Protein AF-A0A969BSU8-F1 (afdb_monomer)

pLDDT: mean 83.76, std 10.34, range [25.95, 96.56]

Mean predicted aligned error: 20.81 Å

Secondary structure (DSSP, 8-state):
-PPPPPPPPPP----SSSHHHHHHHHHHHHHHHHHHHHHHHHHHHHHH-----EEEEEEEEEEEEEEEEEEEEE-SSSEEEEEEEE--SS-SS--GGGTEEEEEEETTTTEEEEE-S-TT--HHHHHHHHHHHHH-TT-EEEEEEEETTEEEEEEE-SSSTTSEEEEEEEEETTTTEEEEEES--GGG--PPPSBSS-PEEP-GGGEE-SSS-EEEETTTEEEE--TTEEEEESS--SS----SEEEE-S-TT--GGGSEEEEEEETTEEEEEEE-TT-SS-EEEEEETTTTEEEE-GGGGT-BEEPGGG-EEEETTEEEETTS-EEE--------EEEEEEE-TTSSEEEEEEE-TTT---EEEEEEETTTTEEPPPEEESEEEE-TTSEEEEE---SS-EEEEEEEEEE-S---GGG-------SHHHHH-HHHHHHHHHHHHHHHHHHTS-TTSTTHHHHHHHHHHHHHHH-TTTTSGGGTTHHHHHHHHHHHHHHHHHHHHHHHHHHHHHHHHHHHHHHHHHHHHHHHHH---SSHHHHHHHHHHHHHHHHHHHHHTTSTT--HHHHHHHHHHHHHHHHHHHHHHHHHHTSTTTTHHHHHHHHHHHHHHTT--SHHHHHHHHHHHHHHHHHHHHHHHHHHHS--S-HHHHHHHHHHHHHHHHHHHHHHHHHHHHHHHHHHHHHHHHHHHHHHHHHHHHHHHHHH--SHHHHHHHHHHHHHHHHHHHHHTTT-HHHHHHHHHHHHHHHHHHHHHHHHHHHHHHHHHHHHHHHHHHHHHHHHHHHTT-SSHHHHHHHHHH-HHHHHHHHHHHHHHHTT-HHHHHHHHHHHHHHHHHHHHHHHHHHHHEEGGGTEEEETTEEEE---S---EEEEEETTEEEEEETTSS-EEE---HHHHTTGGGTT-SSTT--SS--HHHHHHHHHHHH-S---HHHHHHT-GGGT--TTTHHHHHHHHHHHHHHHHHHHGGGGS-HHHHHHHHHH----

Radius of gyration: 52.81 Å; Cα contacts (8 Å, |Δi|>4): 1417; chains: 1; bounding box: 120×139×123 Å

Foldseek 3Di:
DDDPPPDPDPDPDDPDDDQVVLLVLLVVLLVVLVVLLVVLVVVLCVAQNDWDKDFDDKDKDFAPAQWWWFAKADFAFFKIKTATADDDDPDPFDFPSRGIWIWGADPVVRDIHTDPPPLVVDPQSRVVVRVLVVPQVQWDFQYWADDPQKIWGWTARDQFLLNTWIWIWGGDNVVSHIDTDDTPCSVVPDFDDLEPWDKDWQDPVQWDDACAIWGQDVVQKTWAQEQFWTAIARDPDRPDDDHLDIDGDPDRHDGRVQKTWIWTDLPQWIWIWIGHHPDPAIWIWIAGSQLRHIDTDSQVVLGKYADPPSQFIDGLFWTAGNLGDTDGHDPVDDRWGWGDWFQFPLLFWIWTWIADRNRSQWIWIWIAGLLLRDTDDIDIARYWYARQLQKIKGWHTDPTRDRMTIIIIMHGRRHHPVNSPNDQDPDPDSVCDSNNSSNLSSLSVSLSSLSPDDPSGPCSLVVLLVSLVCSLPVDPCCCPVSSVNSNVSSVSSNVSSVVSVVVVVVVVVLLVVLVVLLVVLVVQLVVLLCCLVPPQDPALVVLLVSLVSLVVSLVSLVVSVPRPNHDPVSSVVSNVSSVVSNLVSLVSSLVLLLDPCRCVVLVVLLVVLLVQLVVDDALVSLVVSVVSLVVSVVSLVSVLVSLVPDPDPDPVSSVVSVVVSVVSVVSSVVSVVSSVVSSVVRCVVVVVVVLVVLVVVLVVLLVVQLVVQLALVSLVVSLVVSVVSLVVSCVVCVVDPVVNVVSVVVNVVSVVSSVVSSVVNVVVLVVVLVVLLVVLVVLLVVLLVVLLPDQDLVVLVVCCVDPPSNVSSLVSLVVSVVSVNPVSSVVSVVSSVVSSVVSNVVSVVQVQQAPDVRQWGDDPPDIDGDDPDPFDFDWADDPQFIWTDGPPDPDTHTDDDPVVNVVSQCRPPPAPQDDPVGDNLNSLLVVVVVVVDDDDSVVVVVVCVRRVDDPPPSSVSNVVVNVVVVVVVVVCVCVVDDPVVVVVCVVPPDDD

Sequence (992 aa):
MPDPAATPAPSPQLEAGAYEVIRQRLDKHGSELQRRLDLLNEDRKKEFGGIDTALLATSRLTTDNNCVPRDMVAIGQSRFLFGYNVHLGLRNHMRVEDVFAVVDYLVEDHSFHPNKENLLGDSQFAEDFSYLYSYYKNATFLKFHRIGPHLYMGFQVGQRATEVKTFKWLVDDEKATLQYLGNRSDHEFVFPASQEFVWKRATRDMAREGAHPHVSIEDRVFVETIGGDLTVKVENNTDSGRGIYSEPVDNKDQTLDDAEIHYAIVGNLILLKVLPYQEKVWRYLVFNERTREAHRIDSIAESCVLLPDDHGILFPHGYVLQTGEVRRFDTGLPPMRFERRVAAANGEDTLYIFSHLENGTSYLLLSYNLIAQSVATPIKCSGFSLFPNGELIIFEADAEPRKHHVVQAWQTPFITADASGTKTTQTLLSKIGNAEIVRCMAECRGILTLLAKDDSFSGLYVELVRAAGDVADSYFWVGQAETHDLKESLTEIKGAAEAALGEFEKVRRMRKTAADQTATLQTLVSKNLNTATHTAPEDILGFVQLLTTLRELRGQIIALREVRYTDAAEIDAMDLAVAEGVDKLSEKCVAFLLKPEALDPYRKQIAEQQARVSALAKVTEAEEVETALAKSSSELEMLTAIVSGLKIKDATETTRIIEGISTLFAQLNQVRSVLRNRRNELAKTEGAAQFQAQLSLLSQSVLNYLEVATTPEKCDESLTRVMVQIEEMETRFSDFDEYAAELITKREEAQNAFESRRQNLTDTLNRRCQSLSQSAERILSSVRNRLAAFAKPEEVHSWLAGDAMVAKLRDLIAELRKLGDSVSADELQTRLKTVQQDSLKQIRDKAELFVDGGDLIQLGRHKFSVNRQPLELTILPRDGSLTYHLTGTRFFEKIDSTALESQRPVWDQAVVSENQDVYRAEYLAWQIYQTGENHDIPTFMAQRYQDGYTKGVHDHDAAIILQALREMHTSLGHLRHSPAARGYALLFGTPG

Solvent-accessible surface area (backbone atoms only — not comparable to full-atom values): 54741 Å² total; per-residue (Å²): 134,83,78,82,76,79,73,79,76,78,73,84,77,74,87,70,64,66,65,54,56,36,50,54,48,40,54,51,32,44,52,52,41,52,53,34,50,52,53,42,48,53,55,46,35,71,73,71,55,74,60,70,74,43,82,73,48,77,44,66,44,74,53,100,53,54,27,35,65,21,24,38,42,53,40,25,78,44,29,31,41,40,34,28,46,57,82,71,88,90,59,95,71,84,52,69,76,59,36,42,46,43,34,38,45,43,80,92,77,66,44,67,43,81,45,85,70,69,65,82,62,49,68,66,56,54,50,54,53,45,49,47,58,72,74,28,87,65,54,40,72,34,39,73,46,75,61,85,62,31,40,30,47,34,25,25,51,55,96,46,63,83,41,52,46,27,41,37,28,42,58,39,49,90,79,50,45,61,44,84,74,48,65,85,51,45,88,72,73,69,74,57,71,36,49,77,71,69,78,43,73,71,56,79,88,34,52,45,86,59,88,39,48,31,37,37,51,88,83,64,40,30,41,30,47,43,86,25,26,42,29,35,28,78,64,100,53,29,88,54,85,84,45,70,32,74,46,80,44,93,46,44,86,38,52,71,86,54,35,51,48,30,35,34,79,58,89,51,32,39,37,36,41,37,31,55,49,94,57,92,64,72,45,27,34,40,32,26,68,48,63,61,45,57,44,82,45,56,53,50,79,46,10,32,38,72,40,73,94,72,45,30,39,38,32,83,45,34,40,40,36,62,90,56,54,73,48,76,52,93,74,91,67,75,78,34,32,44,63,52,74,47,72,17,70,64,55,39,42,34,38,36,35,28,34,28,67,83,78,32,49,42,35,40,40,39,42,33,30,54,46,80,69,43,67,52,85,71,45,75,30,18,29,49,30,69,25,45,80,9,41,36,38,36,29,58,63,61,97,61,65,40,38,70,38,56,31,37,37,25,40,36,47,53,27,37,78,89,64,59,78,76,75,87,63,91,49,70,64,61,73,68,31,59,52,57,54,38,51,54,47,21,53,52,42,50,50,48,55,55,69,73,52,62,90,77,31,64,59,50,40,62,49,45,29,46,55,28,45,49,53,51,64,71,42,83,60,35,65,33,77,95,45,56,32,48,29,58,36,28,50,51,37,20,55,37,24,54,54,43,46,62,53,51,55,52,55,54,50,46,41,51,53,29,50,55,53,49,57,54,50,50,52,54,51,54,53,51,46,50,44,60,72,74,51,79,60,95,50,59,65,52,47,54,51,55,53,48,53,52,53,52,51,46,53,53,50,57,56,51,68,74,45,69,76,48,60,65,69,61,47,52,50,49,48,50,54,47,51,54,47,49,52,56,42,49,54,54,45,52,66,45,56,73,40,93,68,44,58,44,69,59,53,50,53,49,52,56,48,48,63,49,54,83,71,60,86,49,55,71,60,45,50,55,49,48,52,54,50,47,51,54,47,53,54,51,50,50,50,49,53,51,60,71,70,48,90,66,90,48,68,67,60,53,49,53,48,51,52,55,51,49,51,50,50,52,50,48,51,51,42,50,52,55,39,50,54,53,37,53,59,47,39,63,70,51,41,61,63,49,48,57,53,49,55,52,50,49,56,51,47,53,52,53,40,59,69,68,34,78,45,46,67,43,23,54,53,41,44,51,54,51,49,48,54,49,50,51,48,48,63,75,46,62,93,38,73,77,55,51,62,55,50,53,54,50,50,55,54,50,51,55,52,37,51,54,50,25,50,54,40,47,54,51,50,50,54,49,48,50,53,48,49,58,49,35,50,54,47,50,53,50,50,46,59,53,46,66,70,47,78,48,66,66,56,48,56,53,44,66,73,70,35,68,66,53,49,49,40,53,49,45,33,51,48,28,45,75,72,67,42,48,68,65,23,52,50,54,52,50,50,52,52,47,48,52,53,55,36,47,48,55,31,50,55,47,61,70,38,36,42,89,94,58,48,26,36,50,64,89,92,46,77,42,82,52,78,81,58,71,78,44,85,43,79,44,82,53,98,92,42,49,24,42,31,38,43,83,58,91,53,71,44,76,61,91,46,76,73,61,60,76,46,56,93,56,70,87,44,90,33,90,32,37,55,100,89,41,51,49,22,57,44,52,21,49,56,49,57,72,70,74,56,92,71,60,53,67,65,62,48,66,78,40,69,79,46,68,73,48,86,82,50,34,46,51,51,12,50,57,53,36,50,55,51,50,52,50,56,59,74,40,52,74,68,73,46,53,72,66,58,51,49,48,45,64,74,70,50,75,93,123

Nearest PDB structures (foldseek):
  2h7o-assembly1_A  TM=2.492E-01  e=7.965E-02  Yersinia pseudotuberculosis
  6xns-assembly2_D  TM=2.582E-01  e=3.768E+00  synthetic construct
  7sqc-assembly1_W1  TM=1.262E-01  e=4.110E+00  Chlamydomonas reinhardtii

Structure (mmCIF, N/CA/C/O backbone):
data_AF-A0A969BSU8-F1
#
_entry.id   AF-A0A969BSU8-F1
#
loop_
_atom_site.group_PDB
_atom_site.id
_atom_site.type_symbol
_atom_site.label_atom_id
_atom_site.label_alt_id
_atom_site.label_comp_id
_atom_site.label_asym_id
_atom_site.label_entity_id
_atom_site.label_seq_id
_atom_site.pdbx_PDB_ins_code
_atom_site.Cartn_x
_atom_site.Cartn_y
_atom_site.Cartn_z
_atom_site.occupancy
_atom_site.B_iso_or_equiv
_atom_site.auth_seq_id
_atom_site.auth_comp_id
_atom_site.auth_asym_id
_atom_site.auth_atom_id
_atom_site.pdbx_PDB_model_num
ATOM 1 N N . MET A 1 1 ? 10.978 -46.961 -4.499 1.00 36.22 1 MET A N 1
ATOM 2 C CA . MET A 1 1 ? 9.704 -46.302 -4.158 1.00 36.22 1 MET A CA 1
ATOM 3 C C . MET A 1 1 ? 10.076 -44.931 -3.628 1.00 36.22 1 MET A C 1
ATOM 5 O O . MET A 1 1 ? 10.656 -44.896 -2.552 1.00 36.22 1 MET A O 1
ATOM 9 N N . PRO A 1 2 ? 9.925 -43.853 -4.409 1.00 32.75 2 PRO A N 1
ATOM 10 C CA . PRO A 1 2 ? 10.126 -42.505 -3.895 1.00 32.75 2 PRO A CA 1
ATOM 11 C C . PRO A 1 2 ? 8.921 -42.122 -3.026 1.00 32.75 2 PRO A C 1
ATOM 13 O O . PRO A 1 2 ? 7.787 -42.455 -3.376 1.00 32.75 2 PRO A O 1
ATOM 16 N N . ASP A 1 3 ? 9.186 -41.476 -1.892 1.00 32.88 3 ASP A N 1
ATOM 17 C CA . ASP A 1 3 ? 8.157 -40.893 -1.029 1.00 32.88 3 ASP A CA 1
ATOM 18 C C . ASP A 1 3 ? 7.256 -39.945 -1.837 1.00 32.88 3 ASP A C 1
ATOM 20 O O . ASP A 1 3 ? 7.757 -39.207 -2.695 1.00 32.88 3 ASP A O 1
ATOM 24 N N . PRO A 1 4 ? 5.933 -39.946 -1.600 1.00 34.06 4 PRO A N 1
ATOM 25 C CA . PRO A 1 4 ? 5.045 -39.013 -2.264 1.00 34.06 4 PRO A CA 1
ATOM 26 C C . PRO A 1 4 ? 5.390 -37.600 -1.789 1.00 34.06 4 PRO A C 1
ATOM 28 O O . PRO A 1 4 ? 5.339 -37.297 -0.597 1.00 34.06 4 PRO A O 1
ATOM 31 N N . ALA A 1 5 ? 5.766 -36.745 -2.740 1.00 29.75 5 ALA A N 1
ATOM 32 C CA . ALA A 1 5 ? 6.001 -35.330 -2.507 1.00 29.75 5 ALA A CA 1
ATOM 33 C C . ALA A 1 5 ? 4.795 -34.717 -1.782 1.00 29.75 5 ALA A C 1
ATOM 35 O O . ALA A 1 5 ? 3.652 -34.888 -2.212 1.00 29.75 5 ALA A O 1
ATOM 36 N N . ALA A 1 6 ? 5.063 -34.017 -0.678 1.00 29.47 6 ALA A N 1
ATOM 37 C CA . ALA A 1 6 ? 4.054 -33.271 0.052 1.00 29.47 6 ALA A CA 1
ATOM 38 C C . ALA A 1 6 ? 3.362 -32.292 -0.907 1.00 29.47 6 ALA A C 1
ATOM 40 O O . ALA A 1 6 ? 3.996 -31.404 -1.478 1.00 29.47 6 ALA A O 1
ATOM 41 N N . THR A 1 7 ? 2.061 -32.485 -1.105 1.00 25.95 7 THR A N 1
ATOM 42 C CA . THR A 1 7 ? 1.191 -31.551 -1.820 1.00 25.95 7 THR A CA 1
ATOM 43 C C . THR A 1 7 ? 1.342 -30.157 -1.202 1.00 25.95 7 THR A C 1
ATOM 45 O O . THR A 1 7 ? 1.239 -30.048 0.023 1.00 25.95 7 THR A O 1
ATOM 48 N N . PRO A 1 8 ? 1.575 -29.094 -1.995 1.00 29.50 8 PRO A N 1
ATOM 49 C CA . PRO A 1 8 ? 1.597 -27.740 -1.463 1.00 29.50 8 PRO A CA 1
ATOM 50 C C . PRO A 1 8 ? 0.232 -27.448 -0.835 1.00 29.50 8 PRO A C 1
ATOM 52 O O . PRO A 1 8 ? -0.807 -27.657 -1.465 1.00 29.50 8 PRO A O 1
ATOM 55 N N . ALA A 1 9 ? 0.239 -27.022 0.429 1.00 28.41 9 ALA A N 1
ATOM 56 C CA . ALA A 1 9 ? -0.971 -26.588 1.109 1.00 28.41 9 ALA A CA 1
ATOM 57 C C . ALA A 1 9 ? -1.620 -25.458 0.288 1.00 28.41 9 ALA A C 1
ATOM 59 O O . ALA A 1 9 ? -0.901 -24.556 -0.156 1.00 28.41 9 ALA A O 1
ATOM 60 N N . PRO A 1 10 ? -2.943 -25.490 0.053 1.00 28.05 10 PRO A N 1
ATOM 61 C CA . PRO A 1 10 ? -3.620 -24.398 -0.624 1.00 28.05 10 PRO A CA 1
ATOM 62 C C . PRO A 1 10 ? -3.410 -23.124 0.196 1.00 28.05 10 PRO A C 1
ATOM 64 O O . PRO A 1 10 ? -3.635 -23.103 1.407 1.00 28.05 10 PRO A O 1
ATOM 67 N N . SER A 1 11 ? -2.944 -22.067 -0.465 1.00 28.77 11 SER A N 1
ATOM 68 C CA . SER A 1 11 ? -2.898 -20.726 0.104 1.00 28.77 11 SER A CA 1
ATOM 69 C C . SER A 1 11 ? -4.284 -20.384 0.666 1.00 28.77 11 SER A C 1
ATOM 71 O O . SER A 1 11 ? -5.286 -20.683 0.010 1.00 28.77 11 SER A O 1
ATOM 73 N N . PRO A 1 12 ? -4.381 -19.796 1.875 1.00 34.09 12 PRO A N 1
ATOM 74 C CA . PRO A 1 12 ? -5.668 -19.477 2.473 1.00 34.09 12 PRO A CA 1
ATOM 75 C C . PRO A 1 12 ? -6.374 -18.474 1.561 1.00 34.09 12 PRO A C 1
ATOM 77 O O . PRO A 1 12 ? -5.982 -17.305 1.499 1.00 34.09 12 PRO A O 1
ATOM 80 N N . GLN A 1 13 ? -7.370 -18.960 0.816 1.00 33.84 13 GLN A N 1
ATOM 81 C CA . GLN A 1 13 ? -8.225 -18.151 -0.040 1.00 33.84 13 GLN A CA 1
ATOM 82 C C . GLN A 1 13 ? -8.819 -17.030 0.814 1.00 33.84 13 GLN A C 1
ATOM 84 O O . GLN A 1 13 ? -9.541 -17.269 1.779 1.00 33.84 13 GLN A O 1
ATOM 89 N N . LEU A 1 14 ? -8.445 -15.793 0.488 1.00 40.56 14 LEU A N 1
ATOM 90 C CA . LEU A 1 14 ? -9.077 -14.594 1.022 1.00 40.56 14 LEU A CA 1
ATOM 91 C C . LEU A 1 14 ? -10.548 -14.622 0.590 1.00 40.56 14 LEU A C 1
ATOM 93 O O . LEU A 1 14 ? -10.817 -14.644 -0.606 1.00 40.56 14 LEU A O 1
ATOM 97 N N . GLU A 1 15 ? -11.500 -14.604 1.525 1.00 46.56 15 GLU A N 1
ATOM 98 C CA . GLU A 1 15 ? -12.927 -14.450 1.202 1.00 46.56 15 GLU A CA 1
ATOM 99 C C . GLU A 1 15 ? -13.224 -13.034 0.641 1.00 46.56 15 GLU A C 1
ATOM 101 O O . GLU A 1 15 ? -13.547 -12.083 1.354 1.00 46.56 15 GLU A O 1
ATOM 106 N N . ALA A 1 16 ? -12.995 -12.893 -0.667 1.00 50.78 16 ALA A N 1
ATOM 107 C CA . ALA A 1 16 ? -13.917 -12.534 -1.757 1.00 50.78 16 ALA A CA 1
ATOM 108 C C . ALA A 1 16 ? -14.786 -11.254 -1.744 1.00 50.78 16 ALA A C 1
ATOM 110 O O . ALA A 1 16 ? -15.586 -11.057 -2.655 1.00 50.78 16 ALA A O 1
ATOM 111 N N . GLY A 1 17 ? -14.661 -10.336 -0.785 1.00 63.16 17 GLY A N 1
ATOM 112 C CA . GLY A 1 17 ? -15.491 -9.117 -0.797 1.00 63.16 17 GLY A CA 1
ATOM 113 C C . GLY A 1 17 ? -14.933 -7.966 -1.646 1.00 63.16 17 GLY A C 1
ATOM 114 O O . GLY A 1 17 ? -15.283 -7.754 -2.804 1.00 63.16 17 GLY A O 1
ATOM 115 N N . ALA A 1 18 ? -14.088 -7.152 -1.014 1.00 69.06 18 ALA A N 1
ATOM 116 C CA . ALA A 1 18 ? -13.580 -5.904 -1.588 1.00 69.06 18 ALA A CA 1
ATOM 117 C C . ALA A 1 18 ? -12.217 -6.074 -2.272 1.00 69.06 18 ALA A C 1
ATOM 119 O O . ALA A 1 18 ? -11.949 -5.446 -3.292 1.00 69.06 18 ALA A O 1
ATOM 120 N N . TYR A 1 19 ? -11.365 -6.944 -1.729 1.00 73.31 19 TYR A N 1
ATOM 121 C CA . TYR A 1 19 ? -9.994 -7.111 -2.199 1.00 73.31 19 TYR A CA 1
ATOM 122 C C . TYR A 1 19 ? -9.914 -7.736 -3.597 1.00 73.31 19 TYR A C 1
ATOM 124 O O . TYR A 1 19 ? -9.209 -7.238 -4.470 1.00 73.31 19 TYR A O 1
ATOM 132 N N . GLU A 1 20 ? -10.707 -8.778 -3.841 1.00 75.69 20 GLU A N 1
ATOM 133 C CA . GLU A 1 20 ? -10.746 -9.478 -5.128 1.00 75.69 20 GLU A CA 1
ATOM 134 C C . GLU A 1 20 ? -11.317 -8.583 -6.242 1.00 75.69 20 GLU A C 1
ATOM 136 O O . GLU A 1 20 ? -10.818 -8.577 -7.365 1.00 75.69 20 GLU A O 1
ATOM 141 N N . VAL A 1 21 ? -12.285 -7.723 -5.901 1.00 81.06 21 VAL A N 1
ATOM 142 C CA . VAL A 1 21 ? -12.822 -6.695 -6.806 1.00 81.06 21 VAL A CA 1
ATOM 143 C C . VAL A 1 21 ? -11.754 -5.663 -7.172 1.00 81.06 21 VAL A C 1
ATOM 145 O O . VAL A 1 21 ? -11.677 -5.242 -8.326 1.00 81.06 21 VAL A O 1
ATOM 148 N N . ILE A 1 22 ? -10.918 -5.247 -6.216 1.00 83.62 22 ILE A N 1
ATOM 149 C CA . ILE A 1 22 ? -9.816 -4.316 -6.487 1.00 83.62 22 ILE A CA 1
ATOM 150 C C . ILE A 1 22 ? -8.751 -4.982 -7.370 1.00 83.62 22 ILE A C 1
ATOM 152 O O . ILE A 1 22 ? -8.278 -4.352 -8.315 1.00 83.62 22 ILE A O 1
ATOM 156 N N . ARG A 1 23 ? -8.435 -6.262 -7.140 1.00 83.75 23 ARG A N 1
ATOM 157 C CA . ARG A 1 23 ? -7.490 -7.019 -7.975 1.00 83.75 23 ARG A CA 1
ATOM 158 C C . ARG A 1 23 ? -7.984 -7.171 -9.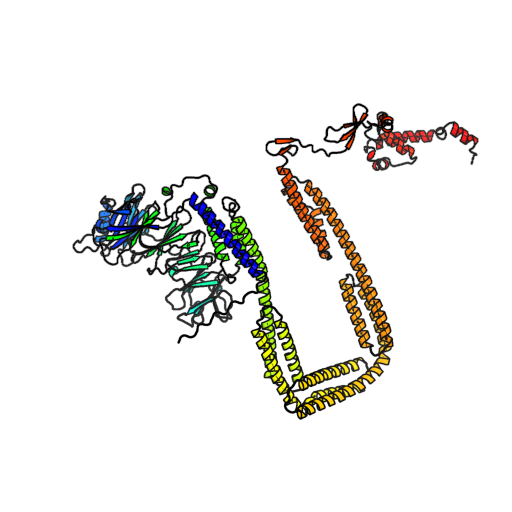416 1.00 83.75 23 ARG A C 1
ATOM 160 O O . ARG A 1 23 ? -7.252 -6.852 -10.344 1.00 83.75 23 ARG A O 1
ATOM 167 N N . GLN A 1 24 ? -9.260 -7.507 -9.611 1.00 86.00 24 GLN A N 1
ATOM 168 C CA . GLN A 1 24 ? -9.868 -7.543 -10.948 1.00 86.00 24 GLN A CA 1
ATOM 169 C C . GLN A 1 24 ? -9.840 -6.178 -11.652 1.00 86.00 24 GLN A C 1
ATOM 171 O O . GLN A 1 24 ? -9.676 -6.110 -12.872 1.00 86.00 24 GLN A O 1
ATOM 176 N N . ARG A 1 25 ? -9.998 -5.072 -10.908 1.00 89.00 25 ARG A N 1
ATOM 177 C CA . ARG A 1 25 ? -9.834 -3.724 -11.474 1.00 89.00 25 ARG A CA 1
ATOM 178 C C . ARG A 1 25 ? -8.393 -3.474 -11.902 1.00 89.00 25 ARG A C 1
ATOM 180 O O . ARG A 1 25 ? -8.192 -2.992 -13.010 1.00 89.00 25 ARG A O 1
ATOM 187 N N . LEU A 1 26 ? -7.415 -3.824 -11.068 1.00 90.38 26 LEU A N 1
ATOM 188 C CA . LEU A 1 26 ? -5.993 -3.701 -11.400 1.00 90.38 26 LEU A CA 1
ATOM 189 C C . LEU A 1 26 ? -5.637 -4.480 -12.674 1.00 90.38 26 LEU A C 1
ATOM 191 O O . LEU A 1 26 ? -5.027 -3.904 -13.571 1.00 90.38 26 LEU A O 1
ATOM 195 N N . ASP A 1 27 ? -6.108 -5.721 -12.814 1.00 90.00 27 ASP A N 1
ATOM 196 C CA . ASP A 1 27 ? -5.893 -6.534 -14.022 1.00 90.00 27 ASP A CA 1
ATOM 197 C C . ASP A 1 27 ? -6.530 -5.902 -15.269 1.00 90.00 27 ASP A C 1
ATOM 199 O O . ASP A 1 27 ? -5.943 -5.887 -16.358 1.00 90.00 27 ASP A O 1
ATOM 203 N N . LYS A 1 28 ? -7.732 -5.331 -15.117 1.00 92.88 28 LYS A N 1
ATOM 204 C CA . LYS A 1 28 ? -8.428 -4.628 -16.199 1.00 92.88 28 LYS A CA 1
ATOM 205 C C . LYS A 1 28 ? -7.662 -3.380 -16.644 1.00 92.88 28 LYS A C 1
ATOM 207 O O . LYS A 1 28 ? -7.472 -3.191 -17.844 1.00 92.88 28 LYS A O 1
ATOM 212 N N . HIS A 1 29 ? -7.220 -2.544 -15.704 1.00 93.25 29 HIS A N 1
ATOM 213 C CA . HIS A 1 29 ? -6.456 -1.337 -16.023 1.00 93.25 29 HIS A CA 1
ATOM 214 C C . HIS A 1 29 ? -5.066 -1.680 -16.584 1.00 93.25 29 HIS A C 1
ATOM 216 O O . HIS A 1 29 ? -4.615 -1.029 -17.523 1.00 93.25 29 HIS A O 1
ATOM 222 N N . GLY A 1 30 ? -4.428 -2.750 -16.098 1.00 93.38 30 GLY A N 1
ATOM 223 C CA . GLY A 1 30 ? -3.196 -3.290 -16.679 1.00 93.38 30 GLY A CA 1
ATOM 224 C C . GLY A 1 30 ? -3.380 -3.750 -18.127 1.00 93.38 30 GLY A C 1
ATOM 225 O O . GLY A 1 30 ? -2.581 -3.407 -18.995 1.00 93.38 30 GLY A O 1
ATOM 226 N N . SER A 1 31 ? -4.473 -4.455 -18.423 1.00 93.25 31 SER A N 1
ATOM 227 C CA . SER A 1 31 ? -4.796 -4.879 -19.794 1.00 93.25 31 SER A CA 1
ATOM 228 C C . SER A 1 31 ? -5.010 -3.687 -20.736 1.00 93.25 31 SER A C 1
ATOM 230 O O . SER A 1 31 ? -4.571 -3.714 -21.885 1.00 93.25 31 SER A O 1
ATOM 232 N N . GLU A 1 32 ? -5.651 -2.622 -20.250 1.00 94.25 32 GLU A N 1
ATOM 233 C CA . GLU A 1 32 ? -5.853 -1.394 -21.024 1.00 94.25 32 GLU A CA 1
ATOM 234 C C . GLU A 1 32 ? -4.542 -0.624 -21.247 1.00 94.25 32 GLU A C 1
ATOM 236 O O . GLU A 1 32 ? -4.283 -0.180 -22.367 1.00 94.25 32 GLU A O 1
ATOM 241 N N . LEU A 1 33 ? -3.675 -0.537 -20.231 1.00 94.94 33 LEU A N 1
ATOM 242 C CA . LEU A 1 33 ? -2.336 0.040 -20.377 1.00 94.94 33 LEU A CA 1
ATOM 243 C C . LEU A 1 33 ? -1.515 -0.733 -21.422 1.00 94.94 33 LEU A C 1
ATOM 245 O O . LEU A 1 33 ? -0.924 -0.115 -22.305 1.00 94.94 33 LEU A O 1
ATOM 249 N N . GLN A 1 34 ? -1.520 -2.070 -21.374 1.00 94.12 34 GLN A N 1
ATOM 250 C CA . GLN A 1 34 ? -0.841 -2.911 -22.368 1.00 94.12 34 GLN A CA 1
ATOM 251 C C . GLN A 1 34 ? -1.357 -2.627 -23.788 1.00 94.12 34 GLN A C 1
ATOM 253 O O . GLN A 1 34 ? -0.557 -2.400 -24.693 1.00 94.12 34 GLN A O 1
ATOM 258 N N . ARG A 1 35 ? -2.681 -2.543 -23.975 1.00 95.44 35 ARG A N 1
ATOM 259 C CA . ARG A 1 35 ? -3.294 -2.223 -25.274 1.00 95.44 35 ARG A CA 1
ATOM 260 C C . ARG A 1 35 ? -2.837 -0.863 -25.817 1.00 95.44 35 ARG A C 1
ATOM 262 O O . ARG A 1 35 ? -2.535 -0.752 -27.003 1.00 95.44 35 ARG A O 1
ATOM 269 N N . ARG A 1 36 ? -2.804 0.176 -24.974 1.00 94.62 36 ARG A N 1
ATOM 270 C CA . ARG A 1 36 ? -2.363 1.528 -25.371 1.00 94.62 36 ARG A CA 1
ATOM 271 C C . ARG A 1 36 ? -0.864 1.572 -25.683 1.00 94.62 36 ARG A C 1
ATOM 273 O O . ARG A 1 36 ? -0.473 2.226 -26.646 1.00 94.62 36 ARG A O 1
ATOM 280 N N . LEU A 1 37 ? -0.040 0.838 -24.930 1.00 93.38 37 LEU A N 1
ATOM 281 C CA . LEU A 1 37 ? 1.390 0.692 -25.222 1.00 93.38 37 LEU A CA 1
ATOM 282 C C . LEU A 1 37 ? 1.639 0.011 -26.567 1.00 93.38 37 LEU A C 1
ATOM 284 O O . LEU A 1 37 ? 2.521 0.445 -27.302 1.00 93.38 37 LEU A O 1
ATOM 288 N N . ASP A 1 38 ? 0.871 -1.024 -26.904 1.00 92.19 38 ASP A N 1
ATOM 289 C CA . ASP A 1 38 ? 1.019 -1.715 -28.187 1.00 92.19 38 ASP A CA 1
ATOM 290 C C . ASP A 1 38 ? 0.701 -0.779 -29.363 1.00 92.19 38 ASP A C 1
ATOM 292 O O . ASP A 1 38 ? 1.468 -0.721 -30.324 1.00 92.19 38 ASP A O 1
ATOM 296 N N . LEU A 1 39 ? -0.355 0.036 -29.245 1.00 93.31 39 LEU A N 1
ATOM 297 C CA . LEU A 1 39 ? -0.687 1.067 -30.236 1.00 93.31 39 LEU A CA 1
ATOM 298 C C . LEU A 1 39 ? 0.416 2.128 -30.364 1.00 93.31 39 LEU A C 1
ATOM 300 O O . LEU A 1 39 ? 0.826 2.462 -31.478 1.00 93.31 39 LEU A O 1
ATOM 304 N N . LEU A 1 40 ? 0.946 2.617 -29.238 1.00 91.69 40 LEU A N 1
ATOM 305 C CA . LEU A 1 40 ? 2.070 3.555 -29.245 1.00 91.69 40 LEU A CA 1
ATOM 306 C C . LEU A 1 40 ? 3.312 2.937 -29.905 1.00 91.69 40 LEU A C 1
ATOM 308 O O . LEU A 1 40 ? 3.997 3.614 -30.672 1.00 91.69 40 LEU A O 1
ATOM 312 N N . ASN A 1 41 ? 3.588 1.653 -29.655 1.00 89.12 41 ASN A N 1
ATOM 313 C CA . ASN A 1 41 ? 4.706 0.950 -30.278 1.00 89.12 41 ASN A CA 1
ATOM 314 C C . ASN A 1 41 ? 4.542 0.852 -31.796 1.00 89.12 41 ASN A C 1
ATOM 316 O O . ASN A 1 41 ? 5.507 1.052 -32.531 1.00 89.12 41 ASN A O 1
ATOM 320 N N . GLU A 1 42 ? 3.338 0.536 -32.279 1.00 89.06 42 GLU A N 1
ATOM 321 C CA . GLU A 1 42 ? 3.059 0.463 -33.714 1.00 89.06 42 GLU A CA 1
ATOM 322 C C . GLU A 1 42 ? 3.290 1.810 -34.403 1.00 89.06 42 GLU A C 1
ATOM 324 O O . GLU A 1 42 ? 3.927 1.860 -35.458 1.00 89.06 42 GLU A O 1
ATOM 329 N N . ASP A 1 43 ? 2.816 2.905 -33.811 1.00 88.38 43 ASP A N 1
ATOM 330 C CA . ASP A 1 43 ? 2.986 4.244 -34.380 1.00 88.38 43 ASP A CA 1
ATOM 331 C C . ASP A 1 43 ? 4.447 4.707 -34.321 1.00 88.38 43 ASP A C 1
ATOM 333 O O . ASP A 1 43 ? 4.971 5.251 -35.297 1.00 88.38 43 ASP A O 1
ATOM 337 N N . ARG A 1 44 ? 5.152 4.386 -33.232 1.00 87.12 44 ARG A N 1
ATOM 338 C CA . ARG A 1 44 ? 6.596 4.608 -33.097 1.00 87.12 44 ARG A CA 1
ATOM 339 C C . ARG A 1 44 ? 7.394 3.829 -34.152 1.00 87.12 44 ARG A C 1
ATOM 341 O O . ARG A 1 44 ? 8.262 4.416 -34.796 1.00 87.12 44 ARG A O 1
ATOM 348 N N . LYS A 1 45 ? 7.086 2.546 -34.392 1.00 83.19 45 LYS A N 1
ATOM 349 C CA . LYS A 1 45 ? 7.739 1.731 -35.439 1.00 83.19 45 LYS A CA 1
ATOM 350 C C . LYS A 1 45 ? 7.505 2.287 -36.844 1.00 83.19 45 LYS A C 1
ATOM 352 O O . LYS A 1 45 ? 8.417 2.232 -37.666 1.00 83.19 45 LYS A O 1
ATOM 357 N N . LYS A 1 46 ? 6.313 2.829 -37.129 1.00 82.88 46 LYS A N 1
ATOM 358 C CA . LYS A 1 46 ? 6.019 3.491 -38.415 1.00 82.88 46 LYS A CA 1
ATOM 359 C C . LYS A 1 46 ? 6.855 4.758 -38.615 1.00 82.88 46 LYS A C 1
ATOM 361 O O . LYS A 1 46 ? 7.277 5.016 -39.738 1.00 82.88 46 LYS A O 1
ATOM 366 N N . GLU A 1 47 ? 7.087 5.527 -37.552 1.00 80.38 47 GLU A N 1
ATOM 367 C CA . GLU A 1 47 ? 7.805 6.806 -37.614 1.00 80.38 47 GLU A CA 1
ATOM 368 C C . GLU A 1 47 ? 9.333 6.636 -37.649 1.00 80.38 47 GLU A C 1
ATOM 370 O O . GLU A 1 47 ? 10.008 7.265 -38.462 1.00 80.38 47 GLU A O 1
ATOM 375 N N . PHE A 1 48 ? 9.887 5.786 -36.778 1.00 76.62 48 PHE A N 1
ATOM 376 C CA . PHE A 1 48 ? 11.339 5.648 -36.589 1.00 76.62 48 PHE A CA 1
ATOM 377 C C . PHE A 1 48 ? 11.953 4.430 -37.289 1.00 76.62 48 PHE A C 1
ATOM 379 O O . PHE A 1 48 ? 13.176 4.313 -37.352 1.00 76.62 48 PHE A O 1
ATOM 386 N N . GLY A 1 49 ? 11.119 3.541 -37.833 1.00 70.56 49 GLY A N 1
ATOM 387 C CA . GLY A 1 49 ? 11.540 2.246 -38.355 1.00 70.56 49 GLY A CA 1
ATOM 388 C C . GLY A 1 49 ? 11.748 1.213 -37.243 1.00 70.56 49 GLY A C 1
ATOM 389 O O . GLY A 1 49 ? 12.176 1.525 -36.133 1.00 70.56 49 GLY A O 1
ATOM 390 N N . GLY A 1 50 ? 11.438 -0.047 -37.545 1.00 70.62 50 GLY A N 1
ATOM 391 C CA . GLY A 1 50 ? 11.748 -1.197 -36.698 1.00 70.62 50 GLY A CA 1
ATOM 392 C C . GLY A 1 50 ? 12.407 -2.268 -37.553 1.00 70.62 50 GLY A C 1
ATOM 393 O O . GLY A 1 50 ? 11.796 -2.742 -38.508 1.00 70.62 50 GLY A O 1
ATOM 394 N N . ILE A 1 51 ? 13.658 -2.606 -37.246 1.00 76.81 51 ILE A N 1
ATOM 395 C CA . ILE A 1 51 ? 14.391 -3.671 -37.930 1.00 76.81 51 ILE A CA 1
ATOM 396 C C . ILE A 1 51 ? 14.475 -4.856 -36.982 1.00 76.81 51 ILE A C 1
ATOM 398 O O . ILE A 1 51 ? 15.200 -4.815 -35.992 1.00 76.81 51 ILE A O 1
ATOM 402 N N . ASP A 1 52 ? 13.727 -5.907 -37.294 1.00 79.38 52 ASP A N 1
ATOM 403 C CA . ASP A 1 52 ? 13.787 -7.145 -36.532 1.00 79.38 52 ASP A CA 1
ATOM 404 C C . ASP A 1 52 ? 15.042 -7.945 -36.909 1.00 79.38 52 ASP A C 1
ATOM 406 O O . ASP A 1 52 ? 15.530 -7.894 -38.042 1.00 79.38 52 ASP A O 1
ATOM 410 N N . THR A 1 53 ? 15.571 -8.702 -35.946 1.00 85.50 53 THR A N 1
ATOM 411 C CA . THR A 1 53 ? 16.707 -9.590 -36.207 1.00 85.50 53 THR A CA 1
ATOM 412 C C . THR A 1 53 ? 16.240 -10.833 -36.961 1.00 85.50 53 THR A C 1
ATOM 414 O O . THR A 1 53 ? 15.409 -11.584 -36.448 1.00 85.50 53 THR A O 1
ATOM 417 N N . ALA A 1 54 ? 16.785 -11.079 -38.153 1.00 89.19 54 ALA A N 1
ATOM 418 C CA . ALA A 1 54 ? 16.387 -12.203 -39.002 1.00 89.19 54 ALA A CA 1
ATOM 419 C C . ALA A 1 54 ? 17.572 -12.790 -39.782 1.00 89.19 54 ALA A C 1
ATOM 421 O O . ALA A 1 54 ? 18.450 -12.061 -40.239 1.00 89.19 54 ALA A O 1
ATOM 422 N N . LEU A 1 55 ? 17.585 -14.115 -39.959 1.00 90.88 55 LEU A N 1
ATOM 423 C CA . LEU A 1 55 ? 18.559 -14.798 -40.812 1.00 90.88 55 LEU A CA 1
ATOM 424 C C . LEU A 1 55 ? 18.209 -14.529 -42.282 1.00 90.88 55 LEU A C 1
ATOM 426 O O . LEU A 1 55 ? 17.154 -14.960 -42.746 1.00 90.88 55 LEU A O 1
ATOM 430 N N . LEU A 1 56 ? 19.098 -13.851 -43.007 1.00 91.38 56 LEU A N 1
ATOM 431 C CA . LEU A 1 56 ? 18.933 -13.541 -44.429 1.00 91.38 56 LEU A CA 1
ATOM 432 C C . LEU A 1 56 ? 19.390 -14.704 -45.309 1.00 91.38 56 LEU A C 1
ATOM 434 O O . LEU A 1 56 ? 18.668 -15.141 -46.204 1.00 91.38 56 LEU A O 1
ATOM 438 N N . ALA A 1 57 ? 20.589 -15.231 -45.044 1.00 92.19 57 ALA A N 1
ATOM 439 C CA . ALA A 1 57 ? 21.191 -16.275 -45.863 1.00 92.19 57 ALA A CA 1
ATOM 440 C C . ALA A 1 57 ? 22.172 -17.148 -45.073 1.00 92.19 57 ALA A C 1
ATOM 442 O O . ALA A 1 57 ? 22.781 -16.726 -44.092 1.00 92.19 57 ALA A O 1
ATOM 443 N N . THR A 1 58 ? 22.359 -18.383 -45.541 1.00 91.88 58 THR A N 1
ATOM 444 C CA . THR A 1 58 ? 23.459 -19.265 -45.127 1.00 91.88 58 THR A CA 1
ATOM 445 C C . THR A 1 58 ? 24.277 -19.613 -46.363 1.00 91.88 58 THR A C 1
ATOM 447 O O . THR A 1 58 ? 23.741 -20.158 -47.326 1.00 91.88 58 THR A O 1
ATOM 450 N N . SER A 1 59 ? 25.570 -19.304 -46.340 1.00 89.88 59 SER A N 1
ATOM 451 C CA . SER A 1 59 ? 26.485 -19.480 -47.469 1.00 89.88 59 SER A CA 1
ATOM 452 C C . SER A 1 59 ? 27.805 -20.112 -47.008 1.00 89.88 59 SER A C 1
ATOM 454 O O . SER A 1 59 ? 27.953 -20.522 -45.851 1.00 89.88 59 SER A O 1
ATOM 456 N N . ARG A 1 60 ? 28.757 -20.276 -47.930 1.00 88.06 60 ARG A N 1
ATOM 457 C CA . ARG A 1 60 ? 30.071 -20.869 -47.656 1.00 88.06 60 ARG A CA 1
ATOM 458 C C . ARG A 1 60 ? 31.196 -19.917 -48.028 1.00 88.06 60 ARG A C 1
ATOM 460 O O . ARG A 1 60 ? 31.307 -19.508 -49.179 1.00 88.06 60 ARG A O 1
ATOM 467 N N . LEU A 1 61 ? 32.081 -19.661 -47.073 1.00 88.56 61 LEU A N 1
ATOM 468 C CA . LEU A 1 61 ? 33.349 -18.973 -47.287 1.00 88.56 61 LEU A CA 1
ATOM 469 C C . LEU A 1 61 ? 34.438 -20.008 -47.567 1.00 88.56 61 LEU A C 1
ATOM 471 O O . LEU A 1 61 ? 34.560 -20.993 -46.839 1.00 88.56 61 LEU A O 1
ATOM 475 N N . THR A 1 62 ? 35.215 -19.805 -48.631 1.00 88.00 62 THR A N 1
ATOM 476 C CA . THR A 1 62 ? 36.285 -20.732 -49.027 1.00 88.00 62 THR A CA 1
ATOM 477 C C . THR A 1 62 ? 37.656 -20.096 -48.834 1.00 88.00 62 THR A C 1
ATOM 479 O O . THR A 1 62 ? 37.902 -19.010 -49.353 1.00 88.00 62 THR A O 1
ATOM 482 N N . THR A 1 63 ? 38.544 -20.784 -48.120 1.00 87.75 63 THR A N 1
ATOM 483 C CA . THR A 1 63 ? 39.950 -20.407 -47.916 1.00 87.75 63 THR A CA 1
ATOM 484 C C . THR A 1 63 ? 40.886 -21.229 -48.810 1.00 87.75 63 THR A C 1
ATOM 486 O O . THR A 1 63 ? 40.535 -22.307 -49.303 1.00 87.75 63 THR A O 1
ATOM 489 N N . ASP A 1 64 ? 42.104 -20.729 -49.037 1.00 84.81 64 ASP A N 1
ATOM 490 C CA . ASP A 1 64 ? 43.086 -21.396 -49.905 1.00 84.81 64 ASP A CA 1
ATOM 491 C C . ASP A 1 64 ? 43.629 -22.699 -49.279 1.00 84.81 64 ASP A C 1
ATOM 493 O O . ASP A 1 64 ? 43.845 -23.704 -49.974 1.00 84.81 64 ASP A O 1
ATOM 497 N N . ASN A 1 65 ? 43.785 -22.717 -47.953 1.00 85.81 65 ASN A N 1
ATOM 498 C CA . ASN A 1 65 ? 44.333 -23.825 -47.169 1.00 85.81 65 ASN A CA 1
ATOM 499 C C . ASN A 1 65 ? 43.269 -24.460 -46.261 1.00 85.81 65 ASN A C 1
ATOM 501 O O . ASN A 1 65 ? 42.312 -23.807 -45.867 1.00 85.81 65 ASN A O 1
ATOM 505 N N . ASN A 1 66 ? 43.465 -25.726 -45.866 1.00 87.50 66 ASN A N 1
ATOM 506 C CA . ASN A 1 66 ? 42.696 -26.277 -44.747 1.00 87.50 66 ASN A CA 1
ATOM 507 C C . ASN A 1 66 ? 43.086 -25.503 -43.483 1.00 87.50 66 ASN A C 1
ATOM 509 O O . ASN A 1 66 ? 44.244 -25.563 -43.059 1.00 87.50 66 ASN A O 1
ATOM 513 N N . CYS A 1 67 ? 42.135 -24.791 -42.893 1.00 89.06 67 CYS A N 1
ATOM 514 C CA . CYS A 1 67 ? 42.389 -23.936 -41.745 1.00 89.06 67 CYS A CA 1
ATOM 515 C C . CYS A 1 67 ? 41.332 -24.102 -40.660 1.00 89.06 67 CYS A C 1
ATOM 517 O O . CYS A 1 67 ? 40.241 -24.623 -40.902 1.00 89.06 67 CYS A O 1
ATOM 519 N N . VAL A 1 68 ? 41.679 -23.638 -39.463 1.00 89.19 68 VAL A N 1
ATOM 520 C CA . VAL A 1 68 ? 40.740 -23.434 -38.361 1.00 89.19 68 VAL A CA 1
ATOM 521 C C . VAL A 1 68 ? 40.474 -21.931 -38.266 1.00 89.19 68 VAL A C 1
ATOM 523 O O . VAL A 1 68 ? 41.379 -21.192 -37.857 1.00 89.19 68 VAL A O 1
ATOM 526 N N . PRO A 1 69 ? 39.279 -21.464 -38.667 1.00 89.31 69 PRO A N 1
ATOM 527 C CA . PRO A 1 69 ? 38.856 -20.083 -38.490 1.00 89.31 69 PRO A CA 1
ATOM 528 C C . PRO A 1 69 ? 38.964 -19.630 -37.040 1.00 89.31 69 PRO A C 1
ATOM 530 O O . PRO A 1 69 ? 38.697 -20.406 -36.120 1.00 89.31 69 PRO A O 1
ATOM 533 N N . ARG A 1 70 ? 39.357 -18.374 -36.841 1.00 88.19 70 ARG A N 1
ATOM 534 C CA . ARG A 1 70 ? 39.531 -17.790 -35.508 1.00 88.19 70 ARG A CA 1
ATOM 535 C C . ARG A 1 70 ? 38.660 -16.579 -35.289 1.00 88.19 70 ARG A C 1
ATOM 537 O O . ARG A 1 70 ? 37.975 -16.528 -34.283 1.00 88.19 70 ARG A O 1
ATOM 544 N N . ASP A 1 71 ? 38.668 -15.632 -36.218 1.00 91.25 71 ASP A N 1
ATOM 545 C CA . ASP A 1 71 ? 37.890 -14.412 -36.049 1.00 91.25 71 ASP A CA 1
ATOM 546 C C . ASP A 1 71 ? 37.660 -13.698 -37.381 1.00 91.25 71 ASP A C 1
ATOM 548 O O . ASP A 1 71 ? 38.287 -14.027 -38.392 1.00 91.25 71 ASP A O 1
ATOM 552 N N . MET A 1 72 ? 36.786 -12.697 -37.385 1.00 92.62 72 MET A N 1
ATOM 553 C CA . MET A 1 72 ? 36.604 -11.803 -38.525 1.00 92.62 72 MET A CA 1
ATOM 554 C C . MET A 1 72 ? 36.341 -10.367 -38.084 1.00 92.62 72 MET A C 1
ATOM 556 O O . MET A 1 72 ? 35.800 -10.134 -37.009 1.00 92.62 72 MET A O 1
ATOM 560 N N . VAL A 1 73 ? 36.705 -9.389 -38.911 1.00 92.00 73 VAL A N 1
ATOM 561 C CA . VAL A 1 73 ? 36.417 -7.977 -38.627 1.00 92.00 73 VAL A CA 1
ATOM 562 C C . VAL A 1 73 ? 36.064 -7.202 -39.891 1.00 92.00 73 VAL A C 1
ATOM 564 O O . VAL A 1 73 ? 36.788 -7.258 -40.884 1.00 92.00 73 VAL A O 1
ATOM 567 N N . ALA A 1 74 ? 34.963 -6.453 -39.841 1.00 91.44 74 ALA A N 1
ATOM 568 C CA . ALA A 1 74 ? 34.525 -5.580 -40.924 1.00 91.44 74 ALA A CA 1
ATOM 569 C C . ALA A 1 74 ? 35.469 -4.379 -41.102 1.00 91.44 74 ALA A C 1
ATOM 571 O O . ALA A 1 74 ? 35.872 -3.740 -40.124 1.00 91.44 74 ALA A O 1
ATOM 572 N N . ILE A 1 75 ? 35.774 -4.075 -42.363 1.00 89.88 75 ILE A N 1
ATOM 573 C CA . ILE A 1 75 ? 36.554 -2.932 -42.836 1.00 89.88 75 ILE A CA 1
ATOM 574 C C . ILE A 1 75 ? 35.675 -2.183 -43.849 1.00 89.88 75 ILE A C 1
ATOM 576 O O . ILE A 1 75 ? 35.543 -2.606 -44.998 1.00 89.88 75 ILE A O 1
ATOM 580 N N . GLY A 1 76 ? 35.045 -1.087 -43.427 1.00 84.94 76 GLY A N 1
ATOM 581 C CA . GLY A 1 76 ? 34.068 -0.372 -44.256 1.00 84.94 76 GLY A CA 1
ATOM 582 C C . GLY A 1 76 ? 32.716 -1.086 -44.391 1.00 84.94 76 GLY A C 1
ATOM 583 O O . GLY A 1 76 ? 32.259 -1.751 -43.461 1.00 84.94 76 GLY A O 1
ATOM 584 N N . GLN A 1 77 ? 32.034 -0.900 -45.529 1.00 84.06 77 GLN A N 1
ATOM 585 C CA . GLN A 1 77 ? 30.618 -1.283 -45.697 1.00 84.06 77 GLN A CA 1
ATOM 586 C C . GLN A 1 77 ? 30.374 -2.711 -46.203 1.00 84.06 77 GLN A C 1
ATOM 588 O O . GLN A 1 77 ? 29.325 -3.277 -45.918 1.00 84.06 77 GLN A O 1
ATOM 593 N N . SER A 1 78 ? 31.308 -3.282 -46.964 1.00 86.56 78 SER A N 1
ATOM 594 C CA . SER A 1 78 ? 31.099 -4.547 -47.687 1.00 86.56 78 SER A CA 1
ATOM 595 C C . SER A 1 78 ? 32.353 -5.418 -47.749 1.00 86.56 78 SER A C 1
ATOM 597 O O . SER A 1 78 ? 32.470 -6.290 -48.601 1.00 86.56 78 SER A O 1
ATOM 599 N N . ARG A 1 79 ? 33.325 -5.192 -46.864 1.00 90.38 79 ARG A N 1
ATOM 600 C CA . ARG A 1 79 ? 34.590 -5.931 -46.832 1.00 90.38 79 ARG A CA 1
ATOM 601 C C . ARG A 1 79 ? 34.934 -6.323 -45.406 1.00 90.38 79 ARG A C 1
ATOM 603 O O . ARG A 1 79 ? 34.704 -5.555 -44.476 1.00 90.38 79 ARG A O 1
ATOM 610 N N . PHE A 1 80 ? 35.508 -7.502 -45.214 1.00 91.81 80 PHE A N 1
ATOM 611 C CA . PHE A 1 80 ? 36.016 -7.927 -43.912 1.00 91.81 80 PHE A CA 1
ATOM 612 C C . PHE A 1 80 ? 37.323 -8.706 -44.037 1.00 91.81 80 PHE A C 1
ATOM 614 O O . PHE A 1 80 ? 37.647 -9.285 -45.077 1.00 91.81 80 PHE A O 1
ATOM 621 N N . LEU A 1 81 ? 38.088 -8.709 -42.949 1.00 92.69 81 LEU A N 1
ATOM 622 C CA . LEU A 1 81 ? 39.230 -9.592 -42.767 1.00 92.69 81 LEU A CA 1
ATOM 623 C C . LEU A 1 81 ? 38.772 -10.876 -42.093 1.00 92.69 81 LEU A C 1
ATOM 625 O O . LEU A 1 81 ? 38.099 -10.830 -41.067 1.00 92.69 81 LEU A O 1
ATOM 629 N N . PHE A 1 82 ? 39.179 -12.010 -42.645 1.00 92.69 82 PHE A N 1
ATOM 630 C CA . PHE A 1 82 ? 38.955 -13.337 -42.094 1.00 92.69 82 PHE A CA 1
ATOM 631 C C . PHE A 1 82 ? 40.283 -13.901 -41.590 1.00 92.69 82 PHE A C 1
ATOM 633 O O . PHE A 1 82 ? 41.214 -14.095 -42.371 1.00 92.69 82 PHE A O 1
ATOM 640 N N . GLY A 1 83 ? 40.384 -14.128 -40.284 1.00 91.44 83 GLY A N 1
ATOM 641 C CA . GLY A 1 83 ? 41.586 -14.615 -39.617 1.00 91.44 83 GLY A CA 1
ATOM 642 C C . GLY A 1 83 ? 41.457 -16.086 -39.245 1.00 91.44 83 GLY A C 1
ATOM 643 O O . GLY A 1 83 ? 40.434 -16.523 -38.712 1.00 91.44 83 GLY A O 1
ATOM 644 N N . TYR A 1 84 ? 42.498 -16.864 -39.514 1.00 90.81 84 TYR A N 1
ATOM 645 C CA . TYR A 1 84 ? 42.505 -18.307 -39.311 1.00 90.81 84 TYR A CA 1
ATOM 646 C C . TYR A 1 84 ? 43.913 -18.828 -39.025 1.00 90.81 84 TYR A C 1
ATOM 648 O O . TYR A 1 84 ? 44.913 -18.176 -39.298 1.00 90.81 84 TYR A O 1
ATOM 656 N N . ASN A 1 85 ? 43.993 -20.031 -38.463 1.00 88.94 85 ASN A N 1
ATOM 657 C CA . ASN A 1 85 ? 45.259 -20.720 -38.232 1.00 88.94 85 ASN A CA 1
ATOM 658 C C . ASN A 1 85 ? 45.375 -21.926 -39.174 1.00 88.94 85 ASN A C 1
ATOM 660 O O . ASN A 1 85 ? 44.442 -22.726 -39.292 1.00 88.94 85 ASN A O 1
ATOM 664 N N . VAL A 1 86 ? 46.533 -22.077 -39.820 1.00 88.06 86 VAL A N 1
ATOM 665 C CA . VAL A 1 86 ? 46.875 -23.243 -40.650 1.00 88.06 86 VAL A CA 1
ATOM 666 C C . VAL A 1 86 ? 47.958 -24.088 -39.991 1.00 88.06 86 VAL A C 1
ATOM 668 O O . VAL A 1 86 ? 48.802 -23.584 -39.252 1.00 88.06 86 VAL A O 1
ATOM 671 N N . HIS A 1 87 ? 47.971 -25.381 -40.308 1.00 79.69 87 HIS A N 1
ATOM 672 C CA . HIS A 1 87 ? 49.095 -26.258 -40.001 1.00 79.69 87 HIS A CA 1
ATOM 673 C C . HIS A 1 87 ? 49.881 -26.537 -41.288 1.00 79.69 87 HIS A C 1
ATOM 675 O O . HIS A 1 87 ? 49.414 -27.265 -42.166 1.00 79.69 87 HIS A O 1
ATOM 681 N N . LEU A 1 88 ? 51.063 -25.930 -41.430 1.00 73.88 88 LEU A N 1
ATOM 682 C CA . LEU A 1 88 ? 51.911 -26.113 -42.610 1.00 73.88 88 LEU A CA 1
ATOM 683 C C . LEU A 1 88 ? 52.705 -27.423 -42.504 1.00 73.88 88 LEU A C 1
ATOM 685 O O . LEU A 1 88 ? 53.543 -27.575 -41.624 1.00 73.88 88 LEU A O 1
ATOM 689 N N . GLY A 1 89 ? 52.463 -28.366 -43.423 1.00 65.88 89 GLY A N 1
ATOM 690 C CA . GLY A 1 89 ? 53.162 -29.661 -43.432 1.00 65.88 89 GLY A CA 1
ATOM 691 C C . GLY A 1 89 ? 54.525 -29.669 -44.143 1.00 65.88 89 GLY A C 1
ATOM 692 O O . GLY A 1 89 ? 55.440 -30.354 -43.703 1.00 65.88 89 GLY A O 1
ATOM 693 N N . LEU A 1 90 ? 54.677 -28.931 -45.252 1.00 65.62 90 LEU A N 1
ATOM 694 C CA . LEU A 1 90 ? 55.878 -28.973 -46.118 1.00 65.62 90 LEU A CA 1
ATOM 695 C C . LEU A 1 90 ? 56.619 -27.626 -46.231 1.00 65.62 90 LEU A C 1
ATOM 697 O O . LEU A 1 90 ? 57.724 -27.578 -46.769 1.00 65.62 90 LEU A O 1
ATOM 701 N N . ARG A 1 91 ? 56.011 -26.522 -45.774 1.00 72.00 91 ARG A N 1
ATOM 702 C CA . ARG A 1 91 ? 56.585 -25.165 -45.820 1.00 72.00 91 ARG A CA 1
ATOM 703 C C . ARG A 1 91 ? 57.040 -24.751 -44.420 1.00 72.00 91 ARG A C 1
ATOM 705 O O . ARG A 1 91 ? 56.274 -24.885 -43.477 1.00 72.00 91 ARG A O 1
ATOM 712 N N . ASN A 1 92 ? 58.247 -24.189 -44.315 1.00 69.56 92 ASN A N 1
ATOM 713 C CA . ASN A 1 92 ? 58.846 -23.776 -43.035 1.00 69.56 92 ASN A CA 1
ATOM 714 C C . ASN A 1 92 ? 58.598 -22.301 -42.663 1.00 69.56 92 ASN A C 1
ATOM 716 O O . ASN A 1 92 ? 59.015 -21.872 -41.592 1.00 69.56 92 ASN A O 1
ATOM 720 N N . HIS A 1 93 ? 57.958 -21.517 -43.536 1.00 79.38 93 HIS A N 1
ATOM 721 C CA . HIS A 1 93 ? 57.694 -20.094 -43.312 1.00 79.38 93 HIS A CA 1
ATOM 722 C C . HIS A 1 93 ? 56.204 -19.799 -43.501 1.00 79.38 93 HIS A C 1
ATOM 724 O O . HIS A 1 93 ? 55.652 -20.126 -44.552 1.00 79.38 93 HIS A O 1
ATOM 730 N N . MET A 1 94 ? 55.588 -19.179 -42.490 1.00 86.44 94 MET A N 1
ATOM 731 C CA . MET A 1 94 ? 54.215 -18.668 -42.535 1.00 86.44 94 MET A CA 1
ATOM 732 C C . MET A 1 94 ? 54.170 -17.369 -43.339 1.00 86.44 94 MET A C 1
ATOM 734 O O . MET A 1 94 ? 54.997 -16.481 -43.117 1.00 86.44 94 MET A O 1
ATOM 738 N N . ARG A 1 95 ? 53.208 -17.239 -44.254 1.00 87.56 95 ARG A N 1
ATOM 739 C CA . ARG A 1 95 ? 52.930 -15.985 -44.967 1.00 87.56 95 ARG A CA 1
ATOM 740 C C . ARG A 1 95 ? 51.700 -15.295 -44.387 1.00 87.56 95 ARG A C 1
ATOM 742 O O . ARG A 1 95 ? 50.882 -15.926 -43.728 1.00 87.56 95 ARG A O 1
ATOM 749 N N . VAL A 1 96 ? 51.536 -14.007 -44.682 1.00 88.81 96 VAL A N 1
ATOM 750 C CA . VAL A 1 96 ? 50.342 -13.238 -44.284 1.00 88.81 96 VAL A CA 1
ATOM 751 C C . VAL A 1 96 ? 49.063 -13.888 -44.835 1.00 88.81 96 VAL A C 1
ATOM 753 O O . VAL A 1 96 ? 48.102 -14.069 -44.095 1.00 88.81 96 VAL A O 1
ATOM 756 N N . GLU A 1 97 ? 49.095 -14.327 -46.098 1.00 88.31 97 GLU A N 1
ATOM 757 C CA . GLU A 1 97 ? 48.004 -15.053 -46.775 1.00 88.31 97 GLU A CA 1
ATOM 758 C C . GLU A 1 97 ? 47.669 -16.414 -46.141 1.00 88.31 97 GLU A C 1
ATOM 760 O O . GLU A 1 97 ? 46.594 -16.944 -46.387 1.00 88.31 97 GLU A O 1
ATOM 765 N N . ASP A 1 98 ? 48.556 -16.980 -45.312 1.00 88.19 98 ASP A N 1
ATOM 766 C CA . ASP A 1 98 ? 48.307 -18.238 -44.599 1.00 88.19 98 ASP A CA 1
ATOM 767 C C . ASP A 1 98 ? 47.546 -18.022 -43.271 1.00 88.19 98 ASP A C 1
ATOM 769 O O . ASP A 1 98 ? 47.137 -18.996 -42.638 1.00 88.19 98 ASP A O 1
ATOM 773 N N . VAL A 1 99 ? 47.368 -16.768 -42.834 1.00 90.88 99 VAL A N 1
ATOM 774 C CA . VAL A 1 99 ? 46.699 -16.401 -41.567 1.00 90.88 99 VAL A CA 1
ATOM 775 C C . VAL A 1 99 ? 45.495 -15.490 -41.795 1.00 90.88 99 VAL A C 1
ATOM 777 O O . VAL A 1 99 ? 44.526 -15.544 -41.039 1.00 90.88 99 VAL A O 1
ATOM 780 N N . PHE A 1 100 ? 45.533 -14.661 -42.838 1.00 92.12 100 PHE A N 1
ATOM 781 C CA . PHE A 1 100 ? 44.494 -13.685 -43.139 1.00 92.12 100 PHE A CA 1
ATOM 782 C C . PHE A 1 100 ? 44.013 -13.816 -44.582 1.00 92.12 100 PHE A C 1
ATOM 784 O O . PHE A 1 100 ? 44.813 -13.914 -45.510 1.00 92.12 100 PHE A O 1
ATOM 791 N N . ALA A 1 101 ? 42.699 -13.748 -44.777 1.00 91.19 101 ALA A N 1
ATOM 792 C CA . ALA A 1 101 ? 42.069 -13.553 -46.077 1.00 91.19 101 ALA A CA 1
ATOM 793 C C . ALA A 1 101 ? 41.244 -12.264 -46.061 1.00 91.19 101 ALA A C 1
ATOM 795 O O . ALA A 1 101 ? 40.532 -11.985 -45.097 1.00 91.19 101 ALA A O 1
ATOM 796 N N . VAL A 1 102 ? 41.326 -11.486 -47.138 1.00 91.88 102 VAL A N 1
ATOM 797 C CA . VAL A 1 102 ? 40.433 -10.346 -47.369 1.00 91.88 102 VAL A CA 1
ATOM 798 C C . VAL A 1 102 ? 39.243 -10.859 -48.169 1.00 91.88 102 VAL A C 1
ATOM 800 O O . VAL A 1 102 ? 39.427 -11.556 -49.170 1.00 91.88 102 VAL A O 1
ATOM 803 N N . VAL A 1 103 ? 38.029 -10.550 -47.727 1.00 91.19 103 VAL A N 1
ATOM 804 C CA . VAL A 1 103 ? 36.799 -11.022 -48.369 1.00 91.19 103 VAL A CA 1
ATOM 805 C C . VAL A 1 103 ? 35.867 -9.841 -48.596 1.00 91.19 103 VAL A C 1
ATOM 807 O O . VAL A 1 103 ? 35.556 -9.103 -47.660 1.00 91.19 103 VAL A O 1
ATOM 810 N N . ASP A 1 104 ? 35.423 -9.680 -49.839 1.00 91.00 104 ASP A N 1
ATOM 811 C CA . ASP A 1 104 ? 34.332 -8.781 -50.196 1.00 91.00 104 ASP A CA 1
ATOM 812 C C . ASP A 1 104 ? 33.003 -9.530 -50.059 1.00 91.00 104 ASP A C 1
ATOM 814 O O . ASP A 1 104 ? 32.851 -10.678 -50.488 1.00 91.00 104 ASP A O 1
ATOM 818 N N . TYR A 1 105 ? 32.045 -8.871 -49.430 1.00 89.88 105 TYR A N 1
ATOM 819 C CA . TYR A 1 105 ? 30.706 -9.353 -49.159 1.00 89.88 105 TYR A CA 1
ATOM 820 C C . TYR A 1 105 ? 29.708 -8.586 -50.030 1.00 89.88 105 TYR A C 1
ATOM 822 O O . TYR A 1 105 ? 29.566 -7.368 -49.910 1.00 89.88 105 TYR A O 1
ATOM 830 N N . LEU A 1 106 ? 29.035 -9.300 -50.931 1.00 88.12 106 LEU A N 1
ATOM 831 C CA . LEU A 1 106 ? 28.044 -8.715 -51.829 1.00 88.12 106 LEU A CA 1
ATOM 832 C C . LEU A 1 106 ? 26.658 -8.811 -51.191 1.00 88.12 106 LEU A C 1
ATOM 834 O O . LEU A 1 106 ? 26.114 -9.896 -51.007 1.00 88.12 106 LEU A O 1
ATOM 838 N N . VAL A 1 107 ? 26.088 -7.653 -50.861 1.00 82.81 107 VAL A N 1
ATOM 839 C CA . VAL A 1 107 ? 24.802 -7.549 -50.153 1.00 82.81 107 VAL A CA 1
ATOM 840 C C . VAL A 1 107 ? 23.626 -8.048 -51.007 1.00 82.81 107 VAL A C 1
ATOM 842 O O . VAL A 1 107 ? 22.673 -8.589 -50.465 1.00 82.81 107 VAL A O 1
ATOM 845 N N . GLU A 1 108 ? 23.686 -7.906 -52.337 1.00 83.94 108 GLU A N 1
ATOM 846 C CA . GLU A 1 108 ? 22.571 -8.252 -53.239 1.00 83.94 108 GLU A CA 1
ATOM 847 C C . GLU A 1 108 ? 22.232 -9.752 -53.259 1.00 83.94 108 GLU A C 1
ATOM 849 O O . GLU A 1 108 ? 21.064 -10.115 -53.399 1.00 83.94 108 GLU A O 1
ATOM 854 N N . ASP A 1 109 ? 23.238 -10.623 -53.134 1.00 85.25 109 ASP A N 1
ATOM 855 C CA . ASP A 1 109 ? 23.086 -12.082 -53.199 1.00 85.25 109 ASP A CA 1
ATOM 856 C C . ASP A 1 109 ? 23.669 -12.821 -51.980 1.00 85.25 109 ASP A C 1
ATOM 858 O O . ASP A 1 109 ? 23.682 -14.055 -51.942 1.00 85.25 109 ASP A O 1
ATOM 862 N N . HIS A 1 110 ? 24.128 -12.072 -50.973 1.00 87.25 110 HIS A N 1
ATOM 863 C CA . HIS A 1 110 ? 24.774 -12.568 -49.758 1.00 87.25 110 HIS A CA 1
ATOM 864 C C . HIS A 1 110 ? 25.956 -13.523 -50.032 1.00 87.25 110 HIS A C 1
ATOM 866 O O . HIS A 1 110 ? 26.169 -14.508 -49.310 1.00 87.25 110 HIS A O 1
ATOM 872 N N . SER A 1 111 ? 26.727 -13.252 -51.091 1.00 88.88 111 SER A N 1
ATOM 873 C CA . SER A 1 111 ? 27.898 -14.041 -51.486 1.00 88.88 111 SER A CA 1
ATOM 874 C C . SER A 1 111 ? 29.218 -13.483 -50.932 1.00 88.88 111 SER A C 1
ATOM 876 O O . SER A 1 111 ? 29.347 -12.307 -50.588 1.00 88.88 111 SER A O 1
ATOM 878 N N . PHE A 1 112 ? 30.224 -14.361 -50.829 1.00 90.00 112 PHE A N 1
ATOM 879 C CA . PHE A 1 112 ? 31.539 -14.065 -50.253 1.00 90.00 112 PHE A CA 1
ATOM 880 C C . PHE A 1 112 ? 32.641 -14.281 -51.292 1.00 90.00 112 PHE A C 1
ATOM 882 O O . PHE A 1 112 ? 32.890 -15.411 -51.719 1.00 90.00 112 PHE A O 1
ATOM 889 N N . HIS A 1 113 ? 33.320 -13.204 -51.678 1.00 89.44 113 HIS A N 1
ATOM 890 C CA . HIS A 1 113 ? 34.317 -13.197 -52.744 1.00 89.44 113 HIS A CA 1
ATOM 891 C C . HIS A 1 113 ? 35.715 -12.902 -52.181 1.00 89.44 113 HIS A C 1
ATOM 893 O O . HIS A 1 113 ? 35.942 -11.817 -51.648 1.00 89.44 113 HIS A O 1
ATOM 899 N N . PRO A 1 114 ? 36.684 -13.834 -52.296 1.00 86.81 114 PRO A N 1
ATOM 900 C CA . PRO A 1 114 ? 38.062 -13.568 -51.902 1.00 86.81 114 PRO A CA 1
ATOM 901 C C . PRO A 1 114 ? 38.641 -12.396 -52.695 1.00 86.81 114 PRO A C 1
ATOM 903 O O . PRO A 1 114 ? 38.673 -12.427 -53.929 1.00 86.81 114 PRO A O 1
ATOM 906 N N . ASN A 1 115 ? 39.141 -11.392 -51.986 1.00 85.88 115 ASN A N 1
ATOM 907 C CA . ASN A 1 115 ? 39.792 -10.239 -52.577 1.00 85.88 115 ASN A CA 1
ATOM 908 C C . ASN A 1 115 ? 41.319 -10.380 -52.440 1.00 85.88 115 ASN A C 1
ATOM 910 O O . ASN A 1 115 ? 41.852 -10.556 -51.347 1.00 85.88 115 ASN A O 1
ATOM 914 N N . LYS A 1 116 ? 42.026 -10.328 -53.576 1.00 77.06 116 LYS A N 1
ATOM 915 C CA . LYS A 1 116 ? 43.496 -10.422 -53.648 1.00 77.06 116 LYS A CA 1
ATOM 916 C C . LYS A 1 116 ? 44.191 -9.061 -53.747 1.00 77.06 116 LYS A C 1
ATOM 918 O O . LYS A 1 116 ? 45.397 -9.007 -53.986 1.00 77.06 116 LYS A O 1
ATOM 923 N N . GLU A 1 117 ? 43.453 -7.967 -53.594 1.00 71.12 117 GLU A N 1
ATOM 924 C CA . GLU A 1 117 ? 44.020 -6.637 -53.401 1.00 71.12 117 GLU A CA 1
ATOM 925 C C . GLU A 1 117 ? 44.892 -6.629 -52.143 1.00 71.12 117 GLU A C 1
ATOM 927 O O . GLU A 1 117 ? 44.570 -7.233 -51.118 1.00 71.12 117 GLU A O 1
ATOM 932 N N . ASN A 1 118 ? 46.031 -5.944 -52.223 1.00 73.44 118 ASN A N 1
ATOM 933 C CA . ASN A 1 118 ? 47.072 -5.994 -51.203 1.00 73.44 118 ASN A CA 1
ATOM 934 C C . ASN A 1 118 ? 46.753 -5.074 -50.005 1.00 73.44 118 ASN A C 1
ATOM 936 O O . ASN A 1 118 ? 47.515 -4.159 -49.701 1.00 73.44 118 ASN A O 1
ATOM 940 N N . LEU A 1 119 ? 45.611 -5.294 -49.339 1.00 84.06 119 LEU A N 1
ATOM 941 C CA . LEU A 1 119 ? 45.144 -4.500 -48.190 1.00 84.06 119 LEU A CA 1
ATOM 942 C C . LEU A 1 119 ? 46.116 -4.569 -47.000 1.00 84.06 119 LEU A C 1
ATOM 944 O O . LEU A 1 119 ? 46.270 -3.601 -46.264 1.00 84.06 119 LEU A O 1
ATOM 948 N N . LEU A 1 120 ? 46.791 -5.710 -46.835 1.00 86.69 120 LEU A N 1
ATOM 949 C CA . LEU A 1 120 ? 47.820 -5.949 -45.815 1.00 86.69 120 LEU A CA 1
ATOM 950 C C . LEU A 1 120 ? 49.243 -5.822 -46.388 1.00 86.69 120 LEU A C 1
ATOM 952 O O . LEU A 1 120 ? 50.189 -6.396 -45.857 1.00 86.69 120 LEU A O 1
ATOM 956 N N . GLY A 1 121 ? 49.389 -5.091 -47.493 1.00 84.00 121 GLY A N 1
ATOM 957 C CA . GLY A 1 121 ? 50.598 -5.018 -48.312 1.00 84.00 121 GLY A CA 1
ATOM 958 C C . GLY A 1 121 ? 51.744 -4.163 -47.801 1.00 84.00 121 GLY A C 1
ATOM 959 O O . GLY A 1 121 ? 52.659 -3.874 -48.572 1.00 84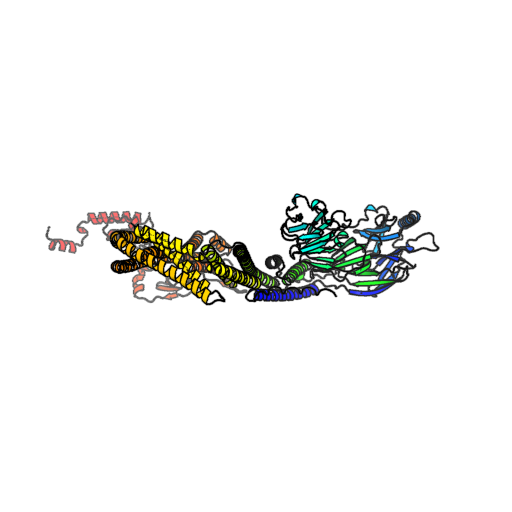.00 121 GLY A O 1
ATOM 960 N N . ASP A 1 122 ? 51.684 -3.716 -46.551 1.00 90.00 122 ASP A N 1
ATOM 961 C CA . ASP A 1 122 ? 52.713 -2.874 -45.956 1.00 90.00 122 ASP A CA 1
ATOM 962 C C . ASP A 1 122 ? 54.020 -3.669 -45.770 1.00 90.00 122 ASP A C 1
ATOM 964 O O . ASP A 1 122 ? 54.036 -4.758 -45.187 1.00 90.00 122 ASP A O 1
ATOM 968 N N . SER A 1 123 ? 55.133 -3.140 -46.287 1.00 90.69 123 SER A N 1
ATOM 969 C CA . SER A 1 123 ? 56.425 -3.835 -46.250 1.00 90.69 123 SER A CA 1
ATOM 970 C C . SER A 1 123 ? 56.955 -4.011 -44.829 1.00 90.69 123 SER A C 1
ATOM 972 O O . SER A 1 123 ? 57.557 -5.040 -44.529 1.00 90.69 123 SER A O 1
ATOM 974 N N . GLN A 1 124 ? 56.708 -3.038 -43.948 1.00 93.06 124 GLN A N 1
ATOM 975 C CA . GLN A 1 124 ? 57.132 -3.111 -42.555 1.00 93.06 124 GLN A CA 1
ATOM 976 C C . GLN A 1 124 ? 56.302 -4.151 -41.795 1.00 93.06 124 GLN A C 1
ATOM 978 O O . GLN A 1 124 ? 56.855 -4.932 -41.022 1.00 93.06 124 GLN A O 1
ATOM 983 N N . PHE A 1 125 ? 54.996 -4.230 -42.060 1.00 94.19 125 PHE A N 1
ATOM 984 C CA . PHE A 1 125 ? 54.157 -5.291 -41.501 1.00 94.19 125 PHE A CA 1
ATOM 985 C C . PHE A 1 125 ? 54.634 -6.687 -41.923 1.00 94.19 125 PHE A C 1
ATOM 987 O O . PHE A 1 125 ? 54.713 -7.580 -41.082 1.00 94.19 125 PHE A O 1
ATOM 994 N N . ALA A 1 126 ? 54.991 -6.889 -43.195 1.00 91.19 126 ALA A N 1
ATOM 995 C CA . ALA A 1 126 ? 55.479 -8.185 -43.673 1.00 91.19 126 ALA A CA 1
ATOM 996 C C . ALA A 1 126 ? 56.781 -8.627 -42.970 1.00 91.19 126 ALA A C 1
ATOM 998 O O . ALA A 1 126 ? 56.943 -9.812 -42.648 1.00 91.19 126 ALA A O 1
ATOM 999 N N . GLU A 1 127 ? 57.690 -7.685 -42.699 1.00 92.06 127 GLU A N 1
ATOM 1000 C CA . GLU A 1 127 ? 58.911 -7.923 -41.919 1.00 92.06 127 GLU A CA 1
ATOM 1001 C C . GLU A 1 127 ? 58.590 -8.264 -40.457 1.00 92.06 127 GLU A C 1
ATOM 1003 O O . GLU A 1 127 ? 59.040 -9.296 -39.948 1.00 92.06 127 GLU A O 1
ATOM 1008 N N . ASP A 1 128 ? 57.758 -7.450 -39.803 1.00 93.19 128 ASP A N 1
ATOM 1009 C CA . ASP A 1 128 ? 57.348 -7.639 -38.408 1.00 93.19 128 ASP A CA 1
ATOM 1010 C C . ASP A 1 128 ? 56.578 -8.962 -38.200 1.00 93.19 128 ASP A C 1
ATOM 1012 O O . ASP A 1 128 ? 56.793 -9.672 -37.211 1.00 93.19 128 ASP A O 1
ATOM 1016 N N . PHE A 1 129 ? 55.721 -9.340 -39.152 1.00 93.31 129 PHE A N 1
ATOM 1017 C CA . PHE A 1 129 ? 54.987 -10.608 -39.167 1.00 93.31 129 PHE A CA 1
ATOM 1018 C C . PHE A 1 129 ? 55.930 -11.808 -39.319 1.00 93.31 129 PHE A C 1
ATOM 1020 O O . PHE A 1 129 ? 55.824 -12.794 -38.583 1.00 93.31 129 PHE A O 1
ATOM 1027 N N . SER A 1 130 ? 56.898 -11.718 -40.235 1.00 90.81 130 SER A N 1
ATOM 1028 C CA . SER A 1 130 ? 57.905 -12.769 -40.430 1.00 90.81 130 SER A CA 1
ATOM 1029 C C . SER A 1 130 ? 58.791 -12.934 -39.190 1.00 90.81 130 SER A C 1
ATOM 1031 O O . SER A 1 130 ? 59.143 -14.060 -38.817 1.00 90.81 130 SER A O 1
ATOM 1033 N N . TYR A 1 131 ? 59.125 -11.827 -38.519 1.00 90.94 131 TYR A N 1
ATOM 1034 C CA . TYR A 1 131 ? 59.879 -11.832 -37.268 1.00 90.94 131 TYR A CA 1
ATOM 1035 C C . TYR A 1 131 ? 59.120 -12.547 -36.142 1.00 90.94 131 TYR A C 1
ATOM 1037 O O . TYR A 1 131 ? 59.708 -13.386 -35.454 1.00 90.94 131 TYR A O 1
ATOM 1045 N N . LEU A 1 132 ? 57.814 -12.285 -35.995 1.00 91.69 132 LEU A N 1
ATOM 1046 C CA . LEU A 1 132 ? 56.962 -12.927 -34.989 1.00 91.69 132 LEU A CA 1
ATOM 1047 C C . LEU A 1 132 ? 57.038 -14.461 -35.077 1.00 91.69 132 LEU A C 1
ATOM 1049 O O . LEU A 1 132 ? 57.375 -15.114 -34.092 1.00 91.69 132 LEU A O 1
ATOM 1053 N N . TYR A 1 133 ? 56.792 -15.033 -36.257 1.00 88.50 133 TYR A N 1
ATOM 1054 C CA . TYR A 1 133 ? 56.810 -16.490 -36.453 1.00 88.50 133 TYR A CA 1
ATOM 1055 C C . TYR A 1 133 ? 58.216 -17.104 -36.408 1.00 88.50 133 TYR A C 1
ATOM 1057 O O . TYR A 1 133 ? 58.364 -18.281 -36.083 1.00 88.50 133 TYR A O 1
ATOM 1065 N N . SER A 1 134 ? 59.256 -16.321 -36.705 1.00 87.88 134 SER A N 1
ATOM 1066 C CA . SER A 1 134 ? 60.647 -16.786 -36.607 1.00 87.88 134 SER A CA 1
ATOM 1067 C C . SER A 1 134 ? 61.129 -16.867 -35.157 1.00 87.88 134 SER A C 1
ATOM 1069 O O . SER A 1 134 ? 61.909 -17.756 -34.811 1.00 87.88 134 SER A O 1
ATOM 1071 N N . TYR A 1 135 ? 60.677 -15.942 -34.305 1.00 87.56 135 TYR A N 1
ATOM 1072 C CA . TYR A 1 135 ? 61.113 -15.848 -32.913 1.00 87.56 135 TYR A CA 1
ATOM 1073 C C . TYR A 1 135 ? 60.223 -16.659 -31.956 1.00 87.56 135 TYR A C 1
ATOM 1075 O O . TYR A 1 135 ? 60.727 -17.309 -31.037 1.00 87.56 135 TYR A O 1
ATOM 1083 N N . TYR A 1 136 ? 58.907 -16.673 -32.184 1.00 87.25 136 TYR A N 1
ATOM 1084 C CA . TYR A 1 136 ? 57.930 -17.331 -31.317 1.00 87.25 136 TYR A CA 1
ATOM 1085 C C . TYR A 1 136 ? 57.379 -18.603 -31.973 1.00 87.25 136 TYR A C 1
ATOM 1087 O O . TYR A 1 136 ? 56.455 -18.562 -32.780 1.00 87.25 136 TYR A O 1
ATOM 1095 N N . LYS A 1 137 ? 57.916 -19.766 -31.577 1.00 79.69 137 LYS A N 1
ATOM 1096 C CA . LYS A 1 137 ? 57.554 -21.077 -32.159 1.00 79.69 137 LYS A CA 1
ATOM 1097 C C . LYS A 1 137 ? 56.069 -21.443 -32.058 1.00 79.69 137 LYS A C 1
ATOM 1099 O O . LYS A 1 137 ? 55.585 -22.196 -32.891 1.00 79.69 137 LYS A O 1
ATOM 1104 N N . ASN A 1 138 ? 55.375 -20.928 -31.046 1.00 81.31 138 ASN A N 1
ATOM 1105 C CA . ASN A 1 138 ? 53.960 -21.204 -30.795 1.00 81.31 138 ASN A CA 1
ATOM 1106 C C . ASN A 1 138 ? 53.066 -19.998 -31.133 1.00 81.31 138 ASN A C 1
ATOM 1108 O O . ASN A 1 138 ? 51.960 -19.904 -30.607 1.00 81.31 138 ASN A O 1
ATOM 1112 N N . ALA A 1 139 ? 53.545 -19.063 -31.965 1.00 88.19 139 ALA A N 1
ATOM 1113 C CA . ALA A 1 139 ? 52.743 -17.930 -32.408 1.00 88.19 139 ALA A CA 1
ATOM 1114 C C . ALA A 1 139 ? 51.482 -18.428 -33.125 1.00 88.19 139 ALA A C 1
ATOM 1116 O O . ALA A 1 139 ? 51.557 -19.101 -34.152 1.00 88.19 139 ALA A O 1
ATOM 1117 N N . THR A 1 140 ? 50.318 -18.093 -32.584 1.00 89.31 140 THR A N 1
ATOM 1118 C CA . THR A 1 140 ? 49.023 -18.402 -33.198 1.00 89.31 140 THR A CA 1
ATOM 1119 C C . THR A 1 140 ? 48.169 -17.150 -33.217 1.00 89.31 140 THR A C 1
ATOM 1121 O O . THR A 1 140 ? 48.217 -16.341 -32.287 1.00 89.31 140 THR A O 1
ATOM 1124 N N . PHE A 1 141 ? 47.414 -16.956 -34.298 1.00 90.62 141 PHE A N 1
ATOM 1125 C CA . PHE A 1 141 ? 46.477 -15.846 -34.363 1.00 90.62 141 PHE A CA 1
ATOM 1126 C C . PHE A 1 141 ? 45.363 -16.079 -33.343 1.00 90.62 141 PHE A C 1
ATOM 1128 O O . PHE A 1 141 ? 44.763 -17.161 -33.316 1.00 90.62 141 PHE A O 1
ATOM 1135 N N . LEU A 1 142 ? 45.137 -15.075 -32.496 1.00 87.62 142 LEU A N 1
ATOM 1136 C CA . LEU A 1 142 ? 44.176 -15.126 -31.404 1.00 87.62 142 LEU A CA 1
ATOM 1137 C C . LEU A 1 142 ? 42.842 -14.522 -31.841 1.00 87.62 142 LEU A C 1
ATOM 1139 O O . LEU A 1 142 ? 41.852 -15.242 -31.899 1.00 87.62 142 LEU A O 1
ATOM 1143 N N . LYS A 1 143 ? 42.821 -13.214 -32.134 1.00 89.62 143 LYS A N 1
ATOM 1144 C CA . LYS A 1 143 ? 41.608 -12.478 -32.518 1.00 89.62 143 LYS A CA 1
ATOM 1145 C C . LYS A 1 143 ? 41.905 -11.104 -33.116 1.00 89.62 143 LYS A C 1
ATOM 1147 O O . LYS A 1 143 ? 43.009 -10.565 -32.965 1.00 89.62 143 LYS A O 1
ATOM 1152 N N . PHE A 1 144 ? 40.882 -10.512 -33.721 1.00 91.38 144 PHE A N 1
ATOM 1153 C CA . PHE A 1 144 ? 40.837 -9.089 -34.032 1.00 91.38 144 PHE A CA 1
ATOM 1154 C C . PHE A 1 144 ? 40.232 -8.330 -32.852 1.00 91.38 144 PHE A C 1
ATOM 1156 O O . PHE A 1 144 ? 39.206 -8.723 -32.309 1.00 91.38 144 PHE A O 1
ATOM 1163 N N . HIS A 1 145 ? 40.845 -7.223 -32.442 1.00 89.19 145 HIS A N 1
ATOM 1164 C CA . HIS A 1 145 ? 40.297 -6.378 -31.380 1.00 89.19 145 HIS A CA 1
ATOM 1165 C C . HIS A 1 145 ? 40.276 -4.929 -31.835 1.00 89.19 145 HIS A C 1
ATOM 1167 O O . HIS A 1 145 ? 41.318 -4.364 -32.162 1.00 89.19 145 HIS A O 1
ATOM 1173 N N . ARG A 1 146 ? 39.092 -4.324 -31.900 1.00 88.62 146 ARG A N 1
ATOM 1174 C CA . ARG A 1 146 ? 38.922 -2.953 -32.389 1.00 88.62 146 ARG A CA 1
ATOM 1175 C C . ARG A 1 146 ? 38.670 -2.015 -31.211 1.00 88.62 146 ARG A C 1
ATOM 1177 O O . ARG A 1 146 ? 37.670 -2.160 -30.513 1.00 88.62 146 ARG A O 1
ATOM 1184 N N . ILE A 1 147 ? 39.563 -1.046 -31.011 1.00 88.62 147 ILE A N 1
ATOM 1185 C CA . ILE A 1 147 ? 39.478 -0.040 -29.942 1.00 88.62 147 ILE A CA 1
ATOM 1186 C C . ILE A 1 147 ? 39.495 1.346 -30.594 1.00 88.62 147 ILE A C 1
ATOM 1188 O O . ILE A 1 147 ? 40.533 1.831 -31.056 1.00 88.62 147 ILE A O 1
ATOM 1192 N N . GLY A 1 148 ? 38.326 1.987 -30.650 1.00 86.56 148 GLY A N 1
ATOM 1193 C CA . GLY A 1 148 ? 38.147 3.253 -31.363 1.00 86.56 148 GLY A CA 1
ATOM 1194 C C . GLY A 1 148 ? 38.475 3.116 -32.863 1.00 86.56 148 GLY A C 1
ATOM 1195 O O . GLY A 1 148 ? 37.976 2.185 -33.502 1.00 86.56 148 GLY A O 1
ATOM 1196 N N . PRO A 1 149 ? 39.310 4.004 -33.441 1.00 90.12 149 PRO A N 1
ATOM 1197 C CA . PRO A 1 149 ? 39.691 3.941 -34.855 1.00 90.12 149 PRO A CA 1
ATOM 1198 C C . PRO A 1 149 ? 40.789 2.903 -35.148 1.00 90.12 149 PRO A C 1
ATOM 1200 O O . PRO A 1 149 ? 41.183 2.730 -36.299 1.00 90.12 149 PRO A O 1
ATOM 1203 N N . HIS A 1 150 ? 41.314 2.226 -34.120 1.00 94.12 150 HIS A N 1
ATOM 1204 C CA . HIS A 1 150 ? 42.428 1.297 -34.264 1.00 94.12 150 HIS A CA 1
ATOM 1205 C C . HIS A 1 150 ? 41.966 -0.158 -34.246 1.00 94.12 150 HIS A C 1
ATOM 1207 O O . HIS A 1 150 ? 41.149 -0.559 -33.412 1.00 94.12 150 HIS A O 1
ATOM 1213 N N . LEU A 1 151 ? 42.555 -0.960 -35.127 1.00 93.94 151 LEU A N 1
ATOM 1214 C CA . LEU A 1 151 ? 42.422 -2.408 -35.161 1.00 93.94 151 LEU A CA 1
ATOM 1215 C C . LEU A 1 151 ? 43.720 -3.057 -34.679 1.00 93.94 151 LEU A C 1
ATOM 1217 O O . LEU A 1 151 ? 44.802 -2.763 -35.184 1.00 93.94 151 LEU A O 1
ATOM 1221 N N . TYR A 1 152 ? 43.600 -3.978 -33.732 1.00 93.44 152 TYR A N 1
ATOM 1222 C CA . TYR A 1 152 ? 44.693 -4.791 -33.227 1.00 93.44 152 TYR A CA 1
ATOM 1223 C C . TYR A 1 152 ? 44.533 -6.225 -33.720 1.00 93.44 152 TYR A C 1
ATOM 1225 O O . TYR A 1 152 ? 43.499 -6.855 -33.494 1.00 93.44 152 TYR A O 1
ATOM 1233 N N . MET A 1 153 ? 45.569 -6.758 -34.359 1.00 94.25 153 MET A N 1
ATOM 1234 C CA . MET A 1 153 ? 45.672 -8.186 -34.661 1.00 94.25 153 MET A CA 1
ATOM 1235 C C . MET A 1 153 ? 46.473 -8.846 -33.546 1.00 94.25 153 MET A C 1
ATOM 1237 O O . MET A 1 153 ? 47.690 -8.661 -33.470 1.00 94.25 153 MET A O 1
ATOM 1241 N N . GLY A 1 154 ? 45.786 -9.556 -32.653 1.00 91.44 154 GLY A N 1
ATOM 1242 C CA . GLY A 1 154 ? 46.399 -10.205 -31.500 1.00 91.44 154 GLY A CA 1
ATOM 1243 C C . GLY A 1 154 ? 46.923 -11.595 -31.838 1.00 91.44 154 GLY A C 1
ATOM 1244 O O . GLY A 1 154 ? 46.209 -12.413 -32.415 1.00 91.44 154 GLY A O 1
ATOM 1245 N N . PHE A 1 155 ? 48.157 -11.874 -31.432 1.00 91.50 155 PHE A N 1
ATOM 1246 C CA . PHE A 1 155 ? 48.801 -13.177 -31.541 1.00 91.50 155 PHE A CA 1
ATOM 1247 C C . PHE A 1 155 ? 49.180 -13.678 -30.160 1.00 91.50 155 PHE A C 1
ATOM 1249 O O . PHE A 1 155 ? 49.880 -12.990 -29.419 1.00 91.50 155 PHE A O 1
ATOM 1256 N N . GLN A 1 156 ? 48.764 -14.893 -29.830 1.00 89.75 156 GLN A N 1
ATOM 1257 C CA . GLN A 1 156 ? 49.233 -15.567 -28.631 1.00 89.75 156 GLN A CA 1
ATOM 1258 C C . GLN A 1 156 ? 50.650 -16.085 -28.884 1.00 89.75 156 GLN A C 1
ATOM 1260 O O . GLN A 1 156 ? 50.879 -16.828 -29.839 1.00 89.75 156 GLN A O 1
ATOM 1265 N N . VAL A 1 157 ? 51.601 -15.693 -28.032 1.00 89.50 157 VAL A N 1
ATOM 1266 C CA . VAL A 1 157 ? 53.013 -16.114 -28.140 1.00 89.50 157 VAL A CA 1
ATOM 1267 C C . VAL A 1 157 ? 53.484 -16.973 -26.968 1.00 89.50 157 VAL A C 1
ATOM 1269 O O . VAL A 1 157 ? 54.542 -17.601 -27.050 1.00 89.50 157 VAL A O 1
ATOM 1272 N N . GLY A 1 158 ? 52.705 -17.009 -25.887 1.00 84.06 158 GLY A N 1
ATOM 1273 C CA . GLY A 1 158 ? 52.993 -17.770 -24.677 1.00 84.06 158 GLY A CA 1
ATOM 1274 C C . GLY A 1 158 ? 51.899 -18.776 -24.315 1.00 84.06 158 GLY A C 1
ATOM 1275 O O . GLY A 1 158 ? 51.019 -19.083 -25.120 1.00 84.06 158 GLY A O 1
ATOM 1276 N N . GLN A 1 159 ? 51.957 -19.324 -23.099 1.00 78.62 159 GLN A N 1
ATOM 1277 C CA . GLN A 1 159 ? 50.997 -20.355 -22.666 1.00 78.62 159 GLN A CA 1
ATOM 1278 C C . GLN A 1 159 ? 49.636 -19.772 -22.278 1.00 78.62 159 GLN A C 1
ATOM 1280 O O . GLN A 1 159 ? 48.633 -20.473 -22.364 1.00 78.62 159 GLN A O 1
ATOM 1285 N N . ARG A 1 160 ? 49.590 -18.501 -21.865 1.00 78.50 160 ARG A N 1
ATOM 1286 C CA . ARG A 1 160 ? 48.346 -17.816 -21.491 1.00 78.50 160 ARG A CA 1
ATOM 1287 C C . ARG A 1 160 ? 47.871 -16.924 -22.629 1.00 78.50 160 ARG A C 1
ATOM 1289 O O . ARG A 1 160 ? 48.680 -16.241 -23.250 1.00 78.50 160 ARG A O 1
ATOM 1296 N N . ALA A 1 161 ? 46.558 -16.817 -22.808 1.00 73.19 161 ALA A N 1
ATOM 1297 C CA . ALA A 1 161 ? 45.955 -15.907 -23.785 1.00 73.19 161 ALA A CA 1
ATOM 1298 C C . ALA A 1 161 ? 46.202 -14.410 -23.502 1.00 73.19 161 ALA A C 1
ATOM 1300 O O . ALA A 1 161 ? 45.933 -13.570 -24.351 1.00 73.19 161 ALA A O 1
ATOM 1301 N N . THR A 1 162 ? 46.728 -14.057 -22.324 1.00 77.62 162 THR A N 1
ATOM 1302 C CA . THR A 1 162 ? 47.157 -12.689 -21.984 1.00 77.62 162 THR A CA 1
ATOM 1303 C C . THR A 1 162 ? 48.584 -12.371 -22.439 1.00 77.62 162 THR A C 1
ATOM 1305 O O . THR A 1 162 ? 48.985 -11.211 -22.431 1.00 77.62 162 THR A O 1
ATOM 1308 N N . GLU A 1 163 ? 49.379 -13.382 -22.800 1.00 86.31 163 GLU A N 1
ATOM 1309 C CA . GLU A 1 163 ? 50.745 -13.220 -23.309 1.00 86.31 163 GLU A CA 1
ATOM 1310 C C . GLU A 1 163 ? 50.691 -13.035 -24.827 1.00 86.31 163 GLU A C 1
ATOM 1312 O O . GLU A 1 163 ? 50.892 -13.975 -25.605 1.00 86.31 163 GLU A O 1
ATOM 1317 N N . VAL A 1 164 ? 50.364 -11.808 -25.236 1.00 89.00 164 VAL A N 1
ATOM 1318 C CA . VAL A 1 164 ? 50.101 -11.468 -26.635 1.00 89.00 164 VAL A CA 1
ATOM 1319 C C . VAL A 1 164 ? 51.170 -10.574 -27.252 1.00 89.00 164 VAL A C 1
ATOM 1321 O O . VAL A 1 164 ? 51.825 -9.777 -26.577 1.00 89.00 164 VAL A O 1
ATOM 1324 N N . LYS A 1 165 ? 51.306 -10.698 -28.570 1.00 92.81 165 LYS A N 1
ATOM 1325 C CA . LYS A 1 165 ? 51.923 -9.709 -29.450 1.00 92.81 165 LYS A CA 1
ATOM 1326 C C . LYS A 1 165 ? 50.875 -9.147 -30.387 1.00 92.81 165 LYS A C 1
ATOM 1328 O O . LYS A 1 165 ? 50.010 -9.884 -30.850 1.00 92.81 165 LYS A O 1
ATOM 1333 N N . THR A 1 166 ? 50.940 -7.853 -30.655 1.00 94.00 166 THR A N 1
ATOM 1334 C CA . THR A 1 166 ? 49.888 -7.159 -31.395 1.00 94.00 166 THR A CA 1
ATOM 1335 C C . THR A 1 166 ? 50.434 -6.347 -32.549 1.00 94.00 166 THR A C 1
ATOM 1337 O O . THR A 1 166 ? 51.440 -5.656 -32.415 1.00 94.00 166 THR A O 1
ATOM 1340 N N . PHE A 1 167 ? 49.735 -6.401 -33.680 1.00 95.62 167 PHE A N 1
ATOM 1341 C CA . PHE A 1 167 ? 49.942 -5.484 -34.798 1.00 95.62 167 PHE A CA 1
ATOM 1342 C C . PHE A 1 167 ? 48.827 -4.449 -34.794 1.00 95.62 167 PHE A C 1
ATOM 1344 O O . PHE A 1 167 ? 47.651 -4.816 -34.854 1.00 95.62 167 PHE A O 1
ATOM 1351 N N . LYS A 1 168 ? 49.192 -3.172 -34.696 1.00 95.94 168 LYS A N 1
ATOM 1352 C CA . LYS A 1 168 ? 48.251 -2.055 -34.627 1.00 95.94 168 LYS A CA 1
ATOM 1353 C C . LYS A 1 168 ? 48.066 -1.433 -36.006 1.00 95.94 168 LYS A C 1
ATOM 1355 O O . LYS A 1 168 ? 49.036 -1.116 -36.693 1.00 95.94 168 LYS A O 1
ATOM 1360 N N . TRP A 1 169 ? 46.812 -1.207 -36.366 1.00 96.00 169 TRP A N 1
ATOM 1361 C CA . TRP A 1 169 ? 46.386 -0.630 -37.633 1.00 96.00 169 TRP A CA 1
ATOM 1362 C C . TRP A 1 169 ? 45.419 0.523 -37.388 1.00 96.00 169 TRP A C 1
ATOM 1364 O O . TRP A 1 169 ? 44.617 0.470 -36.456 1.00 96.00 169 TRP A O 1
ATOM 1374 N N . LEU A 1 170 ? 45.472 1.551 -38.228 1.00 94.50 170 LEU A N 1
ATOM 1375 C CA . LEU A 1 170 ? 44.433 2.571 -38.337 1.00 94.50 170 LEU A CA 1
ATOM 1376 C C . LEU A 1 170 ? 43.427 2.134 -39.408 1.00 94.50 170 LEU A C 1
ATOM 1378 O O . LEU A 1 170 ? 43.835 1.764 -40.513 1.00 94.50 170 LEU A O 1
ATOM 1382 N N . VAL A 1 171 ? 42.137 2.167 -39.074 1.00 91.56 171 VAL A N 1
ATOM 1383 C CA . VAL A 1 171 ? 41.046 1.790 -39.983 1.00 91.56 171 VAL A CA 1
ATOM 1384 C C . VAL A 1 171 ? 40.420 3.045 -40.587 1.00 91.56 171 VAL A C 1
ATOM 1386 O O . VAL A 1 171 ? 39.984 3.927 -39.850 1.00 91.56 171 VAL A O 1
ATOM 1389 N N . ASP A 1 172 ? 40.353 3.108 -41.917 1.00 88.69 172 ASP A N 1
ATOM 1390 C CA . ASP A 1 172 ? 39.552 4.088 -42.663 1.00 88.69 172 ASP A CA 1
ATOM 1391 C C . ASP A 1 172 ? 38.334 3.352 -43.244 1.00 88.69 172 ASP A C 1
ATOM 1393 O O . ASP A 1 172 ? 38.444 2.659 -44.260 1.00 88.69 172 ASP A O 1
ATOM 1397 N N . ASP A 1 173 ? 37.189 3.444 -42.556 1.00 83.44 173 ASP A N 1
ATOM 1398 C CA . ASP A 1 173 ? 35.950 2.766 -42.966 1.00 83.44 173 ASP A CA 1
ATOM 1399 C C . ASP A 1 173 ? 35.328 3.380 -44.231 1.00 83.44 173 ASP A C 1
ATOM 1401 O O . ASP A 1 173 ? 34.637 2.669 -44.959 1.00 83.44 173 ASP A O 1
ATOM 1405 N N . GLU A 1 174 ? 35.578 4.662 -44.533 1.00 82.75 174 GLU A N 1
ATOM 1406 C CA . GLU A 1 174 ? 35.047 5.311 -45.743 1.00 82.75 174 GLU A CA 1
ATOM 1407 C C . GLU A 1 174 ? 35.742 4.786 -46.999 1.00 82.75 174 GLU A C 1
ATOM 1409 O O . GLU A 1 174 ? 35.094 4.502 -48.007 1.00 82.75 174 GLU A O 1
ATOM 1414 N N . LYS A 1 175 ? 37.070 4.634 -46.939 1.00 83.19 175 LYS A N 1
ATOM 1415 C CA . LYS A 1 175 ? 37.862 4.093 -48.055 1.00 83.19 175 LYS A CA 1
ATOM 1416 C C . LYS A 1 175 ? 38.018 2.575 -48.017 1.00 83.19 175 LYS A C 1
ATOM 1418 O O . LYS A 1 175 ? 38.579 2.014 -48.953 1.00 83.19 175 LYS A O 1
ATOM 1423 N N . ALA A 1 176 ? 37.556 1.918 -46.953 1.00 84.56 176 ALA A N 1
ATOM 1424 C CA . ALA A 1 176 ? 37.786 0.499 -46.672 1.00 84.56 176 ALA A CA 1
ATOM 1425 C C . ALA A 1 176 ? 39.282 0.104 -46.744 1.00 84.56 176 ALA A C 1
ATOM 1427 O O . ALA A 1 176 ? 39.648 -0.940 -47.296 1.00 84.56 176 ALA A O 1
ATOM 1428 N N . THR A 1 177 ? 40.157 0.955 -46.188 1.00 88.38 177 THR A N 1
ATOM 1429 C CA . THR A 1 177 ? 41.622 0.771 -46.193 1.00 88.38 177 THR A CA 1
ATOM 1430 C C . THR A 1 177 ? 42.210 0.652 -44.787 1.00 88.38 177 THR A C 1
ATOM 1432 O O . THR A 1 177 ? 41.639 1.149 -43.816 1.00 88.38 177 THR A O 1
ATOM 1435 N N . LEU A 1 178 ? 43.385 0.022 -44.687 1.00 91.31 178 LEU A N 1
ATOM 1436 C CA . LEU A 1 178 ? 44.150 -0.135 -43.449 1.00 91.31 178 LEU A CA 1
ATOM 1437 C C . LEU A 1 178 ? 45.530 0.515 -43.575 1.00 91.31 178 LEU A C 1
ATOM 1439 O O . LEU A 1 178 ? 46.214 0.333 -44.581 1.00 91.31 178 LEU A O 1
ATOM 1443 N N . GLN A 1 179 ? 45.960 1.224 -42.532 1.00 93.56 179 GLN A N 1
ATOM 1444 C CA . GLN A 1 179 ? 47.316 1.768 -42.422 1.00 93.56 179 GLN A CA 1
ATOM 1445 C C . GLN A 1 179 ? 48.037 1.142 -41.227 1.00 93.56 179 GLN A C 1
ATOM 1447 O O . GLN A 1 179 ? 47.546 1.209 -40.099 1.00 93.56 179 GLN A O 1
ATOM 1452 N N . TYR A 1 180 ? 49.207 0.546 -41.456 1.00 95.19 180 TYR A N 1
ATOM 1453 C CA . TYR A 1 180 ? 49.990 -0.079 -40.393 1.00 95.19 180 TYR A CA 1
ATOM 1454 C C . TYR A 1 180 ? 50.651 0.976 -39.495 1.00 95.19 180 TYR A C 1
ATOM 1456 O O . TYR A 1 180 ? 51.244 1.936 -39.986 1.00 95.19 180 TYR A O 1
ATOM 1464 N N . LEU A 1 181 ? 50.543 0.806 -38.173 1.00 94.25 181 LEU A N 1
ATOM 1465 C CA . LEU A 1 181 ? 51.124 1.714 -37.174 1.00 94.25 181 LEU A CA 1
ATOM 1466 C C . LEU A 1 181 ? 52.284 1.087 -36.379 1.00 94.25 181 LEU A C 1
ATOM 1468 O O . LEU A 1 181 ? 53.007 1.815 -35.698 1.00 94.25 181 LEU A O 1
ATOM 1472 N N . GLY A 1 182 ? 52.475 -0.236 -36.444 1.00 93.62 182 GLY A N 1
ATOM 1473 C CA . GLY A 1 182 ? 53.580 -0.948 -35.785 1.00 93.62 182 GLY A CA 1
ATOM 1474 C C . GLY A 1 182 ? 53.154 -2.102 -34.865 1.00 93.62 182 GLY A C 1
ATOM 1475 O O . GLY A 1 182 ? 51.971 -2.414 -34.725 1.00 93.62 182 GLY A O 1
ATOM 1476 N N . ASN A 1 183 ? 54.141 -2.719 -34.199 1.00 92.06 183 ASN A N 1
ATOM 1477 C CA . ASN A 1 183 ? 53.989 -3.919 -33.357 1.00 92.06 183 ASN A CA 1
ATOM 1478 C C . ASN A 1 183 ? 54.322 -3.721 -31.859 1.00 92.06 183 ASN A C 1
ATOM 1480 O O . ASN A 1 183 ? 54.609 -4.680 -31.142 1.00 92.06 183 ASN A O 1
ATOM 1484 N N . ARG A 1 184 ? 54.356 -2.470 -31.375 1.00 89.75 184 ARG A N 1
ATOM 1485 C CA . ARG A 1 184 ? 54.774 -2.115 -29.997 1.00 89.75 184 ARG A CA 1
ATOM 1486 C C . ARG A 1 184 ? 53.626 -1.665 -29.091 1.00 89.75 184 ARG A C 1
ATOM 1488 O O . ARG A 1 184 ? 53.861 -1.015 -28.073 1.00 89.75 184 ARG A O 1
ATOM 1495 N N . SER A 1 185 ? 52.396 -2.027 -29.438 1.00 90.75 185 SER A N 1
ATOM 1496 C CA . SER A 1 185 ? 51.184 -1.585 -28.738 1.00 90.75 185 SER A CA 1
ATOM 1497 C C . SER A 1 185 ? 50.514 -2.692 -27.919 1.00 90.75 185 SER A C 1
ATOM 1499 O O . SER A 1 185 ? 49.329 -2.605 -27.623 1.00 90.75 185 SER A O 1
ATOM 1501 N N . ASP A 1 186 ? 51.275 -3.702 -27.482 1.00 87.94 186 ASP A N 1
ATOM 1502 C CA . ASP A 1 186 ? 50.749 -4.826 -26.687 1.00 87.94 186 ASP A CA 1
ATOM 1503 C C . ASP A 1 186 ? 50.048 -4.361 -25.398 1.00 87.94 186 ASP A C 1
ATOM 1505 O O . ASP A 1 186 ? 49.048 -4.932 -24.983 1.00 87.94 186 ASP A O 1
ATOM 1509 N N . HIS A 1 187 ? 50.545 -3.284 -24.785 1.00 88.81 187 HIS A N 1
ATOM 1510 C CA . HIS A 1 187 ? 49.967 -2.682 -23.581 1.00 88.81 187 HIS A CA 1
ATOM 1511 C C . HIS A 1 187 ? 48.632 -1.956 -23.833 1.00 88.81 187 HIS A C 1
ATOM 1513 O O . HIS A 1 187 ? 47.897 -1.702 -22.883 1.00 88.81 187 HIS A O 1
ATOM 1519 N N . GLU A 1 188 ? 48.320 -1.615 -25.088 1.00 89.31 188 GLU A N 1
ATOM 1520 C CA . GLU A 1 188 ? 47.036 -1.028 -25.496 1.00 89.31 188 GLU A CA 1
ATOM 1521 C C . GLU A 1 188 ? 45.982 -2.111 -25.782 1.00 89.31 188 GLU A C 1
ATOM 1523 O O . GLU A 1 188 ? 44.791 -1.810 -25.852 1.00 89.31 188 GLU A O 1
ATOM 1528 N N . PHE A 1 189 ? 46.394 -3.378 -25.917 1.00 86.19 189 PHE A N 1
ATOM 1529 C CA . PHE A 1 189 ? 45.505 -4.525 -26.103 1.00 86.19 189 PHE A CA 1
ATOM 1530 C C . PHE A 1 189 ? 44.873 -4.938 -24.773 1.00 86.19 189 PHE A C 1
ATOM 1532 O O . PHE A 1 189 ? 45.225 -5.939 -24.147 1.00 86.19 189 PHE A O 1
ATOM 1539 N N . VAL A 1 190 ? 43.944 -4.107 -24.315 1.00 85.50 190 VAL A N 1
ATOM 1540 C CA . VAL A 1 190 ? 43.226 -4.289 -23.057 1.00 85.50 190 VAL A CA 1
ATOM 1541 C C . VAL A 1 190 ? 41.765 -4.644 -23.306 1.00 85.50 190 VAL A C 1
ATOM 1543 O O . VAL A 1 190 ? 41.132 -4.204 -24.267 1.00 85.50 190 VAL A O 1
ATOM 1546 N N . PHE A 1 191 ? 41.226 -5.454 -22.402 1.00 79.38 191 PHE A N 1
ATOM 1547 C CA . PHE A 1 191 ? 39.814 -5.820 -22.361 1.00 79.38 191 PHE A CA 1
ATOM 1548 C C . PHE A 1 191 ? 39.108 -4.982 -21.295 1.00 79.38 191 PHE A C 1
ATOM 1550 O O . PHE A 1 191 ? 39.747 -4.624 -20.298 1.00 79.38 191 PHE A O 1
ATOM 1557 N N . PRO A 1 192 ? 37.805 -4.693 -21.451 1.00 84.75 192 PRO A N 1
ATOM 1558 C CA . PRO A 1 192 ? 37.063 -3.981 -20.421 1.00 84.75 192 PRO A CA 1
ATOM 1559 C C . PRO A 1 192 ? 37.031 -4.767 -19.102 1.00 84.75 192 PRO A C 1
ATOM 1561 O O . PRO A 1 192 ? 37.379 -5.959 -19.024 1.00 84.75 192 PRO A O 1
ATOM 1564 N N . ALA A 1 193 ? 36.620 -4.072 -18.042 1.00 86.75 193 ALA A N 1
ATOM 1565 C CA . ALA A 1 193 ? 36.329 -4.706 -16.768 1.00 86.75 193 ALA A CA 1
ATOM 1566 C C . ALA A 1 193 ? 35.256 -5.784 -16.973 1.00 86.75 193 ALA A C 1
ATOM 1568 O O . ALA A 1 193 ? 34.254 -5.555 -17.646 1.00 86.75 193 ALA A O 1
ATOM 1569 N N . SER A 1 194 ? 35.479 -6.968 -16.403 1.00 86.06 194 SER A N 1
ATOM 1570 C CA . SER A 1 194 ? 34.498 -8.055 -16.444 1.00 86.06 194 SER A CA 1
ATOM 1571 C C . SER A 1 194 ? 33.249 -7.728 -15.628 1.00 86.06 194 SER A C 1
ATOM 1573 O O . SER A 1 194 ? 32.192 -8.292 -15.888 1.00 86.06 194 SER A O 1
ATOM 1575 N N . GLN A 1 195 ? 33.359 -6.831 -14.645 1.00 91.69 195 GLN A N 1
ATOM 1576 C CA . GLN A 1 195 ? 32.268 -6.435 -13.763 1.00 91.69 195 GLN A CA 1
ATOM 1577 C C . GLN A 1 195 ? 32.140 -4.910 -13.711 1.00 91.69 195 GLN A C 1
ATOM 1579 O O . GLN A 1 195 ? 33.137 -4.213 -13.522 1.00 91.69 195 GLN A O 1
ATOM 1584 N N . GLU A 1 196 ? 30.917 -4.398 -13.864 1.00 92.56 196 GLU A N 1
ATOM 1585 C CA . GLU A 1 196 ? 30.615 -2.952 -13.865 1.00 92.56 196 GLU A CA 1
ATOM 1586 C C . GLU A 1 196 ? 30.209 -2.404 -12.482 1.00 92.56 196 GLU A C 1
ATOM 1588 O O . GLU A 1 196 ? 29.742 -1.275 -12.360 1.00 92.56 196 GLU A O 1
ATOM 1593 N N . PHE A 1 197 ? 30.411 -3.185 -11.421 1.00 92.94 197 PHE A N 1
ATOM 1594 C CA . PHE A 1 197 ? 30.159 -2.801 -10.031 1.00 92.94 197 PHE A CA 1
ATOM 1595 C C . PHE A 1 197 ? 31.330 -3.208 -9.132 1.00 92.94 197 PHE A C 1
ATOM 1597 O O . PHE A 1 197 ? 32.171 -4.031 -9.496 1.00 92.94 197 PHE A O 1
ATOM 1604 N N . VAL A 1 198 ? 31.384 -2.627 -7.932 1.00 92.88 198 VAL A N 1
ATOM 1605 C CA . VAL A 1 198 ? 32.481 -2.832 -6.978 1.00 92.88 198 VAL A CA 1
ATOM 1606 C C . VAL A 1 198 ? 32.012 -3.686 -5.804 1.00 92.88 198 VAL A C 1
ATOM 1608 O O . VAL A 1 198 ? 31.022 -3.361 -5.151 1.00 92.88 198 VAL A O 1
ATOM 1611 N N . TRP A 1 199 ? 32.758 -4.750 -5.506 1.00 95.12 199 TRP A N 1
ATOM 1612 C CA . TRP A 1 199 ? 32.542 -5.581 -4.323 1.00 95.12 199 TRP A CA 1
ATOM 1613 C C . TRP A 1 199 ? 33.020 -4.878 -3.051 1.00 95.12 199 TRP A C 1
ATOM 1615 O O . TRP A 1 199 ? 34.179 -4.475 -2.949 1.00 95.12 199 TRP A O 1
ATOM 1625 N N . LYS A 1 200 ? 32.141 -4.792 -2.056 1.00 95.44 200 LYS A N 1
ATOM 1626 C CA . LYS A 1 200 ? 32.442 -4.352 -0.693 1.00 95.44 200 LYS A CA 1
ATOM 1627 C C . LYS A 1 200 ? 32.590 -5.573 0.205 1.00 95.44 200 LYS A C 1
ATOM 1629 O O . LYS A 1 200 ? 31.781 -6.490 0.126 1.00 95.44 200 LYS A O 1
ATOM 1634 N N . ARG A 1 201 ? 33.620 -5.608 1.048 1.00 95.62 201 ARG A N 1
ATOM 1635 C CA . ARG A 1 201 ? 33.794 -6.679 2.039 1.00 95.62 201 ARG A CA 1
ATOM 1636 C C . ARG A 1 201 ? 32.902 -6.402 3.250 1.00 95.62 201 ARG A C 1
ATOM 1638 O O . ARG A 1 201 ? 32.890 -5.269 3.724 1.00 95.62 201 ARG A O 1
ATOM 1645 N N . ALA A 1 202 ? 32.202 -7.419 3.746 1.00 93.50 202 ALA A N 1
ATOM 1646 C CA . ALA A 1 202 ? 31.454 -7.315 4.993 1.00 93.50 202 ALA A CA 1
ATOM 1647 C C . ALA A 1 202 ? 32.406 -7.167 6.191 1.00 93.50 202 ALA A C 1
ATOM 1649 O O . ALA A 1 202 ? 33.466 -7.799 6.248 1.00 93.50 202 ALA A O 1
ATOM 1650 N N . THR A 1 203 ? 32.035 -6.312 7.138 1.00 91.00 203 THR A N 1
ATOM 1651 C CA . THR A 1 203 ? 32.840 -5.960 8.313 1.00 91.00 203 THR A CA 1
ATOM 1652 C C . THR A 1 203 ? 32.195 -6.480 9.601 1.00 91.00 203 THR A C 1
ATOM 1654 O O . THR A 1 203 ? 31.031 -6.865 9.620 1.00 91.00 203 THR A O 1
ATOM 1657 N N . ARG A 1 204 ? 32.952 -6.537 10.705 1.00 86.38 204 ARG A N 1
ATOM 1658 C CA . ARG A 1 204 ? 32.478 -7.142 11.969 1.00 86.38 204 ARG A CA 1
ATOM 1659 C C . ARG A 1 204 ? 31.288 -6.424 12.614 1.00 86.38 204 ARG A C 1
ATOM 1661 O O . ARG A 1 204 ? 30.494 -7.062 13.288 1.00 86.38 204 ARG A O 1
ATOM 1668 N N . ASP A 1 205 ? 31.142 -5.123 12.407 1.00 89.12 205 ASP A N 1
ATOM 1669 C CA . ASP A 1 205 ? 29.999 -4.315 12.861 1.00 89.12 205 ASP A CA 1
ATOM 1670 C C . ASP A 1 205 ? 28.667 -4.712 12.199 1.00 89.12 205 ASP A C 1
ATOM 1672 O O . ASP A 1 205 ? 27.589 -4.428 12.731 1.00 89.12 205 ASP A O 1
ATOM 1676 N N . MET A 1 206 ? 28.742 -5.424 11.074 1.00 91.06 206 MET A N 1
ATOM 1677 C CA . MET A 1 206 ? 27.589 -5.999 10.391 1.00 91.06 206 MET A CA 1
ATOM 1678 C C . MET A 1 206 ? 27.114 -7.306 11.042 1.00 91.06 206 MET A C 1
ATOM 1680 O O . MET A 1 206 ? 26.009 -7.754 10.751 1.00 91.06 206 MET A O 1
ATOM 1684 N N . ALA A 1 207 ? 27.896 -7.930 11.927 1.00 89.50 207 ALA A N 1
ATOM 1685 C CA . ALA A 1 207 ? 27.485 -9.157 12.602 1.00 89.50 207 ALA A CA 1
ATOM 1686 C C . ALA A 1 207 ? 26.357 -8.900 13.620 1.00 89.50 207 ALA A C 1
ATOM 1688 O O . ALA A 1 207 ? 26.313 -7.872 14.309 1.00 89.50 207 ALA A O 1
ATOM 1689 N N . ARG A 1 208 ? 25.426 -9.850 13.715 1.00 89.94 208 ARG A N 1
ATOM 1690 C CA . ARG A 1 208 ? 24.366 -9.904 14.726 1.00 89.94 208 ARG A CA 1
ATOM 1691 C C . ARG A 1 208 ? 24.540 -11.183 15.538 1.00 89.94 208 ARG A C 1
ATOM 1693 O O . ARG A 1 208 ? 24.540 -12.279 14.985 1.00 89.94 208 ARG A O 1
ATOM 1700 N N . GLU A 1 209 ? 24.707 -11.018 16.845 1.00 85.94 209 GLU A N 1
ATOM 1701 C CA . GLU A 1 209 ? 24.943 -12.108 17.797 1.00 85.94 209 GLU A CA 1
ATOM 1702 C C . GLU A 1 209 ? 23.625 -12.758 18.255 1.00 85.94 209 GLU A C 1
ATOM 1704 O O . GLU A 1 209 ? 22.595 -12.089 18.367 1.00 85.94 209 GLU A O 1
ATOM 1709 N N . GLY A 1 210 ? 23.652 -14.057 18.563 1.00 82.12 210 GLY A N 1
ATOM 1710 C CA . GLY A 1 210 ? 22.507 -14.806 19.097 1.00 82.12 210 GLY A CA 1
ATOM 1711 C C . GLY A 1 210 ? 22.683 -16.321 18.966 1.00 82.12 210 GLY A C 1
ATOM 1712 O O . GLY A 1 210 ? 23.810 -16.790 18.834 1.00 82.12 210 GLY A O 1
ATOM 1713 N N . ALA A 1 211 ? 21.592 -17.097 19.012 1.00 79.75 211 ALA A N 1
ATOM 1714 C CA . ALA A 1 211 ? 21.663 -18.560 18.872 1.00 79.75 211 ALA A CA 1
ATOM 1715 C C . ALA A 1 211 ? 22.057 -18.997 17.445 1.00 79.75 211 ALA A C 1
ATOM 1717 O O . ALA A 1 211 ? 22.782 -19.973 17.267 1.00 79.75 211 ALA A O 1
ATOM 1718 N N . HIS A 1 212 ? 21.623 -18.227 16.448 1.00 81.06 212 HIS A N 1
ATOM 1719 C CA . HIS A 1 212 ? 21.971 -18.337 15.035 1.00 81.06 212 HIS A CA 1
ATOM 1720 C C . HIS A 1 212 ? 22.554 -16.996 14.544 1.00 81.06 212 HIS A C 1
ATOM 1722 O O . HIS A 1 212 ? 21.810 -16.170 13.995 1.00 81.06 212 HIS A O 1
ATOM 1728 N N . PRO A 1 213 ? 23.848 -16.718 14.819 1.00 87.38 213 PRO A N 1
ATOM 1729 C CA . PRO A 1 213 ? 24.490 -15.471 14.416 1.00 87.38 213 PRO A CA 1
ATOM 1730 C C . PRO A 1 213 ? 24.600 -15.350 12.894 1.00 87.38 213 PRO A C 1
ATOM 1732 O O . PRO A 1 213 ? 24.853 -16.328 12.195 1.00 87.38 213 PRO A O 1
ATOM 1735 N N . HIS A 1 214 ? 24.457 -14.130 12.381 1.00 91.44 214 HIS A N 1
ATOM 1736 C CA . HIS A 1 214 ? 24.466 -13.850 10.943 1.00 91.44 214 HIS A CA 1
ATOM 1737 C C . HIS A 1 214 ? 25.078 -12.474 10.628 1.00 91.44 214 HIS A C 1
ATOM 1739 O O . HIS A 1 214 ? 25.126 -11.587 11.481 1.00 91.44 214 HIS A O 1
ATOM 1745 N N . VAL A 1 215 ? 25.534 -12.272 9.389 1.00 92.06 215 VAL A N 1
ATOM 1746 C CA . VAL A 1 215 ? 26.014 -10.981 8.869 1.00 92.06 215 VAL A CA 1
ATOM 1747 C C . VAL A 1 215 ? 24.845 -10.210 8.256 1.00 92.06 215 VAL A C 1
ATOM 1749 O O . VAL A 1 215 ? 24.218 -10.684 7.313 1.00 92.06 215 VAL A O 1
ATOM 1752 N N . SER A 1 216 ? 24.575 -9.012 8.767 1.00 93.62 216 SER A N 1
ATOM 1753 C CA . SER A 1 216 ? 23.592 -8.057 8.247 1.00 93.62 216 SER A CA 1
ATOM 1754 C C . SER A 1 216 ? 24.186 -7.208 7.126 1.00 93.62 216 SER A C 1
ATOM 1756 O O . SER A 1 216 ? 25.004 -6.323 7.365 1.00 93.62 216 SER A O 1
ATOM 1758 N N . ILE A 1 217 ? 23.759 -7.431 5.888 1.00 93.88 217 ILE A N 1
ATOM 1759 C CA . ILE A 1 217 ? 24.154 -6.603 4.749 1.00 93.88 217 ILE A CA 1
ATOM 1760 C C . ILE A 1 217 ? 23.217 -5.394 4.675 1.00 93.88 217 ILE A C 1
ATOM 1762 O O . ILE A 1 217 ? 22.087 -5.502 4.197 1.00 93.88 217 ILE A O 1
ATOM 1766 N N . GLU A 1 218 ? 23.700 -4.248 5.169 1.00 89.56 218 GLU A N 1
ATOM 1767 C CA . GLU A 1 218 ? 22.983 -2.957 5.218 1.00 89.56 218 GLU A CA 1
ATOM 1768 C C . GLU A 1 218 ? 21.589 -3.043 5.878 1.00 89.56 218 GLU A C 1
ATOM 1770 O O . GLU A 1 218 ? 20.687 -2.296 5.510 1.00 89.56 218 GLU A O 1
ATOM 1775 N N . ASP A 1 219 ? 21.380 -3.990 6.804 1.00 87.62 219 ASP A N 1
ATOM 1776 C CA . ASP A 1 219 ? 20.077 -4.292 7.427 1.00 87.62 219 ASP A CA 1
ATOM 1777 C C . ASP A 1 219 ? 18.953 -4.649 6.427 1.00 87.62 219 ASP A C 1
ATOM 1779 O O . ASP A 1 219 ? 17.768 -4.574 6.757 1.00 87.62 219 ASP A O 1
ATOM 1783 N N . ARG A 1 220 ? 19.323 -5.087 5.212 1.00 89.19 220 ARG A N 1
ATOM 1784 C CA . ARG A 1 220 ? 18.398 -5.481 4.129 1.00 89.19 220 ARG A CA 1
ATOM 1785 C C . ARG A 1 220 ? 18.329 -6.991 3.910 1.00 89.19 220 ARG A C 1
ATOM 1787 O O . ARG A 1 220 ? 17.270 -7.517 3.578 1.00 89.19 220 ARG A O 1
ATOM 1794 N N . VAL A 1 221 ? 19.451 -7.693 4.070 1.00 92.81 221 VAL A N 1
ATOM 1795 C CA . VAL A 1 221 ? 19.536 -9.155 3.942 1.00 92.81 221 VAL A CA 1
ATOM 1796 C C . VAL A 1 221 ? 20.567 -9.703 4.914 1.00 92.81 221 VAL A C 1
ATOM 1798 O O . VAL A 1 221 ? 21.590 -9.069 5.165 1.00 92.81 221 VAL A O 1
ATOM 1801 N N . PHE A 1 222 ? 20.306 -10.886 5.454 1.00 92.44 222 PHE A N 1
ATOM 1802 C CA . PHE A 1 222 ? 21.152 -11.513 6.459 1.00 92.44 222 PHE A CA 1
ATOM 1803 C C . PHE A 1 222 ? 21.744 -12.802 5.902 1.00 92.44 222 PHE A C 1
ATOM 1805 O O . PHE A 1 222 ? 21.031 -13.605 5.303 1.00 92.44 222 PHE A O 1
ATOM 1812 N N . VAL A 1 223 ? 23.047 -12.997 6.069 1.00 92.56 223 VAL A N 1
ATOM 1813 C CA . VAL A 1 223 ? 23.775 -14.148 5.521 1.00 92.56 223 VAL A CA 1
ATOM 1814 C C . VAL A 1 223 ? 24.498 -14.860 6.649 1.00 92.56 223 VAL A C 1
ATOM 1816 O O . VAL A 1 223 ? 25.206 -14.229 7.430 1.00 92.56 223 VAL A O 1
ATOM 1819 N N . GLU A 1 224 ? 24.349 -16.174 6.725 1.00 90.69 224 GLU A N 1
ATOM 1820 C CA . GLU A 1 224 ? 25.079 -17.004 7.677 1.00 90.69 224 GLU A CA 1
ATOM 1821 C C . GLU A 1 224 ? 25.635 -18.251 7.000 1.00 90.69 224 GLU A C 1
ATOM 1823 O O . GLU A 1 224 ? 25.073 -18.746 6.031 1.00 90.69 224 GLU A O 1
ATOM 1828 N N . THR A 1 225 ? 26.746 -18.756 7.518 1.00 88.38 225 THR A N 1
ATOM 1829 C CA . THR A 1 225 ? 27.426 -19.968 7.035 1.00 88.38 225 THR A CA 1
ATOM 1830 C C . THR A 1 225 ? 27.547 -21.030 8.131 1.00 88.38 225 THR A C 1
ATOM 1832 O O . THR A 1 225 ? 28.344 -21.958 8.035 1.00 88.38 225 THR A O 1
ATOM 1835 N N . ILE A 1 226 ? 26.783 -20.878 9.208 1.00 84.81 226 ILE A N 1
ATOM 1836 C CA . ILE A 1 226 ? 26.850 -21.709 10.411 1.00 84.81 226 ILE A CA 1
ATOM 1837 C C . ILE A 1 226 ? 25.900 -22.909 10.323 1.00 84.81 226 ILE A C 1
ATOM 1839 O O . ILE A 1 226 ? 24.955 -22.923 9.539 1.00 84.81 226 ILE A O 1
ATOM 1843 N N . GLY A 1 227 ? 26.107 -23.918 11.171 1.00 79.25 227 GLY A N 1
ATOM 1844 C CA . GLY A 1 227 ? 25.169 -25.042 11.286 1.00 79.25 227 GLY A CA 1
ATOM 1845 C C . GLY A 1 227 ? 25.182 -26.005 10.095 1.00 79.25 227 GLY A C 1
ATOM 1846 O O . GLY A 1 227 ? 24.287 -26.838 9.979 1.00 79.25 227 GLY A O 1
ATOM 1847 N N . GLY A 1 228 ? 26.207 -25.927 9.242 1.00 84.50 228 GLY A N 1
ATOM 1848 C CA . GLY A 1 228 ? 26.385 -26.818 8.097 1.00 84.50 228 GLY A CA 1
ATOM 1849 C C . GLY A 1 228 ? 25.835 -26.316 6.769 1.00 84.50 228 GLY A C 1
ATOM 1850 O O . GLY A 1 228 ? 26.088 -26.986 5.771 1.00 84.50 228 GLY A O 1
ATOM 1851 N N . ASP A 1 229 ? 25.198 -25.143 6.732 1.00 89.44 229 ASP A N 1
ATOM 1852 C CA . ASP A 1 229 ? 24.640 -24.565 5.509 1.00 89.44 229 ASP A CA 1
ATOM 1853 C C . ASP A 1 229 ? 25.014 -23.076 5.351 1.00 89.44 229 ASP A C 1
ATOM 1855 O O . ASP A 1 229 ? 25.141 -22.332 6.322 1.00 89.44 229 ASP A O 1
ATOM 1859 N N . LEU A 1 230 ? 25.154 -22.622 4.103 1.00 91.38 230 LEU A N 1
ATOM 1860 C CA . LEU A 1 230 ? 25.078 -21.215 3.722 1.00 91.38 230 LEU A CA 1
ATOM 1861 C C . LEU A 1 230 ? 23.601 -20.849 3.596 1.00 91.38 230 LEU A C 1
ATOM 1863 O O . LEU A 1 230 ? 22.918 -21.334 2.693 1.00 91.38 230 LEU A O 1
ATOM 1867 N N . THR A 1 231 ? 23.130 -19.962 4.463 1.00 91.31 231 THR A N 1
ATOM 1868 C CA . THR A 1 231 ? 21.730 -19.559 4.553 1.00 91.31 231 THR A CA 1
ATOM 1869 C C . THR A 1 231 ? 21.579 -18.053 4.343 1.00 91.31 231 THR A C 1
ATOM 1871 O O . THR A 1 231 ? 22.322 -17.251 4.909 1.00 91.31 231 THR A O 1
ATOM 1874 N N . VAL A 1 232 ? 20.587 -17.657 3.539 1.00 91.81 232 VAL A N 1
ATOM 1875 C CA . VAL A 1 232 ? 20.189 -16.252 3.334 1.00 91.81 232 VAL A CA 1
ATOM 1876 C C . VAL A 1 232 ? 18.826 -16.024 3.981 1.00 91.81 232 VAL A C 1
ATOM 1878 O O . VAL A 1 232 ? 17.886 -16.773 3.717 1.00 91.81 232 VAL A O 1
ATOM 1881 N N . LYS A 1 233 ? 18.693 -14.987 4.808 1.00 89.81 233 LYS A N 1
ATOM 1882 C CA . LYS A 1 233 ? 17.473 -14.627 5.546 1.00 89.81 233 LYS A CA 1
ATOM 1883 C C . LYS A 1 233 ? 17.060 -13.185 5.249 1.00 89.81 233 LYS A C 1
ATOM 1885 O O . LYS A 1 233 ? 17.881 -12.347 4.887 1.00 89.81 233 LYS A O 1
ATOM 1890 N N . VAL A 1 234 ? 15.775 -12.902 5.444 1.00 85.69 234 VAL A N 1
ATOM 1891 C CA . VAL A 1 234 ? 15.167 -11.570 5.233 1.00 85.69 234 VAL A CA 1
ATOM 1892 C C . VAL A 1 234 ? 14.687 -10.910 6.522 1.00 85.69 234 VAL A C 1
ATOM 1894 O O . VAL A 1 234 ? 14.290 -9.751 6.511 1.00 85.69 234 VAL A O 1
ATOM 1897 N N . GLU A 1 235 ? 14.729 -11.635 7.636 1.00 81.94 235 GLU A N 1
ATOM 1898 C CA . GLU A 1 235 ? 14.381 -11.123 8.956 1.00 81.94 235 GLU A CA 1
ATOM 1899 C C . GLU A 1 235 ? 15.599 -11.196 9.868 1.00 81.94 235 GLU A C 1
ATOM 1901 O O . GLU A 1 235 ? 16.343 -12.179 9.851 1.00 81.94 235 GLU A O 1
ATOM 1906 N N . ASN A 1 236 ? 15.767 -10.160 10.687 1.00 81.94 236 ASN A N 1
ATOM 1907 C CA . ASN A 1 236 ? 16.788 -10.106 11.725 1.00 81.94 236 ASN A CA 1
ATOM 1908 C C . ASN A 1 236 ? 16.349 -10.972 12.916 1.00 81.94 236 ASN A C 1
ATOM 1910 O O . ASN A 1 236 ? 15.920 -10.459 13.949 1.00 81.94 236 ASN A O 1
ATOM 1914 N N . ASN A 1 237 ? 16.367 -12.290 12.727 1.00 79.12 237 ASN A N 1
ATOM 1915 C CA . ASN A 1 237 ? 16.009 -13.268 13.743 1.00 79.12 237 ASN A CA 1
ATOM 1916 C C . ASN A 1 237 ? 17.197 -14.204 13.989 1.00 79.12 237 ASN A C 1
ATOM 1918 O O . ASN A 1 237 ? 17.605 -14.955 13.101 1.00 79.12 237 ASN A O 1
ATOM 1922 N N . THR A 1 238 ? 17.738 -14.156 15.204 1.00 78.06 238 THR A N 1
ATOM 1923 C CA . THR A 1 238 ? 18.826 -15.030 15.654 1.00 78.06 238 THR A CA 1
ATOM 1924 C C . THR A 1 238 ? 18.327 -16.246 16.441 1.00 78.06 238 THR A C 1
ATOM 1926 O O . THR A 1 238 ? 19.143 -17.070 16.838 1.00 78.06 238 THR A O 1
ATOM 1929 N N . ASP A 1 239 ? 17.013 -16.417 16.624 1.00 72.94 239 ASP A N 1
ATOM 1930 C CA . ASP A 1 239 ? 16.399 -17.558 17.320 1.00 72.94 239 ASP A CA 1
ATOM 1931 C C . ASP A 1 239 ? 16.108 -18.744 16.386 1.00 72.94 239 ASP A C 1
ATOM 1933 O O . ASP A 1 239 ? 15.945 -19.870 16.854 1.00 72.94 239 ASP A O 1
ATOM 1937 N N . SER A 1 240 ? 16.043 -18.526 15.062 1.00 65.25 240 SER A N 1
ATOM 1938 C CA . SER A 1 240 ? 15.792 -19.595 14.082 1.00 65.25 240 SER A CA 1
ATOM 1939 C C . SER A 1 240 ? 16.767 -19.588 12.898 1.00 65.25 240 SER A C 1
ATOM 1941 O O . SER A 1 240 ? 17.186 -18.541 12.402 1.00 65.25 240 SER A O 1
ATOM 1943 N N . GLY A 1 241 ? 17.116 -20.788 12.425 1.00 59.31 241 GLY A N 1
ATOM 1944 C CA . GLY A 1 241 ? 18.046 -21.011 11.310 1.00 59.31 241 GLY A CA 1
ATOM 1945 C C . GLY A 1 241 ? 17.410 -21.091 9.916 1.00 59.31 241 GLY A C 1
ATOM 1946 O O . GLY A 1 241 ? 18.116 -21.323 8.945 1.00 59.31 241 GLY A O 1
ATOM 1947 N N . ARG A 1 242 ? 16.084 -20.951 9.766 1.00 68.69 242 ARG A N 1
ATOM 1948 C CA . ARG A 1 242 ? 15.438 -21.093 8.446 1.00 68.69 242 ARG A CA 1
ATOM 1949 C C . ARG A 1 242 ? 15.540 -19.795 7.644 1.00 68.69 242 ARG A C 1
ATOM 1951 O O . ARG A 1 242 ? 15.016 -18.768 8.060 1.00 68.69 242 ARG A O 1
ATOM 1958 N N . GLY A 1 243 ? 16.195 -19.862 6.487 1.00 77.75 243 GLY A N 1
ATOM 1959 C CA . GLY A 1 243 ? 16.270 -18.776 5.510 1.00 77.75 243 GLY A CA 1
ATOM 1960 C C . GLY A 1 243 ? 15.437 -19.022 4.252 1.00 77.75 243 GLY A C 1
ATOM 1961 O O . GLY A 1 243 ? 14.858 -20.090 4.066 1.00 77.75 243 GLY A O 1
ATOM 1962 N N . ILE A 1 244 ? 15.402 -18.019 3.375 1.00 86.31 244 ILE A N 1
ATOM 1963 C CA . ILE A 1 244 ? 14.778 -18.074 2.039 1.00 86.31 244 ILE A CA 1
ATOM 1964 C C . ILE A 1 244 ? 15.624 -18.859 1.025 1.00 86.31 244 ILE A C 1
ATOM 1966 O O . ILE A 1 244 ? 15.137 -19.236 -0.037 1.00 86.31 244 ILE A O 1
ATOM 1970 N N . TYR A 1 245 ? 16.894 -19.094 1.349 1.00 90.25 245 TYR A N 1
ATOM 1971 C CA . TYR A 1 245 ? 17.833 -19.894 0.576 1.00 90.25 245 TYR A CA 1
ATOM 1972 C C . TYR A 1 245 ? 18.750 -20.628 1.544 1.00 90.25 245 TYR A C 1
ATOM 1974 O O . TYR A 1 245 ? 19.160 -20.044 2.548 1.00 90.25 245 TYR A O 1
ATOM 1982 N N . SER A 1 246 ? 19.064 -21.883 1.239 1.00 90.56 246 SER A N 1
ATOM 1983 C CA . SER A 1 246 ? 19.973 -22.708 2.025 1.00 90.56 246 SER A CA 1
ATOM 1984 C C . SER A 1 246 ? 20.672 -23.713 1.114 1.00 90.56 246 SER A C 1
ATOM 1986 O O . SER A 1 246 ? 20.039 -24.323 0.249 1.00 90.56 246 SER A O 1
ATOM 1988 N N . GLU A 1 247 ? 21.978 -23.872 1.291 1.00 90.38 247 GLU A N 1
ATOM 1989 C CA . GLU A 1 247 ? 22.773 -24.901 0.626 1.00 90.38 247 GLU A CA 1
ATOM 1990 C C . GLU A 1 247 ? 23.912 -25.380 1.537 1.00 90.38 247 GLU A C 1
ATOM 1992 O O . GLU A 1 247 ? 24.454 -24.577 2.295 1.00 90.38 247 GLU A O 1
ATOM 1997 N N . PRO A 1 248 ? 24.338 -26.649 1.450 1.00 90.62 248 PRO A N 1
ATOM 1998 C CA . PRO A 1 248 ? 25.335 -27.194 2.364 1.00 90.62 248 PRO A CA 1
ATOM 1999 C C . PRO A 1 248 ? 26.712 -26.545 2.197 1.00 90.62 248 PRO A C 1
ATOM 2001 O O . PRO A 1 248 ? 27.108 -26.144 1.096 1.00 90.62 248 PRO A O 1
ATOM 2004 N N . VAL A 1 249 ? 27.459 -26.474 3.295 1.00 91.56 249 VAL A N 1
ATOM 2005 C CA . VAL A 1 249 ? 28.889 -26.129 3.340 1.00 91.56 249 VAL A CA 1
ATOM 2006 C C . VAL A 1 249 ? 29.721 -27.350 3.725 1.00 91.56 249 VAL A C 1
ATOM 2008 O O . VAL A 1 249 ? 29.246 -28.241 4.435 1.00 91.56 249 VAL A O 1
ATOM 2011 N N . ASP A 1 250 ? 30.969 -27.400 3.264 1.00 88.88 250 ASP A N 1
ATOM 2012 C CA . ASP A 1 250 ? 31.841 -28.557 3.500 1.00 88.88 250 ASP A CA 1
ATOM 2013 C C . ASP A 1 250 ? 32.214 -28.691 4.986 1.00 88.88 250 ASP A C 1
ATOM 2015 O O . ASP A 1 250 ? 32.236 -29.797 5.537 1.00 88.88 250 ASP A O 1
ATOM 2019 N N . ASN A 1 251 ? 32.483 -27.565 5.656 1.00 87.38 251 ASN A N 1
ATOM 2020 C CA . ASN A 1 251 ? 32.838 -27.539 7.071 1.00 87.38 251 ASN A CA 1
ATOM 2021 C C . ASN A 1 251 ? 31.658 -27.084 7.937 1.00 87.38 251 ASN A C 1
ATOM 2023 O O . ASN A 1 251 ? 31.337 -25.899 8.010 1.00 87.38 251 ASN A O 1
ATOM 2027 N N . LYS A 1 252 ? 31.037 -28.039 8.633 1.00 87.38 252 LYS A N 1
ATOM 2028 C CA . LYS A 1 252 ? 29.842 -27.788 9.451 1.00 87.38 252 LYS A CA 1
ATOM 2029 C C . LYS A 1 252 ? 30.100 -26.990 10.724 1.00 87.38 252 LYS A C 1
ATOM 2031 O O . LYS A 1 252 ? 29.171 -26.362 11.226 1.00 87.38 252 LYS A O 1
ATOM 2036 N N . ASP A 1 253 ? 31.338 -27.002 11.209 1.00 85.00 253 ASP A N 1
ATOM 2037 C CA . ASP A 1 253 ? 31.734 -26.367 12.467 1.00 85.00 253 ASP A CA 1
ATOM 2038 C C . ASP A 1 253 ? 32.291 -24.945 12.256 1.00 85.00 253 ASP A C 1
ATOM 2040 O O . ASP A 1 253 ? 32.819 -24.347 13.194 1.00 85.00 253 ASP A O 1
ATOM 2044 N N . GLN A 1 254 ? 32.199 -24.394 11.035 1.00 89.56 254 GLN A N 1
ATOM 2045 C CA . GLN A 1 254 ? 32.664 -23.035 10.750 1.00 89.56 254 GLN A CA 1
ATOM 2046 C C . GLN A 1 254 ? 31.845 -21.980 11.506 1.00 89.56 254 GLN A C 1
ATOM 2048 O O . GLN A 1 254 ? 30.624 -22.087 11.659 1.00 89.56 254 GLN A O 1
ATOM 2053 N N . THR A 1 255 ? 32.529 -20.930 11.943 1.00 86.38 255 THR A N 1
ATOM 2054 C CA . THR A 1 255 ? 31.925 -19.752 12.566 1.00 86.38 255 THR A CA 1
ATOM 2055 C C . THR A 1 255 ? 31.675 -18.649 11.536 1.00 86.38 255 THR A C 1
ATOM 2057 O O . THR A 1 255 ? 32.105 -18.729 10.385 1.00 86.38 255 THR A O 1
ATOM 2060 N N . LEU A 1 256 ? 30.965 -17.594 11.942 1.00 84.94 256 LEU A N 1
ATOM 2061 C CA . LEU A 1 256 ? 30.647 -16.461 11.069 1.00 84.94 256 LEU A CA 1
ATOM 2062 C C . LEU A 1 256 ? 31.903 -15.742 10.541 1.00 84.94 256 LEU A C 1
ATOM 2064 O O . LEU A 1 256 ? 31.929 -15.306 9.395 1.00 84.94 256 LEU A O 1
ATOM 2068 N N . ASP A 1 257 ? 32.942 -15.641 11.375 1.00 84.50 257 ASP A N 1
ATOM 2069 C CA . ASP A 1 257 ? 34.207 -14.967 11.052 1.00 84.50 257 ASP A CA 1
ATOM 2070 C C . ASP A 1 257 ? 35.092 -15.784 10.088 1.00 84.50 257 ASP A C 1
ATOM 2072 O O . ASP A 1 257 ? 36.030 -15.240 9.501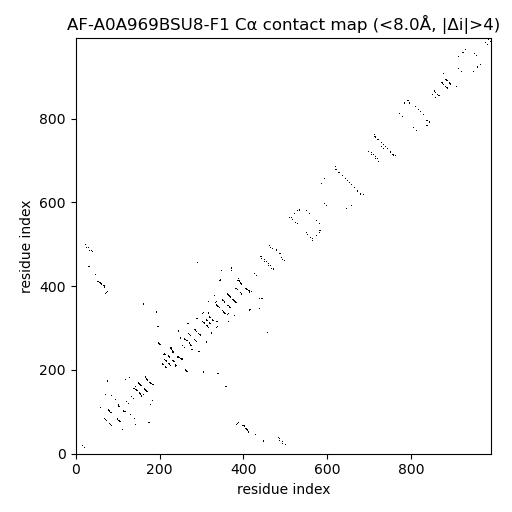 1.00 84.50 257 ASP A O 1
ATOM 2076 N N . ASP A 1 258 ? 34.809 -17.080 9.930 1.00 88.44 258 ASP A N 1
ATOM 2077 C CA . ASP A 1 258 ? 35.609 -17.991 9.108 1.00 88.44 258 ASP A CA 1
ATOM 2078 C C . ASP A 1 258 ? 35.282 -17.890 7.608 1.00 88.44 258 ASP A C 1
ATOM 2080 O O . ASP A 1 258 ? 36.111 -18.256 6.769 1.00 88.44 258 ASP A O 1
ATOM 2084 N N . ALA A 1 259 ? 34.090 -17.394 7.259 1.00 89.94 259 ALA A N 1
ATOM 2085 C CA . ALA A 1 259 ? 33.661 -17.206 5.878 1.00 89.94 259 ALA A CA 1
ATOM 2086 C C . ALA A 1 259 ? 33.973 -15.788 5.373 1.00 89.94 259 ALA A C 1
ATOM 2088 O O . ALA A 1 259 ? 33.760 -14.788 6.061 1.00 89.94 259 ALA A O 1
ATOM 2089 N N . GLU A 1 260 ? 34.424 -15.669 4.123 1.00 93.69 260 GLU A N 1
ATOM 2090 C CA . GLU A 1 260 ? 34.606 -14.360 3.493 1.00 93.69 260 GLU A CA 1
ATOM 2091 C C . GLU A 1 260 ? 33.353 -13.951 2.719 1.00 93.69 260 GLU A C 1
ATOM 2093 O O . GLU A 1 260 ? 33.018 -14.546 1.695 1.00 93.69 260 GLU A O 1
ATOM 2098 N N . ILE A 1 261 ? 32.688 -12.886 3.170 1.00 95.06 261 ILE A N 1
ATOM 2099 C CA . ILE A 1 261 ? 31.479 -12.351 2.536 1.00 95.06 261 ILE A CA 1
ATOM 2100 C C . ILE A 1 261 ? 31.782 -10.988 1.910 1.00 95.06 261 ILE A C 1
ATOM 2102 O O . ILE A 1 261 ? 32.267 -10.062 2.565 1.00 95.06 261 ILE A O 1
ATOM 2106 N N . HIS A 1 262 ? 31.476 -10.863 0.623 1.00 96.56 262 HIS A N 1
ATOM 2107 C CA . HIS A 1 262 ? 31.477 -9.612 -0.123 1.00 96.56 262 HIS A CA 1
ATOM 2108 C C . HIS A 1 262 ? 30.086 -9.350 -0.700 1.00 96.56 262 HIS A C 1
ATOM 2110 O O . HIS A 1 262 ? 29.352 -10.285 -1.014 1.00 96.56 262 HIS A O 1
ATOM 2116 N N . TYR A 1 263 ? 29.735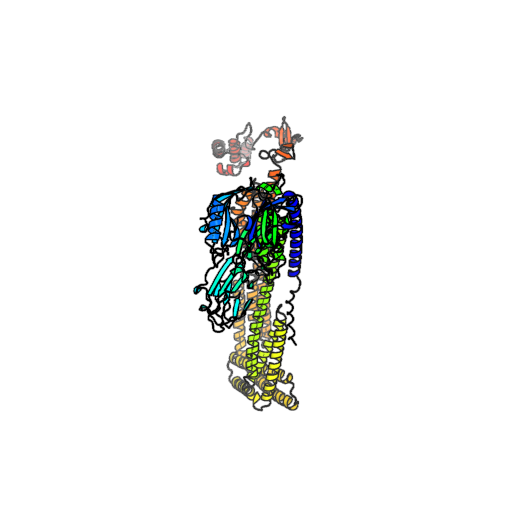 -8.081 -0.879 1.00 96.56 263 TYR A N 1
ATOM 2117 C CA . TYR A 1 263 ? 28.450 -7.672 -1.426 1.00 96.56 263 TYR A CA 1
ATOM 2118 C C . TYR A 1 263 ? 28.572 -6.484 -2.385 1.00 96.56 263 TYR A C 1
ATOM 2120 O O . TYR A 1 263 ? 29.516 -5.698 -2.308 1.00 96.56 263 TYR A O 1
ATOM 2128 N N . ALA A 1 264 ? 27.614 -6.346 -3.295 1.00 96.25 264 ALA A N 1
ATOM 2129 C CA . ALA A 1 264 ? 27.433 -5.163 -4.130 1.00 96.25 264 ALA A CA 1
ATOM 2130 C C . ALA A 1 264 ? 25.936 -4.869 -4.278 1.00 96.25 264 ALA A C 1
ATOM 2132 O O . ALA A 1 264 ? 25.122 -5.787 -4.329 1.00 96.25 264 ALA A O 1
ATOM 2133 N N . ILE A 1 265 ? 25.565 -3.590 -4.327 1.00 94.69 265 ILE A N 1
ATOM 2134 C CA . ILE A 1 265 ? 24.164 -3.158 -4.388 1.00 94.69 265 ILE A CA 1
ATOM 2135 C C . ILE A 1 265 ? 23.925 -2.494 -5.737 1.00 94.69 265 ILE A C 1
ATOM 2137 O O . ILE A 1 265 ? 24.565 -1.493 -6.053 1.00 94.69 265 ILE A O 1
ATOM 2141 N N . VAL A 1 266 ? 22.989 -3.048 -6.503 1.00 92.69 266 VAL A N 1
ATOM 2142 C CA . VAL A 1 266 ? 22.539 -2.534 -7.798 1.00 92.69 266 VAL A CA 1
ATOM 2143 C C . VAL A 1 266 ? 21.028 -2.349 -7.701 1.00 92.69 266 VAL A C 1
ATOM 2145 O O . VAL A 1 266 ? 20.256 -3.283 -7.916 1.00 92.69 266 VAL A O 1
ATOM 2148 N N . GLY A 1 267 ? 20.590 -1.157 -7.295 1.00 88.94 267 GLY A N 1
ATOM 2149 C CA . GLY A 1 267 ? 19.182 -0.886 -6.990 1.00 88.94 267 GLY A CA 1
ATOM 2150 C C . GLY A 1 267 ? 18.632 -1.813 -5.893 1.00 88.94 267 GLY A C 1
ATOM 2151 O O . GLY A 1 267 ? 19.090 -1.795 -4.745 1.00 88.94 267 GLY A O 1
ATOM 2152 N N . ASN A 1 268 ? 17.648 -2.637 -6.254 1.00 88.81 268 ASN A N 1
ATOM 2153 C CA . ASN A 1 268 ? 16.996 -3.622 -5.381 1.00 88.81 268 ASN A CA 1
ATOM 2154 C C . ASN A 1 268 ? 17.681 -4.999 -5.403 1.00 88.81 268 ASN A C 1
ATOM 2156 O O . ASN A 1 268 ? 17.259 -5.908 -4.686 1.00 88.81 268 ASN A O 1
ATOM 2160 N N . LEU A 1 269 ? 18.714 -5.168 -6.234 1.00 94.19 269 LEU A N 1
ATOM 2161 C CA . LEU A 1 269 ? 19.518 -6.382 -6.303 1.00 94.19 269 LEU A CA 1
ATOM 2162 C C . LEU A 1 269 ? 20.722 -6.246 -5.369 1.00 94.19 269 LEU A C 1
ATOM 2164 O O . LEU A 1 269 ? 21.543 -5.337 -5.517 1.00 94.19 269 LEU A O 1
ATOM 2168 N N . ILE A 1 270 ? 20.840 -7.173 -4.424 1.00 95.56 270 ILE A N 1
ATOM 2169 C CA . ILE A 1 270 ? 22.014 -7.340 -3.573 1.00 95.56 270 ILE A CA 1
ATOM 2170 C C . ILE A 1 270 ? 22.769 -8.563 -4.081 1.00 95.56 270 ILE A C 1
ATOM 2172 O O . ILE A 1 270 ? 22.340 -9.706 -3.928 1.00 95.56 270 ILE A O 1
ATOM 2176 N N . LEU A 1 271 ? 23.902 -8.304 -4.717 1.00 96.31 271 LEU A N 1
ATOM 2177 C CA . LEU A 1 271 ? 24.847 -9.325 -5.132 1.00 96.31 271 LEU A CA 1
ATOM 2178 C C . LEU A 1 271 ? 25.666 -9.745 -3.919 1.00 96.31 271 LEU A C 1
ATOM 2180 O O . LEU A 1 271 ? 26.199 -8.892 -3.214 1.00 96.31 271 LEU A O 1
ATOM 2184 N N . LEU A 1 272 ? 25.805 -11.046 -3.711 1.00 96.44 272 LEU A N 1
ATOM 2185 C CA . LEU A 1 272 ? 26.590 -11.650 -2.646 1.00 96.44 272 LEU A CA 1
ATOM 2186 C C . LEU A 1 272 ? 27.660 -12.538 -3.269 1.00 96.44 272 LEU A C 1
ATOM 2188 O O . LEU A 1 272 ? 27.396 -13.294 -4.202 1.00 96.44 272 LEU A O 1
ATOM 2192 N N . LYS A 1 273 ? 28.868 -12.452 -2.731 1.00 95.75 273 LYS A N 1
ATOM 2193 C CA . LYS A 1 273 ? 30.009 -13.290 -3.078 1.00 95.75 273 LYS A CA 1
ATOM 2194 C C . LYS A 1 273 ? 30.548 -13.871 -1.776 1.00 95.75 273 LYS A C 1
ATOM 2196 O O . LYS A 1 273 ? 31.119 -13.139 -0.970 1.00 95.75 273 LYS A O 1
ATOM 2201 N N . VAL A 1 274 ? 30.341 -15.168 -1.572 1.00 95.44 274 VAL A N 1
ATOM 2202 C CA . VAL A 1 274 ? 30.623 -15.856 -0.306 1.00 95.44 274 VAL A CA 1
ATOM 2203 C C . VAL A 1 274 ? 31.627 -16.981 -0.523 1.00 95.44 274 VAL A C 1
ATOM 2205 O O . VAL A 1 274 ? 31.438 -17.815 -1.408 1.00 95.44 274 VAL A O 1
ATOM 2208 N N . LEU A 1 275 ? 32.688 -17.012 0.279 1.00 95.06 275 LEU A N 1
ATOM 2209 C CA . LEU A 1 275 ? 33.626 -18.130 0.365 1.00 95.06 275 LEU A CA 1
ATOM 2210 C C . LEU A 1 275 ? 33.491 -18.774 1.745 1.00 95.06 275 LEU A C 1
ATOM 2212 O O . LEU A 1 275 ? 33.952 -18.181 2.724 1.00 95.06 275 LEU A O 1
ATOM 2216 N N . PRO A 1 276 ? 32.865 -19.957 1.844 1.00 93.06 276 PRO A N 1
ATOM 2217 C CA . PRO A 1 276 ? 32.852 -20.707 3.089 1.00 93.06 276 PRO A CA 1
ATOM 2218 C C . PRO A 1 276 ? 34.257 -21.174 3.488 1.00 93.06 276 PRO A C 1
ATOM 2220 O O . PRO A 1 276 ? 35.175 -21.277 2.669 1.00 93.06 276 PRO A O 1
ATOM 2223 N N . TYR A 1 277 ? 34.419 -21.479 4.766 1.00 92.62 277 TYR A N 1
ATOM 2224 C CA . TYR A 1 277 ? 35.687 -21.832 5.375 1.00 92.62 277 TYR A CA 1
ATOM 2225 C C . TYR A 1 277 ? 36.319 -23.078 4.749 1.00 92.62 277 TYR A C 1
ATOM 2227 O O . TYR A 1 277 ? 35.698 -24.134 4.652 1.00 92.62 277 TYR A O 1
ATOM 2235 N N . GLN A 1 278 ? 37.594 -22.957 4.363 1.00 88.81 278 GLN A N 1
ATOM 2236 C CA . GLN A 1 278 ? 38.402 -24.001 3.706 1.00 88.81 278 GLN A CA 1
ATOM 2237 C C . GLN A 1 278 ? 37.860 -24.519 2.361 1.00 88.81 278 GLN A C 1
ATOM 2239 O O . GLN A 1 278 ? 38.464 -25.417 1.766 1.00 88.81 278 GLN A O 1
ATOM 2244 N N . GLU A 1 279 ? 36.796 -23.923 1.825 1.00 90.94 279 GLU A N 1
ATOM 2245 C CA . GLU A 1 279 ? 36.353 -24.184 0.462 1.00 90.94 279 GLU A CA 1
ATOM 2246 C C . GLU A 1 279 ? 37.234 -23.426 -0.544 1.00 90.94 279 GLU A C 1
ATOM 2248 O O . GLU A 1 279 ? 37.853 -22.404 -0.247 1.00 90.94 279 GLU A O 1
ATOM 2253 N N . LYS A 1 280 ? 37.321 -23.950 -1.771 1.00 91.00 280 LYS A N 1
ATOM 2254 C CA . LYS A 1 280 ? 38.085 -23.323 -2.869 1.00 91.00 280 LYS A CA 1
ATOM 2255 C C . LYS A 1 280 ? 37.201 -22.557 -3.851 1.00 91.00 280 LYS A C 1
ATOM 2257 O O . LYS A 1 280 ? 37.723 -21.891 -4.743 1.00 91.00 280 LYS A O 1
ATOM 2262 N N . VAL A 1 281 ? 35.882 -22.695 -3.727 1.00 91.75 281 VAL A N 1
ATOM 2263 C CA . VAL A 1 281 ? 34.901 -22.206 -4.696 1.00 91.75 281 VAL A CA 1
ATOM 2264 C C . VAL A 1 281 ? 34.094 -21.079 -4.068 1.00 91.75 281 VAL A C 1
ATOM 2266 O O . VAL A 1 281 ? 33.476 -21.251 -3.023 1.00 91.75 281 VAL A O 1
ATOM 2269 N N . TRP A 1 282 ? 34.091 -19.925 -4.730 1.00 94.50 282 TRP A N 1
ATOM 2270 C CA . TRP A 1 282 ? 33.223 -18.807 -4.376 1.00 94.50 282 TRP A CA 1
ATOM 2271 C C . TRP A 1 282 ? 31.798 -19.078 -4.852 1.00 94.50 282 TRP A C 1
ATOM 2273 O O . TRP A 1 282 ? 31.596 -19.485 -5.995 1.00 94.50 282 TRP A O 1
ATOM 2283 N N . ARG A 1 283 ? 30.823 -18.795 -3.992 1.00 94.50 283 ARG A N 1
ATOM 2284 C CA . ARG A 1 283 ? 29.391 -18.874 -4.288 1.00 94.50 283 ARG A CA 1
ATOM 2285 C C . ARG A 1 283 ? 28.879 -17.472 -4.570 1.00 94.50 283 ARG A C 1
ATOM 2287 O O . ARG A 1 283 ? 29.069 -16.568 -3.750 1.00 94.50 283 ARG A O 1
ATOM 2294 N N . TYR A 1 284 ? 28.245 -17.285 -5.720 1.00 95.44 284 TYR A N 1
ATOM 2295 C CA . TYR A 1 284 ? 27.674 -15.997 -6.099 1.00 95.44 284 TYR A CA 1
ATOM 2296 C C . TYR A 1 284 ? 26.159 -16.084 -6.035 1.00 95.44 284 TYR A C 1
ATOM 2298 O O . TYR A 1 284 ? 25.547 -16.937 -6.675 1.00 95.44 284 TYR A O 1
ATOM 2306 N N . LEU A 1 285 ? 25.543 -15.198 -5.262 1.00 95.81 285 LEU A N 1
ATOM 2307 C CA . LEU A 1 285 ? 24.098 -15.139 -5.109 1.00 95.81 285 LEU A CA 1
ATOM 2308 C C . LEU A 1 285 ? 23.592 -13.750 -5.472 1.00 95.81 285 LEU A C 1
ATOM 2310 O O . LEU A 1 285 ? 24.276 -12.749 -5.275 1.00 95.81 285 LEU A O 1
ATOM 2314 N N . VAL A 1 286 ? 22.374 -13.694 -5.986 1.00 96.19 286 VAL A N 1
ATOM 2315 C CA . VAL A 1 286 ? 21.642 -12.447 -6.186 1.00 96.19 286 VAL A CA 1
ATOM 2316 C C . VAL A 1 286 ? 20.390 -12.525 -5.343 1.00 96.19 286 VAL A C 1
ATOM 2318 O O . VAL A 1 286 ? 19.519 -13.356 -5.595 1.00 96.19 286 VAL A O 1
ATOM 2321 N N . PHE A 1 287 ? 20.326 -11.674 -4.331 1.00 94.62 287 PHE A N 1
ATOM 2322 C CA . PHE A 1 287 ? 19.128 -11.446 -3.548 1.00 94.62 287 PHE A CA 1
ATOM 2323 C C . PHE A 1 287 ? 18.355 -10.275 -4.150 1.00 94.62 287 PHE A C 1
ATOM 2325 O O . PHE A 1 287 ? 18.920 -9.204 -4.367 1.00 94.62 287 PHE A O 1
ATOM 2332 N N . ASN A 1 288 ? 17.069 -10.469 -4.422 1.00 91.94 288 ASN A N 1
ATOM 2333 C CA . ASN A 1 288 ? 16.176 -9.382 -4.797 1.00 91.94 288 ASN A CA 1
ATOM 2334 C C . ASN A 1 288 ? 15.334 -8.992 -3.578 1.00 91.94 288 ASN A C 1
ATOM 2336 O O . ASN A 1 288 ? 14.527 -9.780 -3.085 1.00 91.94 288 ASN A O 1
ATOM 2340 N N . GLU A 1 289 ? 15.506 -7.759 -3.109 1.00 87.12 289 GLU A N 1
ATOM 2341 C CA . GLU A 1 289 ? 14.825 -7.247 -1.916 1.00 87.12 289 GLU A CA 1
ATOM 2342 C C . GLU A 1 289 ? 13.297 -7.234 -2.055 1.00 87.12 289 GLU A C 1
ATOM 2344 O O . GLU A 1 289 ? 12.571 -7.429 -1.078 1.00 87.12 289 GLU A O 1
ATOM 2349 N N . ARG A 1 290 ? 12.800 -7.038 -3.278 1.00 80.75 290 ARG A N 1
ATOM 2350 C CA . ARG A 1 290 ? 11.373 -6.888 -3.559 1.00 80.75 290 ARG A CA 1
ATOM 2351 C C . ARG A 1 290 ? 10.641 -8.224 -3.567 1.00 80.75 290 ARG A C 1
ATOM 2353 O O . ARG A 1 290 ? 9.600 -8.360 -2.922 1.00 80.75 290 ARG A O 1
ATOM 2360 N N . THR A 1 291 ? 11.197 -9.213 -4.270 1.00 81.88 291 THR A N 1
ATOM 2361 C CA . THR A 1 291 ? 10.633 -10.573 -4.304 1.00 81.88 291 THR A CA 1
ATOM 2362 C C . THR A 1 291 ? 11.013 -11.396 -3.079 1.00 81.88 291 THR A C 1
ATOM 2364 O O . THR A 1 291 ? 10.369 -12.406 -2.817 1.00 81.88 291 THR A O 1
ATOM 2367 N N . ARG A 1 292 ? 12.020 -10.960 -2.307 1.00 85.88 292 ARG A N 1
ATOM 2368 C CA . ARG A 1 292 ? 12.597 -11.706 -1.177 1.00 85.88 292 ARG A CA 1
ATOM 2369 C C . ARG A 1 292 ? 13.091 -13.094 -1.582 1.00 85.88 292 ARG A C 1
ATOM 2371 O O . ARG A 1 292 ? 13.032 -14.037 -0.800 1.00 85.88 292 ARG A O 1
ATOM 2378 N N . GLU A 1 293 ? 13.601 -13.206 -2.800 1.00 88.56 293 GLU A N 1
ATOM 2379 C CA . GLU A 1 293 ? 14.192 -14.433 -3.321 1.00 88.56 293 GLU A CA 1
ATOM 2380 C C . GLU A 1 293 ? 15.700 -14.267 -3.462 1.00 88.56 293 GLU A C 1
ATOM 2382 O O . GLU A 1 293 ? 16.189 -13.197 -3.835 1.00 88.56 293 GLU A O 1
ATOM 2387 N N . ALA A 1 294 ? 16.438 -15.345 -3.203 1.00 92.50 294 ALA A N 1
ATOM 2388 C CA . ALA A 1 294 ? 17.863 -15.414 -3.479 1.00 92.50 294 ALA A CA 1
ATOM 2389 C C . ALA A 1 294 ? 18.145 -16.521 -4.496 1.00 92.50 294 ALA A C 1
ATOM 2391 O O . ALA A 1 294 ? 17.668 -17.648 -4.367 1.00 92.50 294 ALA A O 1
ATOM 2392 N N . HIS A 1 295 ? 18.941 -16.191 -5.509 1.00 93.69 295 HIS A N 1
ATOM 2393 C CA . HIS A 1 295 ? 19.271 -17.078 -6.619 1.00 93.69 295 HIS A CA 1
ATOM 2394 C C . HIS A 1 295 ? 20.783 -17.270 -6.699 1.00 93.69 295 HIS A C 1
ATOM 2396 O O . HIS A 1 295 ? 21.515 -16.290 -6.820 1.00 93.69 295 HIS A O 1
ATOM 2402 N N . ARG A 1 296 ? 21.266 -18.518 -6.700 1.00 93.88 296 ARG A N 1
ATOM 2403 C CA . ARG A 1 296 ? 22.685 -18.829 -6.947 1.00 93.88 296 ARG A CA 1
ATOM 2404 C C . ARG A 1 296 ? 23.034 -18.713 -8.430 1.00 93.88 296 ARG A C 1
ATOM 2406 O O . ARG A 1 296 ? 22.452 -19.434 -9.244 1.00 93.88 296 ARG A O 1
ATOM 2413 N N . ILE A 1 297 ? 23.951 -17.808 -8.773 1.00 94.38 297 ILE A N 1
ATOM 2414 C CA . ILE A 1 297 ? 24.338 -17.417 -10.138 1.00 94.38 297 ILE A CA 1
ATOM 2415 C C . ILE A 1 297 ? 25.867 -17.262 -10.215 1.00 94.38 297 ILE A C 1
ATOM 2417 O O . ILE A 1 297 ? 26.412 -16.159 -10.203 1.00 94.38 297 ILE A O 1
ATOM 2421 N N . ASP A 1 298 ? 26.568 -18.390 -10.332 1.00 92.12 298 ASP A N 1
ATOM 2422 C CA . ASP A 1 298 ? 28.038 -18.433 -10.312 1.00 92.12 298 ASP A CA 1
ATOM 2423 C C . ASP A 1 298 ? 28.695 -17.786 -11.549 1.00 92.12 298 ASP A C 1
ATOM 2425 O O . ASP A 1 298 ? 29.823 -17.305 -11.468 1.00 92.12 298 ASP A O 1
ATOM 2429 N N . SER A 1 299 ? 27.972 -17.640 -12.665 1.00 90.56 299 SER A N 1
ATOM 2430 C CA . SER A 1 299 ? 28.460 -16.967 -13.883 1.00 90.56 299 SER A CA 1
ATOM 2431 C C . SER A 1 299 ? 28.793 -15.482 -13.694 1.00 90.56 299 SER A C 1
ATOM 2433 O O . SER A 1 299 ? 29.488 -14.890 -14.515 1.00 90.56 299 SER A O 1
ATOM 2435 N N . ILE A 1 300 ? 28.340 -14.870 -12.595 1.00 92.88 300 ILE A N 1
ATOM 2436 C CA . ILE A 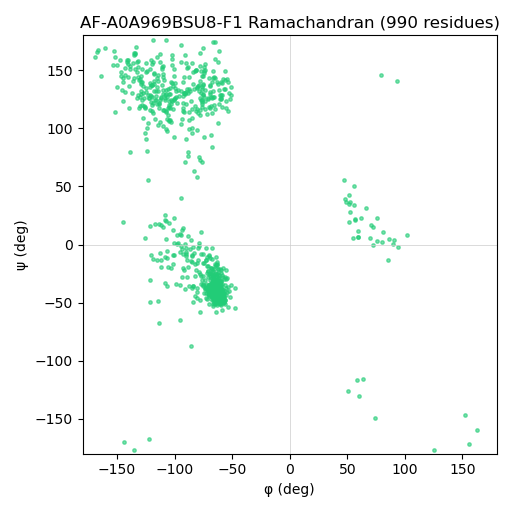1 300 ? 28.730 -13.506 -12.207 1.00 92.88 300 ILE A CA 1
ATOM 2437 C C . ILE A 1 300 ? 30.240 -13.423 -11.943 1.00 92.88 300 ILE A C 1
ATOM 2439 O O . ILE A 1 300 ? 30.843 -12.370 -12.167 1.00 92.88 300 ILE A O 1
ATOM 2443 N N . ALA A 1 301 ? 30.862 -14.527 -11.512 1.00 90.75 301 ALA A N 1
ATOM 2444 C CA . ALA A 1 301 ? 32.307 -14.640 -11.339 1.00 90.75 301 ALA A CA 1
ATOM 2445 C C . ALA A 1 301 ? 33.078 -14.373 -12.639 1.00 90.75 301 ALA A C 1
ATOM 2447 O O . ALA A 1 301 ? 34.178 -13.823 -12.597 1.00 90.75 301 ALA A O 1
ATOM 2448 N N . GLU A 1 302 ? 32.495 -14.758 -13.776 1.00 89.12 302 GLU A N 1
ATOM 2449 C CA . GLU A 1 302 ? 33.108 -14.656 -15.098 1.00 89.12 302 GLU A CA 1
ATOM 2450 C C . GLU A 1 302 ? 33.032 -13.222 -15.614 1.00 89.12 302 GLU A C 1
ATOM 2452 O O . GLU A 1 302 ? 34.052 -12.591 -15.907 1.00 89.12 302 GLU A O 1
ATOM 2457 N N . SER A 1 303 ? 31.811 -12.690 -15.710 1.00 92.12 303 SER A N 1
ATOM 2458 C CA . SER A 1 303 ? 31.510 -11.306 -16.068 1.00 92.12 303 SER A CA 1
ATOM 2459 C C . SER A 1 303 ? 30.073 -10.949 -15.703 1.00 92.12 303 SER A C 1
ATOM 2461 O O . SER A 1 303 ? 29.171 -11.776 -15.810 1.00 92.12 303 SER A O 1
ATOM 2463 N N . CYS A 1 304 ? 29.851 -9.703 -15.293 1.00 94.81 304 CYS A N 1
ATOM 2464 C CA . CYS A 1 304 ? 28.531 -9.192 -14.949 1.00 94.81 304 CYS A CA 1
ATOM 2465 C C . CYS A 1 304 ? 28.461 -7.681 -15.194 1.00 94.81 304 CYS A C 1
ATOM 2467 O O . CYS A 1 304 ? 29.139 -6.893 -14.532 1.00 94.81 304 CYS A O 1
ATOM 2469 N N . VAL A 1 305 ? 27.646 -7.276 -16.157 1.00 95.25 305 VAL A N 1
ATOM 2470 C CA . VAL A 1 305 ? 27.510 -5.886 -16.606 1.00 95.25 305 VAL A CA 1
ATOM 2471 C C . VAL A 1 305 ? 26.114 -5.356 -16.314 1.00 95.25 305 VAL A C 1
ATOM 2473 O O . VAL A 1 305 ? 25.185 -6.134 -16.085 1.00 95.25 305 VAL A O 1
ATOM 2476 N N . LEU A 1 306 ? 25.960 -4.035 -16.310 1.00 94.44 306 LEU A N 1
ATOM 2477 C CA . LEU A 1 306 ? 24.673 -3.405 -16.039 1.00 94.44 306 LEU A CA 1
ATOM 2478 C C . LEU A 1 306 ? 23.825 -3.346 -17.316 1.00 94.44 306 LEU A C 1
ATOM 2480 O O . LEU A 1 306 ? 24.318 -3.046 -18.415 1.00 94.44 306 LEU A O 1
ATOM 2484 N N . LEU A 1 307 ? 22.535 -3.638 -17.159 1.00 93.50 307 LEU A N 1
ATOM 2485 C CA . LEU A 1 307 ? 21.536 -3.361 -18.186 1.00 93.50 307 LEU A CA 1
ATOM 2486 C C . LEU A 1 307 ? 21.253 -1.847 -18.250 1.00 93.50 307 LEU A C 1
ATOM 2488 O O . LEU A 1 307 ? 21.478 -1.149 -17.259 1.00 93.50 307 LEU A O 1
ATOM 2492 N N . PRO A 1 308 ? 20.788 -1.320 -19.398 1.00 90.12 308 PRO A N 1
ATOM 2493 C CA . PRO A 1 308 ? 20.477 0.101 -19.550 1.00 90.12 308 PRO A CA 1
ATOM 2494 C C . PRO A 1 308 ? 19.359 0.544 -18.597 1.00 90.12 308 PRO A C 1
ATOM 2496 O O . PRO A 1 308 ? 18.574 -0.289 -18.146 1.00 90.12 308 PRO A O 1
ATOM 2499 N N . ASP A 1 309 ? 19.307 1.848 -18.301 1.00 84.00 309 ASP A N 1
ATOM 2500 C CA . ASP A 1 309 ? 18.288 2.481 -17.445 1.00 84.00 309 ASP A CA 1
ATOM 2501 C C . ASP A 1 309 ? 18.060 1.742 -16.100 1.00 84.00 309 ASP A C 1
ATOM 2503 O O . ASP A 1 309 ? 16.942 1.614 -15.607 1.00 84.00 309 ASP A O 1
ATOM 2507 N N . ASP A 1 310 ? 19.140 1.211 -15.511 1.00 86.00 310 ASP A N 1
ATOM 2508 C CA . ASP A 1 310 ? 19.153 0.466 -14.243 1.00 86.00 310 ASP A CA 1
ATOM 2509 C C . ASP A 1 310 ? 18.225 -0.766 -14.194 1.00 86.00 310 ASP A C 1
ATOM 2511 O O . ASP A 1 310 ? 17.915 -1.277 -13.114 1.00 86.00 310 ASP A O 1
ATOM 2515 N N . HIS A 1 311 ? 17.830 -1.317 -15.350 1.00 89.38 311 HIS A N 1
ATOM 2516 C CA . HIS A 1 311 ? 16.893 -2.445 -15.437 1.00 89.38 311 HIS A CA 1
ATOM 2517 C C . HIS A 1 311 ? 17.370 -3.715 -14.719 1.00 89.38 311 HIS A C 1
ATOM 2519 O O . HIS A 1 311 ? 16.550 -4.558 -14.349 1.00 89.38 311 HIS A O 1
ATOM 2525 N N . GLY A 1 312 ? 18.677 -3.865 -14.494 1.00 93.25 312 GLY A N 1
ATOM 2526 C CA . GLY A 1 312 ? 19.247 -4.996 -13.776 1.00 93.25 312 GLY A CA 1
ATOM 2527 C C . GLY A 1 312 ? 20.671 -5.318 -14.208 1.00 93.25 312 GLY A C 1
ATOM 2528 O O . GLY A 1 312 ? 21.452 -4.432 -14.556 1.00 93.25 312 GLY A O 1
ATOM 2529 N N . ILE A 1 313 ? 21.005 -6.604 -14.183 1.00 95.81 313 ILE A N 1
ATOM 2530 C CA . ILE A 1 313 ? 22.336 -7.122 -14.506 1.00 95.81 313 ILE A CA 1
ATOM 2531 C C . ILE A 1 313 ? 22.266 -8.184 -15.603 1.00 95.81 313 ILE A C 1
ATOM 2533 O O . ILE A 1 313 ? 21.310 -8.958 -15.678 1.00 95.81 313 ILE A O 1
ATOM 2537 N N . LEU A 1 314 ? 23.316 -8.252 -16.415 1.00 95.69 314 LEU A N 1
ATOM 2538 C CA . LEU A 1 314 ? 23.509 -9.237 -17.473 1.00 95.69 314 LEU A CA 1
ATOM 2539 C C . LEU A 1 314 ? 24.841 -9.960 -17.269 1.00 95.69 314 LEU A C 1
ATOM 2541 O O . LEU A 1 314 ? 25.879 -9.339 -17.045 1.00 95.69 314 LEU A O 1
ATOM 2545 N N . PHE A 1 315 ? 24.819 -11.276 -17.407 1.00 94.44 315 PHE A N 1
ATOM 2546 C CA . PHE A 1 315 ? 25.982 -12.154 -17.339 1.00 94.44 315 PHE A CA 1
ATOM 2547 C C . PHE A 1 315 ? 25.930 -13.155 -18.507 1.00 94.44 315 PHE A C 1
ATOM 2549 O O . PHE A 1 315 ? 24.880 -13.317 -19.132 1.00 94.44 315 PHE A O 1
ATOM 2556 N N . PRO A 1 316 ? 27.031 -13.852 -18.837 1.00 90.19 316 PRO A N 1
ATOM 2557 C CA . PRO A 1 316 ? 27.086 -14.731 -20.009 1.00 90.19 316 PRO A CA 1
ATOM 2558 C C . PRO A 1 316 ? 25.939 -15.741 -20.112 1.00 90.19 316 PRO A C 1
ATOM 2560 O O . PRO A 1 316 ? 25.466 -16.067 -21.193 1.00 90.19 316 PRO A O 1
ATOM 2563 N N . HIS A 1 317 ? 25.462 -16.244 -18.981 1.00 89.00 317 HIS A N 1
ATOM 2564 C CA . HIS A 1 317 ? 24.443 -17.287 -18.940 1.00 89.00 317 HIS A CA 1
ATOM 2565 C C . HIS A 1 317 ? 23.062 -16.776 -18.541 1.00 89.00 317 HIS A C 1
ATOM 2567 O O . HIS A 1 317 ? 22.228 -17.580 -18.133 1.00 89.00 317 HIS A O 1
ATOM 2573 N N . GLY A 1 318 ? 22.787 -15.471 -18.625 1.00 93.12 318 GLY A N 1
ATOM 2574 C CA . GLY A 1 318 ? 21.478 -14.953 -18.236 1.00 93.12 318 GLY A CA 1
ATOM 2575 C C . GLY A 1 318 ? 21.440 -13.491 -17.820 1.00 93.12 318 GLY A C 1
ATOM 2576 O O . GLY A 1 318 ? 22.412 -12.752 -17.935 1.00 93.12 318 GLY A O 1
ATOM 2577 N N . TYR A 1 319 ? 20.288 -13.080 -17.309 1.00 95.12 319 TYR A N 1
ATOM 2578 C CA . TYR A 1 319 ? 20.087 -11.761 -16.719 1.00 95.12 319 TYR A CA 1
ATOM 2579 C C . TYR A 1 319 ? 19.184 -11.845 -15.490 1.00 95.12 319 TYR A C 1
ATOM 2581 O O . TYR A 1 319 ? 18.417 -12.800 -15.319 1.00 95.12 319 TYR A O 1
ATOM 2589 N N . VAL A 1 320 ? 19.284 -10.827 -14.637 1.00 94.50 320 VAL A N 1
ATOM 2590 C CA . VAL A 1 320 ? 18.370 -10.597 -13.514 1.00 94.50 320 VAL A CA 1
ATOM 2591 C C . VAL A 1 320 ? 17.866 -9.166 -13.603 1.00 94.50 320 VAL A C 1
ATOM 2593 O O . VAL A 1 320 ? 18.672 -8.236 -13.627 1.00 94.50 320 VAL A O 1
ATOM 2596 N N . LEU A 1 321 ? 16.547 -8.992 -13.632 1.00 92.12 321 LEU A N 1
ATOM 2597 C CA . LEU A 1 321 ? 15.910 -7.677 -13.630 1.00 92.12 321 LEU A CA 1
ATOM 2598 C C . LEU A 1 321 ? 15.616 -7.189 -12.208 1.00 92.12 321 LEU A C 1
ATOM 2600 O O . LEU A 1 321 ? 15.387 -7.980 -11.289 1.00 92.12 321 LEU A O 1
ATOM 2604 N N . GLN A 1 322 ? 15.507 -5.871 -12.041 1.00 87.88 322 GLN A N 1
ATOM 2605 C CA . GLN A 1 322 ? 15.037 -5.230 -10.803 1.00 87.88 322 GLN A CA 1
ATOM 2606 C C . GLN A 1 322 ? 13.636 -5.706 -10.382 1.00 87.88 322 GLN A C 1
ATOM 2608 O O . GLN A 1 322 ? 13.328 -5.762 -9.191 1.00 87.88 322 GLN A O 1
ATOM 2613 N N . THR A 1 323 ? 12.791 -6.079 -11.348 1.00 82.75 323 THR A N 1
ATOM 2614 C CA . THR A 1 323 ? 11.441 -6.639 -11.142 1.00 82.75 323 THR A CA 1
ATOM 2615 C C . THR A 1 323 ? 11.454 -8.062 -10.564 1.00 82.75 323 THR A C 1
ATOM 2617 O O . THR A 1 323 ? 10.403 -8.582 -10.183 1.00 82.75 323 THR A O 1
ATOM 2620 N N . GLY A 1 324 ? 12.631 -8.693 -10.480 1.00 81.88 324 GLY A N 1
ATOM 2621 C CA . GLY A 1 324 ? 12.822 -10.044 -9.954 1.00 81.88 324 GLY A CA 1
ATOM 2622 C C . GLY A 1 324 ? 12.726 -11.150 -10.999 1.00 81.88 324 GLY A C 1
ATOM 2623 O O . GLY A 1 324 ? 12.806 -12.318 -10.639 1.00 81.88 324 GLY A O 1
ATOM 2624 N N . GLU A 1 325 ? 12.564 -10.822 -12.284 1.00 87.00 325 GLU A N 1
ATOM 2625 C CA . GLU A 1 325 ? 12.713 -11.825 -13.340 1.00 87.00 325 GLU A CA 1
ATOM 2626 C C . GLU A 1 325 ? 14.166 -12.306 -13.403 1.00 87.00 325 GLU A C 1
ATOM 2628 O O . GLU A 1 325 ? 15.098 -11.508 -13.522 1.00 87.00 325 GLU A O 1
ATOM 2633 N N . VAL A 1 326 ? 14.346 -13.625 -13.343 1.00 91.19 326 VAL A N 1
ATOM 2634 C CA . VAL A 1 326 ? 15.636 -14.290 -13.513 1.00 91.19 326 VAL A CA 1
ATOM 2635 C C . VAL A 1 326 ? 15.525 -15.217 -14.707 1.00 91.19 326 VAL A C 1
ATOM 2637 O O . VAL A 1 326 ? 14.731 -16.160 -14.695 1.00 91.19 326 VAL A O 1
ATOM 2640 N N . ARG A 1 327 ? 16.351 -14.990 -15.728 1.00 92.50 327 ARG A N 1
ATOM 2641 C CA . ARG A 1 327 ? 16.398 -15.861 -16.903 1.00 92.50 327 ARG A CA 1
ATOM 2642 C C . ARG A 1 327 ? 17.802 -16.386 -17.105 1.00 92.50 327 ARG A C 1
ATOM 2644 O O . ARG A 1 327 ? 18.755 -15.615 -17.135 1.00 92.50 327 ARG A O 1
ATOM 2651 N N . ARG A 1 328 ? 17.916 -17.708 -17.240 1.00 90.88 328 ARG A N 1
ATOM 2652 C CA . ARG A 1 328 ? 19.182 -18.411 -17.460 1.00 90.88 328 ARG A CA 1
ATOM 2653 C C . ARG A 1 328 ? 19.182 -19.090 -18.824 1.00 90.88 328 ARG A C 1
ATOM 2655 O O . ARG A 1 328 ? 18.155 -19.609 -19.257 1.00 90.88 328 ARG A O 1
ATOM 2662 N N . PHE A 1 329 ? 20.335 -19.100 -19.475 1.00 89.12 329 PHE A N 1
ATOM 2663 C CA . PHE A 1 329 ? 20.565 -19.722 -20.770 1.00 89.12 329 PHE A CA 1
ATOM 2664 C C . PHE A 1 329 ? 21.579 -20.850 -20.618 1.00 89.12 329 PHE A C 1
ATOM 2666 O O . PHE A 1 329 ? 22.703 -20.615 -20.174 1.00 89.12 329 PHE A O 1
ATOM 2673 N N . ASP A 1 330 ? 21.212 -22.059 -21.039 1.00 84.00 330 ASP A N 1
ATOM 2674 C CA . ASP A 1 330 ? 22.187 -23.135 -21.191 1.00 84.00 330 ASP A CA 1
ATOM 2675 C C . ASP A 1 330 ? 22.923 -22.963 -22.524 1.00 84.00 330 ASP A C 1
ATOM 2677 O O . ASP A 1 330 ? 22.417 -23.252 -23.616 1.00 84.00 330 ASP A O 1
ATOM 2681 N N . THR A 1 331 ? 24.117 -22.382 -22.441 1.00 80.75 331 THR A N 1
ATOM 2682 C CA . THR A 1 331 ? 24.913 -22.090 -23.633 1.00 80.75 331 THR A CA 1
ATOM 2683 C C . THR A 1 331 ? 25.896 -23.205 -23.979 1.00 80.75 331 THR A C 1
ATOM 2685 O O . THR A 1 331 ? 26.293 -23.284 -25.141 1.00 80.75 331 THR A O 1
ATOM 2688 N N . GLY A 1 332 ? 26.255 -24.082 -23.034 1.00 82.81 332 GLY A N 1
ATOM 2689 C CA . GLY A 1 332 ? 27.329 -25.070 -23.206 1.00 82.81 332 GLY A CA 1
ATOM 2690 C C . GLY A 1 332 ? 28.710 -24.462 -23.504 1.00 82.81 332 GLY A C 1
ATOM 2691 O O . GLY A 1 332 ? 29.613 -25.184 -23.920 1.00 82.81 332 GLY A O 1
ATOM 2692 N N . LEU A 1 333 ? 28.867 -23.143 -23.344 1.00 85.38 333 LEU A N 1
ATOM 2693 C CA . LEU A 1 333 ? 30.110 -22.421 -23.599 1.00 85.38 333 LEU A CA 1
ATOM 2694 C C . LEU A 1 333 ? 30.986 -22.383 -22.332 1.00 85.38 333 LEU A C 1
ATOM 2696 O O . LEU A 1 333 ? 30.449 -22.426 -21.225 1.00 85.38 333 LEU A O 1
ATOM 2700 N N . PRO A 1 334 ? 32.322 -22.308 -22.480 1.00 85.94 334 PRO A N 1
ATOM 2701 C CA . PRO A 1 334 ? 33.241 -22.104 -21.358 1.00 85.94 334 PRO A CA 1
ATOM 2702 C C . PRO A 1 334 ? 33.064 -20.706 -20.735 1.00 85.94 334 PRO A C 1
ATOM 2704 O O . PRO A 1 334 ? 32.356 -19.883 -21.315 1.00 85.94 334 PRO A O 1
ATOM 2707 N N . PRO A 1 335 ? 33.747 -20.394 -19.613 1.00 87.25 335 PRO A N 1
ATOM 2708 C CA . PRO A 1 335 ? 33.642 -19.089 -18.972 1.00 87.25 335 PRO A CA 1
ATOM 2709 C C . PRO A 1 335 ? 33.885 -17.925 -19.934 1.00 87.25 335 PRO A C 1
ATOM 2711 O O . PRO A 1 335 ? 34.931 -17.871 -20.598 1.00 87.25 335 PRO A O 1
ATOM 2714 N N . MET A 1 336 ? 32.938 -16.992 -20.005 1.00 89.12 336 MET A N 1
ATOM 2715 C CA . MET A 1 336 ? 32.968 -15.905 -20.987 1.00 89.12 336 MET A CA 1
ATOM 2716 C C . MET A 1 336 ? 33.258 -14.562 -20.324 1.00 89.12 336 MET A C 1
ATOM 2718 O O . MET A 1 336 ? 32.734 -14.230 -19.261 1.00 89.12 336 MET A O 1
ATOM 2722 N N . ARG A 1 337 ? 34.056 -13.737 -21.000 1.00 89.12 337 ARG A N 1
ATOM 2723 C CA . ARG A 1 337 ? 34.373 -12.381 -20.564 1.00 89.12 337 ARG A CA 1
ATOM 2724 C C . ARG A 1 337 ? 33.593 -11.354 -21.371 1.00 89.12 337 ARG A C 1
ATOM 2726 O O . ARG A 1 337 ? 33.477 -11.484 -22.584 1.00 89.12 337 ARG A O 1
ATOM 2733 N N . PHE A 1 338 ? 33.100 -10.309 -20.714 1.00 91.69 338 PHE A N 1
ATOM 2734 C CA . PHE A 1 338 ? 32.526 -9.162 -21.411 1.00 91.69 338 PHE A CA 1
ATOM 2735 C C . PHE A 1 338 ? 33.572 -8.479 -22.304 1.00 91.69 338 PHE A C 1
ATOM 2737 O O . PHE A 1 338 ? 34.696 -8.218 -21.868 1.00 91.69 338 PHE A O 1
ATOM 2744 N N . GLU A 1 339 ? 33.200 -8.184 -23.550 1.00 88.00 339 GLU A N 1
ATOM 2745 C CA . GLU A 1 339 ? 34.090 -7.574 -24.540 1.00 88.00 339 GLU A CA 1
ATOM 2746 C C . GLU A 1 339 ? 33.653 -6.169 -24.943 1.00 88.00 339 GLU A C 1
ATOM 2748 O O . GLU A 1 339 ? 34.481 -5.259 -24.973 1.00 88.00 339 GLU A O 1
ATOM 2753 N N . ARG A 1 340 ? 32.370 -5.984 -25.272 1.00 88.94 340 ARG A N 1
ATOM 2754 C CA . ARG A 1 340 ? 31.789 -4.671 -25.584 1.00 88.94 340 ARG A CA 1
ATOM 2755 C C . ARG A 1 340 ? 30.264 -4.729 -25.617 1.00 88.94 340 ARG A C 1
ATOM 2757 O O . ARG A 1 340 ? 29.674 -5.801 -25.744 1.00 88.94 340 ARG A O 1
ATOM 2764 N N . ARG A 1 341 ? 29.644 -3.549 -25.592 1.00 91.50 341 ARG A N 1
ATOM 2765 C CA . ARG A 1 341 ? 28.224 -3.346 -25.905 1.00 91.50 341 ARG A CA 1
ATOM 2766 C C . ARG A 1 341 ? 28.056 -2.431 -27.116 1.00 91.50 341 ARG A C 1
ATOM 2768 O O . ARG A 1 341 ? 28.868 -1.527 -27.305 1.00 91.50 341 ARG A O 1
ATOM 2775 N N . VAL A 1 342 ? 27.025 -2.667 -27.921 1.00 90.06 342 VAL A N 1
ATOM 2776 C CA . VAL A 1 342 ? 26.664 -1.860 -29.097 1.00 90.06 342 VAL A CA 1
ATOM 2777 C C . VAL A 1 342 ? 25.206 -1.441 -28.955 1.00 90.06 342 VAL A C 1
ATOM 2779 O O . VAL A 1 342 ? 24.327 -2.296 -28.899 1.00 90.06 342 VAL A O 1
ATOM 2782 N N . ALA A 1 343 ? 24.950 -0.137 -28.876 1.00 88.56 343 ALA A N 1
ATOM 2783 C CA . ALA A 1 343 ? 23.593 0.399 -28.875 1.00 88.56 343 ALA A CA 1
ATOM 2784 C C . ALA A 1 343 ? 23.085 0.521 -30.318 1.00 88.56 343 ALA A C 1
ATOM 2786 O O . ALA A 1 343 ? 23.809 1.012 -31.187 1.00 88.56 343 ALA A O 1
ATOM 2787 N N . ALA A 1 344 ? 21.861 0.071 -30.576 1.00 85.94 344 ALA A N 1
ATOM 2788 C CA . ALA A 1 344 ? 21.206 0.240 -31.864 1.00 85.94 344 ALA A CA 1
ATOM 2789 C C . ALA A 1 344 ? 20.740 1.691 -32.068 1.00 85.94 344 ALA A C 1
ATOM 2791 O O . ALA A 1 344 ? 20.353 2.381 -31.123 1.00 85.94 344 ALA A O 1
ATOM 2792 N N . ALA A 1 345 ? 20.718 2.146 -33.324 1.00 76.44 345 ALA A N 1
ATOM 2793 C CA . ALA A 1 345 ? 20.242 3.485 -33.681 1.00 76.44 345 ALA A CA 1
ATOM 2794 C C . ALA A 1 345 ? 18.738 3.687 -33.408 1.00 76.44 345 ALA A C 1
ATOM 2796 O O . ALA A 1 345 ? 18.286 4.819 -33.244 1.00 76.44 345 ALA A O 1
ATOM 2797 N N . ASN A 1 346 ? 17.966 2.598 -33.311 1.00 74.75 346 ASN A N 1
ATOM 2798 C CA . ASN A 1 346 ? 16.565 2.646 -32.896 1.00 74.75 346 ASN A CA 1
ATOM 2799 C C . ASN A 1 346 ? 16.394 2.999 -31.404 1.00 74.75 346 ASN A C 1
ATOM 2801 O O . ASN A 1 346 ? 15.276 3.247 -30.978 1.00 74.75 346 ASN A O 1
ATOM 2805 N N . GLY A 1 347 ? 17.460 3.024 -30.597 1.00 76.81 347 GLY A N 1
ATOM 2806 C CA . GLY A 1 347 ? 17.382 3.326 -29.165 1.00 76.81 347 GLY A CA 1
ATOM 2807 C C . GLY A 1 347 ? 16.705 2.248 -28.311 1.00 76.81 347 GLY A C 1
ATOM 2808 O O . GLY A 1 347 ? 16.519 2.473 -27.121 1.00 76.81 347 GLY A O 1
ATOM 2809 N N . GLU A 1 348 ? 16.350 1.095 -28.884 1.00 84.12 348 GLU A N 1
ATOM 2810 C CA . GLU A 1 348 ? 15.610 0.017 -28.207 1.00 84.12 348 GLU A CA 1
ATOM 2811 C C . GLU A 1 348 ? 16.458 -1.199 -27.906 1.00 84.12 348 GLU A C 1
ATOM 2813 O O . GLU A 1 348 ? 16.207 -1.888 -26.922 1.00 84.12 348 GLU A O 1
ATOM 2818 N N . ASP A 1 349 ? 17.425 -1.493 -28.769 1.00 88.50 349 ASP A N 1
ATOM 2819 C CA . ASP A 1 349 ? 18.203 -2.718 -28.686 1.00 88.50 349 ASP A CA 1
ATOM 2820 C C . ASP A 1 349 ? 19.643 -2.413 -28.287 1.00 88.50 349 ASP A C 1
ATOM 2822 O O . ASP A 1 349 ? 20.287 -1.484 -28.778 1.00 88.50 349 ASP A O 1
ATOM 2826 N N . THR A 1 350 ? 20.180 -3.230 -27.390 1.00 92.31 350 THR A N 1
ATOM 2827 C CA . THR A 1 350 ? 21.589 -3.197 -27.002 1.00 92.31 350 THR A CA 1
ATOM 2828 C C . THR A 1 350 ? 22.182 -4.588 -27.162 1.00 92.31 350 THR A C 1
ATOM 2830 O O . THR A 1 350 ? 21.753 -5.535 -26.502 1.00 92.31 350 THR A O 1
ATOM 2833 N N . LEU A 1 351 ? 23.190 -4.720 -28.023 1.00 93.50 351 LEU A N 1
ATOM 2834 C CA . LEU A 1 351 ? 23.944 -5.955 -28.197 1.00 93.50 351 LEU A CA 1
ATOM 2835 C C . LEU A 1 351 ? 25.062 -6.023 -27.167 1.00 93.50 351 LEU A C 1
ATOM 2837 O O . LEU A 1 351 ? 25.935 -5.159 -27.146 1.00 93.50 351 LEU A O 1
ATOM 2841 N N . TYR A 1 352 ? 25.087 -7.080 -26.372 1.00 94.12 352 TYR A N 1
ATOM 2842 C CA . TYR A 1 352 ? 26.178 -7.404 -25.468 1.00 94.12 352 TYR A CA 1
ATOM 2843 C C . TYR A 1 352 ? 26.995 -8.551 -26.042 1.00 94.12 352 TYR A C 1
ATOM 2845 O O . TYR A 1 352 ? 26.451 -9.582 -26.435 1.00 94.12 352 TYR A O 1
ATOM 2853 N N . ILE A 1 353 ? 28.308 -8.358 -26.094 1.00 92.94 353 ILE A N 1
ATOM 2854 C CA . ILE A 1 353 ? 29.238 -9.297 -26.710 1.00 92.94 353 ILE A CA 1
ATOM 2855 C C . ILE A 1 353 ? 30.143 -9.838 -25.615 1.00 92.94 353 ILE A C 1
ATOM 2857 O O . ILE A 1 353 ? 30.855 -9.078 -24.951 1.00 92.94 353 ILE A O 1
ATOM 2861 N N . PHE A 1 354 ? 30.117 -11.156 -25.455 1.00 92.00 354 PHE A N 1
ATOM 2862 C CA . PHE A 1 354 ? 31.017 -11.888 -24.581 1.00 92.00 354 PHE A CA 1
ATOM 2863 C C . PHE A 1 354 ? 31.923 -12.792 -25.415 1.00 92.00 354 PHE A C 1
ATOM 2865 O O . PHE A 1 354 ? 31.491 -13.340 -26.429 1.00 92.00 354 PHE A O 1
ATOM 2872 N N . SER A 1 355 ? 33.165 -12.974 -24.983 1.00 88.94 355 SER A N 1
ATOM 2873 C CA . SER A 1 355 ? 34.143 -13.828 -25.655 1.00 88.94 355 SER A CA 1
ATOM 2874 C C . SER A 1 355 ? 34.960 -14.650 -24.669 1.00 88.94 355 SER A C 1
ATOM 2876 O O . SER A 1 355 ? 35.181 -14.259 -23.520 1.00 88.94 355 SER A O 1
ATOM 2878 N N . HIS A 1 356 ? 35.415 -15.816 -25.118 1.00 87.19 356 HIS A N 1
ATOM 2879 C CA . HIS A 1 356 ? 36.294 -16.675 -24.335 1.00 87.19 356 HIS A CA 1
ATOM 2880 C C . HIS A 1 356 ? 37.762 -16.472 -24.734 1.00 87.19 356 HIS A C 1
ATOM 2882 O O . HIS A 1 356 ? 38.143 -16.685 -25.885 1.00 87.19 356 HIS A O 1
ATOM 2888 N N . LEU A 1 357 ? 38.601 -16.092 -23.767 1.00 73.56 357 LEU A N 1
ATOM 2889 C CA . LEU A 1 357 ? 39.997 -15.713 -24.005 1.00 73.56 357 LEU A CA 1
ATOM 2890 C C . LEU A 1 357 ? 40.931 -16.895 -24.287 1.00 73.56 357 LEU A C 1
ATOM 2892 O O . LEU A 1 357 ? 41.775 -16.775 -25.167 1.00 73.56 357 LEU A O 1
ATOM 2896 N N . GLU A 1 358 ? 40.818 -18.015 -23.564 1.00 68.69 358 GLU A N 1
ATOM 2897 C CA . GLU A 1 358 ? 41.850 -19.070 -23.604 1.00 68.69 358 GLU A CA 1
ATOM 2898 C C . GLU A 1 358 ? 41.887 -19.835 -24.929 1.00 68.69 358 GLU A C 1
ATOM 2900 O O . GLU A 1 358 ? 42.970 -20.162 -25.406 1.00 68.69 358 GLU A O 1
ATOM 2905 N N . ASN A 1 359 ? 40.726 -20.053 -25.558 1.00 62.34 359 ASN A N 1
ATOM 2906 C CA . ASN A 1 359 ? 40.640 -20.714 -26.863 1.00 62.34 359 ASN A CA 1
ATOM 2907 C C . ASN A 1 359 ? 40.260 -19.777 -28.020 1.00 62.34 359 ASN A C 1
ATOM 2909 O O . ASN A 1 359 ? 40.365 -20.202 -29.165 1.00 62.34 359 ASN A O 1
ATOM 2913 N N . GLY A 1 360 ? 39.838 -18.530 -27.775 1.00 57.84 360 GLY A N 1
ATOM 2914 C CA . GLY A 1 360 ? 39.612 -17.505 -28.811 1.00 57.84 360 GLY A CA 1
ATOM 2915 C C . GLY A 1 360 ? 38.577 -17.827 -29.905 1.00 57.84 360 GLY A C 1
ATOM 2916 O O . GLY A 1 360 ? 38.472 -17.077 -30.861 1.00 57.84 360 GLY A O 1
ATOM 2917 N N . THR A 1 361 ? 37.840 -18.937 -29.805 1.00 66.75 361 THR A N 1
ATOM 2918 C CA . THR A 1 361 ? 36.959 -19.485 -30.863 1.00 66.75 361 THR A CA 1
ATOM 2919 C C . THR A 1 361 ? 35.478 -19.447 -30.503 1.00 66.75 361 THR A C 1
ATOM 2921 O O . THR A 1 361 ? 34.680 -20.197 -31.073 1.00 66.75 361 THR A O 1
ATOM 2924 N N . SER A 1 362 ? 35.092 -18.650 -29.508 1.00 85.25 362 SER A N 1
ATOM 2925 C CA . SER A 1 362 ? 33.706 -18.604 -29.048 1.00 85.25 362 SER A CA 1
ATOM 2926 C C . SER A 1 362 ? 33.316 -17.202 -28.611 1.00 85.25 362 SER A C 1
ATOM 2928 O O . SER A 1 362 ? 33.929 -16.615 -27.716 1.00 85.25 362 SER A O 1
ATOM 2930 N N . TYR A 1 363 ? 32.257 -16.715 -29.241 1.00 90.81 363 TYR A N 1
ATOM 2931 C CA . TYR A 1 363 ? 31.538 -15.498 -28.934 1.00 90.81 363 TYR A CA 1
ATOM 2932 C C . TYR A 1 363 ? 30.100 -15.841 -28.564 1.00 90.81 363 TYR A C 1
ATOM 2934 O O . TYR A 1 363 ? 29.496 -16.781 -29.090 1.00 90.81 363 TYR A O 1
ATOM 2942 N N . LEU A 1 364 ? 29.555 -15.037 -27.662 1.00 92.94 364 LEU A N 1
ATOM 2943 C CA . LEU A 1 364 ? 28.152 -15.050 -27.299 1.00 92.94 364 LEU A CA 1
ATOM 2944 C C . LEU A 1 364 ? 27.601 -13.641 -27.461 1.00 92.94 364 LEU A C 1
ATOM 2946 O O . LEU A 1 364 ? 28.060 -12.707 -26.799 1.00 92.94 364 LEU A O 1
ATOM 2950 N N . LEU A 1 365 ? 26.622 -13.506 -28.349 1.00 93.88 365 LEU A N 1
ATOM 2951 C CA . LEU A 1 365 ? 25.945 -12.249 -28.624 1.00 93.88 365 LEU A CA 1
ATOM 2952 C C . LEU A 1 365 ? 24.559 -12.294 -27.976 1.00 93.88 365 LEU A C 1
ATOM 2954 O O . LEU A 1 365 ? 23.743 -13.168 -28.284 1.00 93.88 365 LEU A O 1
ATOM 2958 N N . LEU A 1 366 ? 24.306 -11.354 -27.069 1.00 94.50 366 LEU A N 1
ATOM 2959 C CA . LEU A 1 366 ? 23.053 -11.214 -26.333 1.00 94.50 366 LEU A CA 1
ATOM 2960 C C . LEU A 1 366 ? 22.410 -9.877 -26.699 1.00 94.50 366 LEU A C 1
ATOM 2962 O O . LEU A 1 366 ? 22.904 -8.824 -26.305 1.00 94.50 366 LEU A O 1
ATOM 2966 N N . SER A 1 367 ? 21.317 -9.910 -27.461 1.00 93.31 367 SER A N 1
ATOM 2967 C CA . SER A 1 367 ? 20.546 -8.707 -27.791 1.00 93.31 367 SER A CA 1
ATOM 2968 C C . SER A 1 367 ? 19.506 -8.451 -26.708 1.00 93.31 367 SER A C 1
ATOM 2970 O O . SER A 1 367 ? 18.594 -9.259 -26.541 1.00 93.31 367 SER A O 1
ATOM 2972 N N . TYR A 1 368 ? 19.644 -7.352 -25.974 1.00 93.44 368 TYR A N 1
ATOM 2973 C CA . TYR A 1 368 ? 18.690 -6.902 -24.964 1.00 93.44 368 TYR A CA 1
ATOM 2974 C C . TYR A 1 368 ? 17.770 -5.825 -25.536 1.00 93.44 368 TYR A C 1
ATOM 2976 O O . TYR A 1 368 ? 18.266 -4.820 -26.041 1.00 93.44 368 TYR A O 1
ATOM 2984 N N . ASN A 1 369 ? 16.457 -6.013 -25.413 1.00 91.12 369 ASN A N 1
ATOM 2985 C CA . ASN A 1 369 ? 15.464 -5.020 -25.814 1.00 91.12 369 ASN A CA 1
ATOM 2986 C C . ASN A 1 369 ? 14.947 -4.251 -24.586 1.00 91.12 369 ASN A C 1
ATOM 2988 O O . ASN A 1 369 ? 14.446 -4.865 -23.640 1.00 91.12 369 ASN A O 1
ATOM 2992 N N . LEU A 1 370 ? 15.047 -2.920 -24.609 1.00 89.31 370 LEU A N 1
ATOM 2993 C CA . LEU A 1 370 ? 14.678 -2.037 -23.500 1.00 89.31 370 LEU A CA 1
ATOM 2994 C C . LEU A 1 370 ? 13.172 -2.074 -23.208 1.00 89.31 370 LEU A C 1
ATOM 2996 O O . LEU A 1 370 ? 12.799 -2.160 -22.042 1.00 89.31 370 LEU A O 1
ATOM 3000 N N . ILE A 1 371 ? 12.310 -2.063 -24.235 1.00 85.38 371 ILE A N 1
ATOM 3001 C CA . ILE A 1 371 ? 10.845 -2.061 -24.053 1.00 85.38 371 ILE A CA 1
ATOM 3002 C C . ILE A 1 371 ? 10.362 -3.401 -23.513 1.00 85.38 371 ILE A C 1
ATOM 3004 O O . ILE A 1 371 ? 9.615 -3.460 -22.539 1.00 85.38 371 ILE A O 1
ATOM 3008 N N . ALA A 1 372 ? 10.767 -4.492 -24.161 1.00 85.12 372 ALA A N 1
ATOM 3009 C CA . ALA A 1 372 ? 10.369 -5.833 -23.758 1.00 85.12 372 ALA A CA 1
ATOM 3010 C C . ALA A 1 372 ? 11.067 -6.286 -22.467 1.00 85.12 372 ALA A C 1
ATOM 3012 O O . ALA A 1 372 ? 10.669 -7.310 -21.916 1.00 85.12 372 ALA A O 1
ATOM 3013 N N . GLN A 1 373 ? 12.106 -5.562 -22.032 1.00 89.50 373 GLN A N 1
ATOM 3014 C CA . GLN A 1 373 ? 12.994 -5.882 -20.914 1.00 89.50 373 GLN A CA 1
ATOM 3015 C C . GLN A 1 373 ? 13.504 -7.326 -20.941 1.00 89.50 373 GLN A C 1
ATOM 3017 O O . GLN A 1 373 ? 13.630 -7.982 -19.914 1.00 89.50 373 GLN A O 1
ATOM 3022 N N . SER A 1 374 ? 13.816 -7.843 -22.125 1.00 90.69 374 SER A N 1
ATOM 3023 C CA . SER A 1 374 ? 14.223 -9.237 -22.284 1.00 90.69 374 SER A CA 1
ATOM 3024 C C . SER A 1 374 ? 15.375 -9.376 -23.261 1.00 90.69 374 SER A C 1
ATOM 3026 O O . SER A 1 374 ? 15.581 -8.550 -24.152 1.00 90.69 374 SER A O 1
ATOM 3028 N N . VAL A 1 375 ? 16.151 -10.439 -23.062 1.00 91.31 375 VAL A N 1
ATOM 3029 C CA . VAL A 1 375 ? 17.220 -10.833 -23.978 1.00 91.31 375 VAL A CA 1
ATOM 3030 C C . VAL A 1 375 ? 16.653 -11.820 -24.999 1.00 91.31 375 VAL A C 1
ATOM 3032 O O . VAL A 1 375 ? 15.998 -12.798 -24.625 1.00 91.31 375 VAL A O 1
ATOM 3035 N N . ALA A 1 376 ? 16.906 -11.558 -26.281 1.00 89.38 376 ALA A N 1
ATOM 3036 C CA . ALA A 1 376 ? 16.562 -12.452 -27.383 1.00 89.38 376 ALA A CA 1
ATOM 3037 C C . ALA A 1 376 ? 17.346 -13.776 -27.304 1.00 89.38 376 ALA A C 1
ATOM 3039 O O . ALA A 1 376 ? 18.234 -13.951 -26.471 1.00 89.38 376 ALA A O 1
ATOM 3040 N N . THR A 1 377 ? 17.036 -14.732 -28.182 1.00 88.62 377 THR A N 1
ATOM 3041 C CA . THR A 1 377 ? 17.758 -16.011 -28.226 1.00 88.62 377 THR A CA 1
ATOM 3042 C C . THR A 1 377 ? 19.268 -15.776 -28.388 1.00 88.62 377 THR A C 1
ATOM 3044 O O . THR A 1 377 ? 19.665 -15.131 -29.360 1.00 88.62 377 THR A O 1
ATOM 3047 N N . PRO A 1 378 ? 20.117 -16.293 -27.477 1.00 92.12 378 PRO A N 1
ATOM 3048 C CA . PRO A 1 378 ? 21.560 -16.093 -27.553 1.00 92.12 378 PRO A CA 1
ATOM 3049 C C . PRO A 1 378 ? 22.162 -16.624 -28.857 1.00 92.12 378 PRO A C 1
ATOM 3051 O O . PRO A 1 378 ? 21.965 -17.794 -29.197 1.00 92.12 378 PRO A O 1
ATOM 3054 N N . ILE A 1 379 ? 22.939 -15.792 -29.555 1.00 91.31 379 ILE A N 1
ATOM 3055 C CA . ILE A 1 379 ? 23.659 -16.196 -30.768 1.00 91.31 379 ILE A CA 1
ATOM 3056 C C . ILE A 1 379 ? 25.060 -16.644 -30.364 1.00 91.31 379 ILE A C 1
ATOM 3058 O O . ILE A 1 379 ? 25.848 -15.863 -29.828 1.00 91.31 379 ILE A O 1
ATOM 3062 N N . LYS A 1 380 ? 25.361 -17.916 -30.622 1.00 91.56 380 LYS A N 1
ATOM 3063 C CA . LYS A 1 380 ? 26.679 -18.518 -30.403 1.00 91.56 380 LYS A CA 1
ATOM 3064 C C . LYS A 1 380 ? 27.408 -18.554 -31.738 1.00 91.56 380 LYS A C 1
ATOM 3066 O O . LYS A 1 380 ? 26.834 -18.994 -32.731 1.00 91.56 380 LYS A O 1
ATOM 3071 N N . CYS A 1 381 ? 28.652 -18.107 -31.768 1.00 91.50 381 CYS A N 1
ATOM 3072 C CA . CYS A 1 381 ? 29.468 -18.173 -32.976 1.00 91.50 381 CYS A CA 1
ATOM 3073 C C . CYS A 1 381 ? 30.954 -18.259 -32.634 1.00 91.50 381 CYS A C 1
ATOM 3075 O O . CYS A 1 381 ? 31.354 -18.036 -31.493 1.00 91.50 381 CYS A O 1
ATOM 3077 N N . SER A 1 382 ? 31.781 -18.596 -33.619 1.00 89.06 382 SER A N 1
ATOM 3078 C CA . SER A 1 382 ? 33.238 -18.624 -33.467 1.00 89.06 382 SER A CA 1
ATOM 3079 C C . SER A 1 382 ? 33.911 -17.315 -33.850 1.00 89.06 382 SER A C 1
ATOM 3081 O O . SER A 1 382 ? 34.988 -17.026 -33.347 1.00 89.06 382 SER A O 1
ATOM 3083 N N . GLY A 1 383 ? 33.247 -16.498 -34.661 1.00 90.00 383 GLY A N 1
ATOM 3084 C CA . GLY A 1 383 ? 33.617 -15.118 -34.943 1.00 90.00 383 GLY A CA 1
ATOM 3085 C C . GLY A 1 383 ? 32.491 -14.415 -35.685 1.00 90.00 383 GLY A C 1
ATOM 3086 O O . GLY A 1 383 ? 31.587 -15.063 -36.229 1.00 90.00 383 GLY A O 1
ATOM 3087 N N . PHE A 1 384 ? 32.519 -13.085 -35.666 1.00 92.62 384 PHE A N 1
ATOM 3088 C CA . PHE A 1 384 ? 31.460 -12.278 -36.255 1.00 92.62 384 PHE A CA 1
ATOM 3089 C C . PHE A 1 384 ? 31.963 -10.934 -36.777 1.00 92.62 384 PHE A C 1
ATOM 3091 O O . PHE A 1 384 ? 32.944 -10.381 -36.293 1.00 92.62 384 PHE A O 1
ATOM 3098 N N . SER A 1 385 ? 31.260 -10.373 -37.753 1.00 92.38 385 SER A N 1
ATOM 3099 C CA . SER A 1 385 ? 31.477 -9.022 -38.263 1.00 92.38 385 SER A CA 1
ATOM 3100 C C . SER A 1 385 ? 30.144 -8.304 -38.369 1.00 92.38 385 SER A C 1
ATOM 3102 O O . SER A 1 385 ? 29.215 -8.811 -38.986 1.00 92.38 385 SER A O 1
ATOM 3104 N N . LEU A 1 386 ? 30.057 -7.132 -37.743 1.00 91.19 386 LEU A N 1
ATOM 3105 C CA . LEU A 1 386 ? 28.888 -6.260 -37.802 1.00 91.19 386 LEU A CA 1
ATOM 3106 C C . LEU A 1 386 ? 29.201 -5.089 -38.734 1.00 91.19 386 LEU A C 1
ATOM 3108 O O . LEU A 1 386 ? 30.117 -4.312 -38.448 1.00 91.19 386 LEU A O 1
ATOM 3112 N N . PHE A 1 387 ? 28.459 -4.984 -39.830 1.00 90.06 387 PHE A N 1
ATOM 3113 C CA . PHE A 1 387 ? 28.605 -3.922 -40.816 1.00 90.06 387 PHE A CA 1
ATOM 3114 C C . PHE A 1 387 ? 27.815 -2.659 -40.433 1.00 90.06 387 PHE A C 1
ATOM 3116 O O . PHE A 1 387 ? 26.818 -2.747 -39.713 1.00 90.06 387 PHE A O 1
ATOM 3123 N N . PRO A 1 388 ? 28.212 -1.473 -40.940 1.00 85.81 388 PRO A N 1
ATOM 3124 C CA . PRO A 1 388 ? 27.524 -0.206 -40.672 1.00 85.81 388 PRO A CA 1
ATOM 3125 C C . PRO A 1 388 ? 26.024 -0.195 -41.005 1.00 85.81 388 PRO A C 1
ATOM 3127 O O . PRO A 1 388 ? 25.260 0.514 -40.358 1.00 85.81 388 PRO A O 1
ATOM 3130 N N . ASN A 1 389 ? 25.593 -0.992 -41.987 1.00 84.50 389 ASN A N 1
ATOM 3131 C CA . ASN A 1 389 ? 24.193 -1.139 -42.400 1.00 84.50 389 ASN A CA 1
ATOM 3132 C C . ASN A 1 389 ? 23.356 -2.051 -41.476 1.00 84.50 389 ASN A C 1
ATOM 3134 O O . ASN A 1 389 ? 22.178 -2.261 -41.754 1.00 84.50 389 ASN A O 1
ATOM 3138 N N . GLY A 1 390 ? 23.942 -2.595 -40.403 1.00 87.94 390 GLY A N 1
ATOM 3139 C CA . GLY A 1 390 ? 23.278 -3.506 -39.468 1.00 87.94 390 GLY A CA 1
ATOM 3140 C C . GLY A 1 390 ? 23.316 -4.977 -39.876 1.00 87.94 390 GLY A C 1
ATOM 3141 O O . GLY A 1 390 ? 22.721 -5.806 -39.186 1.00 87.94 390 GLY A O 1
ATOM 3142 N N . GLU A 1 391 ? 24.010 -5.343 -40.955 1.00 90.94 391 GLU A N 1
ATOM 3143 C CA . GLU A 1 391 ? 24.192 -6.752 -41.298 1.00 90.94 391 GLU A CA 1
ATOM 3144 C C . GLU A 1 391 ? 25.278 -7.395 -40.432 1.00 90.94 391 GLU A C 1
ATOM 3146 O O . GLU A 1 391 ? 26.413 -6.921 -40.338 1.00 90.94 391 GLU A O 1
ATOM 3151 N N . LEU A 1 392 ? 24.912 -8.493 -39.779 1.00 93.19 392 LEU A N 1
ATOM 3152 C CA . LEU A 1 392 ? 25.764 -9.282 -38.908 1.00 93.19 392 LEU A CA 1
ATOM 3153 C C . LEU A 1 392 ? 26.117 -10.592 -39.608 1.00 93.19 392 LEU A C 1
ATOM 3155 O O . LEU A 1 392 ? 25.270 -11.458 -39.822 1.00 93.19 392 LEU A O 1
ATOM 3159 N N . ILE A 1 393 ? 27.394 -10.755 -39.922 1.00 94.19 393 ILE A N 1
ATOM 3160 C CA . ILE A 1 393 ? 27.940 -11.992 -40.464 1.00 94.19 393 ILE A CA 1
ATOM 3161 C C . ILE A 1 393 ? 28.533 -12.800 -39.320 1.00 94.19 393 ILE A C 1
ATOM 3163 O O . ILE A 1 393 ? 29.346 -12.278 -38.561 1.00 94.19 393 ILE A O 1
ATOM 3167 N N . ILE A 1 394 ? 28.148 -14.068 -39.192 1.00 94.19 394 ILE A N 1
ATOM 3168 C CA . ILE A 1 394 ? 28.700 -14.991 -38.194 1.00 94.19 394 ILE A CA 1
ATOM 3169 C C . ILE A 1 394 ? 29.169 -16.281 -38.856 1.00 94.19 394 ILE A C 1
ATOM 3171 O O . ILE A 1 394 ? 28.601 -16.717 -39.856 1.00 94.19 394 ILE A O 1
ATOM 3175 N N . PHE A 1 395 ? 30.166 -16.933 -38.270 1.00 91.88 395 PHE A N 1
ATOM 3176 C CA . PHE A 1 395 ? 30.547 -18.293 -38.646 1.00 91.88 395 PHE A CA 1
ATOM 3177 C C . PHE A 1 395 ? 30.693 -19.177 -37.415 1.00 91.88 395 PHE A C 1
ATOM 3179 O O . PHE A 1 395 ? 30.952 -18.698 -36.308 1.00 91.88 395 PHE A O 1
ATOM 3186 N N . GLU A 1 396 ? 30.580 -20.481 -37.629 1.00 86.69 396 GLU A N 1
ATOM 3187 C CA . GLU A 1 396 ? 30.854 -21.502 -36.625 1.00 86.69 396 GLU A CA 1
ATOM 3188 C C . GLU A 1 396 ? 32.044 -22.343 -37.097 1.00 86.69 396 GLU A C 1
ATOM 3190 O O . GLU A 1 396 ? 32.095 -22.779 -38.251 1.00 86.69 396 GLU A O 1
ATOM 3195 N N . ALA A 1 397 ? 33.055 -22.491 -36.241 1.00 80.00 397 ALA A N 1
ATOM 3196 C CA . ALA A 1 397 ? 34.264 -23.233 -36.568 1.00 80.00 397 ALA A CA 1
ATOM 3197 C C . ALA A 1 397 ? 34.100 -24.718 -36.228 1.00 80.00 397 ALA A C 1
ATOM 3199 O O . ALA A 1 397 ? 33.752 -25.081 -35.106 1.00 80.00 397 ALA A O 1
ATOM 3200 N N . ASP A 1 398 ? 34.432 -25.581 -37.187 1.00 76.88 398 ASP A N 1
ATOM 3201 C CA . ASP A 1 398 ? 34.618 -27.007 -36.934 1.00 76.88 398 ASP A CA 1
ATOM 3202 C C . ASP A 1 398 ? 35.933 -27.258 -36.174 1.00 76.88 398 ASP A C 1
ATOM 3204 O O . ASP A 1 398 ? 36.927 -26.553 -36.361 1.00 76.88 398 ASP A O 1
ATOM 3208 N N . ALA A 1 399 ? 35.969 -28.322 -35.367 1.00 70.00 399 ALA A N 1
ATOM 3209 C CA . ALA A 1 399 ? 37.181 -28.738 -34.654 1.00 70.00 399 ALA A CA 1
ATOM 3210 C C . ALA A 1 399 ? 38.306 -29.231 -35.594 1.00 70.00 399 ALA A C 1
ATOM 3212 O O . ALA A 1 399 ? 39.480 -29.206 -35.225 1.00 70.00 399 ALA A O 1
ATOM 3213 N N . GLU A 1 400 ? 37.963 -29.678 -36.806 1.00 82.00 400 GLU A N 1
ATOM 3214 C CA . GLU A 1 400 ? 38.919 -30.152 -37.811 1.00 82.00 400 GLU A CA 1
ATOM 3215 C C . GLU A 1 400 ? 39.222 -29.071 -38.865 1.00 82.00 400 GLU A C 1
ATOM 3217 O O . GLU A 1 400 ? 38.291 -28.424 -39.353 1.00 82.00 400 GLU A O 1
ATOM 3222 N N . PRO A 1 401 ? 40.489 -28.907 -39.300 1.00 85.25 401 PRO A N 1
ATOM 3223 C CA . PRO A 1 401 ? 40.838 -27.964 -40.360 1.00 85.25 401 PRO A CA 1
ATOM 3224 C C . PRO A 1 401 ? 40.138 -28.285 -41.689 1.00 85.25 401 PRO A C 1
ATOM 3226 O O . PRO A 1 401 ? 40.294 -29.380 -42.239 1.00 85.25 401 PRO A O 1
ATOM 3229 N N . ARG A 1 402 ? 39.418 -27.311 -42.253 1.00 88.69 402 ARG A N 1
ATOM 3230 C CA . ARG A 1 402 ? 38.663 -27.437 -43.517 1.00 88.69 402 ARG A CA 1
ATOM 3231 C C . ARG A 1 402 ? 38.895 -26.221 -44.414 1.00 88.69 402 ARG A C 1
ATOM 3233 O O . ARG A 1 402 ? 39.418 -25.213 -43.956 1.00 88.69 402 ARG A O 1
ATOM 3240 N N . LYS A 1 403 ? 38.532 -26.340 -45.695 1.00 87.12 403 LYS A N 1
ATOM 3241 C CA . LYS A 1 403 ? 38.599 -25.248 -46.691 1.00 87.12 403 LYS A CA 1
ATOM 3242 C C . LYS A 1 403 ? 37.308 -24.453 -46.838 1.00 87.12 403 LYS A C 1
ATOM 3244 O O . LYS A 1 403 ? 37.347 -23.314 -47.275 1.00 87.12 403 LYS A O 1
ATOM 3249 N N . HIS A 1 404 ? 36.163 -25.074 -46.566 1.00 89.06 404 HIS A N 1
ATOM 3250 C CA . HIS A 1 404 ? 34.853 -24.451 -46.731 1.00 89.06 404 HIS A CA 1
ATOM 3251 C C . HIS A 1 404 ? 34.215 -24.277 -45.358 1.00 89.06 404 HIS A C 1
ATOM 3253 O O . HIS A 1 404 ? 34.013 -25.265 -44.652 1.00 89.06 404 HIS A O 1
ATOM 3259 N N . HIS A 1 405 ? 33.887 -23.040 -45.009 1.00 89.06 405 HIS A N 1
ATOM 3260 C CA . HIS A 1 405 ? 33.343 -22.655 -43.712 1.00 89.06 405 HIS A CA 1
ATOM 3261 C C . HIS A 1 405 ? 31.918 -22.148 -43.889 1.00 89.06 405 HIS A C 1
ATOM 3263 O O . HIS A 1 405 ? 31.651 -21.353 -44.791 1.00 89.06 405 HIS A O 1
ATOM 3269 N N . VAL A 1 406 ? 30.995 -22.635 -43.062 1.00 90.38 406 VAL A N 1
ATOM 3270 C CA . VAL A 1 406 ? 29.601 -22.182 -43.090 1.00 90.38 406 VAL A CA 1
ATOM 3271 C C . VAL A 1 406 ? 29.525 -20.806 -42.442 1.00 90.38 406 VAL A C 1
ATOM 3273 O O . VAL A 1 406 ? 30.025 -20.605 -41.337 1.00 90.38 406 VAL A O 1
ATOM 3276 N N . VAL A 1 407 ? 28.900 -19.868 -43.147 1.00 92.31 407 VAL A N 1
ATOM 3277 C CA . VAL A 1 407 ? 28.725 -18.486 -42.705 1.00 92.31 407 VAL A CA 1
ATOM 3278 C C . VAL A 1 407 ? 27.254 -18.115 -42.845 1.00 92.31 407 VAL A C 1
ATOM 3280 O O . VAL A 1 407 ? 26.600 -18.488 -43.821 1.00 92.31 407 VAL A O 1
ATOM 3283 N N . GLN A 1 408 ? 26.729 -17.390 -41.869 1.00 93.69 408 GLN A N 1
ATOM 3284 C CA . GLN A 1 408 ? 25.361 -16.893 -41.855 1.00 93.69 408 GLN A CA 1
ATOM 3285 C C . GLN A 1 408 ? 25.358 -15.370 -41.911 1.00 93.69 408 GLN A C 1
ATOM 3287 O O . GLN A 1 408 ? 26.116 -14.726 -41.186 1.00 93.69 408 GLN A O 1
ATOM 3292 N N . ALA A 1 409 ? 24.484 -14.818 -42.747 1.00 92.50 409 ALA A N 1
ATOM 3293 C CA . ALA A 1 409 ? 24.207 -13.392 -42.821 1.00 92.50 409 ALA A CA 1
ATOM 3294 C C . ALA A 1 409 ? 22.878 -13.097 -42.125 1.00 92.50 409 ALA A C 1
ATOM 3296 O O . ALA A 1 409 ? 21.852 -13.691 -42.462 1.00 92.50 409 ALA A O 1
ATOM 3297 N N . TRP A 1 410 ? 22.905 -12.189 -41.157 1.00 93.19 410 TRP A N 1
ATOM 3298 C CA . TRP A 1 410 ? 21.754 -11.762 -40.374 1.00 93.19 410 TRP A CA 1
ATOM 3299 C C . TRP A 1 410 ? 21.494 -10.277 -40.594 1.00 93.19 410 TRP A C 1
ATOM 3301 O O . TRP A 1 410 ? 22.419 -9.471 -40.574 1.00 93.19 410 TRP A O 1
ATOM 3311 N N . GLN A 1 411 ? 20.229 -9.904 -40.732 1.00 90.94 411 GLN A N 1
ATOM 3312 C CA . GLN A 1 411 ? 19.789 -8.526 -40.568 1.00 90.94 411 GLN A CA 1
ATOM 3313 C C . GLN A 1 411 ? 19.635 -8.244 -39.075 1.00 90.94 411 GLN A C 1
ATOM 3315 O O . GLN A 1 411 ? 19.075 -9.077 -38.361 1.00 90.94 411 GLN A O 1
ATOM 3320 N N . THR A 1 412 ? 20.118 -7.096 -38.594 1.00 91.25 412 THR A N 1
ATOM 3321 C CA . THR A 1 412 ? 19.998 -6.687 -37.185 1.00 91.25 412 THR A CA 1
ATOM 3322 C C . THR A 1 412 ? 19.698 -5.186 -37.064 1.00 91.25 412 THR A C 1
ATOM 3324 O O . THR A 1 412 ? 20.000 -4.426 -37.987 1.00 91.25 412 THR A O 1
ATOM 3327 N N . PRO A 1 413 ? 19.146 -4.719 -35.929 1.00 87.38 413 PRO A N 1
ATOM 3328 C CA . PRO A 1 413 ? 18.892 -3.294 -35.694 1.00 87.38 413 PRO A CA 1
ATOM 3329 C C . PRO A 1 413 ? 20.159 -2.453 -35.427 1.00 87.38 413 PRO A C 1
ATOM 3331 O O . PRO A 1 413 ? 20.064 -1.235 -35.261 1.00 87.38 413 PRO A O 1
ATOM 3334 N N . PHE A 1 414 ? 21.352 -3.058 -35.374 1.00 88.56 414 PHE A N 1
ATOM 3335 C CA . PHE A 1 414 ? 22.601 -2.397 -34.965 1.00 88.56 414 PHE A CA 1
ATOM 3336 C C . PHE A 1 414 ? 23.275 -1.618 -36.108 1.00 88.56 414 PHE A C 1
ATOM 3338 O O . PHE A 1 414 ? 24.391 -1.928 -36.519 1.00 88.56 414 PHE A O 1
ATOM 3345 N N . ILE A 1 415 ? 22.582 -0.597 -36.613 1.00 83.62 415 ILE A N 1
ATOM 3346 C CA . ILE A 1 415 ? 23.035 0.302 -37.688 1.00 83.62 415 ILE A CA 1
ATOM 3347 C C . ILE A 1 415 ? 23.842 1.473 -37.105 1.00 83.62 415 ILE A C 1
ATOM 3349 O O . ILE A 1 415 ? 23.515 1.983 -36.031 1.00 83.62 415 ILE A O 1
ATOM 3353 N N . THR A 1 416 ? 24.882 1.937 -37.806 1.00 72.62 416 THR A N 1
ATOM 3354 C CA . THR A 1 416 ? 25.615 3.158 -37.428 1.00 72.62 416 THR A CA 1
ATOM 3355 C C . THR A 1 416 ? 24.815 4.426 -37.750 1.00 72.62 416 THR A C 1
ATOM 3357 O O . THR A 1 416 ? 24.002 4.457 -38.673 1.00 72.62 416 THR A O 1
ATOM 3360 N N . ALA A 1 417 ? 25.054 5.511 -37.003 1.00 62.38 417 ALA A N 1
ATOM 3361 C CA . ALA A 1 417 ? 24.304 6.766 -37.142 1.00 62.38 417 ALA A CA 1
ATOM 3362 C C . ALA A 1 417 ? 24.268 7.299 -38.591 1.00 62.38 417 ALA A C 1
ATOM 3364 O O . ALA A 1 417 ? 23.206 7.712 -39.064 1.00 62.38 417 ALA A O 1
ATOM 3365 N N . ASP A 1 418 ? 25.390 7.193 -39.310 1.00 59.81 418 ASP A N 1
ATOM 3366 C CA . ASP A 1 418 ? 25.554 7.677 -40.688 1.00 59.81 418 ASP A CA 1
ATOM 3367 C C . ASP A 1 418 ? 24.738 6.881 -41.724 1.00 59.81 418 ASP A C 1
ATOM 3369 O O . ASP A 1 418 ? 24.368 7.416 -42.768 1.00 59.81 418 ASP A O 1
ATOM 3373 N N . ALA A 1 419 ? 24.411 5.616 -41.435 1.00 58.56 419 ALA A N 1
ATOM 3374 C CA . ALA A 1 419 ? 23.633 4.742 -42.315 1.00 58.56 419 ALA A CA 1
ATOM 3375 C C . ALA A 1 419 ? 22.117 4.772 -42.025 1.00 58.56 419 ALA A C 1
ATOM 3377 O O . ALA A 1 419 ? 21.335 4.222 -42.799 1.00 58.56 419 ALA A O 1
ATOM 3378 N N . SER A 1 420 ? 21.677 5.427 -40.941 1.00 57.06 420 SER A N 1
ATOM 3379 C CA . SER A 1 420 ? 20.287 5.351 -40.456 1.00 57.06 420 SER A CA 1
ATOM 3380 C C . SER A 1 420 ? 19.241 6.090 -41.310 1.00 57.06 420 SER A C 1
ATOM 3382 O O . SER A 1 420 ? 18.048 5.890 -41.097 1.00 57.06 420 SER A O 1
ATOM 3384 N N . GLY A 1 421 ? 19.651 6.915 -42.286 1.00 54.34 421 GLY A N 1
ATOM 3385 C CA . GLY A 1 421 ? 18.791 7.448 -43.359 1.00 54.34 421 GLY A CA 1
ATOM 3386 C C . GLY A 1 421 ? 17.471 8.121 -42.936 1.00 54.34 421 GLY A C 1
ATOM 3387 O O . GLY A 1 421 ? 16.558 8.231 -43.760 1.00 54.34 421 GLY A O 1
ATOM 3388 N N . THR A 1 422 ? 17.323 8.544 -41.677 1.00 54.16 422 THR A N 1
ATOM 3389 C CA . THR A 1 422 ? 16.024 8.922 -41.105 1.00 54.16 422 THR A CA 1
ATOM 3390 C C . THR A 1 422 ? 15.549 10.253 -41.688 1.00 54.16 422 THR A C 1
ATOM 3392 O O . THR A 1 422 ? 16.123 11.316 -41.443 1.00 54.16 422 THR A O 1
ATOM 3395 N N . LYS A 1 423 ? 14.475 10.211 -42.486 1.00 54.22 423 LYS A N 1
ATOM 3396 C CA . LYS A 1 423 ? 13.793 11.414 -42.979 1.00 54.22 423 LYS A CA 1
ATOM 3397 C C . LYS A 1 423 ? 13.064 12.077 -41.816 1.00 54.22 423 LYS A C 1
ATOM 3399 O O . LYS A 1 423 ? 12.243 11.451 -41.161 1.00 54.22 423 LYS A O 1
ATOM 3404 N N . THR A 1 424 ? 13.344 13.353 -41.580 1.00 52.34 424 THR A N 1
ATOM 3405 C CA . THR A 1 424 ? 12.736 14.126 -40.492 1.00 52.34 424 THR A CA 1
ATOM 3406 C C . THR A 1 424 ? 11.283 14.470 -40.832 1.00 52.34 424 THR A C 1
ATOM 3408 O O . THR A 1 424 ? 10.999 15.475 -41.486 1.00 52.34 424 THR A O 1
ATOM 3411 N N . THR A 1 425 ? 10.339 13.633 -40.417 1.00 58.91 425 THR A N 1
ATOM 3412 C CA . THR A 1 425 ? 8.911 13.979 -40.385 1.00 58.91 425 THR A CA 1
ATOM 3413 C C . THR A 1 425 ? 8.636 14.939 -39.219 1.00 58.91 425 THR A C 1
ATOM 3415 O O . THR A 1 425 ? 9.306 14.884 -38.193 1.00 58.91 425 THR A O 1
ATOM 3418 N N . GLN A 1 426 ? 7.671 15.860 -39.348 1.00 72.50 426 GLN A N 1
ATOM 3419 C CA . GLN A 1 426 ? 7.300 16.822 -38.287 1.00 72.50 426 GLN A CA 1
ATOM 3420 C C . GLN A 1 426 ? 6.122 16.328 -37.423 1.00 72.50 426 GLN A C 1
ATOM 3422 O O . GLN A 1 426 ? 5.219 17.102 -37.092 1.00 72.50 426 GLN A O 1
ATOM 3427 N N . THR A 1 427 ? 6.084 15.039 -37.091 1.00 82.06 427 THR A N 1
ATOM 3428 C CA . THR A 1 427 ? 5.057 14.480 -36.199 1.00 82.06 427 THR A CA 1
ATOM 3429 C C . THR A 1 427 ? 5.335 14.854 -34.736 1.00 82.06 427 THR A C 1
ATOM 3431 O O . THR A 1 427 ? 6.384 15.402 -34.397 1.00 82.06 427 THR A O 1
ATOM 3434 N N . LEU A 1 428 ? 4.379 14.612 -33.834 1.00 83.19 428 LEU A N 1
ATOM 3435 C CA . LEU A 1 428 ? 4.624 14.773 -32.397 1.00 83.19 428 LEU A CA 1
ATOM 3436 C C . LEU A 1 428 ? 5.696 13.787 -31.906 1.00 83.19 428 LEU A C 1
ATOM 3438 O O . LEU A 1 428 ? 6.593 14.185 -31.166 1.00 83.19 428 LEU A O 1
ATOM 3442 N N . LEU A 1 429 ? 5.625 12.525 -32.347 1.00 83.94 429 LEU A N 1
ATOM 3443 C CA . LEU A 1 429 ? 6.567 11.478 -31.947 1.00 83.94 429 LEU A CA 1
ATOM 3444 C C . LEU A 1 429 ? 8.005 11.857 -32.320 1.00 83.94 429 LEU A C 1
ATOM 3446 O O . LEU A 1 429 ? 8.900 11.733 -31.485 1.00 83.94 429 LEU A O 1
ATOM 3450 N N . SER A 1 430 ? 8.226 12.429 -33.510 1.00 81.94 430 SER A N 1
ATOM 3451 C CA . SER A 1 430 ? 9.556 12.897 -33.919 1.00 81.94 430 SER A CA 1
ATOM 3452 C C . SER A 1 430 ? 10.083 14.076 -33.089 1.00 81.94 430 SER A C 1
ATOM 3454 O O . SER A 1 430 ? 11.295 14.199 -32.922 1.00 81.94 430 SER A O 1
ATOM 3456 N N . LYS A 1 431 ? 9.200 14.915 -32.522 1.00 84.12 431 LYS A N 1
ATOM 3457 C CA . LYS A 1 431 ? 9.577 16.006 -31.602 1.00 84.12 431 LYS A CA 1
ATOM 3458 C C . LYS A 1 431 ? 9.950 15.510 -30.206 1.00 84.12 431 LYS A C 1
ATOM 3460 O O . LYS A 1 431 ? 10.799 16.131 -29.575 1.00 84.12 431 LYS A O 1
ATOM 3465 N N . ILE A 1 432 ? 9.305 14.445 -29.724 1.00 86.31 432 ILE A N 1
ATOM 3466 C CA . ILE A 1 432 ? 9.639 13.809 -28.439 1.00 86.31 432 ILE A CA 1
ATOM 3467 C C . ILE A 1 432 ? 10.988 13.088 -28.558 1.00 86.31 432 ILE A C 1
ATOM 3469 O O . ILE A 1 432 ? 11.853 13.233 -27.699 1.00 86.31 432 ILE A O 1
ATOM 3473 N N . GLY A 1 433 ? 11.180 12.364 -29.663 1.00 83.56 433 GLY A N 1
ATOM 3474 C CA . GLY A 1 433 ? 12.360 11.545 -29.912 1.00 83.56 433 GLY A CA 1
ATOM 3475 C C . GLY A 1 433 ? 12.163 10.097 -29.465 1.00 83.56 433 GLY A C 1
ATOM 3476 O O . GLY A 1 433 ? 11.565 9.811 -28.430 1.00 83.56 433 GLY A O 1
ATOM 3477 N N . ASN A 1 434 ? 12.686 9.165 -30.263 1.00 83.38 434 ASN A N 1
ATOM 3478 C CA . ASN A 1 434 ? 12.457 7.732 -30.076 1.00 83.38 434 ASN A CA 1
ATOM 3479 C C . ASN A 1 434 ? 12.970 7.221 -28.719 1.00 83.38 434 ASN A C 1
ATOM 3481 O O . ASN A 1 434 ? 12.246 6.525 -28.023 1.00 83.38 434 ASN A O 1
ATOM 3485 N N . ALA A 1 435 ? 14.177 7.623 -28.305 1.00 81.94 435 ALA A N 1
ATOM 3486 C CA . ALA A 1 435 ? 14.780 7.172 -27.046 1.00 81.94 435 ALA A CA 1
ATOM 3487 C C . ALA A 1 435 ? 13.914 7.495 -25.811 1.00 81.94 435 ALA A C 1
ATOM 3489 O O . ALA A 1 435 ? 13.783 6.666 -24.915 1.00 81.94 435 ALA A O 1
ATOM 3490 N N . GLU A 1 436 ? 13.277 8.667 -25.792 1.00 85.38 436 GLU A N 1
ATOM 3491 C CA . GLU A 1 436 ? 12.397 9.087 -24.696 1.00 85.38 436 GLU A CA 1
ATOM 3492 C C . GLU A 1 436 ? 11.097 8.262 -24.668 1.00 85.38 436 GLU A C 1
ATOM 3494 O O . GLU A 1 436 ? 10.643 7.836 -23.606 1.00 85.38 436 GLU A O 1
ATOM 3499 N N . ILE A 1 437 ? 10.521 7.976 -25.843 1.00 88.56 437 ILE A N 1
ATOM 3500 C CA . ILE A 1 437 ? 9.324 7.127 -25.978 1.00 88.56 437 ILE A CA 1
ATOM 3501 C C . ILE A 1 437 ? 9.630 5.703 -25.502 1.00 88.56 437 ILE A C 1
ATOM 3503 O O . ILE A 1 437 ? 8.861 5.121 -24.741 1.00 88.56 437 ILE A O 1
ATOM 3507 N N . VAL A 1 438 ? 10.769 5.157 -25.925 1.00 87.19 438 VAL A N 1
ATOM 3508 C CA . VAL A 1 438 ? 11.230 3.808 -25.578 1.00 87.19 438 VAL A CA 1
ATOM 3509 C C . VAL A 1 438 ? 11.417 3.656 -24.072 1.00 87.19 438 VAL A C 1
ATOM 3511 O O . VAL A 1 438 ? 10.951 2.667 -23.504 1.00 87.19 438 VAL A O 1
ATOM 3514 N N . ARG A 1 439 ? 12.028 4.647 -23.413 1.00 85.50 439 ARG A N 1
ATOM 3515 C CA . ARG A 1 439 ? 12.195 4.647 -21.956 1.00 85.50 439 ARG A CA 1
ATOM 3516 C C . ARG A 1 439 ? 10.849 4.663 -21.230 1.00 85.50 439 ARG A C 1
ATOM 3518 O O . ARG A 1 439 ? 10.609 3.811 -20.379 1.00 85.50 439 ARG A O 1
ATOM 3525 N N . CYS A 1 440 ? 9.935 5.549 -21.630 1.00 90.81 440 CYS A N 1
ATOM 3526 C CA . CYS A 1 440 ? 8.586 5.602 -21.061 1.00 90.81 440 CYS A CA 1
ATOM 3527 C C . CYS A 1 440 ? 7.847 4.259 -21.210 1.00 90.81 440 CYS A C 1
ATOM 3529 O O . CYS A 1 440 ? 7.244 3.752 -20.261 1.00 90.81 440 CYS A O 1
ATOM 3531 N N . MET A 1 441 ? 7.929 3.644 -22.393 1.00 90.44 441 MET A N 1
ATOM 3532 C CA . MET A 1 441 ? 7.314 2.345 -22.654 1.00 90.44 441 MET A CA 1
ATOM 3533 C C . MET A 1 441 ? 7.934 1.220 -21.818 1.00 90.44 441 MET A C 1
ATOM 3535 O O . MET A 1 441 ? 7.201 0.356 -21.331 1.00 90.44 441 MET A O 1
ATOM 3539 N N . ALA A 1 442 ? 9.255 1.233 -21.621 1.00 86.00 442 ALA A N 1
ATOM 3540 C CA . ALA A 1 442 ? 9.951 0.287 -20.754 1.00 86.00 442 ALA A CA 1
ATOM 3541 C C . ALA A 1 442 ? 9.512 0.428 -19.285 1.00 86.00 442 ALA A C 1
ATOM 3543 O O . ALA A 1 442 ? 9.208 -0.573 -18.635 1.00 86.00 442 ALA A O 1
ATOM 3544 N N . GLU A 1 443 ? 9.390 1.654 -18.769 1.00 88.81 443 GLU A N 1
ATOM 3545 C CA . GLU A 1 443 ? 8.880 1.897 -17.413 1.00 88.81 443 GLU A CA 1
ATOM 3546 C C . GLU A 1 443 ? 7.427 1.413 -17.254 1.00 88.81 443 GLU A C 1
ATOM 3548 O O . GLU A 1 443 ? 7.100 0.728 -16.279 1.00 88.81 443 GLU A O 1
ATOM 3553 N N . CYS A 1 444 ? 6.566 1.656 -18.251 1.00 91.50 444 CYS A N 1
ATOM 3554 C CA . CYS A 1 444 ? 5.195 1.135 -18.249 1.00 91.50 444 CYS A CA 1
ATOM 3555 C C . CYS A 1 444 ? 5.147 -0.404 -18.293 1.00 91.50 444 CYS A C 1
ATOM 3557 O O . CYS A 1 444 ? 4.323 -1.019 -17.612 1.00 91.50 444 CYS A O 1
ATOM 3559 N N . ARG A 1 445 ? 6.046 -1.052 -19.046 1.00 87.88 445 ARG A N 1
ATOM 3560 C CA . ARG A 1 445 ? 6.209 -2.517 -19.042 1.00 87.88 445 ARG A CA 1
ATOM 3561 C C . ARG A 1 445 ? 6.619 -3.031 -17.657 1.00 87.88 445 ARG A C 1
ATOM 3563 O O . ARG A 1 445 ? 6.129 -4.075 -17.217 1.00 87.88 445 ARG A O 1
ATOM 3570 N N . GLY A 1 446 ? 7.461 -2.280 -16.946 1.00 84.44 446 GLY A N 1
ATOM 3571 C CA . GLY A 1 446 ? 7.808 -2.537 -15.548 1.00 84.44 446 GLY A CA 1
ATOM 3572 C C . GLY A 1 446 ? 6.578 -2.558 -14.636 1.00 84.44 446 GLY A C 1
ATOM 3573 O O . GLY A 1 446 ? 6.418 -3.491 -13.849 1.00 84.44 446 GLY A O 1
ATOM 3574 N N . ILE A 1 447 ? 5.658 -1.600 -14.798 1.00 89.62 447 ILE A N 1
ATOM 3575 C CA . ILE A 1 447 ? 4.380 -1.557 -14.060 1.00 89.62 447 ILE A CA 1
ATOM 3576 C C . ILE A 1 447 ? 3.518 -2.786 -14.370 1.00 89.62 447 ILE A C 1
ATOM 3578 O O . ILE A 1 447 ? 2.998 -3.414 -13.451 1.00 89.62 447 ILE A O 1
ATOM 3582 N N . LEU A 1 448 ? 3.398 -3.178 -15.641 1.00 89.50 448 LEU A N 1
ATOM 3583 C CA . LEU A 1 448 ? 2.651 -4.382 -16.032 1.00 89.50 448 LEU A CA 1
ATOM 3584 C C . LEU A 1 448 ? 3.252 -5.658 -15.436 1.00 89.50 448 LEU A C 1
ATOM 3586 O O . LEU A 1 448 ? 2.526 -6.552 -15.005 1.00 89.50 448 LEU A O 1
ATOM 3590 N N . THR A 1 449 ? 4.581 -5.721 -15.362 1.00 84.31 449 THR A N 1
ATOM 3591 C CA . THR A 1 449 ? 5.288 -6.836 -14.723 1.00 84.31 449 THR A CA 1
ATOM 3592 C C . THR A 1 449 ? 5.000 -6.884 -13.226 1.00 84.31 449 THR A C 1
ATOM 3594 O O . THR A 1 449 ? 4.806 -7.971 -12.688 1.00 84.31 449 THR A O 1
ATOM 3597 N N . LEU A 1 450 ? 4.935 -5.728 -12.554 1.00 84.50 450 LEU A N 1
ATOM 3598 C CA . LEU A 1 450 ? 4.537 -5.644 -11.146 1.00 84.50 450 LEU A CA 1
ATOM 3599 C C . LEU A 1 450 ? 3.076 -6.062 -10.945 1.00 84.50 450 LEU A C 1
ATOM 3601 O O . LEU A 1 450 ? 2.800 -6.819 -10.025 1.00 84.50 450 LEU A O 1
ATOM 3605 N N . LEU A 1 451 ? 2.152 -5.644 -11.815 1.00 87.06 451 LEU A N 1
ATOM 3606 C CA . LEU A 1 451 ? 0.739 -6.045 -11.738 1.00 87.06 451 LEU A CA 1
ATOM 3607 C C . LEU A 1 451 ? 0.541 -7.564 -11.839 1.00 87.06 451 LEU A C 1
ATOM 3609 O O . LEU A 1 451 ? -0.367 -8.103 -11.216 1.00 87.06 451 LEU A O 1
ATOM 3613 N N . ALA A 1 452 ? 1.411 -8.255 -12.577 1.00 83.44 452 ALA A N 1
ATOM 3614 C CA . ALA A 1 452 ? 1.386 -9.710 -12.684 1.00 83.44 452 ALA A CA 1
ATOM 3615 C C . ALA A 1 452 ? 1.939 -10.439 -11.440 1.00 83.44 452 ALA A C 1
ATOM 3617 O O . ALA A 1 452 ? 1.848 -11.666 -11.381 1.00 83.44 452 ALA A O 1
ATOM 3618 N N . LYS A 1 453 ? 2.538 -9.728 -10.471 1.00 79.88 453 LYS A N 1
ATOM 3619 C CA . LYS A 1 453 ? 3.081 -10.326 -9.242 1.00 79.88 453 LYS A CA 1
ATOM 3620 C C . LYS A 1 453 ? 2.003 -10.551 -8.184 1.00 79.88 453 LYS A C 1
ATOM 3622 O O . LYS A 1 453 ? 1.025 -9.820 -8.061 1.00 79.88 453 LYS A O 1
ATOM 3627 N N . ASP A 1 454 ? 2.234 -11.582 -7.390 1.00 70.50 454 ASP A N 1
ATOM 3628 C CA . ASP A 1 454 ? 1.418 -12.015 -6.269 1.00 70.50 454 ASP A CA 1
ATOM 3629 C C . ASP A 1 454 ? 1.639 -11.130 -5.028 1.00 70.50 454 ASP A C 1
ATOM 3631 O O . ASP A 1 454 ? 2.661 -10.456 -4.881 1.00 70.50 454 ASP A O 1
ATOM 3635 N N . ASP A 1 455 ? 0.733 -11.228 -4.051 1.00 65.06 455 ASP A N 1
ATOM 3636 C CA . ASP A 1 455 ? 0.793 -10.467 -2.790 1.00 65.06 455 ASP A CA 1
ATOM 3637 C C . ASP A 1 455 ? 1.966 -10.861 -1.868 1.00 65.06 455 ASP A C 1
ATOM 3639 O O . ASP A 1 455 ? 2.159 -10.265 -0.806 1.00 65.06 455 ASP A O 1
ATOM 3643 N N . SER A 1 456 ? 2.762 -11.864 -2.256 1.00 62.41 456 SER A N 1
ATOM 3644 C CA . SER A 1 456 ? 4.039 -12.193 -1.612 1.00 62.41 456 SER A CA 1
ATOM 3645 C C . SER A 1 456 ? 5.102 -11.113 -1.838 1.00 62.41 456 SER A C 1
ATOM 3647 O O . SER A 1 456 ? 6.054 -11.017 -1.059 1.00 62.41 456 SER A O 1
ATOM 3649 N N . PHE A 1 457 ? 4.934 -10.272 -2.863 1.00 60.28 457 PHE A N 1
ATOM 3650 C CA . PHE A 1 457 ? 5.829 -9.162 -3.150 1.00 60.28 457 PHE A CA 1
ATOM 3651 C C . PHE A 1 457 ? 5.685 -8.062 -2.089 1.00 60.28 457 PHE A C 1
ATOM 3653 O O . PHE A 1 457 ? 4.635 -7.436 -1.905 1.00 60.28 457 PHE A O 1
ATOM 3660 N N . SER A 1 458 ? 6.779 -7.801 -1.377 1.00 63.69 458 SER A N 1
ATOM 3661 C CA . SER A 1 458 ? 6.786 -6.865 -0.257 1.00 63.69 458 SER A CA 1
ATOM 3662 C C . SER A 1 458 ? 6.601 -5.432 -0.749 1.00 63.69 458 SER A C 1
ATOM 3664 O O . SER A 1 458 ? 7.452 -4.898 -1.451 1.00 63.69 458 SER A O 1
ATOM 3666 N N . GLY A 1 459 ? 5.509 -4.785 -0.338 1.00 73.75 459 GLY A N 1
ATOM 3667 C CA . GLY A 1 459 ? 5.228 -3.401 -0.727 1.00 73.75 459 GLY A CA 1
ATOM 3668 C C . GLY A 1 459 ? 4.723 -3.247 -2.165 1.00 73.75 459 GLY A C 1
ATOM 3669 O O . GLY A 1 459 ? 4.837 -2.156 -2.713 1.00 73.75 459 GLY A O 1
ATOM 3670 N N . LEU A 1 460 ? 4.142 -4.300 -2.760 1.00 83.19 460 LEU A N 1
ATOM 3671 C CA . LEU A 1 460 ? 3.660 -4.308 -4.150 1.00 83.19 460 LEU A CA 1
ATOM 3672 C C . LEU A 1 460 ? 2.811 -3.086 -4.498 1.00 83.19 460 LEU A C 1
ATOM 3674 O O . LEU A 1 460 ? 3.117 -2.350 -5.430 1.00 83.19 460 LEU A O 1
ATOM 3678 N N . TYR A 1 461 ? 1.764 -2.846 -3.710 1.00 85.75 461 TYR A N 1
ATOM 3679 C CA . TYR A 1 461 ? 0.836 -1.747 -3.955 1.00 85.75 461 TYR A CA 1
ATOM 3680 C C . TYR A 1 461 ? 1.491 -0.376 -3.760 1.00 85.75 461 TYR A C 1
ATOM 3682 O O . TYR A 1 461 ? 1.205 0.539 -4.520 1.00 85.75 461 TYR A O 1
ATOM 3690 N N . VAL A 1 462 ? 2.421 -0.237 -2.808 1.00 85.56 462 VAL A N 1
ATOM 3691 C CA . VAL A 1 462 ? 3.189 1.008 -2.620 1.00 85.56 462 VAL A CA 1
ATOM 3692 C C . VAL A 1 462 ? 4.048 1.297 -3.851 1.00 85.56 462 VAL A C 1
ATOM 3694 O O . VAL A 1 462 ? 4.083 2.428 -4.332 1.00 85.56 462 VAL A O 1
ATOM 3697 N N . GLU A 1 463 ? 4.701 0.269 -4.392 1.00 83.06 463 GLU A N 1
ATOM 3698 C CA . GLU A 1 463 ? 5.541 0.400 -5.579 1.00 83.06 463 GLU A CA 1
ATOM 3699 C C . GLU A 1 463 ? 4.717 0.677 -6.840 1.00 83.06 463 GLU A C 1
ATOM 3701 O O . GLU A 1 463 ? 5.114 1.518 -7.638 1.00 83.06 463 GLU A O 1
ATOM 3706 N N . LEU A 1 464 ? 3.553 0.039 -7.001 1.00 89.56 464 LEU A N 1
ATOM 3707 C CA . LEU A 1 464 ? 2.628 0.325 -8.103 1.00 89.56 464 LEU A CA 1
ATOM 3708 C C . LEU A 1 464 ? 2.149 1.780 -8.077 1.00 89.56 464 LEU A C 1
ATOM 3710 O O . LEU A 1 464 ? 2.142 2.436 -9.116 1.00 89.56 464 LEU A O 1
ATOM 3714 N N . VAL A 1 465 ? 1.796 2.300 -6.897 1.00 90.69 465 VAL A N 1
ATOM 3715 C CA . VAL A 1 465 ? 1.391 3.705 -6.723 1.00 90.69 465 VAL A CA 1
ATOM 3716 C C . VAL A 1 465 ? 2.526 4.655 -7.088 1.00 90.69 465 VAL A C 1
ATOM 3718 O O . VAL A 1 465 ? 2.294 5.643 -7.788 1.00 90.69 465 VAL A O 1
ATOM 3721 N N . ARG A 1 466 ? 3.745 4.347 -6.630 1.00 90.31 466 ARG A N 1
ATOM 3722 C CA . ARG A 1 466 ? 4.943 5.132 -6.927 1.00 90.31 466 ARG A CA 1
ATOM 3723 C C . ARG A 1 466 ? 5.263 5.110 -8.420 1.00 90.31 466 ARG A C 1
ATOM 3725 O O . ARG A 1 466 ? 5.244 6.161 -9.039 1.00 90.31 466 ARG A O 1
ATOM 3732 N N . ALA A 1 467 ? 5.467 3.931 -9.006 1.00 89.38 467 ALA A N 1
ATOM 3733 C CA . ALA A 1 467 ? 5.864 3.778 -10.404 1.00 89.38 467 ALA A CA 1
ATOM 3734 C C . ALA A 1 467 ? 4.821 4.355 -11.375 1.00 89.38 467 ALA A C 1
ATOM 3736 O O . ALA A 1 467 ? 5.176 5.089 -12.292 1.00 89.38 467 ALA A O 1
ATOM 3737 N N . ALA A 1 468 ? 3.527 4.090 -11.158 1.00 92.94 468 ALA A N 1
ATOM 3738 C CA . ALA A 1 468 ? 2.479 4.655 -12.008 1.00 92.94 468 ALA A CA 1
ATOM 3739 C C . ALA A 1 468 ? 2.373 6.183 -11.874 1.00 92.94 468 ALA A C 1
ATOM 3741 O O . ALA A 1 468 ? 2.106 6.863 -12.864 1.00 92.94 468 ALA A O 1
ATOM 3742 N N . GLY A 1 469 ? 2.609 6.726 -10.674 1.00 91.81 469 GLY A N 1
ATOM 3743 C CA . GLY A 1 469 ? 2.695 8.169 -10.448 1.00 91.81 469 GLY A CA 1
ATOM 3744 C C . GLY A 1 469 ? 3.906 8.801 -11.133 1.00 91.81 469 GLY A C 1
ATOM 3745 O O . GLY A 1 469 ? 3.743 9.752 -11.892 1.00 91.81 469 GLY A O 1
ATOM 3746 N N . ASP A 1 470 ? 5.093 8.233 -10.919 1.00 91.31 470 ASP A N 1
ATOM 3747 C CA . ASP A 1 470 ? 6.359 8.737 -11.453 1.00 91.31 470 ASP A CA 1
ATOM 3748 C C . ASP A 1 470 ? 6.329 8.795 -12.986 1.00 91.31 470 ASP A C 1
ATOM 3750 O O . ASP A 1 470 ? 6.684 9.825 -13.561 1.00 91.31 470 ASP A O 1
ATOM 3754 N N . VAL A 1 471 ? 5.821 7.754 -13.660 1.00 92.44 471 VAL A N 1
ATOM 3755 C CA . VAL A 1 471 ? 5.668 7.754 -15.127 1.00 92.44 471 VAL A CA 1
ATOM 3756 C C . VAL A 1 471 ? 4.649 8.807 -15.580 1.00 92.44 471 VAL A C 1
ATOM 3758 O O . VAL A 1 471 ? 4.910 9.567 -16.514 1.00 92.44 471 VAL A O 1
ATOM 3761 N N . ALA A 1 472 ? 3.487 8.884 -14.924 1.00 92.12 472 ALA A N 1
ATOM 3762 C CA . ALA A 1 472 ? 2.425 9.823 -15.295 1.00 92.12 472 ALA A CA 1
ATOM 3763 C C . ALA A 1 472 ? 2.824 11.301 -15.120 1.00 92.12 472 ALA A C 1
ATOM 3765 O O . ALA A 1 472 ? 2.246 12.172 -15.787 1.00 92.12 472 ALA A O 1
ATOM 3766 N N . ASP A 1 473 ? 3.776 11.584 -14.227 1.00 90.06 473 ASP A N 1
ATOM 3767 C CA . ASP A 1 473 ? 4.244 12.933 -13.906 1.00 90.06 473 ASP A CA 1
ATOM 3768 C C . ASP A 1 473 ? 5.548 13.308 -14.632 1.00 90.06 473 ASP A C 1
ATOM 3770 O O . ASP A 1 473 ? 5.701 14.466 -15.029 1.00 90.06 473 ASP A O 1
ATOM 3774 N N . SER A 1 474 ? 6.457 12.355 -14.867 1.00 90.19 474 SER A N 1
ATOM 3775 C CA . SER A 1 474 ? 7.752 12.609 -15.526 1.00 90.19 474 SER A CA 1
ATOM 3776 C C . SER A 1 474 ? 7.608 12.871 -17.026 1.00 90.19 474 SER A C 1
ATOM 3778 O O . SER A 1 474 ? 8.281 13.745 -17.575 1.00 90.19 474 SER A O 1
ATOM 3780 N N . TYR A 1 475 ? 6.691 12.166 -17.694 1.00 91.81 475 TYR A N 1
ATOM 3781 C CA . TYR A 1 475 ? 6.495 12.279 -19.139 1.00 91.81 475 TYR A CA 1
ATOM 3782 C C . TYR A 1 475 ? 5.288 13.170 -19.471 1.00 91.81 475 TYR A C 1
ATOM 3784 O O . TYR A 1 475 ? 4.158 12.710 -19.601 1.00 91.81 475 TYR A O 1
ATOM 3792 N N . PHE A 1 476 ? 5.506 14.474 -19.671 1.00 87.69 476 PHE A N 1
ATOM 3793 C CA . PHE A 1 476 ? 4.424 15.454 -19.904 1.00 87.69 476 PHE A CA 1
ATOM 3794 C C . PHE A 1 476 ? 3.525 15.159 -21.126 1.00 87.69 476 PHE A C 1
ATOM 3796 O O . PHE A 1 476 ? 2.411 15.679 -21.221 1.00 87.69 476 PHE A O 1
ATOM 3803 N N . TRP A 1 477 ? 4.005 14.357 -22.078 1.00 92.56 477 TRP A N 1
ATOM 3804 C CA . TRP A 1 477 ? 3.313 14.016 -23.321 1.00 92.56 477 TRP A CA 1
ATOM 3805 C C . TRP A 1 477 ? 2.425 12.768 -23.216 1.00 92.56 477 TRP A C 1
ATOM 3807 O O . TRP A 1 477 ? 1.645 12.522 -24.134 1.00 92.56 477 TRP A O 1
ATOM 3817 N N . VAL A 1 478 ? 2.490 11.989 -22.127 1.00 91.56 478 VAL A N 1
ATOM 3818 C CA . VAL A 1 478 ? 1.726 10.726 -21.990 1.00 91.56 478 VAL A CA 1
ATOM 3819 C C . VAL A 1 478 ? 0.213 10.917 -21.897 1.00 91.56 478 VAL A C 1
ATOM 3821 O O . VAL A 1 478 ? -0.523 9.949 -22.022 1.00 91.56 478 VAL A O 1
ATOM 3824 N N . GLY A 1 479 ? -0.259 12.149 -21.686 1.00 90.00 479 GLY A N 1
ATOM 3825 C CA . GLY A 1 479 ? -1.686 12.496 -21.694 1.00 90.00 479 GLY A CA 1
ATOM 3826 C C . GLY A 1 479 ? -2.209 13.032 -23.032 1.00 90.00 479 GLY A C 1
ATOM 3827 O O . GLY A 1 479 ? -3.295 13.603 -23.071 1.00 90.00 479 GLY A O 1
ATOM 3828 N N . GLN A 1 480 ? -1.421 12.968 -24.110 1.00 91.75 480 GLN A N 1
ATOM 3829 C CA . GLN A 1 480 ? -1.826 13.472 -25.427 1.00 91.75 480 GLN A CA 1
ATOM 3830 C C . GLN A 1 480 ? -2.559 12.391 -26.233 1.00 91.75 480 GLN A C 1
ATOM 3832 O O . GLN A 1 480 ? -2.346 11.193 -26.050 1.00 91.75 480 GLN A O 1
ATOM 3837 N N . ALA A 1 481 ? -3.435 12.811 -27.149 1.00 89.00 481 ALA A N 1
ATOM 3838 C CA . ALA A 1 481 ? -4.241 11.882 -27.941 1.00 89.00 481 ALA A CA 1
ATOM 3839 C C . ALA A 1 481 ? -3.377 11.069 -28.919 1.00 89.00 481 ALA A C 1
ATOM 3841 O O . ALA A 1 481 ? -3.610 9.881 -29.123 1.00 89.00 481 ALA A O 1
ATOM 3842 N N . GLU A 1 482 ? -2.343 11.694 -29.481 1.00 84.69 482 GLU A N 1
ATOM 3843 C CA . GLU A 1 482 ? -1.379 11.088 -30.403 1.00 84.69 482 GLU A CA 1
ATOM 3844 C C . GLU A 1 482 ? -0.461 10.052 -29.732 1.00 84.69 482 GLU A C 1
ATOM 3846 O O . GLU A 1 482 ? 0.237 9.316 -30.424 1.00 84.69 482 GLU A O 1
ATOM 3851 N N . THR A 1 483 ? -0.457 9.988 -28.398 1.00 88.88 483 THR A N 1
ATOM 3852 C CA . THR A 1 483 ? 0.273 8.993 -27.594 1.00 88.88 483 THR A CA 1
ATOM 3853 C C . THR A 1 483 ? -0.681 8.035 -26.875 1.00 88.88 483 THR A C 1
ATOM 3855 O O . THR A 1 483 ? -0.274 7.322 -25.959 1.00 88.88 483 THR A O 1
ATOM 3858 N N . HIS A 1 484 ? -1.943 7.990 -27.324 1.00 92.69 484 HIS A N 1
ATOM 3859 C CA . HIS A 1 484 ? -3.016 7.120 -26.827 1.00 92.69 484 HIS A CA 1
ATOM 3860 C C . HIS A 1 484 ? -3.392 7.339 -25.350 1.00 92.69 484 HIS A C 1
ATOM 3862 O O . HIS A 1 484 ? -3.963 6.439 -24.738 1.00 92.69 484 HIS A O 1
ATOM 3868 N N . ASP A 1 485 ? -3.105 8.520 -24.787 1.00 91.69 485 ASP A N 1
ATOM 3869 C CA . ASP A 1 485 ? -3.432 8.921 -23.406 1.00 91.69 485 ASP A CA 1
ATOM 3870 C C . ASP A 1 485 ? -3.077 7.850 -22.354 1.00 91.69 485 ASP A C 1
ATOM 3872 O O . ASP A 1 485 ? -3.909 7.377 -21.580 1.00 91.69 485 ASP A O 1
ATOM 3876 N N . LEU A 1 486 ? -1.817 7.415 -22.323 1.00 92.94 486 LEU A N 1
ATOM 3877 C CA . LEU A 1 486 ? -1.319 6.483 -21.303 1.00 92.94 486 LEU A CA 1
ATOM 3878 C C . LEU A 1 486 ? -1.540 7.003 -19.870 1.00 92.94 486 LEU A C 1
ATOM 3880 O O . LEU A 1 486 ? -1.689 6.204 -18.941 1.00 92.94 486 LEU A O 1
ATOM 3884 N N . LYS A 1 487 ? -1.580 8.332 -19.685 1.00 93.75 487 LYS A N 1
ATOM 3885 C CA . LYS A 1 487 ? -1.750 8.980 -18.377 1.00 93.75 487 LYS A CA 1
ATOM 3886 C C . LYS A 1 487 ? -3.042 8.561 -17.680 1.00 93.75 487 LYS A C 1
ATOM 3888 O O . LYS A 1 487 ? -3.026 8.363 -16.462 1.00 93.75 487 LYS A O 1
ATOM 3893 N N . GLU A 1 488 ? -4.135 8.405 -18.421 1.00 93.75 488 GLU A N 1
ATOM 3894 C CA . GLU A 1 488 ? -5.410 7.940 -17.870 1.00 93.75 488 GLU A CA 1
ATOM 3895 C C . GLU A 1 488 ? -5.258 6.557 -17.215 1.00 93.75 488 GLU A C 1
ATOM 3897 O O . GLU A 1 488 ? -5.486 6.423 -16.013 1.00 93.75 488 GLU A O 1
ATOM 3902 N N . SER A 1 489 ? -4.772 5.552 -17.954 1.00 93.56 489 SER A N 1
ATOM 3903 C CA . SER A 1 489 ? -4.612 4.185 -17.432 1.00 93.56 489 SER A CA 1
ATOM 3904 C C . SER A 1 489 ? -3.617 4.101 -16.272 1.00 93.56 489 SER A C 1
ATOM 3906 O O . SER A 1 489 ? -3.861 3.379 -15.307 1.00 93.56 489 SER A O 1
ATOM 3908 N N . LEU A 1 490 ? -2.521 4.866 -16.314 1.00 94.06 490 LEU A N 1
ATOM 3909 C CA . LEU A 1 490 ? -1.564 4.951 -15.203 1.00 94.06 490 LEU A CA 1
ATOM 3910 C C . LEU A 1 490 ? -2.215 5.529 -13.935 1.00 94.06 490 LEU A C 1
ATOM 3912 O O . LEU A 1 490 ? -2.012 5.012 -12.835 1.00 94.06 490 LEU A O 1
ATOM 3916 N N . THR A 1 491 ? -3.049 6.561 -14.084 1.00 94.44 491 THR A N 1
ATOM 3917 C CA . THR A 1 491 ? -3.771 7.176 -12.959 1.00 94.44 491 THR A CA 1
ATOM 3918 C C . THR A 1 491 ? -4.817 6.221 -12.376 1.00 94.44 491 THR A C 1
ATOM 3920 O O . THR A 1 491 ? -4.970 6.144 -11.155 1.00 94.44 491 THR A O 1
ATOM 3923 N N . GLU A 1 492 ? -5.504 5.450 -13.222 1.00 93.88 492 GLU A N 1
ATOM 3924 C CA . GLU A 1 492 ? -6.445 4.416 -12.781 1.00 93.88 492 GLU A CA 1
ATOM 3925 C C . GLU A 1 492 ? -5.749 3.280 -12.015 1.00 93.88 492 GLU A C 1
ATOM 3927 O O . GLU A 1 492 ? -6.222 2.883 -10.945 1.00 93.88 492 GLU A O 1
ATOM 3932 N N . ILE A 1 493 ? -4.601 2.795 -12.510 1.00 93.94 493 ILE A N 1
ATOM 3933 C CA . ILE A 1 493 ? -3.774 1.789 -11.819 1.00 93.94 493 ILE A CA 1
ATOM 3934 C C . ILE A 1 493 ? -3.337 2.317 -10.451 1.00 93.94 493 ILE A C 1
ATOM 3936 O O . ILE A 1 493 ? -3.499 1.619 -9.447 1.00 93.94 493 ILE A O 1
ATOM 3940 N N . LYS A 1 494 ? -2.840 3.559 -10.392 1.00 93.75 494 LYS A N 1
ATOM 3941 C CA . LYS A 1 494 ? -2.446 4.215 -9.139 1.00 93.75 494 LYS A CA 1
ATOM 3942 C C . LYS A 1 494 ? -3.605 4.248 -8.138 1.00 93.75 494 LYS A C 1
ATOM 3944 O O . LYS A 1 494 ? -3.447 3.785 -7.012 1.00 93.75 494 LYS A O 1
ATOM 3949 N N . GLY A 1 495 ? -4.780 4.728 -8.551 1.00 91.75 495 GLY A N 1
ATOM 3950 C CA . GLY A 1 495 ? -5.951 4.816 -7.672 1.00 91.75 495 GLY A CA 1
ATOM 3951 C C . GLY A 1 495 ? -6.445 3.450 -7.177 1.00 91.75 495 GLY A C 1
ATOM 3952 O O . GLY A 1 495 ? -6.809 3.301 -6.008 1.00 91.75 495 GLY A O 1
ATOM 3953 N N . ALA A 1 496 ? -6.424 2.425 -8.034 1.00 90.25 496 ALA A N 1
ATOM 3954 C CA . ALA A 1 496 ? -6.783 1.065 -7.638 1.00 90.25 496 ALA A CA 1
ATOM 3955 C C . ALA A 1 496 ? -5.753 0.449 -6.668 1.00 90.25 496 ALA A C 1
ATOM 3957 O O . ALA A 1 496 ? -6.144 -0.226 -5.714 1.00 90.25 496 ALA A O 1
ATOM 3958 N N . ALA A 1 497 ? -4.458 0.723 -6.853 1.00 89.12 497 ALA A N 1
ATOM 3959 C CA . ALA A 1 497 ? -3.400 0.260 -5.957 1.00 89.12 497 ALA A CA 1
ATOM 3960 C C . ALA A 1 497 ? -3.446 0.958 -4.580 1.00 89.12 497 ALA A C 1
ATOM 3962 O O . ALA A 1 497 ? -3.263 0.294 -3.560 1.00 89.12 497 ALA A O 1
ATOM 3963 N N . GLU A 1 498 ? -3.780 2.254 -4.515 1.00 88.56 498 GLU A N 1
ATOM 3964 C CA . GLU A 1 498 ? -4.025 2.969 -3.246 1.00 88.56 498 GLU A CA 1
ATOM 3965 C C . GLU A 1 498 ? -5.191 2.344 -2.460 1.00 88.56 498 GLU A C 1
ATOM 3967 O O . GLU A 1 498 ? -5.094 2.132 -1.247 1.00 88.56 498 GLU A O 1
ATOM 3972 N N . ALA A 1 499 ? -6.279 1.981 -3.150 1.00 85.44 499 ALA A N 1
ATOM 3973 C CA . ALA A 1 499 ? -7.410 1.289 -2.534 1.00 85.44 499 ALA A CA 1
ATOM 3974 C C . ALA A 1 499 ? -7.026 -0.115 -2.026 1.00 85.44 499 ALA A C 1
ATOM 3976 O O . ALA A 1 499 ? -7.428 -0.505 -0.927 1.00 85.44 499 ALA A O 1
ATOM 3977 N N . ALA A 1 500 ? -6.221 -0.859 -2.795 1.00 83.19 500 ALA A N 1
ATOM 3978 C CA . ALA A 1 500 ? -5.726 -2.179 -2.404 1.00 83.19 500 ALA A CA 1
ATOM 3979 C C . ALA A 1 500 ? -4.851 -2.114 -1.145 1.00 83.19 500 ALA A C 1
ATOM 3981 O O . ALA A 1 500 ? -5.004 -2.945 -0.248 1.00 83.19 500 ALA A O 1
ATOM 3982 N N . LEU A 1 501 ? -3.980 -1.103 -1.048 1.00 80.50 501 LEU A N 1
ATOM 3983 C CA . LEU A 1 501 ? -3.117 -0.879 0.112 1.00 80.50 501 LEU A CA 1
ATOM 3984 C C . LEU A 1 501 ? -3.940 -0.692 1.397 1.00 80.50 501 LEU A C 1
ATOM 3986 O O . LEU A 1 501 ? -3.657 -1.333 2.412 1.00 80.50 501 LEU A O 1
ATOM 3990 N N . GLY A 1 502 ? -4.993 0.130 1.336 1.00 73.56 502 GLY A N 1
ATOM 3991 C CA . GLY A 1 502 ? -5.872 0.392 2.479 1.00 73.56 502 GLY A CA 1
ATOM 3992 C C . GLY A 1 502 ? -6.617 -0.848 2.990 1.00 73.56 502 GLY A C 1
ATOM 3993 O O . GLY A 1 502 ? -6.799 -1.002 4.200 1.00 73.56 502 GLY A O 1
ATOM 3994 N N . GLU A 1 503 ? -7.023 -1.755 2.100 1.00 76.88 503 GLU A N 1
ATOM 3995 C CA . GLU A 1 503 ? -7.690 -3.007 2.486 1.00 76.88 503 GLU A CA 1
ATOM 3996 C C . GLU A 1 503 ? -6.700 -4.088 2.947 1.00 76.88 503 GLU A C 1
ATOM 3998 O O . GLU A 1 503 ? -6.959 -4.786 3.933 1.00 76.88 503 GLU A O 1
ATOM 4003 N N . PHE A 1 504 ? -5.526 -4.187 2.317 1.00 70.06 504 PHE A N 1
ATOM 4004 C CA . PHE A 1 504 ? -4.493 -5.154 2.695 1.00 70.06 504 PHE A CA 1
ATOM 4005 C C . PHE A 1 504 ? -3.963 -4.917 4.120 1.00 70.06 504 PHE A C 1
ATOM 4007 O O . PHE A 1 504 ? -3.810 -5.864 4.900 1.00 70.06 504 PHE A O 1
ATOM 4014 N N . GLU A 1 505 ? -3.743 -3.657 4.515 1.00 69.56 505 GLU A N 1
ATOM 4015 C CA . GLU A 1 505 ? -3.306 -3.328 5.879 1.00 69.56 505 GLU A CA 1
ATOM 4016 C C . GLU A 1 505 ? -4.334 -3.721 6.949 1.00 69.56 505 GLU A C 1
ATOM 4018 O O . GLU A 1 505 ? -3.951 -4.206 8.022 1.00 69.56 505 GLU A O 1
ATOM 4023 N N . LYS A 1 506 ? -5.635 -3.564 6.667 1.00 72.62 506 LYS A N 1
ATOM 4024 C CA . LYS A 1 506 ? -6.706 -3.984 7.586 1.00 72.62 506 LYS A CA 1
ATOM 4025 C C . LYS A 1 506 ? -6.677 -5.493 7.804 1.00 72.62 506 LYS A C 1
ATOM 4027 O O . LYS A 1 506 ? -6.669 -5.938 8.952 1.00 72.62 506 LYS A O 1
ATOM 4032 N N . VAL A 1 507 ? -6.592 -6.274 6.725 1.00 73.25 507 VAL A N 1
ATOM 4033 C CA . VAL A 1 507 ? -6.536 -7.743 6.798 1.00 73.25 507 VAL A CA 1
ATOM 4034 C C . VAL A 1 507 ? -5.301 -8.208 7.573 1.00 73.25 507 VAL A C 1
ATOM 4036 O O . VAL A 1 507 ? -5.411 -9.069 8.450 1.00 73.25 507 VAL A O 1
ATOM 4039 N N . ARG A 1 508 ? -4.130 -7.602 7.328 1.00 70.00 508 ARG A N 1
ATOM 4040 C CA . ARG A 1 508 ? -2.892 -7.937 8.051 1.00 70.00 508 ARG A CA 1
ATOM 4041 C C . ARG A 1 508 ? -3.003 -7.662 9.554 1.00 70.00 508 ARG A C 1
ATOM 4043 O O . ARG A 1 508 ? -2.559 -8.490 10.349 1.00 70.00 508 ARG A O 1
ATOM 4050 N N . ARG A 1 509 ? -3.610 -6.537 9.957 1.00 73.62 509 ARG A N 1
ATOM 4051 C CA . ARG A 1 509 ? -3.853 -6.227 11.379 1.00 73.62 509 ARG A CA 1
ATOM 4052 C C . ARG A 1 509 ? -4.789 -7.244 12.025 1.00 73.62 509 ARG A C 1
ATOM 4054 O O . ARG A 1 509 ? -4.460 -7.748 13.092 1.00 73.62 509 ARG A O 1
ATOM 4061 N N . MET A 1 510 ? -5.896 -7.590 11.364 1.00 74.25 510 MET A N 1
ATOM 4062 C CA . MET A 1 510 ? -6.852 -8.573 11.887 1.00 74.25 510 MET A CA 1
ATOM 4063 C C . MET A 1 510 ? -6.207 -9.951 12.092 1.00 74.25 510 MET A C 1
ATOM 4065 O O . MET A 1 510 ? -6.394 -10.550 13.147 1.00 74.25 510 MET A O 1
ATOM 4069 N N . ARG A 1 511 ? -5.382 -10.416 11.140 1.00 76.12 511 ARG A N 1
ATOM 4070 C CA . ARG A 1 511 ? -4.627 -11.676 11.275 1.00 76.12 511 ARG A CA 1
ATOM 4071 C C . ARG A 1 511 ? -3.642 -11.652 12.443 1.00 76.12 511 ARG A C 1
ATOM 4073 O O . ARG A 1 511 ? -3.566 -12.622 13.186 1.00 76.12 511 ARG A O 1
ATOM 4080 N N . LYS A 1 512 ? -2.910 -10.547 12.632 1.00 76.56 512 LYS A N 1
ATOM 4081 C CA . LYS A 1 512 ? -1.977 -10.411 13.761 1.00 76.56 512 LYS A CA 1
ATOM 4082 C C . LYS A 1 512 ? -2.710 -10.453 15.104 1.00 76.56 512 LYS A C 1
ATOM 4084 O O . LYS A 1 512 ? -2.307 -11.194 15.988 1.00 76.56 512 LYS A O 1
ATOM 4089 N N . THR A 1 513 ? -3.809 -9.711 15.238 1.00 77.19 513 THR A N 1
ATOM 4090 C CA . THR A 1 513 ? -4.618 -9.720 16.465 1.00 77.19 513 THR A CA 1
ATOM 4091 C C . THR A 1 513 ? -5.185 -11.110 16.766 1.00 77.19 513 THR A C 1
ATOM 4093 O O . THR A 1 513 ? -5.133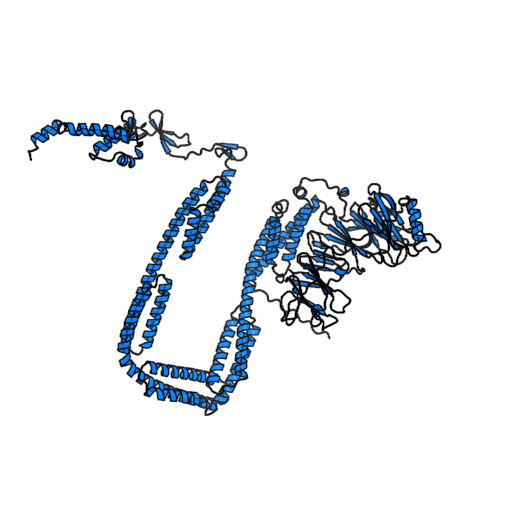 -11.535 17.917 1.00 77.19 513 THR A O 1
ATOM 4096 N N . ALA A 1 514 ? -5.665 -11.835 15.749 1.00 79.06 514 ALA A N 1
ATOM 4097 C CA . ALA A 1 514 ? -6.139 -13.211 15.904 1.00 79.06 514 ALA A CA 1
ATOM 4098 C C . ALA A 1 514 ? -5.021 -14.162 16.374 1.00 79.06 514 ALA A C 1
ATOM 4100 O O . ALA A 1 514 ? -5.230 -14.949 17.299 1.00 79.06 514 ALA A O 1
ATOM 4101 N N . ALA A 1 515 ? -3.819 -14.054 15.798 1.00 79.62 515 ALA A N 1
ATOM 4102 C CA . ALA A 1 515 ? -2.663 -14.860 16.195 1.00 79.62 515 ALA A CA 1
ATOM 4103 C C . ALA A 1 515 ? -2.212 -14.568 17.640 1.00 79.62 515 ALA A C 1
ATOM 4105 O O . ALA A 1 515 ? -2.035 -15.497 18.428 1.00 79.62 515 ALA A O 1
ATOM 4106 N N . ASP A 1 516 ? -2.100 -13.290 18.018 1.00 81.44 516 ASP A N 1
ATOM 4107 C CA . ASP A 1 516 ? -1.682 -12.873 19.365 1.00 81.44 516 ASP A CA 1
ATOM 4108 C C . ASP A 1 516 ? -2.680 -13.355 20.443 1.00 81.44 516 ASP A C 1
ATOM 4110 O O . ASP A 1 516 ? -2.283 -13.842 21.509 1.00 81.44 516 ASP A O 1
ATOM 4114 N N . GLN A 1 517 ? -3.988 -13.268 20.160 1.00 84.19 517 GLN A N 1
ATOM 4115 C CA . GLN A 1 517 ? -5.045 -13.771 21.048 1.00 84.19 517 GLN A CA 1
ATOM 4116 C C . GLN A 1 517 ? -4.992 -15.298 21.199 1.00 84.19 517 GLN A C 1
ATOM 4118 O O . GLN A 1 517 ? -5.101 -15.804 22.319 1.00 84.19 517 GLN A O 1
ATOM 4123 N N . THR A 1 518 ? -4.762 -16.019 20.097 1.00 86.06 518 THR A N 1
ATOM 4124 C CA . THR A 1 518 ? -4.662 -17.487 20.088 1.00 86.06 518 THR A CA 1
ATOM 4125 C C . THR A 1 518 ? -3.462 -17.966 20.906 1.00 86.06 518 THR A C 1
ATOM 4127 O O . THR A 1 518 ? -3.630 -18.780 21.813 1.00 86.06 518 THR A O 1
ATOM 4130 N N . ALA A 1 519 ? -2.276 -17.384 20.694 1.00 84.75 519 ALA A N 1
ATOM 4131 C CA . ALA A 1 519 ? -1.059 -17.745 21.427 1.00 84.75 519 ALA A CA 1
ATOM 4132 C C . ALA A 1 519 ? -1.170 -17.480 22.943 1.00 84.75 519 ALA A C 1
ATOM 4134 O O . ALA A 1 519 ? -0.731 -18.285 23.777 1.00 84.75 519 ALA A O 1
ATOM 4135 N N . THR A 1 520 ? -1.796 -16.361 23.321 1.00 85.56 520 THR A N 1
ATOM 4136 C CA . THR A 1 520 ? -2.013 -16.007 24.732 1.00 85.56 520 THR A CA 1
ATOM 4137 C C . THR A 1 520 ? -2.931 -17.020 25.421 1.00 85.56 520 THR A C 1
ATOM 4139 O O . THR A 1 520 ? -2.609 -17.515 26.507 1.00 85.56 520 THR A O 1
ATOM 4142 N N . LEU A 1 521 ? -4.053 -17.372 24.781 1.00 88.69 521 LEU A N 1
ATOM 4143 C CA . LEU A 1 521 ? -5.009 -18.334 25.329 1.00 88.69 521 LEU A CA 1
ATOM 4144 C C . LEU A 1 521 ? -4.415 -19.747 25.395 1.00 88.69 521 LEU A C 1
ATOM 4146 O O . LEU A 1 521 ? -4.545 -20.417 26.420 1.00 88.69 521 LEU A O 1
ATOM 4150 N N . GLN A 1 522 ? -3.678 -20.164 24.365 1.00 87.50 522 GLN A N 1
ATOM 4151 C CA . GLN A 1 522 ? -2.985 -21.452 24.328 1.00 87.50 522 GLN A CA 1
ATOM 4152 C C . GLN A 1 522 ? -2.006 -21.608 25.503 1.00 87.50 522 GLN A C 1
ATOM 4154 O O . GLN A 1 522 ? -1.958 -22.661 26.148 1.00 87.50 522 GLN A O 1
ATOM 4159 N N . THR A 1 523 ? -1.275 -20.544 25.849 1.00 88.62 523 THR A N 1
ATOM 4160 C CA . THR A 1 523 ? -0.355 -20.535 26.998 1.00 88.62 523 THR A CA 1
ATOM 4161 C C . THR A 1 523 ? -1.103 -20.722 28.326 1.00 88.62 523 THR A C 1
ATOM 4163 O O . THR A 1 523 ? -0.684 -21.514 29.177 1.00 88.62 523 THR A O 1
ATOM 4166 N N . LEU A 1 524 ? -2.237 -20.034 28.505 1.00 87.25 524 LEU A N 1
ATOM 4167 C CA . LEU A 1 524 ? -3.085 -20.157 29.698 1.00 87.25 524 LEU A CA 1
ATOM 4168 C C . LEU A 1 524 ? -3.702 -21.555 29.832 1.00 87.25 524 LEU A C 1
ATOM 4170 O O . LEU A 1 524 ? -3.686 -22.127 30.926 1.00 87.25 524 LEU A O 1
ATOM 4174 N N . VAL A 1 525 ? -4.204 -22.116 28.730 1.00 87.56 525 VAL A N 1
ATOM 4175 C CA . VAL A 1 525 ? -4.776 -23.469 28.668 1.00 87.56 525 VAL A CA 1
ATOM 4176 C C . VAL A 1 525 ? -3.727 -24.509 29.054 1.00 87.56 525 VAL A C 1
ATOM 4178 O O . VAL A 1 525 ? -3.955 -25.307 29.964 1.00 87.56 525 VAL A O 1
ATOM 4181 N N . SER A 1 526 ? -2.539 -24.436 28.450 1.00 87.12 526 SER A N 1
ATOM 4182 C CA . SER A 1 526 ? -1.429 -25.360 28.716 1.00 87.12 526 SER A CA 1
ATOM 4183 C C . SER A 1 526 ? -0.998 -25.341 30.186 1.00 87.12 526 SER A C 1
ATOM 4185 O O . SER A 1 526 ? -0.812 -26.389 30.807 1.00 87.12 526 SER A O 1
ATOM 4187 N N . LYS A 1 527 ? -0.881 -24.143 30.777 1.00 88.44 527 LYS A N 1
ATOM 4188 C CA . LYS A 1 527 ? -0.501 -23.970 32.186 1.00 88.44 527 LYS A CA 1
ATOM 4189 C C . LYS A 1 527 ? -1.506 -24.630 33.135 1.00 88.44 527 LYS A C 1
ATOM 4191 O O . LYS A 1 527 ? -1.100 -25.392 34.012 1.00 88.44 527 LYS A O 1
ATOM 4196 N N . ASN A 1 528 ? -2.799 -24.351 32.960 1.00 85.88 528 ASN A N 1
ATOM 4197 C CA . ASN A 1 528 ? -3.844 -24.853 33.857 1.00 85.88 528 ASN A CA 1
ATOM 4198 C C . ASN A 1 528 ? -4.110 -26.353 33.666 1.00 85.88 528 ASN A C 1
ATOM 4200 O O . ASN A 1 528 ? -4.328 -27.058 34.652 1.00 85.88 528 ASN A O 1
ATOM 4204 N N . LEU A 1 529 ? -4.001 -26.870 32.436 1.00 86.12 529 LEU A N 1
ATOM 4205 C CA . LEU A 1 529 ? -4.052 -28.310 32.171 1.00 86.12 529 LEU A CA 1
ATOM 4206 C C . LEU A 1 529 ? -2.900 -29.058 32.846 1.00 86.12 529 LEU A C 1
ATOM 4208 O O . LEU A 1 529 ? -3.131 -30.099 33.464 1.00 86.12 529 LEU A O 1
ATOM 4212 N N . ASN A 1 530 ? -1.679 -28.516 32.812 1.00 85.06 530 ASN A N 1
ATOM 4213 C CA . ASN A 1 530 ? -0.548 -29.108 33.530 1.00 85.06 530 ASN A CA 1
ATOM 4214 C C . ASN A 1 530 ? -0.791 -29.158 35.043 1.00 85.06 530 ASN A C 1
ATOM 4216 O O . ASN A 1 530 ? -0.537 -30.190 35.666 1.00 85.06 530 ASN A O 1
ATOM 4220 N N . THR A 1 531 ? -1.331 -28.085 35.634 1.00 82.50 531 THR A N 1
ATOM 4221 C CA . THR A 1 531 ? -1.686 -28.070 37.063 1.00 82.50 531 THR A CA 1
ATOM 4222 C C . THR A 1 531 ? -2.760 -29.111 37.391 1.00 82.50 531 THR A C 1
ATOM 4224 O O . THR A 1 531 ? -2.565 -29.902 38.310 1.00 82.50 531 THR A O 1
ATOM 4227 N N . ALA A 1 532 ? -3.841 -29.186 36.610 1.00 79.69 532 ALA A N 1
ATOM 4228 C CA . ALA A 1 532 ? -4.915 -30.165 36.811 1.00 79.69 532 ALA A CA 1
ATOM 4229 C C . ALA A 1 532 ? -4.453 -31.627 36.628 1.00 79.69 532 ALA A C 1
ATOM 4231 O O . ALA A 1 532 ? -4.972 -32.552 37.265 1.00 79.69 532 ALA A O 1
ATOM 4232 N N . THR A 1 533 ? -3.459 -31.856 35.766 1.00 76.25 533 THR A N 1
ATOM 4233 C CA . THR A 1 533 ? -2.968 -33.205 35.458 1.00 76.25 533 THR A CA 1
ATOM 4234 C C . THR A 1 533 ? -1.977 -33.708 36.509 1.00 76.25 533 THR A C 1
ATOM 4236 O O . THR A 1 533 ? -2.109 -34.852 36.959 1.00 76.25 533 THR A O 1
ATOM 4239 N N . HIS A 1 534 ? -1.026 -32.864 36.929 1.00 76.81 534 HIS A N 1
ATOM 4240 C CA . HIS A 1 534 ? 0.127 -33.269 37.744 1.00 76.81 534 HIS A CA 1
ATOM 4241 C C . HIS A 1 534 ? 0.036 -32.912 39.231 1.00 76.81 534 HIS A C 1
ATOM 4243 O O . HIS A 1 534 ? 0.706 -33.559 40.036 1.00 76.81 534 HIS A O 1
ATOM 4249 N N . THR A 1 535 ? -0.806 -31.954 39.618 1.00 72.12 535 THR A N 1
ATOM 4250 C CA . THR A 1 535 ? -0.969 -31.546 41.018 1.00 72.12 535 THR A CA 1
ATOM 4251 C C . THR A 1 535 ? -2.342 -31.989 41.505 1.00 72.12 535 THR A C 1
ATOM 4253 O O . THR A 1 535 ? -3.351 -31.374 41.175 1.00 72.12 535 THR A O 1
ATOM 4256 N N . ALA A 1 536 ? -2.405 -33.086 42.264 1.00 67.19 536 ALA A N 1
ATOM 4257 C CA . ALA A 1 536 ? -3.651 -33.490 42.910 1.00 67.19 536 ALA A CA 1
ATOM 4258 C C . ALA A 1 536 ? -3.934 -32.545 44.094 1.00 67.19 536 ALA A C 1
ATOM 4260 O O . ALA A 1 536 ? -3.073 -32.433 44.968 1.00 67.19 536 ALA A O 1
ATOM 4261 N N . PRO A 1 537 ? -5.096 -31.870 44.142 1.00 77.31 537 PRO A N 1
ATOM 4262 C CA . PRO A 1 537 ? -5.488 -31.080 45.305 1.00 77.31 537 PRO A CA 1
ATOM 4263 C C . PRO A 1 537 ? -5.536 -31.924 46.584 1.00 77.31 537 PRO A C 1
ATOM 4265 O O . PRO A 1 537 ? -5.952 -33.084 46.552 1.00 77.31 537 PRO A O 1
ATOM 4268 N N . GLU A 1 538 ? -5.117 -31.341 47.709 1.00 75.19 538 GLU A N 1
ATOM 4269 C CA . GLU A 1 538 ? -5.126 -32.006 49.023 1.00 75.19 538 GLU A CA 1
ATOM 4270 C C . GLU A 1 538 ? -6.522 -32.014 49.671 1.00 75.19 538 GLU A C 1
ATOM 4272 O O . GLU A 1 538 ? -6.822 -32.887 50.488 1.00 75.19 538 GLU A O 1
ATOM 4277 N N . ASP A 1 539 ? -7.385 -31.073 49.279 1.00 79.12 539 ASP A N 1
ATOM 4278 C CA . ASP A 1 539 ? -8.748 -30.913 49.772 1.00 79.12 539 ASP A CA 1
ATOM 4279 C C . ASP A 1 539 ? -9.766 -30.708 48.637 1.00 79.12 539 ASP A C 1
ATOM 4281 O O . ASP A 1 539 ? -9.425 -30.511 47.467 1.00 79.12 539 ASP A O 1
ATOM 4285 N N . ILE A 1 540 ? -11.054 -30.769 48.987 1.00 80.88 540 ILE A N 1
ATOM 4286 C CA . ILE A 1 540 ? -12.148 -30.623 48.022 1.00 80.88 540 ILE A CA 1
ATOM 4287 C C . ILE A 1 540 ? -12.229 -29.212 47.414 1.00 80.88 540 ILE A C 1
ATOM 4289 O O . ILE A 1 540 ? -12.658 -29.060 46.270 1.00 80.88 540 ILE A O 1
ATOM 4293 N N . LEU A 1 541 ? -11.761 -28.187 48.135 1.00 78.94 541 LEU A N 1
ATOM 4294 C CA . LEU A 1 541 ? -11.769 -26.793 47.683 1.00 78.94 541 LEU A CA 1
ATOM 4295 C C . LEU A 1 541 ? -10.850 -26.602 46.472 1.00 78.94 541 LEU A C 1
ATOM 4297 O O . LEU A 1 541 ? -11.246 -25.970 45.490 1.00 78.94 541 LEU A O 1
ATOM 4301 N N . GLY A 1 542 ? -9.663 -27.216 46.484 1.00 81.12 542 GLY A N 1
ATOM 4302 C CA . GLY A 1 542 ? -8.750 -27.161 45.343 1.00 81.12 542 GLY A CA 1
ATOM 4303 C C . GLY A 1 542 ? -9.283 -27.875 44.091 1.00 81.12 542 GLY A C 1
ATOM 4304 O O . GLY A 1 542 ? -9.019 -27.421 42.975 1.00 81.12 542 GLY A O 1
ATOM 4305 N N . PHE A 1 543 ? -10.089 -28.935 44.242 1.00 81.25 543 PHE A N 1
ATOM 4306 C CA . PHE A 1 543 ? -10.773 -29.574 43.106 1.00 81.25 543 PHE A CA 1
ATOM 4307 C C . PHE A 1 543 ? -11.827 -28.654 42.478 1.00 81.25 543 PHE A C 1
ATOM 4309 O O . PHE A 1 543 ? -11.866 -28.515 41.254 1.00 81.25 543 PHE A O 1
ATOM 4316 N N . VAL A 1 544 ? -12.650 -27.996 43.300 1.00 80.94 544 VAL A N 1
ATOM 4317 C CA . VAL A 1 544 ? -13.687 -27.055 42.840 1.00 80.94 544 VAL A CA 1
ATOM 4318 C C . VAL A 1 544 ? -13.058 -25.862 42.110 1.00 80.94 544 VAL A C 1
ATOM 4320 O O . VAL A 1 544 ? -13.512 -25.477 41.030 1.00 80.94 544 VAL A O 1
ATOM 4323 N N . GLN A 1 545 ? -11.960 -25.320 42.640 1.00 82.25 545 GLN A N 1
ATOM 4324 C CA . GLN A 1 545 ? -11.285 -24.158 42.063 1.00 82.25 545 GLN A CA 1
ATOM 4325 C C . GLN A 1 545 ? -10.675 -24.460 40.682 1.00 82.25 545 GLN A C 1
ATOM 4327 O O . GLN A 1 545 ? -10.894 -23.705 39.737 1.00 82.25 545 GLN A O 1
ATOM 4332 N N . LEU A 1 546 ? -9.982 -25.595 40.524 1.00 82.50 546 LEU A N 1
ATOM 4333 C CA . LEU A 1 546 ? -9.408 -26.001 39.233 1.00 82.50 546 LEU A CA 1
ATOM 4334 C C . LEU A 1 546 ? -10.479 -26.323 38.178 1.00 82.50 546 LEU A C 1
ATOM 4336 O O . LEU A 1 546 ? -10.319 -25.944 37.016 1.00 82.50 546 LEU A O 1
ATOM 4340 N N . LEU A 1 547 ? -11.580 -26.981 38.565 1.00 81.88 547 LEU A N 1
ATOM 4341 C CA . LEU A 1 547 ? -12.702 -27.255 37.656 1.00 81.88 547 LEU A CA 1
ATOM 4342 C C . LEU A 1 547 ? -13.379 -25.962 37.174 1.00 81.88 547 LEU A C 1
ATOM 4344 O O . LEU A 1 547 ? -13.769 -25.877 36.009 1.00 81.88 547 LEU A O 1
ATOM 4348 N N . THR A 1 548 ? -13.464 -24.944 38.035 1.00 80.50 548 THR A N 1
ATOM 4349 C CA . THR A 1 548 ? -13.987 -23.616 37.670 1.00 80.50 548 THR A CA 1
ATOM 4350 C C . THR A 1 548 ? -13.100 -22.948 36.625 1.00 80.50 548 THR A C 1
ATOM 4352 O O . THR A 1 548 ? -13.587 -22.567 35.561 1.00 80.50 548 THR A O 1
ATOM 4355 N N . THR A 1 549 ? -11.788 -22.895 36.870 1.00 84.38 549 THR A N 1
ATOM 4356 C CA . THR A 1 549 ? -10.819 -22.281 35.950 1.00 84.38 549 THR A CA 1
ATOM 4357 C C . THR A 1 549 ? -10.828 -22.948 34.573 1.00 84.38 549 THR A C 1
ATOM 4359 O O . THR A 1 549 ? -10.823 -22.264 33.551 1.00 84.38 549 THR A O 1
ATOM 4362 N N . LEU A 1 550 ? -10.879 -24.284 34.510 1.00 84.25 550 LEU A N 1
ATOM 4363 C CA . LEU A 1 550 ? -10.953 -24.998 33.229 1.00 84.25 550 LEU A CA 1
ATOM 4364 C C . LEU A 1 550 ? -12.268 -24.715 32.484 1.00 84.25 550 LEU A C 1
ATOM 4366 O O . LEU A 1 550 ? -12.266 -24.600 31.259 1.00 84.25 550 LEU A O 1
ATOM 4370 N N . ARG A 1 551 ? -13.383 -24.544 33.204 1.00 80.62 551 ARG A N 1
ATOM 4371 C CA . ARG A 1 551 ? -14.681 -24.191 32.611 1.00 80.62 551 ARG A CA 1
ATOM 4372 C C . ARG A 1 551 ? -14.697 -22.767 32.047 1.00 80.62 551 ARG A C 1
ATOM 4374 O O . ARG A 1 551 ? -15.247 -22.559 30.967 1.00 80.62 551 ARG A O 1
ATOM 4381 N N . GLU A 1 552 ? -14.071 -21.811 32.729 1.00 83.25 552 GLU A N 1
ATOM 4382 C CA . GLU A 1 552 ? -13.901 -20.435 32.238 1.00 83.25 552 GLU A CA 1
ATOM 4383 C C . GLU A 1 552 ? -13.024 -20.380 30.984 1.00 83.25 552 GLU A C 1
ATOM 4385 O O . GLU A 1 552 ? -13.400 -19.749 29.993 1.00 83.25 552 GLU A O 1
ATOM 4390 N N . LEU A 1 553 ? -11.891 -21.092 30.990 1.00 85.00 553 LEU A N 1
ATOM 4391 C CA . LEU A 1 553 ? -11.003 -21.194 29.827 1.00 85.00 553 LEU A CA 1
ATOM 4392 C C . LEU A 1 553 ? -11.727 -21.790 28.620 1.00 85.00 553 LEU A C 1
ATOM 4394 O O . LEU A 1 553 ? -11.575 -21.291 27.508 1.00 85.00 553 LEU A O 1
ATOM 4398 N N . ARG A 1 554 ? -12.580 -22.796 28.837 1.00 82.81 554 ARG A N 1
ATOM 4399 C CA . ARG A 1 554 ? -13.427 -23.354 27.778 1.00 82.81 554 ARG A CA 1
ATOM 4400 C C . ARG A 1 554 ? -14.376 -22.313 27.174 1.00 82.81 554 ARG A C 1
ATOM 4402 O O . ARG A 1 554 ? -14.527 -22.257 25.958 1.00 82.81 554 ARG A O 1
ATOM 4409 N N . GLY A 1 555 ? -14.968 -21.448 28.001 1.00 79.06 555 GLY A N 1
ATOM 4410 C CA . GLY A 1 555 ? -15.787 -20.325 27.530 1.00 79.06 555 GLY A CA 1
ATOM 4411 C C . GLY A 1 555 ? -14.998 -19.326 26.673 1.00 79.06 555 GLY A C 1
ATOM 4412 O O . GLY A 1 555 ? -15.490 -18.877 25.640 1.00 79.06 555 GLY A O 1
ATOM 4413 N N . GLN A 1 556 ? -13.752 -19.032 27.054 1.00 83.62 556 GLN A N 1
ATOM 4414 C CA . GLN A 1 556 ? -12.859 -18.162 26.278 1.00 83.62 556 GLN A CA 1
ATOM 4415 C C . GLN A 1 556 ? -12.451 -18.790 24.934 1.00 83.62 556 GLN A C 1
ATOM 4417 O O . GLN A 1 556 ? -12.403 -18.080 23.931 1.00 83.62 556 GLN A O 1
ATOM 4422 N N . ILE A 1 557 ? -12.219 -20.109 24.885 1.00 84.75 557 ILE A N 1
ATOM 4423 C CA . ILE A 1 557 ? -11.928 -20.848 23.640 1.00 84.75 557 ILE A CA 1
ATOM 4424 C C . ILE A 1 557 ? -13.113 -20.759 22.668 1.00 84.75 557 ILE A C 1
ATOM 4426 O O . ILE A 1 557 ? -12.921 -20.499 21.481 1.00 84.75 557 ILE A O 1
ATOM 4430 N N . ILE A 1 558 ? -14.345 -20.908 23.166 1.00 79.25 558 ILE A N 1
ATOM 4431 C CA . ILE A 1 558 ? -15.557 -20.784 22.341 1.00 79.25 558 ILE A CA 1
ATOM 4432 C C . ILE A 1 558 ? -15.703 -19.361 21.789 1.00 79.25 558 ILE A C 1
ATOM 4434 O O . ILE A 1 558 ? -15.998 -19.200 20.610 1.00 79.25 558 ILE A O 1
ATOM 4438 N N . ALA A 1 559 ? -15.445 -18.330 22.598 1.00 79.25 559 ALA A N 1
ATOM 4439 C CA . ALA A 1 559 ? -15.480 -16.943 22.128 1.00 79.25 559 ALA A CA 1
ATOM 4440 C C . ALA A 1 559 ? -14.404 -16.656 21.061 1.00 79.25 559 ALA A C 1
ATOM 4442 O O . ALA A 1 559 ? -14.670 -15.951 20.088 1.00 79.25 559 ALA A O 1
ATOM 4443 N N . LEU A 1 560 ? -13.206 -17.242 21.195 1.00 82.38 560 LEU A N 1
ATOM 4444 C CA . LEU A 1 560 ? -12.124 -17.115 20.209 1.00 82.38 560 LEU A CA 1
ATOM 4445 C C . LEU A 1 560 ? -12.505 -17.712 18.839 1.00 82.38 560 LEU A C 1
ATOM 4447 O O . LEU A 1 560 ? -12.009 -17.259 17.806 1.00 82.38 560 LEU A O 1
ATOM 4451 N N . ARG A 1 561 ? -13.435 -18.675 18.814 1.00 78.88 561 ARG A N 1
ATOM 4452 C CA . ARG A 1 561 ? -13.987 -19.264 17.584 1.00 78.88 561 ARG A CA 1
ATOM 4453 C C . ARG A 1 561 ? -14.791 -18.268 16.746 1.00 78.88 561 ARG A C 1
ATOM 4455 O O . ARG A 1 561 ? -14.892 -18.446 15.537 1.00 78.88 561 ARG A O 1
ATOM 4462 N N . GLU A 1 562 ? -15.359 -17.232 17.363 1.00 77.94 562 GLU A N 1
ATOM 4463 C CA . GLU A 1 562 ? -16.110 -16.185 16.654 1.00 77.94 562 GLU A CA 1
ATOM 4464 C C . GLU A 1 562 ? -15.205 -15.071 16.093 1.00 77.94 562 GLU A C 1
ATOM 4466 O O . GLU A 1 562 ? -15.650 -14.239 15.295 1.00 77.94 562 GLU A O 1
ATOM 4471 N N . VAL A 1 563 ? -13.921 -15.050 16.469 1.00 77.12 563 VAL A N 1
ATOM 4472 C CA . VAL A 1 563 ? -12.939 -14.092 15.948 1.00 77.12 563 VAL A CA 1
ATOM 4473 C C . VAL A 1 563 ? -12.537 -14.492 14.528 1.00 77.12 563 VAL A C 1
ATOM 4475 O O . VAL A 1 563 ? -12.173 -15.629 14.258 1.00 77.12 563 VAL A O 1
ATOM 4478 N N . ARG A 1 564 ? -12.579 -13.548 13.582 1.00 72.06 564 ARG A N 1
ATOM 4479 C CA . ARG A 1 564 ? -12.173 -13.821 12.193 1.00 72.06 564 ARG A CA 1
ATOM 4480 C C . ARG A 1 564 ? -10.670 -14.104 12.101 1.00 72.06 564 ARG A C 1
ATOM 4482 O O . ARG A 1 564 ? -9.878 -13.397 12.717 1.00 72.06 564 ARG A O 1
ATOM 4489 N N . TYR A 1 565 ? -10.296 -15.039 11.224 1.00 76.56 565 TYR A N 1
ATOM 4490 C CA . TYR A 1 565 ? -8.912 -15.444 10.923 1.00 76.56 565 TYR A CA 1
ATOM 4491 C C . TYR A 1 565 ? -8.180 -16.236 12.021 1.00 76.56 565 TYR A C 1
ATOM 4493 O O . TYR A 1 565 ? -6.955 -16.341 11.959 1.00 76.56 565 TYR A O 1
ATOM 4501 N N . THR A 1 566 ? -8.891 -16.800 12.999 1.00 79.56 566 THR A N 1
ATOM 4502 C CA . THR A 1 566 ? -8.335 -17.806 13.917 1.00 79.56 566 THR A CA 1
ATOM 4503 C C . THR A 1 566 ? -8.333 -19.200 13.282 1.00 79.56 566 THR A C 1
ATOM 4505 O O . THR A 1 566 ? -9.168 -19.509 12.428 1.00 79.56 566 THR A O 1
ATOM 4508 N N . ASP A 1 567 ? -7.370 -20.043 13.666 1.00 82.38 567 ASP A N 1
ATOM 4509 C CA . ASP A 1 567 ? -7.282 -21.421 13.176 1.00 82.38 567 ASP A CA 1
ATOM 4510 C C . ASP A 1 567 ? -8.299 -22.306 13.912 1.00 82.38 567 ASP A C 1
ATOM 4512 O O . ASP A 1 567 ? -8.178 -22.580 15.109 1.00 82.38 567 ASP A O 1
ATOM 4516 N N . ALA A 1 568 ? -9.317 -22.762 13.181 1.00 79.88 568 ALA A N 1
ATOM 4517 C CA . ALA A 1 568 ? -10.355 -23.626 13.727 1.00 79.88 568 ALA A CA 1
ATOM 4518 C C . ALA A 1 568 ? -9.794 -24.957 14.255 1.00 79.88 568 ALA A C 1
ATOM 4520 O O . ALA A 1 568 ? -10.298 -25.463 15.256 1.00 79.88 568 ALA A O 1
ATOM 4521 N N . ALA A 1 569 ? -8.741 -25.498 13.635 1.00 83.38 569 ALA A N 1
ATOM 4522 C CA . ALA A 1 569 ? -8.132 -26.750 14.069 1.00 83.38 569 ALA A CA 1
ATOM 4523 C C . ALA A 1 569 ? -7.395 -26.587 15.408 1.00 83.38 569 ALA A C 1
ATOM 4525 O O . ALA A 1 569 ? -7.497 -27.464 16.267 1.00 83.38 569 ALA A O 1
ATOM 4526 N N . GLU A 1 570 ? -6.702 -25.463 15.623 1.00 84.31 570 GLU A N 1
ATOM 4527 C CA . GLU A 1 570 ? -6.068 -25.166 16.918 1.00 84.31 570 GLU A CA 1
ATOM 4528 C C . GLU A 1 570 ? -7.103 -24.939 18.025 1.00 84.31 570 GLU A C 1
ATOM 4530 O O . GLU A 1 570 ? -6.931 -25.426 19.145 1.00 84.31 570 GLU A O 1
ATOM 4535 N N . ILE A 1 571 ? -8.199 -24.238 17.721 1.00 87.44 571 ILE A N 1
ATOM 4536 C CA . ILE A 1 571 ? -9.296 -24.005 18.672 1.00 87.44 571 ILE A CA 1
ATOM 4537 C C . ILE A 1 571 ? -9.970 -25.320 19.065 1.00 87.44 571 ILE A C 1
ATOM 4539 O O . ILE A 1 571 ? -10.161 -25.572 20.256 1.00 87.44 571 ILE A O 1
ATOM 4543 N N . ASP A 1 572 ? -10.290 -26.173 18.090 1.00 84.94 572 ASP A N 1
ATOM 4544 C CA . ASP A 1 572 ? -10.905 -27.475 18.346 1.00 84.94 572 ASP A CA 1
ATOM 4545 C C . ASP A 1 572 ? -9.960 -28.381 19.163 1.00 84.94 572 ASP A C 1
ATOM 4547 O O . ASP A 1 572 ? -10.406 -29.080 20.076 1.00 84.94 572 ASP A O 1
ATOM 4551 N N . ALA A 1 573 ? -8.645 -28.321 18.913 1.00 87.50 573 ALA A N 1
ATOM 4552 C CA . ALA A 1 573 ? -7.649 -29.034 19.714 1.00 87.50 573 ALA A CA 1
ATOM 4553 C C . ALA A 1 573 ? -7.587 -28.526 21.168 1.00 87.50 573 ALA A C 1
ATOM 4555 O O . ALA A 1 573 ? -7.505 -29.335 22.097 1.00 87.50 573 ALA A O 1
ATOM 4556 N N . MET A 1 574 ? -7.655 -27.206 21.386 1.00 88.38 574 MET A N 1
ATOM 4557 C CA . MET A 1 574 ? -7.708 -26.619 22.731 1.00 88.38 574 MET A CA 1
ATOM 4558 C C . MET A 1 574 ? -8.998 -26.993 23.475 1.00 88.38 574 MET A C 1
ATOM 4560 O O . MET A 1 574 ? -8.919 -27.363 24.648 1.00 88.38 574 MET A O 1
ATOM 4564 N N . ASP A 1 575 ? -10.166 -26.938 22.821 1.00 87.06 575 ASP A N 1
ATOM 4565 C CA . ASP A 1 575 ? -11.443 -27.333 23.442 1.00 87.06 575 ASP A CA 1
ATOM 4566 C C . ASP A 1 575 ? -11.424 -28.810 23.844 1.00 87.06 575 ASP A C 1
ATOM 4568 O O . ASP A 1 575 ? -11.801 -29.152 24.968 1.00 87.06 575 ASP A O 1
ATOM 4572 N N . LEU A 1 576 ? -10.907 -29.677 22.967 1.00 88.06 576 LEU A N 1
ATOM 4573 C CA . LEU A 1 576 ? -10.770 -31.103 23.248 1.00 88.06 576 LEU A CA 1
ATOM 4574 C C . LEU A 1 576 ? -9.835 -31.356 24.439 1.00 88.06 576 LEU A C 1
ATOM 4576 O O . LEU A 1 576 ? -10.194 -32.096 25.354 1.00 88.06 576 LEU A O 1
ATOM 4580 N N . ALA A 1 577 ? -8.669 -30.705 24.472 1.00 86.31 577 ALA A N 1
ATOM 4581 C CA . ALA A 1 577 ? -7.710 -30.854 25.565 1.00 86.31 577 ALA A CA 1
ATOM 4582 C C . ALA A 1 577 ? -8.286 -30.386 26.914 1.00 86.31 577 ALA A C 1
ATOM 4584 O O . ALA A 1 577 ? -8.098 -31.055 27.934 1.00 86.31 577 ALA A O 1
ATOM 4585 N N . VAL A 1 578 ? -9.019 -29.264 26.930 1.00 86.69 578 VAL A N 1
ATOM 4586 C CA . VAL A 1 578 ? -9.706 -28.772 28.135 1.00 86.69 578 VAL A CA 1
ATOM 4587 C C . VAL A 1 578 ? -10.825 -29.719 28.560 1.00 86.69 578 VAL A C 1
ATOM 4589 O O . VAL A 1 578 ? -10.930 -30.016 29.750 1.00 86.69 578 VAL A O 1
ATOM 4592 N N . ALA A 1 579 ? -11.621 -30.239 27.623 1.00 81.56 579 ALA A N 1
ATOM 4593 C CA . ALA A 1 579 ? -12.673 -31.210 27.918 1.00 81.56 579 ALA A CA 1
ATOM 4594 C C . ALA A 1 579 ? -12.108 -32.496 28.548 1.00 81.56 579 ALA A C 1
ATOM 4596 O O . ALA A 1 579 ? -12.568 -32.905 29.613 1.00 81.56 579 ALA A O 1
ATOM 4597 N N . GLU A 1 580 ? -11.052 -33.075 27.969 1.00 85.25 580 GLU A N 1
ATOM 4598 C CA . GLU A 1 580 ? -10.381 -34.249 28.542 1.00 85.25 580 GLU A CA 1
ATOM 4599 C C . GLU A 1 580 ? -9.758 -33.965 29.918 1.00 85.25 580 GLU A C 1
ATOM 4601 O O . GLU A 1 580 ? -9.762 -34.825 30.805 1.00 85.25 580 GLU A O 1
ATOM 4606 N N . GLY A 1 581 ? -9.196 -32.767 30.106 1.00 84.00 581 GLY A N 1
ATOM 4607 C CA . GLY A 1 581 ? -8.648 -32.328 31.389 1.00 84.00 581 GLY A CA 1
ATOM 4608 C C . GLY A 1 581 ? -9.720 -32.221 32.472 1.00 84.00 581 GLY A C 1
ATOM 4609 O O . GLY A 1 581 ? -9.505 -32.681 33.597 1.00 84.00 581 GLY A O 1
ATOM 4610 N N . VAL A 1 582 ? -10.888 -31.671 32.123 1.00 82.62 582 VAL A N 1
ATOM 4611 C CA . VAL A 1 582 ? -12.062 -31.613 33.004 1.00 82.62 582 VAL A CA 1
ATOM 4612 C C . VAL A 1 582 ? -12.531 -33.018 33.363 1.00 82.62 582 VAL A C 1
ATOM 4614 O O . VAL A 1 582 ? -12.729 -33.276 34.548 1.00 82.62 582 VAL A O 1
ATOM 4617 N N . ASP A 1 583 ? -12.647 -33.936 32.401 1.00 80.50 583 ASP A N 1
ATOM 4618 C CA . ASP A 1 583 ? -13.080 -35.318 32.653 1.00 80.50 583 ASP A CA 1
ATOM 4619 C C . ASP A 1 583 ? -12.134 -36.055 33.619 1.00 80.50 583 ASP A C 1
ATOM 4621 O O . ASP A 1 583 ? -12.575 -36.621 34.623 1.00 80.50 583 ASP A O 1
ATOM 4625 N N . LYS A 1 584 ? -10.815 -35.975 33.394 1.00 81.38 584 LYS A N 1
ATOM 4626 C CA . LYS A 1 584 ? -9.805 -36.604 34.270 1.00 81.38 584 LYS A CA 1
ATOM 4627 C C . LYS A 1 584 ? -9.797 -36.011 35.680 1.00 81.38 584 LYS A C 1
ATOM 4629 O O . LYS A 1 584 ? -9.645 -36.742 36.661 1.00 81.38 584 LYS A O 1
ATOM 4634 N N . LEU A 1 585 ? -9.924 -34.688 35.808 1.00 82.12 585 LEU A N 1
ATOM 4635 C CA . LEU A 1 585 ? -9.977 -34.020 37.112 1.00 82.12 585 LEU A CA 1
ATOM 4636 C C . LEU A 1 585 ? -11.277 -34.363 37.858 1.00 82.12 585 LEU A C 1
ATOM 4638 O O . LEU A 1 585 ? -11.263 -34.566 39.072 1.00 82.12 585 LEU A O 1
ATOM 4642 N N . SER A 1 586 ? -12.373 -34.489 37.114 1.00 79.19 586 SER A N 1
ATOM 4643 C CA . SER A 1 586 ? -13.695 -34.879 37.592 1.00 79.19 586 SER A CA 1
ATOM 4644 C C . SER A 1 586 ? -13.691 -36.315 38.146 1.00 79.19 586 SER A C 1
ATOM 4646 O O . SER A 1 586 ? -14.174 -36.535 39.257 1.00 79.19 586 SER A O 1
ATOM 4648 N N . GLU A 1 587 ? -13.050 -37.279 37.473 1.00 78.75 587 GLU A N 1
ATOM 4649 C CA . GLU A 1 587 ? -12.853 -38.646 38.003 1.00 78.75 587 GLU A CA 1
ATOM 4650 C C . GLU A 1 587 ? -12.046 -38.669 39.313 1.00 78.75 587 GLU A C 1
ATOM 4652 O O . GLU A 1 587 ? -12.421 -39.353 40.271 1.00 78.75 587 GLU A O 1
ATOM 4657 N N . LYS A 1 588 ? -10.957 -37.890 39.395 1.00 79.69 588 LYS A N 1
ATOM 4658 C CA . LYS A 1 588 ? -10.158 -37.760 40.629 1.00 79.69 588 LYS A CA 1
ATOM 4659 C C . LYS A 1 588 ? -10.970 -37.134 41.770 1.00 79.69 588 LYS A C 1
ATOM 4661 O O . LYS A 1 588 ? -10.841 -37.570 42.913 1.00 79.69 588 LYS A O 1
ATOM 4666 N N . CYS A 1 589 ? -11.817 -36.151 41.459 1.00 81.56 589 CYS A N 1
ATOM 4667 C CA . CYS A 1 589 ? -12.719 -35.511 42.416 1.00 81.56 589 CYS A CA 1
ATOM 4668 C C . CYS A 1 589 ? -13.751 -36.509 42.972 1.00 81.56 589 CYS A C 1
ATOM 4670 O O . CYS A 1 589 ? -13.939 -36.576 44.186 1.00 81.56 589 CYS A O 1
ATOM 4672 N N . VAL A 1 590 ? -14.344 -37.364 42.123 1.00 77.50 590 VAL A N 1
ATOM 4673 C CA . VAL A 1 590 ? -15.234 -38.458 42.570 1.00 77.50 590 VAL A CA 1
ATOM 4674 C C . VAL A 1 590 ? -14.511 -39.394 43.528 1.00 77.50 590 VAL A C 1
ATOM 4676 O O . VAL A 1 590 ? -15.005 -39.654 44.622 1.00 77.50 590 VAL A O 1
ATOM 4679 N N . ALA A 1 591 ? -13.318 -39.865 43.156 1.00 78.44 591 ALA A N 1
ATOM 4680 C CA . ALA A 1 591 ? -12.535 -40.764 44.002 1.00 78.44 591 ALA A CA 1
ATOM 4681 C C . ALA A 1 591 ? -12.185 -40.135 45.365 1.00 78.44 591 ALA A C 1
ATOM 4683 O O . ALA A 1 591 ? -12.091 -40.842 46.370 1.00 78.44 591 ALA A O 1
ATOM 4684 N N . PHE A 1 592 ? -12.007 -38.811 45.414 1.00 82.06 592 PHE A N 1
ATOM 4685 C CA . PHE A 1 592 ? -11.815 -38.075 46.660 1.00 82.06 592 PHE A CA 1
ATOM 4686 C C . PHE A 1 592 ? -13.109 -37.990 47.484 1.00 82.06 592 PHE A C 1
ATOM 4688 O O . PHE A 1 592 ? -13.073 -38.294 48.674 1.00 82.06 592 PHE A O 1
ATOM 4695 N N . LEU A 1 593 ? -14.245 -37.651 46.863 1.00 78.44 593 LEU A N 1
ATOM 4696 C CA . LEU A 1 593 ? -15.556 -37.501 47.516 1.00 78.44 593 LEU A CA 1
ATOM 4697 C C . LEU A 1 593 ? -16.103 -38.785 48.156 1.00 78.44 593 LEU A C 1
ATOM 4699 O O . LEU A 1 593 ? -16.937 -38.709 49.056 1.00 78.44 593 LEU A O 1
ATOM 4703 N N . LEU A 1 594 ? -15.626 -39.958 47.733 1.00 77.75 594 LEU A N 1
ATOM 4704 C CA . LEU A 1 594 ? -15.982 -41.246 48.341 1.00 77.75 594 LEU A CA 1
ATOM 4705 C C . LEU A 1 594 ? -15.340 -41.476 49.718 1.00 77.75 594 LEU A C 1
ATOM 4707 O O . LEU A 1 594 ? -15.752 -42.386 50.445 1.00 77.75 594 LEU A O 1
ATOM 4711 N N . LYS A 1 595 ? -14.343 -40.668 50.102 1.00 82.62 595 LYS A N 1
ATOM 4712 C CA . LYS A 1 595 ? -13.733 -40.738 51.433 1.00 82.62 595 LYS A CA 1
ATOM 4713 C C . LYS A 1 595 ? -14.665 -40.111 52.478 1.00 82.62 595 LYS A C 1
ATOM 4715 O O . LYS A 1 595 ? -15.218 -39.039 52.233 1.00 82.62 595 LYS A O 1
ATOM 4720 N N . PRO A 1 596 ? -14.826 -40.720 53.664 1.00 71.06 596 PRO A N 1
ATOM 4721 C CA . PRO A 1 596 ? -15.707 -40.190 54.703 1.00 71.06 596 PRO A CA 1
ATOM 4722 C C . PRO A 1 596 ? -15.292 -38.796 55.210 1.00 71.06 596 PRO A C 1
ATOM 4724 O O . PRO A 1 596 ? -16.163 -38.028 55.618 1.00 71.06 596 PRO A O 1
ATOM 4727 N N . GLU A 1 597 ? -14.006 -38.445 55.120 1.00 78.38 597 GLU A N 1
ATOM 4728 C CA . GLU A 1 597 ? -13.450 -37.146 55.527 1.00 78.38 597 GLU A CA 1
ATOM 4729 C C . GLU A 1 597 ? -13.512 -36.070 54.422 1.00 78.38 597 GLU A C 1
ATOM 4731 O O . GLU A 1 597 ? -13.137 -34.920 54.648 1.00 78.38 597 GLU A O 1
ATOM 4736 N N . ALA A 1 598 ? -13.977 -36.398 53.209 1.00 80.44 598 ALA A N 1
ATOM 4737 C CA . ALA A 1 598 ? -13.874 -35.512 52.041 1.00 80.44 598 ALA A CA 1
ATOM 4738 C C . ALA A 1 598 ? -14.607 -34.168 52.201 1.00 80.44 598 ALA A C 1
ATOM 4740 O O . ALA A 1 598 ? -14.216 -33.158 51.618 1.00 80.44 598 ALA A O 1
ATOM 4741 N N . LEU A 1 599 ? -15.671 -34.165 53.003 1.00 83.25 599 LEU A N 1
ATOM 4742 C CA . LEU A 1 599 ? -16.529 -33.012 53.268 1.00 83.25 599 LEU A CA 1
ATOM 4743 C C . LEU A 1 599 ? -16.180 -32.283 54.581 1.00 83.25 599 LEU A C 1
ATOM 4745 O O . LEU A 1 599 ? -16.826 -31.291 54.927 1.00 83.25 599 LEU A O 1
ATOM 4749 N N . ASP A 1 600 ? -15.166 -32.742 55.317 1.00 83.12 600 ASP A N 1
ATOM 4750 C CA . ASP A 1 600 ? -14.755 -32.148 56.594 1.00 83.12 600 ASP A CA 1
ATOM 4751 C C . ASP A 1 600 ? -14.326 -30.675 56.512 1.00 83.12 600 ASP A C 1
ATOM 4753 O O . ASP A 1 600 ? -14.640 -29.940 57.454 1.00 83.12 600 ASP A O 1
ATOM 4757 N N . PRO A 1 601 ? -13.678 -30.188 55.430 1.00 83.94 601 PRO A N 1
ATOM 4758 C CA . PRO A 1 601 ? -13.401 -28.761 55.275 1.00 83.94 601 PRO A CA 1
ATOM 4759 C C . PRO A 1 601 ? -14.674 -27.904 55.367 1.00 83.94 601 PRO A C 1
ATOM 4761 O O . PRO A 1 601 ? -14.697 -26.919 56.105 1.00 83.94 601 PRO A O 1
ATOM 4764 N N . TYR A 1 602 ? -15.766 -28.333 54.723 1.00 82.06 602 TYR A N 1
ATOM 4765 C CA . TYR A 1 602 ? -17.060 -27.649 54.802 1.00 82.06 602 TYR A CA 1
ATOM 4766 C C . TYR A 1 602 ? -17.719 -27.798 56.176 1.00 82.06 602 TYR A C 1
ATOM 4768 O O . TYR A 1 602 ? -18.265 -26.825 56.695 1.00 82.06 602 TYR A O 1
ATOM 4776 N N . ARG A 1 603 ? -17.627 -28.975 56.819 1.00 83.50 603 ARG A N 1
ATOM 4777 C CA . ARG A 1 603 ? -18.123 -29.155 58.201 1.00 83.50 603 ARG A CA 1
ATOM 4778 C C . ARG A 1 603 ? -17.433 -28.192 59.170 1.00 83.50 603 ARG A C 1
ATOM 4780 O O . ARG A 1 603 ? -18.107 -27.588 60.003 1.00 83.50 603 ARG A O 1
ATOM 4787 N N . LYS A 1 604 ? -16.108 -28.033 59.058 1.00 83.38 604 LYS A N 1
ATOM 4788 C CA . LYS A 1 604 ? -15.321 -27.105 59.886 1.00 83.38 604 LYS A CA 1
ATOM 4789 C C . LYS A 1 604 ? -15.701 -25.650 59.624 1.00 83.38 604 LYS A C 1
ATOM 4791 O O . LYS A 1 604 ? -15.995 -24.945 60.583 1.00 83.38 604 LYS A O 1
ATOM 4796 N N . GLN A 1 605 ? -15.782 -25.231 58.358 1.00 81.94 605 GLN A N 1
ATOM 4797 C CA . GLN A 1 605 ? -16.190 -23.865 58.006 1.00 81.94 605 GLN A CA 1
ATOM 4798 C C . GLN A 1 605 ? -17.588 -23.525 58.543 1.00 81.94 605 GLN A C 1
ATOM 4800 O O . GLN A 1 605 ? -17.767 -22.472 59.154 1.00 81.94 605 GLN A O 1
ATOM 4805 N N . ILE A 1 606 ? -18.571 -24.421 58.385 1.00 84.75 606 ILE A N 1
ATOM 4806 C CA . ILE A 1 606 ? -19.941 -24.204 58.879 1.00 84.75 606 ILE A CA 1
ATOM 4807 C C . ILE A 1 606 ? -19.972 -24.139 60.416 1.00 84.75 606 ILE A C 1
ATOM 4809 O O . ILE A 1 606 ? -20.636 -23.262 60.969 1.00 84.75 606 ILE A O 1
ATOM 4813 N N . ALA A 1 607 ? -19.233 -25.009 61.114 1.00 83.94 607 ALA A N 1
ATOM 4814 C CA . ALA A 1 607 ? -19.161 -25.009 62.578 1.00 83.94 607 ALA A CA 1
ATOM 4815 C C . ALA A 1 607 ? -18.466 -23.754 63.145 1.00 83.94 607 ALA A C 1
ATOM 4817 O O . ALA A 1 607 ? -18.928 -23.189 64.139 1.00 83.94 607 ALA A O 1
ATOM 4818 N N . GLU A 1 608 ? -17.392 -23.286 62.502 1.00 84.12 608 GLU A N 1
ATOM 4819 C CA . GLU A 1 608 ? -16.721 -22.027 62.850 1.00 84.12 608 GLU A CA 1
ATOM 4820 C C . GLU A 1 608 ? -17.658 -20.830 62.677 1.00 84.12 608 GLU A C 1
ATOM 4822 O O . GLU A 1 608 ? -17.769 -19.997 63.582 1.00 84.12 608 GLU A O 1
ATOM 4827 N N . GLN A 1 609 ? -18.390 -20.764 61.557 1.00 84.38 609 GLN A N 1
ATOM 4828 C CA . GLN A 1 609 ? -19.379 -19.706 61.355 1.00 84.38 609 GLN A CA 1
ATOM 4829 C C . GLN A 1 609 ? -20.513 -19.794 62.385 1.00 84.38 609 GLN A C 1
ATOM 4831 O O . GLN A 1 609 ? -20.895 -18.766 62.940 1.00 84.38 609 GLN A O 1
ATOM 4836 N N . GLN A 1 610 ? -20.998 -20.995 62.722 1.00 83.69 610 GLN A N 1
ATOM 4837 C CA . GLN A 1 610 ? -22.038 -21.198 63.737 1.00 83.69 610 GLN A CA 1
ATOM 4838 C C . GLN A 1 610 ? -21.637 -20.663 65.119 1.00 83.69 610 GLN A C 1
ATOM 4840 O O . GLN A 1 610 ? -22.454 -20.024 65.783 1.00 83.69 610 GLN A O 1
ATOM 4845 N N . ALA A 1 611 ? -20.390 -20.885 65.542 1.00 83.31 611 ALA A N 1
ATOM 4846 C CA . ALA A 1 611 ? -19.875 -20.375 66.813 1.00 83.31 611 ALA A CA 1
ATOM 4847 C C . ALA A 1 611 ? -19.780 -18.837 66.838 1.00 83.31 611 ALA A C 1
ATOM 4849 O O . ALA A 1 611 ? -20.014 -18.220 67.881 1.00 83.31 611 ALA A O 1
ATOM 4850 N N . ARG A 1 612 ? -19.489 -18.204 65.690 1.00 82.38 612 ARG A N 1
ATOM 4851 C CA . ARG A 1 612 ? -19.459 -16.737 65.565 1.00 82.38 612 ARG A CA 1
ATOM 4852 C C . ARG A 1 612 ? -20.846 -16.112 65.732 1.00 82.38 612 ARG A C 1
ATOM 4854 O O . ARG A 1 612 ? -20.933 -15.057 66.352 1.00 82.38 612 ARG A O 1
ATOM 4861 N N . VAL A 1 613 ? -21.923 -16.763 65.267 1.00 80.88 613 VAL A N 1
ATOM 4862 C CA . VAL A 1 613 ? -23.291 -16.190 65.264 1.00 80.88 613 VAL A CA 1
ATOM 4863 C C . VAL A 1 613 ? -23.769 -15.744 66.653 1.00 80.88 613 VAL A C 1
ATOM 4865 O O . VAL A 1 613 ? -24.382 -14.686 66.787 1.00 80.88 613 VAL A O 1
ATOM 4868 N N . SER A 1 614 ? -23.478 -16.511 67.708 1.00 73.94 614 SER A N 1
ATOM 4869 C CA . SER A 1 614 ? -23.918 -16.190 69.078 1.00 73.94 614 SER A CA 1
ATOM 4870 C C . SER A 1 614 ? -23.193 -15.002 69.722 1.00 73.94 614 SER A C 1
ATOM 4872 O O . SER A 1 614 ? -23.697 -14.448 70.696 1.00 73.94 614 SER A O 1
ATOM 4874 N N . ALA A 1 615 ? -22.029 -14.609 69.199 1.00 78.25 615 ALA A N 1
ATOM 4875 C CA . ALA A 1 615 ? -21.194 -13.538 69.748 1.00 78.25 615 ALA A CA 1
ATOM 4876 C C . ALA A 1 615 ? -21.346 -12.198 69.004 1.00 78.25 615 ALA A C 1
ATOM 4878 O O . ALA A 1 615 ? -20.675 -11.231 69.357 1.00 78.25 615 ALA A O 1
ATOM 4879 N N . LEU A 1 616 ? -22.217 -12.134 67.990 1.00 82.06 616 LEU A N 1
ATOM 4880 C CA . LEU A 1 616 ? -22.397 -10.952 67.147 1.00 82.06 616 LEU A CA 1
ATOM 4881 C C . LEU A 1 616 ? -23.013 -9.785 67.931 1.00 82.06 616 LEU A C 1
ATOM 4883 O O . LEU A 1 616 ? -24.089 -9.927 68.535 1.00 82.06 616 LEU A O 1
ATOM 4887 N N . ALA A 1 617 ? -22.333 -8.635 67.881 1.00 73.75 617 ALA A N 1
ATOM 4888 C CA . ALA A 1 617 ? -22.750 -7.391 68.529 1.00 73.75 617 ALA A CA 1
ATOM 4889 C C . ALA A 1 617 ? -23.146 -6.287 67.533 1.00 73.75 617 ALA A C 1
ATOM 4891 O O . ALA A 1 617 ? -23.836 -5.353 67.933 1.00 73.75 617 ALA A O 1
ATOM 4892 N N . LYS A 1 618 ? -22.728 -6.389 66.263 1.00 72.62 618 LYS A N 1
ATOM 4893 C CA . LYS A 1 618 ? -22.984 -5.400 65.199 1.00 72.62 618 LYS A CA 1
ATOM 4894 C C . LYS A 1 618 ? -23.497 -6.064 63.924 1.00 72.62 618 LYS A C 1
ATOM 4896 O O . LYS A 1 618 ? -23.115 -7.198 63.629 1.00 72.62 618 LYS A O 1
ATOM 4901 N N . VAL A 1 619 ? -24.273 -5.338 63.115 1.00 71.69 619 VAL A N 1
ATOM 4902 C CA . VAL A 1 619 ? -24.735 -5.831 61.798 1.00 71.69 619 VAL A CA 1
ATOM 4903 C C . VAL A 1 619 ? -23.565 -6.117 60.839 1.00 71.69 619 VAL A C 1
ATOM 4905 O O . VAL A 1 619 ? -23.606 -7.103 60.111 1.00 71.69 619 VAL A O 1
ATOM 4908 N N . THR A 1 620 ? -22.469 -5.353 60.902 1.00 70.56 620 THR A N 1
ATOM 4909 C CA . THR A 1 620 ? -21.274 -5.570 60.055 1.00 70.56 620 THR A CA 1
ATOM 4910 C C . THR A 1 620 ? -20.574 -6.904 60.326 1.00 70.56 620 THR A C 1
ATOM 4912 O O . THR A 1 620 ? -20.086 -7.556 59.411 1.00 70.56 620 THR A O 1
ATOM 4915 N N . GLU A 1 621 ? -20.549 -7.349 61.585 1.00 77.06 621 GLU A N 1
ATOM 4916 C CA . GLU A 1 621 ? -19.989 -8.655 61.956 1.00 77.06 621 GLU A CA 1
ATOM 4917 C C . GLU A 1 621 ? -20.895 -9.799 61.460 1.00 77.06 621 GLU A C 1
ATOM 4919 O O . GLU A 1 621 ? -20.414 -10.897 61.179 1.00 77.06 621 GLU A O 1
ATOM 4924 N N . ALA A 1 622 ? -22.203 -9.543 61.320 1.00 78.12 622 ALA A N 1
ATOM 4925 C CA . ALA A 1 622 ? -23.163 -10.488 60.758 1.00 78.12 622 ALA A CA 1
ATOM 4926 C C . ALA A 1 622 ? -23.023 -10.621 59.228 1.00 78.12 622 ALA A C 1
ATOM 4928 O O . ALA A 1 622 ? -23.095 -11.741 58.725 1.00 78.12 622 ALA A O 1
ATOM 4929 N N . GLU A 1 623 ? -22.755 -9.524 58.508 1.00 78.81 623 GLU A N 1
ATOM 4930 C CA . GLU A 1 623 ? -22.494 -9.516 57.054 1.00 78.81 623 GLU A CA 1
ATOM 4931 C C . GLU A 1 623 ? -21.230 -10.315 56.680 1.00 78.81 623 GLU A C 1
ATOM 4933 O O . GLU A 1 623 ? -21.222 -11.054 55.691 1.00 78.81 623 GLU A O 1
ATOM 4938 N N . GLU A 1 624 ? -20.165 -10.242 57.487 1.00 79.31 624 GLU A N 1
ATOM 4939 C CA . GLU A 1 624 ? -18.953 -11.052 57.276 1.00 79.31 624 GLU A CA 1
ATOM 4940 C C . GLU A 1 624 ? -19.238 -12.558 57.374 1.00 79.31 624 GLU A C 1
ATOM 4942 O O . GLU A 1 624 ? -18.749 -13.352 56.564 1.00 79.31 624 GLU A O 1
ATOM 4947 N N . VAL A 1 625 ? -20.042 -12.958 58.364 1.00 81.88 625 VAL A N 1
ATOM 4948 C CA . VAL A 1 625 ? -20.458 -14.356 58.551 1.00 81.88 625 VAL A CA 1
ATOM 4949 C C . VAL A 1 625 ? -21.416 -14.781 57.431 1.00 81.88 625 VAL A C 1
ATOM 4951 O O . VAL A 1 625 ? -21.316 -15.900 56.930 1.00 81.88 625 VAL A O 1
ATOM 4954 N N . GLU A 1 626 ? -22.296 -13.889 56.971 1.00 81.81 626 GLU A N 1
ATOM 4955 C CA . GLU A 1 626 ? -23.209 -14.132 55.849 1.00 81.81 626 GLU A CA 1
ATOM 4956 C C . GLU A 1 626 ? -22.461 -14.343 54.528 1.00 81.81 626 GLU A C 1
ATOM 4958 O O . GLU A 1 626 ? -22.753 -15.294 53.802 1.00 81.81 626 GLU A O 1
ATOM 4963 N N . THR A 1 627 ? -21.435 -13.532 54.261 1.00 83.00 627 THR A N 1
ATOM 4964 C CA . THR A 1 627 ? -20.573 -13.649 53.074 1.00 83.00 627 THR A CA 1
ATOM 4965 C C . THR A 1 627 ? -19.796 -14.967 53.084 1.00 83.00 627 THR A C 1
ATOM 4967 O O . THR A 1 627 ? -19.730 -15.666 52.070 1.00 83.00 627 THR A O 1
ATOM 4970 N N . ALA A 1 628 ? -19.256 -15.362 54.241 1.00 79.19 628 ALA A N 1
ATOM 4971 C CA . ALA A 1 628 ? -18.567 -16.642 54.398 1.00 79.19 628 ALA A CA 1
ATOM 4972 C C . ALA A 1 628 ? -19.511 -17.848 54.192 1.00 79.19 628 ALA A C 1
ATOM 4974 O O . ALA A 1 628 ? -19.142 -18.823 53.527 1.00 79.19 628 ALA A O 1
ATOM 4975 N N . LEU A 1 629 ? -20.748 -17.775 54.701 1.00 83.00 629 LEU A N 1
ATOM 4976 C CA . LEU A 1 629 ? -21.779 -18.799 54.480 1.00 83.00 629 LEU A CA 1
ATOM 4977 C C . LEU A 1 629 ? -22.275 -18.824 53.025 1.00 83.00 629 LEU A C 1
ATOM 4979 O O . LEU A 1 629 ? -22.554 -19.900 52.499 1.00 83.00 629 LEU A O 1
ATOM 4983 N N . ALA A 1 630 ? -22.372 -17.673 52.355 1.00 82.38 630 ALA A N 1
ATOM 4984 C CA . ALA A 1 630 ? -22.734 -17.579 50.940 1.00 82.38 630 ALA A CA 1
ATOM 4985 C C . ALA A 1 630 ? -21.663 -18.182 50.028 1.00 82.38 630 ALA A C 1
ATOM 4987 O O . ALA A 1 630 ? -21.999 -18.953 49.130 1.00 82.38 630 ALA A O 1
ATOM 4988 N N . LYS A 1 631 ? -20.383 -17.918 50.315 1.00 79.94 631 LYS A N 1
ATOM 4989 C CA . LYS A 1 631 ? -19.259 -18.572 49.638 1.00 79.94 631 LYS A CA 1
ATOM 4990 C C . LYS A 1 631 ? -19.326 -20.095 49.795 1.00 79.94 631 LYS A C 1
ATOM 4992 O O . LYS A 1 631 ? -19.318 -20.804 48.795 1.00 79.94 631 LYS A O 1
ATOM 4997 N N . SER A 1 632 ? -19.513 -20.581 51.025 1.00 81.25 632 SER A N 1
ATOM 4998 C CA . SER A 1 632 ? -19.656 -22.020 51.308 1.00 81.25 632 SER A CA 1
ATOM 4999 C C . SER A 1 632 ? -20.870 -22.640 50.588 1.00 81.25 632 SER A C 1
ATOM 5001 O O . SER A 1 632 ? -20.804 -23.769 50.116 1.00 81.25 632 SER A O 1
ATOM 5003 N N . SER A 1 633 ? -21.977 -21.896 50.463 1.00 81.31 633 SER A N 1
ATOM 5004 C CA . SER A 1 633 ? -23.185 -22.317 49.731 1.00 81.31 633 SER A CA 1
ATOM 5005 C C . SER A 1 633 ? -22.933 -22.441 48.226 1.00 81.31 633 SER A C 1
ATOM 5007 O O . SER A 1 633 ? -23.309 -23.448 47.640 1.00 81.31 633 SER A O 1
ATOM 5009 N N . SER A 1 634 ? -22.277 -21.449 47.613 1.00 78.44 634 SER A N 1
ATOM 5010 C CA . SER A 1 634 ? -21.927 -21.453 46.183 1.00 78.44 634 SER A CA 1
ATOM 5011 C C . SER A 1 634 ? -20.985 -22.608 45.834 1.00 78.44 634 SER A C 1
ATOM 5013 O O . SER A 1 634 ? -21.199 -23.335 44.863 1.00 78.44 634 SER A O 1
ATOM 5015 N N . GLU A 1 635 ? -19.980 -22.846 46.678 1.00 78.94 635 GLU A N 1
ATOM 5016 C CA . GLU A 1 635 ? -19.051 -23.958 46.496 1.00 78.94 635 GLU A CA 1
ATOM 5017 C C . GLU A 1 635 ? -19.758 -25.324 46.629 1.00 78.94 635 GLU A C 1
ATOM 5019 O O . GLU A 1 635 ? -19.489 -26.227 45.836 1.00 78.94 635 GLU A O 1
ATOM 5024 N N . LEU A 1 636 ? -20.724 -25.472 47.550 1.00 81.25 636 LEU A N 1
ATOM 5025 C CA . LEU A 1 636 ? -21.554 -26.682 47.683 1.00 81.25 636 LEU A CA 1
ATOM 5026 C C . LEU A 1 636 ? -22.557 -26.867 46.528 1.00 81.25 636 LEU A C 1
ATOM 5028 O O . LEU A 1 636 ? -22.806 -28.000 46.108 1.00 81.25 636 LEU A O 1
ATOM 5032 N N . GLU A 1 637 ? -23.121 -25.790 45.979 1.00 77.69 637 GLU A N 1
ATOM 5033 C CA . GLU A 1 637 ? -23.962 -25.835 44.772 1.00 77.69 637 GLU A CA 1
ATOM 5034 C C . GLU A 1 637 ? -23.149 -26.280 43.556 1.00 77.69 637 GLU A C 1
ATOM 5036 O O . GLU A 1 637 ? -23.576 -27.165 42.810 1.00 77.69 637 GLU A O 1
ATOM 5041 N N . MET A 1 638 ? -21.942 -25.735 43.395 1.00 73.69 638 MET A N 1
ATOM 5042 C CA . MET A 1 638 ? -21.025 -26.145 42.339 1.00 73.69 638 MET A CA 1
ATOM 5043 C C . MET A 1 638 ? -20.605 -27.608 42.505 1.00 73.69 638 MET A C 1
ATOM 5045 O O . MET A 1 638 ? -20.622 -28.357 41.530 1.00 73.69 638 MET A O 1
ATOM 5049 N N . LEU A 1 639 ? -20.312 -28.048 43.732 1.00 77.56 639 LEU A N 1
ATOM 5050 C CA . LEU A 1 639 ? -20.046 -29.451 44.046 1.00 77.56 639 LEU A CA 1
ATOM 5051 C C . LEU A 1 639 ? -21.235 -30.350 43.660 1.00 77.56 639 LEU A C 1
ATOM 5053 O O . LEU A 1 639 ? -21.043 -31.407 43.067 1.00 77.56 639 LEU A O 1
ATOM 5057 N N . THR A 1 640 ? -22.468 -29.910 43.923 1.00 74.00 640 THR A N 1
ATOM 5058 C CA . THR A 1 640 ? -23.698 -30.627 43.538 1.00 74.00 640 THR A CA 1
ATOM 5059 C C . THR A 1 640 ? -23.860 -30.699 42.016 1.00 74.00 640 THR A C 1
ATOM 5061 O O . THR A 1 640 ? -24.202 -31.750 41.467 1.00 74.00 640 THR A O 1
ATOM 5064 N N . ALA A 1 641 ? -23.578 -29.604 41.305 1.00 70.56 641 ALA A N 1
ATOM 5065 C CA . ALA A 1 641 ? -23.597 -29.556 39.844 1.00 70.56 641 ALA A CA 1
ATOM 5066 C C . ALA A 1 641 ? -22.522 -30.468 39.223 1.00 70.56 641 ALA A C 1
ATOM 5068 O O . ALA A 1 641 ? -22.781 -31.154 38.238 1.00 70.56 641 ALA A O 1
ATOM 5069 N N . ILE A 1 642 ? -21.334 -30.526 39.830 1.00 70.62 642 ILE A N 1
ATOM 5070 C CA . ILE A 1 642 ? -20.254 -31.432 39.427 1.00 70.62 642 ILE A CA 1
ATOM 5071 C C . ILE A 1 642 ? -20.694 -32.887 39.647 1.00 70.62 642 ILE A C 1
ATOM 5073 O O . ILE A 1 642 ? -20.667 -33.673 38.705 1.00 70.62 642 ILE A O 1
ATOM 5077 N N . VAL A 1 643 ? -21.187 -33.237 40.841 1.00 73.00 643 VAL A N 1
ATOM 5078 C CA . VAL A 1 643 ? -21.648 -34.600 41.188 1.00 73.00 643 VAL A CA 1
ATOM 5079 C C . VAL A 1 643 ? -22.815 -35.070 40.312 1.00 73.00 643 VAL A C 1
ATOM 5081 O O . VAL A 1 643 ? -22.863 -36.241 39.952 1.00 73.00 643 VAL A O 1
ATOM 5084 N N . SER A 1 644 ? -23.726 -34.175 39.923 1.00 68.69 644 SER A N 1
ATOM 5085 C CA . SER A 1 644 ? -24.840 -34.504 39.015 1.00 68.69 644 SER A CA 1
ATOM 5086 C C . SER A 1 644 ? -24.430 -34.620 37.541 1.00 68.69 644 SER A C 1
ATOM 5088 O O . SER A 1 644 ? -25.070 -35.357 36.793 1.00 68.69 644 SER A O 1
ATOM 5090 N N . GLY A 1 645 ? -23.366 -33.928 37.119 1.00 62.72 645 GLY A N 1
ATOM 5091 C CA . GLY A 1 645 ? -22.788 -34.040 35.773 1.00 62.72 645 GLY A CA 1
ATOM 5092 C C . GLY A 1 645 ? -21.836 -35.230 35.593 1.00 62.72 645 GLY A C 1
ATOM 5093 O O . GLY A 1 645 ? -21.540 -35.626 34.465 1.00 62.72 645 GLY A O 1
ATOM 5094 N N . LEU A 1 646 ? -21.364 -35.817 36.693 1.00 67.94 646 LEU A N 1
ATOM 5095 C CA . LEU A 1 646 ? -20.448 -36.952 36.716 1.00 67.94 646 LEU A CA 1
ATOM 5096 C C . LEU A 1 646 ? -21.164 -38.277 36.412 1.00 67.94 646 LEU A C 1
ATOM 5098 O O . LEU A 1 646 ? -22.148 -38.644 37.051 1.00 67.94 646 LEU A O 1
ATOM 5102 N N . LYS A 1 647 ? -20.616 -39.065 35.480 1.00 60.38 647 LYS A N 1
ATOM 5103 C CA . LYS A 1 647 ? -21.069 -40.443 35.218 1.00 60.38 647 LYS A CA 1
ATOM 5104 C C . LYS A 1 647 ? -20.509 -41.408 36.268 1.00 60.38 647 LYS A C 1
ATOM 5106 O O . LYS A 1 647 ? -19.584 -42.172 35.996 1.00 60.38 647 LYS A O 1
ATOM 5111 N N . ILE A 1 648 ? -21.069 -41.379 37.471 1.00 64.25 648 ILE A N 1
ATOM 5112 C CA . ILE A 1 648 ? -20.722 -42.320 38.542 1.00 64.25 648 ILE A CA 1
ATOM 5113 C C . ILE A 1 648 ? -21.401 -43.667 38.241 1.00 64.25 648 ILE A C 1
ATOM 5115 O O . ILE A 1 648 ? -22.609 -43.732 38.026 1.00 64.25 648 ILE A O 1
ATOM 5119 N N . LYS A 1 649 ? -20.620 -44.755 38.176 1.00 60.69 649 LYS A N 1
ATOM 5120 C CA . LYS A 1 649 ? -21.126 -46.097 37.812 1.00 60.69 649 LYS A CA 1
ATOM 5121 C C . LYS A 1 649 ? -22.044 -46.705 38.876 1.00 60.69 649 LYS A C 1
ATOM 5123 O O . LYS A 1 649 ? -22.889 -47.532 38.541 1.00 60.69 649 LYS A O 1
ATOM 5128 N N . ASP A 1 650 ? -21.862 -46.311 40.132 1.00 68.69 650 ASP A N 1
ATOM 5129 C CA . ASP A 1 650 ? -22.616 -46.802 41.277 1.00 68.69 650 ASP A CA 1
ATOM 5130 C C . ASP A 1 650 ? -23.623 -45.735 41.762 1.00 68.69 650 ASP A C 1
ATOM 5132 O O . ASP A 1 650 ? -23.268 -44.671 42.283 1.00 68.69 650 ASP A O 1
ATOM 5136 N N . ALA A 1 651 ? -24.916 -46.018 41.584 1.00 67.94 651 ALA A N 1
ATOM 5137 C CA . ALA A 1 651 ? -26.001 -45.136 42.020 1.00 67.94 651 ALA A CA 1
ATOM 5138 C C . ALA A 1 651 ? -26.045 -44.971 43.554 1.00 67.94 651 ALA A C 1
ATOM 5140 O O . ALA A 1 651 ? -26.466 -43.926 44.058 1.00 67.94 651 ALA A O 1
ATOM 5141 N N . THR A 1 652 ? -25.572 -45.966 44.308 1.00 70.31 652 THR A N 1
ATOM 5142 C CA . THR A 1 652 ? -25.497 -45.926 45.774 1.00 70.31 652 THR A CA 1
ATOM 5143 C C . THR A 1 652 ? -24.404 -44.974 46.265 1.00 70.31 652 THR A C 1
ATOM 5145 O O . THR A 1 652 ? -24.620 -44.238 47.228 1.00 70.31 652 THR A O 1
ATOM 5148 N N . GLU A 1 653 ? -23.268 -44.905 45.569 1.00 72.06 653 GLU A N 1
ATOM 5149 C CA . GLU A 1 653 ? -22.195 -43.941 45.856 1.00 72.06 653 GLU A CA 1
ATOM 5150 C C . GLU A 1 653 ? -22.626 -42.493 45.588 1.00 72.06 653 GLU A C 1
ATOM 5152 O O . GLU A 1 653 ? -22.411 -41.608 46.418 1.00 72.06 653 GLU A O 1
ATOM 5157 N N . THR A 1 654 ? -23.320 -42.273 44.469 1.00 72.50 654 THR A N 1
ATOM 5158 C CA . THR A 1 654 ? -23.908 -40.971 44.112 1.00 72.50 654 THR A CA 1
ATOM 5159 C C . THR A 1 654 ? -24.888 -40.499 45.185 1.00 72.50 654 THR A C 1
ATOM 5161 O O . THR A 1 654 ? -24.833 -39.354 45.634 1.00 72.50 654 THR A O 1
ATOM 5164 N N . THR A 1 655 ? -25.749 -41.408 45.652 1.00 73.44 655 THR A N 1
ATOM 5165 C CA . THR A 1 655 ? -26.730 -41.123 46.708 1.00 73.44 655 THR A CA 1
ATOM 5166 C C . THR A 1 655 ? -26.037 -40.729 48.013 1.00 73.44 655 THR A C 1
ATOM 5168 O O . THR A 1 655 ? -26.420 -39.742 48.634 1.00 73.44 655 THR A O 1
ATOM 5171 N N . ARG A 1 656 ? -24.959 -41.427 48.393 1.00 76.00 656 ARG A N 1
ATOM 5172 C CA . ARG A 1 656 ? -24.194 -41.143 49.618 1.00 76.00 656 ARG A CA 1
ATOM 5173 C C . ARG A 1 656 ? -23.520 -39.766 49.596 1.00 76.00 656 ARG A C 1
ATOM 5175 O O . ARG A 1 656 ? -23.515 -39.074 50.614 1.00 76.00 656 ARG A O 1
ATOM 5182 N N . ILE A 1 657 ? -22.969 -39.358 48.450 1.00 76.00 657 ILE A N 1
ATOM 5183 C CA . ILE A 1 657 ? -22.370 -38.025 48.273 1.00 76.00 657 ILE A CA 1
ATOM 5184 C C . ILE A 1 657 ? -23.460 -36.946 48.346 1.00 76.00 657 ILE A C 1
ATOM 5186 O O . ILE A 1 657 ? -23.308 -35.973 49.085 1.00 76.00 657 ILE A O 1
ATOM 5190 N N . ILE A 1 658 ? -24.585 -37.138 47.649 1.00 77.12 658 ILE A N 1
ATOM 5191 C CA . ILE A 1 658 ? -25.715 -36.194 47.655 1.00 77.12 658 ILE A CA 1
ATOM 5192 C C . ILE A 1 658 ? -26.327 -36.060 49.056 1.00 77.12 658 ILE A C 1
ATOM 5194 O O . ILE A 1 658 ? -26.638 -34.945 49.470 1.00 77.12 658 ILE A O 1
ATOM 5198 N N . GLU A 1 659 ? -26.466 -37.146 49.818 1.00 78.12 659 GLU A N 1
ATOM 5199 C CA . GLU A 1 659 ? -26.928 -37.100 51.213 1.00 78.12 659 GLU A CA 1
ATOM 5200 C C . GLU A 1 659 ? -25.946 -36.345 52.121 1.00 78.12 659 GLU A C 1
ATOM 5202 O O . GLU A 1 659 ? -26.372 -35.545 52.961 1.00 78.12 659 GLU A O 1
ATOM 5207 N N . GLY A 1 660 ? -24.636 -36.542 51.929 1.00 80.12 660 GLY A N 1
ATOM 5208 C CA . GLY A 1 660 ? -23.582 -35.803 52.632 1.00 80.12 660 GLY A CA 1
ATOM 5209 C C . GLY A 1 660 ? -23.620 -34.298 52.348 1.00 80.12 660 GLY A C 1
ATOM 5210 O O . GLY A 1 660 ? -23.520 -33.481 53.263 1.00 80.12 660 GLY A O 1
ATOM 5211 N N . ILE A 1 661 ? -23.841 -33.922 51.089 1.00 81.81 661 ILE A N 1
ATOM 5212 C CA . ILE A 1 661 ? -24.012 -32.524 50.677 1.00 81.81 661 ILE A CA 1
ATOM 5213 C C . ILE A 1 661 ? -25.341 -31.960 51.202 1.00 81.81 661 ILE A C 1
ATOM 5215 O O . ILE A 1 661 ? -25.380 -30.848 51.719 1.00 81.81 661 ILE A O 1
ATOM 5219 N N . SER A 1 662 ? -26.424 -32.738 51.156 1.00 79.94 662 SER A N 1
ATOM 5220 C CA . SER A 1 662 ? -27.741 -32.336 51.669 1.00 79.94 662 SER A CA 1
ATOM 5221 C C . SER A 1 662 ? -27.720 -32.100 53.180 1.00 79.94 662 SER A C 1
ATOM 5223 O O . SER A 1 662 ? -28.348 -31.162 53.670 1.00 79.94 662 SER A O 1
ATOM 5225 N N . THR A 1 663 ? -26.959 -32.902 53.933 1.00 83.44 663 THR A N 1
ATOM 5226 C CA . THR A 1 663 ? -26.748 -32.672 55.371 1.00 83.44 663 THR A CA 1
ATOM 5227 C C . THR A 1 663 ? -25.938 -31.406 55.637 1.00 83.44 663 THR A C 1
ATOM 5229 O O . THR A 1 663 ? -26.287 -30.663 56.555 1.00 83.44 663 THR A O 1
ATOM 5232 N N . LEU A 1 664 ? -24.921 -31.100 54.824 1.00 83.25 664 LEU A N 1
ATOM 5233 C CA . LEU A 1 664 ? -24.211 -29.818 54.900 1.00 83.25 664 LEU A CA 1
ATOM 5234 C C . LEU A 1 664 ? -25.116 -28.632 54.548 1.00 83.25 664 LEU A C 1
ATOM 5236 O O . LEU A 1 664 ? -25.086 -27.636 55.262 1.00 83.25 664 LEU A O 1
ATOM 5240 N N . PHE A 1 665 ? -25.967 -28.739 53.523 1.00 78.50 665 PHE A N 1
ATOM 5241 C CA . PHE A 1 665 ? -26.968 -27.713 53.214 1.00 78.50 665 PHE A CA 1
ATOM 5242 C C . PHE A 1 665 ? -27.957 -27.518 54.361 1.00 78.50 665 PHE A C 1
ATOM 5244 O O . PHE A 1 665 ? -28.292 -26.383 54.686 1.00 78.50 665 PHE A O 1
ATOM 5251 N N . ALA A 1 666 ? -28.404 -28.595 55.011 1.00 80.19 666 ALA A N 1
ATOM 5252 C CA . ALA A 1 666 ? -29.273 -28.501 56.180 1.00 80.19 666 ALA A CA 1
ATOM 5253 C C . ALA A 1 666 ? -28.581 -27.764 57.342 1.00 80.19 666 ALA A C 1
ATOM 5255 O O . ALA A 1 666 ? -29.180 -26.864 57.931 1.00 80.19 666 ALA A O 1
ATOM 5256 N N . GLN A 1 667 ? -27.311 -28.081 57.623 1.00 82.25 667 GLN A N 1
ATOM 5257 C CA . GLN A 1 667 ? -26.507 -27.383 58.635 1.00 82.25 667 GLN A CA 1
ATOM 5258 C C . GLN A 1 667 ? -26.280 -25.911 58.266 1.00 82.25 667 GLN A C 1
ATOM 5260 O O . GLN A 1 667 ? -26.513 -25.028 59.086 1.00 82.25 667 GLN A O 1
ATOM 5265 N N . LEU A 1 668 ? -25.906 -25.625 57.019 1.00 83.06 668 LEU A N 1
ATOM 5266 C CA . LEU A 1 668 ? -25.693 -24.270 56.510 1.00 83.06 668 LEU A CA 1
ATOM 5267 C C . LEU A 1 668 ? -26.982 -23.440 56.585 1.00 83.06 668 LEU A C 1
ATOM 5269 O O . LEU A 1 668 ? -26.954 -22.298 57.042 1.00 83.06 668 LEU A O 1
ATOM 5273 N N . ASN A 1 669 ? -28.126 -24.019 56.217 1.00 79.12 669 ASN A N 1
ATOM 5274 C CA . ASN A 1 669 ? -29.435 -23.372 56.315 1.00 79.12 669 ASN A CA 1
ATOM 5275 C C . ASN A 1 669 ? -29.863 -23.135 57.768 1.00 79.12 669 ASN A C 1
ATOM 5277 O O . ASN A 1 669 ? -30.443 -22.092 58.073 1.00 79.12 669 ASN A O 1
ATOM 5281 N N . GLN A 1 670 ? -29.536 -24.053 58.680 1.00 82.25 670 GLN A N 1
ATOM 5282 C CA . GLN A 1 670 ? -29.756 -23.864 60.112 1.00 82.25 670 GLN A CA 1
ATOM 5283 C C . GLN A 1 670 ? -28.926 -22.686 60.645 1.00 82.25 670 GLN A C 1
ATOM 5285 O O . GLN A 1 670 ? -29.475 -21.815 61.319 1.00 82.25 670 GLN A O 1
ATOM 5290 N N . VAL A 1 671 ? -27.639 -22.601 60.292 1.00 83.75 671 VAL A N 1
ATOM 5291 C CA . VAL A 1 671 ? -26.772 -21.473 60.677 1.00 83.75 671 VAL A CA 1
ATOM 5292 C C . VAL A 1 671 ? -27.259 -20.162 60.053 1.00 83.75 671 VAL A C 1
ATOM 5294 O O . VAL A 1 671 ? -27.358 -19.163 60.763 1.00 83.75 671 VAL A O 1
ATOM 5297 N N . ARG A 1 672 ? -27.656 -20.162 58.771 1.00 82.31 672 ARG A N 1
ATOM 5298 C CA . ARG A 1 672 ? -28.273 -19.003 58.098 1.00 82.31 672 ARG A CA 1
ATOM 5299 C C . ARG A 1 672 ? -29.544 -18.535 58.797 1.00 82.31 672 ARG A C 1
ATOM 5301 O O . ARG A 1 672 ? -29.743 -17.336 58.942 1.00 82.31 672 ARG A O 1
ATOM 5308 N N . SER A 1 673 ? -30.400 -19.452 59.245 1.00 78.88 673 SER A N 1
ATOM 5309 C CA . SER A 1 673 ? -31.632 -19.102 59.959 1.00 78.88 673 SER A CA 1
ATOM 5310 C C . SER A 1 673 ? -31.341 -18.429 61.304 1.00 78.88 673 SER A C 1
ATOM 5312 O O . SER A 1 673 ? -31.933 -17.393 61.613 1.00 78.88 673 SER A O 1
ATOM 5314 N N . VAL A 1 674 ? -30.387 -18.963 62.075 1.00 81.06 674 VAL A N 1
ATOM 5315 C CA . VAL A 1 674 ? -29.962 -18.368 63.354 1.00 81.06 674 VAL A CA 1
ATOM 5316 C C . VAL A 1 674 ? -29.290 -17.007 63.128 1.00 81.06 674 VAL A C 1
ATOM 5318 O O . VAL A 1 674 ? -29.604 -16.050 63.837 1.00 81.06 674 VAL A O 1
ATOM 5321 N N . LEU A 1 675 ? -28.433 -16.891 62.108 1.00 81.25 675 LEU A N 1
ATOM 5322 C CA . LEU A 1 675 ? -27.794 -15.635 61.709 1.00 81.25 675 LEU A CA 1
ATOM 5323 C C . LEU A 1 675 ? -28.825 -14.586 61.285 1.00 81.25 675 LEU A C 1
ATOM 5325 O O . LEU A 1 675 ? -28.755 -13.456 61.752 1.00 81.25 675 LEU A O 1
ATOM 5329 N N . ARG A 1 676 ? -29.815 -14.962 60.468 1.00 78.50 676 ARG A N 1
ATOM 5330 C CA . ARG A 1 676 ? -30.888 -14.072 60.003 1.00 78.50 676 ARG A CA 1
ATOM 5331 C C . ARG A 1 676 ? -31.713 -13.521 61.163 1.00 78.50 676 ARG A C 1
ATOM 5333 O O . ARG A 1 676 ? -31.973 -12.324 61.208 1.00 78.50 676 ARG A O 1
ATOM 5340 N N . ASN A 1 677 ? -32.082 -14.363 62.128 1.00 76.56 677 ASN A N 1
ATOM 5341 C CA . ASN A 1 677 ? -32.819 -13.915 63.313 1.00 76.56 677 ASN A CA 1
ATOM 5342 C C . ASN A 1 677 ? -31.989 -12.936 64.156 1.00 76.56 677 ASN A C 1
ATOM 5344 O O . ASN A 1 677 ? -32.498 -11.892 64.563 1.00 76.56 677 ASN A O 1
ATOM 5348 N N . ARG A 1 678 ? -30.698 -13.231 64.360 1.00 76.56 678 ARG A N 1
ATOM 5349 C CA . ARG A 1 678 ? -29.788 -12.361 65.116 1.00 76.56 678 ARG A CA 1
ATOM 5350 C C . ARG A 1 678 ? -29.504 -11.038 64.395 1.00 76.56 678 ARG A C 1
ATOM 5352 O O . ARG A 1 678 ? -29.481 -9.991 65.038 1.00 76.56 678 ARG A O 1
ATOM 5359 N N . ARG A 1 679 ? -29.348 -11.073 63.068 1.00 76.12 679 ARG A N 1
ATOM 5360 C CA . ARG A 1 679 ? -29.203 -9.895 62.201 1.00 76.12 679 ARG A CA 1
ATOM 5361 C C . ARG A 1 679 ? -30.441 -9.010 62.278 1.00 76.12 679 ARG A C 1
ATOM 5363 O O . ARG A 1 679 ? -30.297 -7.815 62.483 1.00 76.12 679 ARG A O 1
ATOM 5370 N N . ASN A 1 680 ? -31.639 -9.586 62.190 1.00 69.25 680 ASN A N 1
ATOM 5371 C CA . ASN A 1 680 ? -32.897 -8.835 62.224 1.00 69.25 680 ASN A CA 1
ATOM 5372 C C . ASN A 1 680 ? -33.162 -8.161 63.583 1.00 69.25 680 ASN A C 1
ATOM 5374 O O . ASN A 1 680 ? -33.744 -7.077 63.619 1.00 69.25 680 ASN A O 1
ATOM 5378 N N . GLU A 1 681 ? -32.723 -8.763 64.695 1.00 70.62 681 GLU A N 1
ATOM 5379 C CA . GLU A 1 681 ? -32.744 -8.112 66.014 1.00 70.62 681 GLU A CA 1
ATOM 5380 C C . GLU A 1 681 ? -31.791 -6.909 66.081 1.00 70.62 681 GLU A C 1
ATOM 5382 O O . GLU A 1 681 ? -32.206 -5.837 66.513 1.00 70.62 681 GLU A O 1
ATOM 5387 N N . LEU A 1 682 ? -30.542 -7.062 65.621 1.00 69.88 682 LEU A N 1
ATOM 5388 C CA . LEU A 1 682 ? -29.534 -5.991 65.622 1.00 69.88 682 LEU A CA 1
ATOM 5389 C C . LEU A 1 682 ? -29.901 -4.853 64.644 1.00 69.88 682 LEU A C 1
ATOM 5391 O O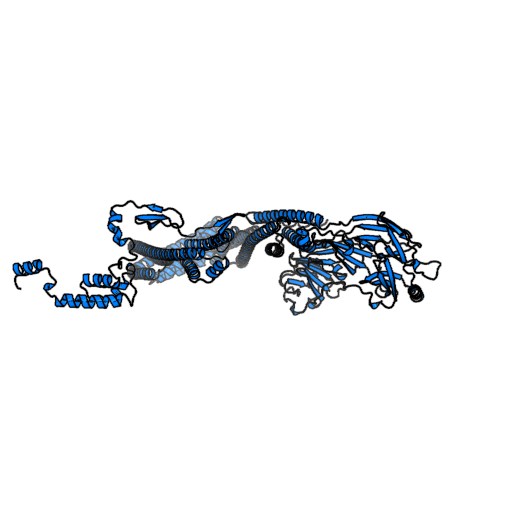 . LEU A 1 682 ? -29.824 -3.671 64.993 1.00 69.88 682 LEU A O 1
ATOM 5395 N N . ALA A 1 683 ? -30.388 -5.209 63.453 1.00 62.94 683 ALA A N 1
ATOM 5396 C CA . ALA A 1 683 ? -30.765 -4.294 62.378 1.00 62.94 683 ALA A CA 1
ATOM 5397 C C . ALA A 1 683 ? -32.003 -3.449 62.705 1.00 62.94 683 ALA A C 1
ATOM 5399 O O . ALA A 1 683 ? -32.093 -2.315 62.245 1.00 62.94 683 ALA A O 1
ATOM 5400 N N . LYS A 1 684 ? -32.942 -3.935 63.531 1.00 64.38 684 LYS A N 1
ATOM 5401 C CA . LYS A 1 684 ? -34.102 -3.131 63.963 1.00 64.38 684 LYS A CA 1
ATOM 5402 C C . LYS A 1 684 ? -33.709 -1.930 64.823 1.00 64.38 684 LYS A C 1
ATOM 5404 O O . LYS A 1 684 ? -34.333 -0.878 64.721 1.00 64.38 684 LYS A O 1
ATOM 5409 N N . THR A 1 685 ? -32.683 -2.073 65.657 1.00 61.78 685 THR A N 1
ATOM 5410 C CA . THR A 1 685 ? -32.194 -1.008 66.546 1.00 61.78 685 THR A CA 1
ATOM 5411 C C . THR A 1 685 ? -31.151 -0.099 65.893 1.00 61.78 685 THR A C 1
ATOM 5413 O O . THR A 1 685 ? -31.169 1.103 66.143 1.00 61.78 685 THR A O 1
ATOM 5416 N N . GLU A 1 686 ? -30.270 -0.632 65.040 1.00 65.25 686 GLU A N 1
ATOM 5417 C CA . GLU A 1 686 ? -29.247 0.162 64.333 1.00 65.25 686 GLU A CA 1
ATOM 5418 C C . GLU A 1 686 ? -29.796 0.811 63.045 1.00 65.25 686 GLU A C 1
ATOM 5420 O O . GLU A 1 686 ? -29.466 1.955 62.723 1.00 65.25 686 GLU A O 1
ATOM 5425 N N . GLY A 1 687 ? -30.694 0.117 62.338 1.00 65.25 687 GLY A N 1
ATOM 5426 C CA . GLY A 1 687 ? -31.173 0.487 61.006 1.00 65.25 687 GLY A CA 1
ATOM 5427 C C . GLY A 1 687 ? -32.018 1.758 60.961 1.00 65.25 687 GLY A C 1
ATOM 5428 O O . GLY A 1 687 ? -31.901 2.508 60.002 1.00 65.25 687 GLY A O 1
ATOM 5429 N N . ALA A 1 688 ? -32.804 2.070 61.998 1.00 65.94 688 ALA A N 1
ATOM 5430 C CA . ALA A 1 688 ? -33.633 3.283 62.009 1.00 65.94 688 ALA A CA 1
ATOM 5431 C C . ALA A 1 688 ? -32.801 4.578 62.076 1.00 65.94 688 ALA A C 1
ATOM 5433 O O . ALA A 1 688 ? -33.057 5.533 61.343 1.00 65.94 688 ALA A O 1
ATOM 5434 N N . ALA A 1 689 ? -31.763 4.603 62.918 1.00 65.62 689 ALA A N 1
ATOM 5435 C CA . ALA A 1 689 ? -30.853 5.745 63.012 1.00 65.62 689 ALA A CA 1
ATOM 5436 C C . ALA A 1 689 ? -29.928 5.837 61.785 1.00 65.62 689 ALA A C 1
ATOM 5438 O O . ALA A 1 689 ? -29.642 6.930 61.292 1.00 65.62 689 ALA A O 1
ATOM 5439 N N . GLN A 1 690 ? -29.487 4.688 61.266 1.00 71.44 690 GLN A N 1
ATOM 5440 C CA . GLN A 1 690 ? -28.616 4.615 60.098 1.00 71.44 690 GLN A CA 1
ATOM 5441 C C . GLN A 1 690 ? -29.337 4.998 58.798 1.00 71.44 690 GLN A C 1
ATOM 5443 O O . GLN A 1 690 ? -28.751 5.707 57.981 1.00 71.44 690 GLN A O 1
ATOM 5448 N N . PHE A 1 691 ? -30.593 4.583 58.612 1.00 78.94 691 PHE A N 1
ATOM 5449 C CA . PHE A 1 691 ? -31.390 4.909 57.429 1.00 78.94 691 PHE A CA 1
ATOM 5450 C C . PHE A 1 691 ? -31.607 6.419 57.300 1.00 78.94 691 PHE A C 1
ATOM 5452 O O . PHE A 1 691 ? -31.307 6.989 56.256 1.00 78.94 691 PHE A O 1
ATOM 5459 N N . GLN A 1 692 ? -32.003 7.096 58.382 1.00 77.69 692 GLN A N 1
ATOM 5460 C CA . GLN A 1 692 ? -32.204 8.551 58.380 1.00 77.69 692 GLN A CA 1
ATOM 5461 C C . GLN A 1 692 ? -30.909 9.338 58.098 1.00 77.69 692 GLN A C 1
ATOM 5463 O O . GLN A 1 692 ? -30.919 10.329 57.360 1.00 77.69 692 GLN A O 1
ATOM 5468 N N . ALA A 1 693 ? -29.767 8.877 58.622 1.00 77.94 693 ALA A N 1
ATOM 5469 C CA . ALA A 1 693 ? -28.466 9.474 58.319 1.00 77.94 693 ALA A CA 1
ATOM 5470 C C . ALA A 1 693 ? -28.051 9.262 56.848 1.00 77.94 693 ALA A C 1
ATOM 5472 O O . ALA A 1 693 ? -27.561 10.191 56.205 1.00 77.94 693 ALA A O 1
ATOM 5473 N N . GLN A 1 694 ? -28.277 8.064 56.300 1.00 81.44 694 GLN A N 1
ATOM 5474 C CA . GLN A 1 694 ? -27.959 7.725 54.908 1.00 81.44 694 GLN A CA 1
ATOM 5475 C C . GLN A 1 694 ? -28.883 8.434 53.910 1.00 81.44 694 GLN A C 1
ATOM 5477 O O . GLN A 1 694 ? -28.404 8.961 52.913 1.00 81.44 694 GLN A O 1
ATOM 5482 N N . LEU A 1 695 ? -30.178 8.554 54.210 1.00 84.00 695 LEU A N 1
ATOM 5483 C CA . LEU A 1 695 ? -31.140 9.290 53.384 1.00 84.00 695 LEU A CA 1
ATOM 5484 C C . LEU A 1 695 ? -30.786 10.786 53.295 1.00 84.00 695 LEU A C 1
ATOM 5486 O O . LEU A 1 695 ? -30.890 11.410 52.232 1.00 84.00 695 LEU A O 1
ATOM 5490 N N . SER A 1 696 ? -30.299 11.355 54.404 1.00 82.62 696 SER A N 1
ATOM 5491 C CA . SER A 1 696 ? -29.786 12.729 54.451 1.00 82.62 696 SER A CA 1
ATOM 5492 C C . SER A 1 696 ? -28.514 12.899 53.605 1.00 82.62 696 SER A C 1
ATOM 5494 O O . SER A 1 696 ? -28.401 13.867 52.850 1.00 82.62 696 SER A O 1
ATOM 5496 N N . LEU A 1 697 ? -27.577 11.947 53.678 1.00 83.62 697 LEU A N 1
ATOM 5497 C CA . LEU A 1 697 ? -26.349 11.937 52.867 1.00 83.62 697 LEU A CA 1
ATOM 5498 C C . LEU A 1 697 ? -26.622 11.728 51.373 1.00 83.62 697 LEU A C 1
ATOM 5500 O O . LEU A 1 697 ? -25.981 12.373 50.544 1.00 83.62 697 LEU A O 1
ATOM 5504 N N . LEU A 1 698 ? -27.584 10.873 51.023 1.00 86.44 698 LEU A N 1
ATOM 5505 C CA . LEU A 1 698 ? -28.035 10.670 49.648 1.00 86.44 698 LEU A CA 1
ATOM 5506 C C . LEU A 1 698 ? -28.600 11.976 49.083 1.00 86.44 698 LEU A C 1
ATOM 5508 O O . LEU A 1 698 ? -28.194 12.409 48.009 1.00 86.44 698 LEU A O 1
ATOM 5512 N N . SER A 1 699 ? -29.466 12.657 49.840 1.00 85.38 699 SER A N 1
ATOM 5513 C CA . SER A 1 699 ? -30.044 13.941 49.422 1.00 85.38 699 SER A CA 1
ATOM 5514 C C . SER A 1 699 ? -28.967 15.013 49.188 1.00 85.38 699 SER A C 1
ATOM 5516 O O . SER A 1 699 ? -29.037 15.762 48.214 1.00 85.38 699 SER A O 1
ATOM 5518 N N . GLN A 1 700 ? -27.928 15.060 50.029 1.00 85.50 700 GLN A N 1
ATOM 5519 C CA . GLN A 1 700 ? -26.772 15.942 49.817 1.00 85.50 700 GLN A CA 1
ATOM 5520 C C . GLN A 1 700 ? -25.923 15.525 48.608 1.00 85.50 700 GLN A C 1
ATOM 5522 O O . GLN A 1 700 ? -25.461 16.378 47.852 1.00 85.50 700 GLN A O 1
ATOM 5527 N N . SER A 1 701 ? -25.734 14.223 48.400 1.00 84.69 701 SER A N 1
ATOM 5528 C CA . SER A 1 701 ? -24.983 13.682 47.263 1.00 84.69 701 SER A CA 1
ATOM 5529 C C . SER A 1 701 ? -25.666 14.003 45.938 1.00 84.69 701 SER A C 1
ATOM 5531 O O . SER A 1 701 ? -24.992 14.440 45.010 1.00 84.69 701 SER A O 1
ATOM 5533 N N . VAL A 1 702 ? -26.996 13.882 45.863 1.00 88.00 702 VAL A N 1
ATOM 5534 C CA . VAL A 1 702 ? -27.790 14.280 44.690 1.00 88.00 702 VAL A CA 1
ATOM 5535 C C . VAL A 1 702 ? -27.546 15.747 44.346 1.00 88.00 702 VAL A C 1
ATOM 5537 O O . VAL A 1 702 ? -27.243 16.055 43.196 1.00 88.00 702 VAL A O 1
ATOM 5540 N N . LEU A 1 703 ? -27.597 16.646 45.335 1.00 87.25 703 LEU A N 1
ATOM 5541 C CA . LEU A 1 703 ? -27.331 18.072 45.123 1.00 87.25 703 LEU A CA 1
ATOM 5542 C C . LEU A 1 703 ? -25.902 18.326 44.620 1.00 87.25 703 LEU A C 1
ATOM 5544 O O . LEU A 1 703 ? -25.722 19.001 43.609 1.00 87.25 703 LEU A O 1
ATOM 5548 N N . ASN A 1 704 ? -24.894 17.731 45.261 1.00 87.75 704 ASN A N 1
ATOM 5549 C CA . ASN A 1 704 ? -23.495 17.876 44.846 1.00 87.75 704 ASN A CA 1
ATOM 5550 C C . ASN A 1 704 ? -23.260 17.350 43.424 1.00 87.75 704 ASN A C 1
ATOM 5552 O O . ASN A 1 704 ? -22.583 17.984 42.614 1.00 87.75 704 ASN A O 1
ATOM 5556 N N . TYR A 1 705 ? -23.823 16.187 43.099 1.00 88.56 705 TYR A N 1
ATOM 5557 C CA . TYR A 1 705 ? -23.694 15.610 41.770 1.00 88.56 705 TYR A CA 1
ATOM 5558 C C . TYR A 1 705 ? -24.435 16.432 40.709 1.00 88.56 705 TYR A C 1
ATOM 5560 O O . TYR A 1 705 ? -23.912 16.574 39.606 1.00 88.56 705 TYR A O 1
ATOM 5568 N N . LEU A 1 706 ? -25.581 17.041 41.032 1.00 87.62 706 LEU A N 1
ATOM 5569 C CA . LEU A 1 706 ? -26.267 17.984 40.139 1.00 87.62 706 LEU A CA 1
ATOM 5570 C C . LEU A 1 706 ? -25.439 19.252 39.873 1.00 87.62 706 LEU A C 1
ATOM 5572 O O . LEU A 1 706 ? -25.460 19.767 38.752 1.00 87.62 706 LEU A O 1
ATOM 5576 N N . GLU A 1 707 ? -24.689 19.745 40.863 1.00 86.44 707 GLU A N 1
ATOM 5577 C CA . GLU A 1 707 ? -23.792 20.896 40.688 1.00 86.44 707 GLU A CA 1
ATOM 5578 C C . GLU A 1 707 ? -22.570 20.561 39.822 1.00 86.44 707 GLU A C 1
ATOM 5580 O O . GLU A 1 707 ? -22.199 21.336 38.935 1.00 86.44 707 GLU A O 1
ATOM 5585 N N . VAL A 1 708 ? -21.957 19.394 40.040 1.00 84.56 708 VAL A N 1
ATOM 5586 C CA . VAL A 1 708 ? -20.755 18.952 39.309 1.00 84.56 708 VAL A CA 1
ATOM 5587 C C . VAL A 1 708 ? -21.083 18.494 37.879 1.00 84.56 708 VAL A C 1
ATOM 5589 O O . VAL A 1 708 ? -20.240 18.609 36.975 1.00 84.56 708 VAL A O 1
ATOM 5592 N N . ALA A 1 709 ? -22.308 18.014 37.646 1.00 87.31 709 ALA A N 1
ATOM 5593 C CA . ALA A 1 709 ? -22.800 17.628 36.332 1.00 87.31 709 ALA A CA 1
ATOM 5594 C C . ALA A 1 709 ? -22.970 18.866 35.430 1.00 87.31 709 ALA A C 1
ATOM 5596 O O . ALA A 1 709 ? -23.970 19.589 35.445 1.00 87.31 709 ALA A O 1
ATOM 5597 N N . THR A 1 710 ? -21.916 19.116 34.656 1.00 87.38 710 THR A N 1
ATOM 5598 C CA . THR A 1 710 ? -21.731 20.276 33.771 1.00 87.38 710 THR A CA 1
ATOM 5599 C C . THR A 1 710 ? -21.869 19.925 32.291 1.00 87.38 710 THR A C 1
ATOM 5601 O O . THR A 1 710 ? -21.874 20.825 31.455 1.00 87.38 710 THR A O 1
ATOM 5604 N N . THR A 1 711 ? -22.013 18.639 31.961 1.00 88.31 711 THR A N 1
ATOM 5605 C CA . THR A 1 711 ? -22.311 18.150 30.607 1.00 88.31 711 THR A CA 1
ATOM 5606 C C . THR A 1 711 ? -23.439 17.115 30.661 1.00 88.31 711 THR A C 1
ATOM 5608 O O . THR A 1 711 ? -23.634 16.511 31.722 1.00 88.31 711 THR A O 1
ATOM 5611 N N . PRO A 1 712 ? -24.179 16.895 29.557 1.00 86.06 712 PRO A N 1
ATOM 5612 C CA . PRO A 1 712 ? -25.240 15.891 29.504 1.00 86.06 712 PRO A CA 1
ATOM 5613 C C . PRO A 1 712 ? -24.767 14.487 29.904 1.00 86.06 712 PRO A C 1
ATOM 5615 O O . PRO A 1 712 ? -25.427 13.809 30.684 1.00 86.06 712 PRO A O 1
ATOM 5618 N N . GLU A 1 713 ? -23.573 14.095 29.465 1.00 86.19 713 GLU A N 1
ATOM 5619 C CA . GLU A 1 713 ? -22.981 12.784 29.750 1.00 86.19 713 GLU A CA 1
ATOM 5620 C C . GLU A 1 713 ? -22.629 12.651 31.233 1.00 86.19 713 GLU A C 1
ATOM 5622 O O . GLU A 1 713 ? -22.856 11.609 31.844 1.00 86.19 713 GLU A O 1
ATOM 5627 N N . LYS A 1 714 ? -22.125 13.731 31.848 1.00 87.12 714 LYS A N 1
ATOM 5628 C CA . LYS A 1 714 ? -21.883 13.765 33.293 1.00 87.12 714 LYS A CA 1
ATOM 5629 C C . LYS A 1 714 ? -23.181 13.709 34.091 1.00 87.12 714 LYS A C 1
ATOM 5631 O O . LYS A 1 714 ? -23.152 13.184 35.195 1.00 87.12 714 LYS A O 1
ATOM 5636 N N . CYS A 1 715 ? -24.303 14.220 33.571 1.00 88.44 715 CYS A N 1
ATOM 5637 C CA . CYS A 1 715 ? -25.606 14.029 34.213 1.00 88.44 715 CYS A CA 1
ATOM 5638 C C . CYS A 1 715 ? -25.993 12.550 34.240 1.00 88.44 715 CYS A C 1
ATOM 5640 O O . CYS A 1 715 ? -26.418 12.079 35.289 1.00 88.44 715 CYS A O 1
ATOM 5642 N N . ASP A 1 716 ? -25.801 11.821 33.139 1.00 87.38 716 ASP A N 1
ATOM 5643 C CA . ASP A 1 716 ? -26.107 10.387 33.071 1.00 87.38 716 ASP A CA 1
ATOM 5644 C C . ASP A 1 716 ? -25.159 9.563 33.965 1.00 87.38 716 ASP A C 1
ATOM 5646 O O . ASP A 1 716 ? -25.597 8.668 34.693 1.00 87.38 716 ASP A O 1
ATOM 5650 N N . GLU A 1 717 ? -23.866 9.902 33.989 1.00 87.88 717 GLU A N 1
ATOM 5651 C CA . GLU A 1 717 ? -22.879 9.262 34.867 1.00 87.88 717 GLU A CA 1
ATOM 5652 C C . GLU A 1 717 ? -23.192 9.517 36.351 1.00 87.88 717 GLU A C 1
ATOM 5654 O O . GLU A 1 717 ? -23.213 8.591 37.164 1.00 87.88 717 GLU A O 1
ATOM 5659 N N . SER A 1 718 ? -23.466 10.770 36.716 1.00 90.12 718 SER A N 1
ATOM 5660 C CA . SER A 1 718 ? -23.851 11.155 38.073 1.00 90.12 718 SER A CA 1
ATOM 5661 C C . SER A 1 718 ? -25.176 10.532 38.500 1.00 90.12 718 SER A C 1
ATOM 5663 O O . SER A 1 718 ? -25.266 10.048 39.628 1.00 90.12 718 SER A O 1
ATOM 5665 N N . LEU A 1 719 ? -26.172 10.488 37.610 1.00 91.06 719 LEU A N 1
ATOM 5666 C CA . LEU A 1 719 ? -27.435 9.801 37.860 1.00 91.06 719 LEU A CA 1
ATOM 5667 C C . LEU A 1 719 ? -27.185 8.315 38.103 1.00 91.06 719 LEU A C 1
ATOM 5669 O O . LEU A 1 719 ? -27.689 7.783 39.080 1.00 91.06 719 LEU A O 1
ATOM 5673 N N . THR A 1 720 ? -26.352 7.661 37.292 1.00 89.62 720 THR A N 1
ATOM 5674 C CA . THR A 1 720 ? -25.997 6.247 37.491 1.00 89.62 720 THR A CA 1
ATOM 5675 C C . THR A 1 720 ? -25.379 6.021 38.870 1.00 89.62 720 THR A C 1
ATOM 5677 O O . THR A 1 720 ? -25.780 5.102 39.575 1.00 89.62 720 THR A O 1
ATOM 5680 N N . ARG A 1 721 ? -24.462 6.891 39.315 1.00 88.88 721 ARG A N 1
ATOM 5681 C CA . ARG A 1 721 ? -23.861 6.793 40.659 1.00 88.88 721 ARG A CA 1
ATOM 5682 C C . ARG A 1 721 ? -24.890 6.966 41.777 1.00 88.88 721 ARG A C 1
ATOM 5684 O O . ARG A 1 721 ? -24.850 6.223 42.750 1.00 88.88 721 ARG A O 1
ATOM 5691 N N . VAL A 1 722 ? -25.812 7.918 41.638 1.00 90.56 722 VAL A N 1
ATOM 5692 C CA . VAL A 1 722 ? -26.917 8.108 42.592 1.00 90.56 722 VAL A CA 1
ATOM 5693 C C . VAL A 1 722 ? -27.858 6.902 42.585 1.00 90.56 722 VAL A C 1
ATOM 5695 O O . VAL A 1 722 ? -28.275 6.457 43.646 1.00 90.56 722 VAL A O 1
ATOM 5698 N N . MET A 1 723 ? -28.167 6.345 41.415 1.00 91.69 723 MET A N 1
ATOM 5699 C CA . MET A 1 723 ? -29.025 5.168 41.274 1.00 91.69 723 MET A CA 1
ATOM 5700 C C . MET A 1 723 ? -28.392 3.940 41.922 1.00 91.69 723 MET A C 1
ATOM 5702 O O . MET A 1 723 ? -29.089 3.223 42.625 1.00 91.69 723 MET A O 1
ATOM 5706 N N . VAL A 1 724 ? -27.077 3.758 41.782 1.00 90.31 724 VAL A N 1
ATOM 5707 C CA . VAL A 1 724 ? -26.332 2.720 42.506 1.00 90.31 724 VAL A CA 1
ATOM 5708 C C . VAL A 1 724 ? -26.406 2.953 44.015 1.00 90.31 724 VAL A C 1
ATOM 5710 O O . VAL A 1 724 ? -26.693 2.015 44.741 1.00 90.31 724 VAL A O 1
ATOM 5713 N N . GLN A 1 725 ? -26.239 4.188 44.505 1.00 86.38 725 GLN A N 1
ATOM 5714 C CA . GLN A 1 725 ? -26.399 4.482 45.939 1.00 86.38 725 GLN A CA 1
ATOM 5715 C C . GLN A 1 725 ? -27.820 4.180 46.441 1.00 86.38 725 GLN A C 1
ATOM 5717 O O . GLN A 1 725 ? -27.987 3.674 47.549 1.00 86.38 725 GLN A O 1
ATOM 5722 N N . ILE A 1 726 ? -28.845 4.463 45.632 1.00 88.56 726 ILE A N 1
ATOM 5723 C CA . ILE A 1 726 ? -30.238 4.127 45.947 1.00 88.56 726 ILE A CA 1
ATOM 5724 C C . ILE A 1 726 ? -30.440 2.611 45.940 1.00 88.56 726 ILE A C 1
ATOM 5726 O O . ILE A 1 726 ? -31.021 2.102 46.887 1.00 88.56 726 ILE A O 1
ATOM 5730 N N . GLU A 1 727 ? -29.928 1.881 44.950 1.00 87.56 727 GLU A N 1
ATOM 5731 C CA . GLU A 1 727 ? -30.009 0.413 44.877 1.00 87.56 727 GLU A CA 1
ATOM 5732 C C . GLU A 1 727 ? -29.238 -0.268 46.016 1.00 87.56 727 GLU A C 1
ATOM 5734 O O . GLU A 1 727 ? -29.705 -1.251 46.591 1.00 87.56 727 GLU A O 1
ATOM 5739 N N . GLU A 1 728 ? -28.085 0.278 46.404 1.00 84.75 728 GLU A N 1
ATOM 5740 C CA . GLU A 1 728 ? -27.333 -0.141 47.586 1.00 84.75 728 GLU A CA 1
ATOM 5741 C C . GLU A 1 728 ? -28.161 0.075 48.857 1.00 84.75 728 GLU A C 1
ATOM 5743 O O . GLU A 1 728 ? -28.209 -0.813 49.707 1.00 84.75 728 GLU A O 1
ATOM 5748 N N . MET A 1 729 ? -28.860 1.211 48.986 1.00 85.31 729 MET A N 1
ATOM 5749 C CA . MET A 1 729 ? -29.785 1.453 50.099 1.00 85.31 729 MET A CA 1
ATOM 5750 C C . MET A 1 729 ? -31.014 0.531 50.048 1.00 85.31 729 MET A C 1
ATOM 5752 O O . MET A 1 729 ? -31.378 -0.024 51.083 1.00 85.31 729 MET A O 1
ATOM 5756 N N . GLU A 1 730 ? -31.622 0.316 48.878 1.00 82.25 730 GLU A N 1
ATOM 5757 C CA . GLU A 1 730 ? -32.757 -0.599 48.670 1.00 82.25 730 GLU A CA 1
ATOM 5758 C C . GLU A 1 730 ? -32.365 -2.024 49.075 1.00 82.25 730 GLU A C 1
ATOM 5760 O O . GLU A 1 730 ? -33.103 -2.698 49.788 1.00 82.25 730 GLU A O 1
ATOM 5765 N N . THR A 1 731 ? -31.160 -2.456 48.704 1.00 81.00 731 THR A N 1
ATOM 5766 C CA . THR A 1 731 ? -30.614 -3.767 49.070 1.00 81.00 731 THR A CA 1
ATOM 5767 C C . THR A 1 731 ? -30.331 -3.845 50.570 1.00 81.00 731 THR A C 1
ATOM 5769 O O . THR A 1 731 ? -30.735 -4.805 51.232 1.00 81.00 731 THR A O 1
ATOM 5772 N N . ARG A 1 732 ? -29.678 -2.818 51.129 1.00 76.06 732 ARG A N 1
ATOM 5773 C CA . ARG A 1 732 ? -29.249 -2.770 52.535 1.00 76.06 732 ARG A CA 1
ATOM 5774 C C . ARG A 1 732 ? -30.410 -2.687 53.524 1.00 76.06 732 ARG A C 1
ATOM 5776 O O . ARG A 1 732 ? -30.299 -3.210 54.629 1.00 76.06 732 ARG A O 1
ATOM 5783 N N . PHE A 1 733 ? -31.509 -2.043 53.142 1.00 77.81 733 PHE A N 1
ATOM 5784 C CA . PHE A 1 733 ? -32.701 -1.866 53.975 1.00 77.81 733 PHE A CA 1
ATOM 5785 C C . PHE A 1 733 ? -33.909 -2.684 53.483 1.00 77.81 733 PHE A C 1
ATOM 5787 O O . PHE A 1 733 ? -35.024 -2.458 53.946 1.00 77.81 733 PHE A O 1
ATOM 5794 N N . SER A 1 734 ? -33.682 -3.665 52.602 1.00 73.06 734 SER A N 1
ATOM 5795 C CA . SER A 1 734 ? -34.709 -4.511 51.964 1.00 73.06 734 SER A CA 1
ATOM 5796 C C . SER A 1 734 ? -35.637 -5.259 52.930 1.00 73.06 734 SER A C 1
ATOM 5798 O O . SER A 1 734 ? -36.748 -5.617 52.554 1.00 73.06 734 SER A O 1
ATOM 5800 N N . ASP A 1 735 ? -35.215 -5.474 54.180 1.00 66.31 735 ASP A N 1
ATOM 5801 C CA . ASP A 1 735 ? -36.010 -6.138 55.222 1.00 66.31 735 ASP A CA 1
ATOM 5802 C C . ASP A 1 735 ? -37.077 -5.223 55.876 1.00 66.31 735 ASP A C 1
ATOM 5804 O O . ASP A 1 735 ? -37.807 -5.669 56.768 1.00 66.31 735 ASP A O 1
ATOM 5808 N N . PHE A 1 736 ? -37.168 -3.947 55.474 1.00 71.88 736 PHE A N 1
ATOM 5809 C CA . PHE A 1 736 ? -38.069 -2.942 56.049 1.00 71.88 736 PHE A CA 1
ATOM 5810 C C . PHE A 1 736 ? -38.954 -2.289 54.974 1.00 71.88 736 PHE A C 1
ATOM 5812 O O . PHE A 1 736 ? -38.570 -1.300 54.349 1.00 71.88 736 PHE A O 1
ATOM 5819 N N . ASP A 1 737 ? -40.179 -2.797 54.813 1.00 68.06 737 ASP A N 1
ATOM 5820 C CA . ASP A 1 737 ? -41.138 -2.326 53.796 1.00 68.06 737 ASP A CA 1
ATOM 5821 C C . ASP A 1 737 ? -41.434 -0.811 53.871 1.00 68.06 737 ASP A C 1
ATOM 5823 O O . ASP A 1 737 ? -41.689 -0.172 52.850 1.00 68.06 737 ASP A O 1
ATOM 5827 N N . GLU A 1 738 ? -41.358 -0.208 55.063 1.00 68.06 738 GLU A N 1
ATOM 5828 C CA . GLU A 1 738 ? -41.581 1.232 55.273 1.00 68.06 738 GLU A CA 1
ATOM 5829 C C . GLU A 1 738 ? -40.508 2.111 54.598 1.00 68.06 738 GLU A C 1
ATOM 5831 O O . GLU A 1 738 ? -40.821 3.202 54.125 1.00 68.06 738 GLU A O 1
ATOM 5836 N N . TYR A 1 739 ? -39.264 1.631 54.484 1.00 82.19 739 TYR A N 1
ATOM 5837 C CA . TYR A 1 739 ? -38.158 2.368 53.855 1.00 82.19 739 TYR A CA 1
ATOM 5838 C C . TYR A 1 739 ? -38.156 2.245 52.327 1.00 82.19 739 TYR A C 1
ATOM 5840 O O . TYR A 1 739 ? -37.708 3.160 51.632 1.00 82.19 739 TYR A O 1
ATOM 5848 N N . ALA A 1 740 ? -38.700 1.150 51.788 1.00 78.94 740 ALA A N 1
ATOM 5849 C CA . ALA A 1 740 ? -38.794 0.928 50.347 1.00 78.94 740 ALA A CA 1
ATOM 5850 C C . ALA A 1 740 ? -39.652 2.002 49.653 1.00 78.94 740 ALA A C 1
ATOM 5852 O O . ALA A 1 740 ? -39.266 2.529 48.611 1.00 78.94 740 ALA A O 1
ATOM 5853 N N . ALA A 1 741 ? -40.782 2.389 50.258 1.00 82.44 741 ALA A N 1
ATOM 5854 C CA . ALA A 1 741 ? -41.647 3.445 49.722 1.00 82.44 741 ALA A CA 1
ATOM 5855 C C . ALA A 1 741 ? -40.941 4.818 49.656 1.00 82.44 741 ALA A C 1
ATOM 5857 O O . ALA A 1 741 ? -41.121 5.579 48.700 1.00 82.44 741 ALA A O 1
ATOM 5858 N N . GLU A 1 742 ? -40.106 5.129 50.649 1.00 82.62 742 GLU A N 1
A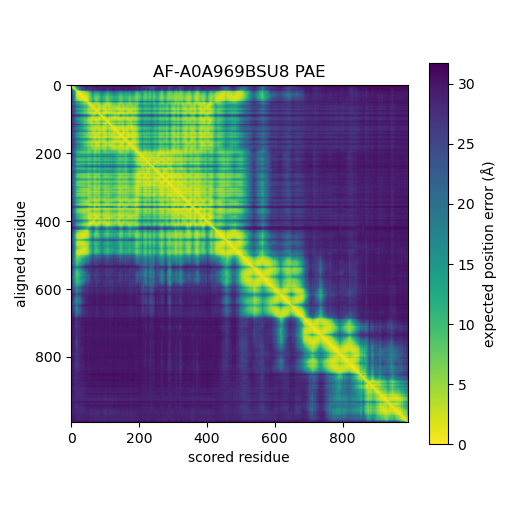TOM 5859 C CA . GLU A 1 742 ? -39.361 6.390 50.720 1.00 82.62 742 GLU A CA 1
ATOM 5860 C C . GLU A 1 742 ? -38.201 6.431 49.706 1.00 82.62 742 GLU A C 1
ATOM 5862 O O . GLU A 1 742 ? -37.981 7.455 49.055 1.00 82.62 742 GLU A O 1
ATOM 5867 N N . LEU A 1 743 ? -37.515 5.301 49.488 1.00 87.12 743 LEU A N 1
ATOM 5868 C CA . LEU A 1 743 ? -36.458 5.172 48.476 1.00 87.12 743 LEU A CA 1
ATOM 5869 C C . LEU A 1 743 ? -36.989 5.270 47.043 1.00 87.12 743 LEU A C 1
ATOM 5871 O O . LEU A 1 743 ? -36.380 5.963 46.230 1.00 87.12 743 LEU A O 1
ATOM 5875 N N . ILE A 1 744 ? -38.148 4.668 46.748 1.00 86.44 744 ILE A N 1
ATOM 5876 C CA . ILE A 1 744 ? -38.816 4.812 45.442 1.00 86.44 744 ILE A CA 1
ATOM 5877 C C . ILE A 1 744 ? -39.108 6.290 45.158 1.00 86.44 744 ILE A C 1
ATOM 5879 O O . ILE A 1 744 ? -38.775 6.795 44.087 1.00 86.44 744 ILE A O 1
ATOM 5883 N N . THR A 1 745 ? -39.645 7.007 46.148 1.00 88.38 745 THR A N 1
ATOM 5884 C CA . THR A 1 745 ? -39.921 8.446 46.022 1.00 88.38 745 THR A CA 1
ATOM 5885 C C . THR A 1 745 ? -38.635 9.231 45.729 1.00 88.38 745 THR A C 1
ATOM 5887 O O . THR A 1 745 ? -38.596 10.065 44.825 1.00 88.38 745 THR A O 1
ATOM 5890 N N . LYS A 1 746 ? -37.537 8.932 46.438 1.00 87.19 746 LYS A N 1
ATOM 5891 C CA . LYS A 1 746 ? -36.237 9.587 46.206 1.00 87.19 746 LYS A CA 1
ATOM 5892 C C . LYS A 1 746 ? -35.616 9.252 44.853 1.00 87.19 746 LYS A C 1
ATOM 5894 O O . LYS A 1 746 ? -34.957 10.110 44.263 1.00 87.19 746 LYS A O 1
ATOM 5899 N N . ARG A 1 747 ? -35.835 8.039 44.349 1.00 91.81 747 ARG A N 1
ATOM 5900 C CA . ARG A 1 747 ? -35.399 7.596 43.020 1.00 91.81 747 ARG A CA 1
ATOM 5901 C C . ARG A 1 747 ? -36.041 8.433 41.923 1.00 91.81 747 ARG A C 1
ATOM 5903 O O . ARG A 1 747 ? -35.330 8.961 41.070 1.00 91.81 747 ARG A O 1
ATOM 5910 N N . GLU A 1 748 ? -37.357 8.611 41.995 1.00 90.38 748 GLU A N 1
ATOM 5911 C CA . GLU A 1 748 ? -38.105 9.447 41.054 1.00 90.38 748 GLU A CA 1
ATOM 5912 C C . GLU A 1 748 ? -37.659 10.916 41.127 1.00 90.38 748 GLU A C 1
ATOM 5914 O O . GLU A 1 748 ? -37.427 11.548 40.094 1.00 90.38 748 GLU A O 1
ATOM 5919 N N . GLU A 1 749 ? -37.471 11.466 42.333 1.00 90.12 749 GLU A N 1
ATOM 5920 C CA . GLU A 1 749 ? -36.966 12.835 42.520 1.00 90.12 749 GLU A CA 1
ATOM 5921 C C . GLU A 1 749 ? -35.584 13.039 41.876 1.00 90.12 749 GLU A C 1
ATOM 5923 O O . GLU A 1 749 ? -35.369 14.028 41.168 1.00 90.12 749 GLU A O 1
ATOM 5928 N N . ALA A 1 750 ? -34.653 12.102 42.085 1.00 90.31 750 ALA A N 1
ATOM 5929 C CA . ALA A 1 750 ? -33.310 12.174 41.521 1.00 90.31 750 ALA A CA 1
ATOM 5930 C C . ALA A 1 750 ? -33.323 12.066 39.988 1.00 90.31 750 ALA A C 1
ATOM 5932 O O . ALA A 1 750 ? -32.705 12.894 39.316 1.00 90.31 750 ALA A O 1
ATOM 5933 N N . GLN A 1 751 ? -34.050 11.094 39.428 1.00 90.12 751 GLN A N 1
ATOM 5934 C CA . GLN A 1 751 ? -34.180 10.922 37.977 1.00 90.12 751 GLN A CA 1
ATOM 5935 C C . GLN A 1 751 ? -34.725 12.187 37.308 1.00 90.12 751 GLN A C 1
ATOM 5937 O O . GLN A 1 751 ? -34.097 12.708 36.384 1.00 90.12 751 GLN A O 1
ATOM 5942 N N . ASN A 1 752 ? -35.819 12.739 37.838 1.00 91.69 752 ASN A N 1
ATOM 5943 C CA . ASN A 1 752 ? -36.429 13.962 37.315 1.00 91.69 752 ASN A CA 1
ATOM 5944 C C . ASN A 1 752 ? -35.472 15.165 37.382 1.00 91.69 752 ASN A C 1
ATOM 5946 O O . ASN A 1 752 ? -35.394 15.964 36.443 1.00 91.69 752 ASN A O 1
ATOM 5950 N N . ALA A 1 753 ? -34.715 15.305 38.475 1.00 90.56 753 ALA A N 1
ATOM 5951 C CA . ALA A 1 753 ? -33.766 16.403 38.636 1.00 90.56 753 ALA A CA 1
ATOM 5952 C C . ALA A 1 753 ? -32.592 16.314 37.643 1.00 90.56 753 ALA A C 1
ATOM 5954 O O . ALA A 1 753 ? -32.243 17.319 37.012 1.00 90.56 753 ALA A O 1
ATOM 5955 N N . PHE A 1 754 ? -32.005 15.126 37.462 1.00 92.25 754 PHE A N 1
ATOM 5956 C CA . PHE A 1 754 ? -30.917 14.917 36.502 1.00 92.25 754 PHE A CA 1
ATOM 5957 C C . PHE A 1 754 ? -31.387 15.026 35.053 1.00 92.25 754 PHE A C 1
ATOM 5959 O O . PHE A 1 754 ? -30.678 15.621 34.243 1.00 92.25 754 PHE A O 1
ATOM 5966 N N . GLU A 1 755 ? -32.583 14.537 34.724 1.00 89.06 755 GLU A N 1
ATOM 5967 C CA . GLU A 1 755 ? -33.151 14.670 33.381 1.00 89.06 755 GLU A CA 1
ATOM 5968 C C . GLU A 1 755 ? -33.409 16.141 33.025 1.00 89.06 755 GLU A C 1
ATOM 5970 O O . GLU A 1 755 ? -32.991 16.606 31.961 1.00 89.06 755 GLU A O 1
ATOM 5975 N N . SER A 1 756 ? -33.987 16.910 33.952 1.00 91.31 756 SER A N 1
ATOM 5976 C CA . SER A 1 756 ? -34.166 18.357 33.795 1.00 91.31 756 SER A CA 1
ATOM 5977 C C . SER A 1 756 ? -32.828 19.090 33.635 1.00 91.31 756 SER A C 1
ATOM 5979 O O . SER A 1 756 ? -32.673 19.955 32.766 1.00 91.31 756 SER A O 1
ATOM 5981 N N . ARG A 1 757 ? -31.807 18.734 34.427 1.00 90.31 757 ARG A N 1
ATOM 5982 C CA . ARG A 1 757 ? -30.460 19.318 34.310 1.00 90.31 757 ARG A CA 1
ATOM 5983 C C . ARG A 1 757 ? -29.811 18.988 32.966 1.00 90.31 757 ARG A C 1
ATOM 5985 O O . ARG A 1 757 ? -29.272 19.892 32.325 1.00 90.31 757 ARG A O 1
ATOM 5992 N N . ARG A 1 758 ? -29.902 17.731 32.528 1.00 91.94 758 ARG A N 1
ATOM 5993 C CA . ARG A 1 758 ? -29.397 17.256 31.236 1.00 91.94 758 ARG A CA 1
ATOM 5994 C C . ARG A 1 758 ? -30.045 18.021 30.091 1.00 91.94 758 ARG A C 1
ATOM 5996 O O . ARG A 1 758 ? -29.330 18.566 29.256 1.00 91.94 758 ARG A O 1
ATOM 6003 N N . GLN A 1 759 ? -31.372 18.141 30.104 1.00 90.44 759 GLN A N 1
ATOM 6004 C CA . GLN A 1 759 ? -32.115 18.886 29.091 1.00 90.44 759 GLN A CA 1
ATOM 6005 C C . GLN A 1 759 ? -31.648 20.346 29.006 1.00 90.44 759 GLN A C 1
ATOM 6007 O O . GLN A 1 759 ? -31.328 20.831 27.923 1.00 90.44 759 GLN A O 1
ATOM 6012 N N . ASN A 1 760 ? -31.503 21.024 30.148 1.00 91.06 760 ASN A N 1
ATOM 6013 C CA . ASN A 1 760 ? -31.007 22.403 30.190 1.00 91.06 760 ASN A CA 1
ATOM 6014 C C . ASN A 1 760 ? -29.583 22.555 29.618 1.00 91.06 760 ASN A C 1
ATOM 6016 O O . ASN A 1 760 ? -29.286 23.541 28.932 1.00 91.06 760 ASN A O 1
ATOM 6020 N N . LEU A 1 761 ? -28.686 21.604 29.896 1.00 88.44 761 LEU A N 1
ATOM 6021 C CA . LEU A 1 761 ? -27.317 21.612 29.368 1.00 88.44 761 LEU A CA 1
ATOM 6022 C C . LEU A 1 761 ? -27.288 21.340 27.861 1.00 88.44 761 LEU A C 1
ATOM 6024 O O . LEU A 1 761 ? -26.592 22.053 27.137 1.00 88.44 761 LEU A O 1
ATOM 6028 N N . THR A 1 762 ? -28.086 20.384 27.385 1.00 87.81 762 THR A N 1
ATOM 6029 C CA . THR A 1 762 ? -28.254 20.089 25.956 1.00 87.81 762 THR A CA 1
ATOM 6030 C C . THR A 1 762 ? -28.797 21.301 25.204 1.00 87.81 762 THR A C 1
ATOM 6032 O O . THR A 1 762 ? -28.241 21.693 24.181 1.00 87.81 762 THR A O 1
ATOM 6035 N N . ASP A 1 763 ? -29.820 21.969 25.739 1.00 89.50 763 ASP A N 1
ATOM 6036 C CA . ASP A 1 763 ? -30.383 23.176 25.130 1.00 89.50 763 ASP A CA 1
ATOM 6037 C C . ASP A 1 763 ? -29.368 24.324 25.087 1.00 89.50 763 ASP A C 1
ATOM 6039 O O . ASP A 1 763 ? -29.286 25.061 24.101 1.00 89.50 763 ASP A O 1
ATOM 6043 N N . THR A 1 764 ? -28.552 24.465 26.133 1.00 87.88 764 THR A N 1
ATOM 6044 C CA . THR A 1 764 ? -27.476 25.466 26.181 1.00 87.88 764 THR A CA 1
ATOM 6045 C C . THR A 1 764 ? -26.395 25.177 25.138 1.00 87.88 764 THR A C 1
ATOM 6047 O O . THR A 1 764 ? -25.956 26.094 24.436 1.00 87.88 764 THR A O 1
ATOM 6050 N N . LEU A 1 765 ? -25.988 23.912 25.002 1.00 86.81 765 LEU A N 1
ATOM 6051 C CA . LEU A 1 765 ? -25.013 23.466 24.009 1.00 86.81 765 LEU A CA 1
ATOM 6052 C C . LEU A 1 765 ? -25.539 23.682 22.585 1.00 86.81 765 LEU A C 1
ATOM 6054 O O . LEU A 1 765 ? -24.862 24.319 21.780 1.00 86.81 765 LEU A O 1
ATOM 6058 N N . ASN A 1 766 ? -26.780 23.276 22.307 1.00 85.88 766 ASN A N 1
ATOM 6059 C CA . ASN A 1 766 ? -27.426 23.462 21.007 1.00 85.88 766 ASN A CA 1
ATOM 6060 C C . ASN A 1 766 ? -27.527 24.941 20.620 1.00 85.88 766 ASN A C 1
ATOM 6062 O O . ASN A 1 766 ? -27.173 25.312 19.501 1.00 85.88 766 ASN A O 1
ATOM 6066 N N . ARG A 1 767 ? -27.932 25.819 21.549 1.00 89.38 767 ARG A N 1
ATOM 6067 C CA . ARG A 1 767 ? -27.959 27.274 21.305 1.00 89.38 767 ARG A CA 1
ATOM 6068 C C . ARG A 1 767 ? -26.571 27.827 20.981 1.00 89.38 767 ARG A C 1
ATOM 6070 O O . ARG A 1 767 ? -26.445 28.696 20.115 1.00 89.38 767 ARG A O 1
ATOM 6077 N N . ARG A 1 768 ? -25.523 27.336 21.652 1.00 88.50 768 ARG A N 1
ATOM 6078 C CA . ARG A 1 768 ? -24.138 27.744 21.381 1.00 88.50 768 ARG A CA 1
ATOM 6079 C C . ARG A 1 768 ? -23.680 27.278 19.999 1.00 88.50 768 ARG A C 1
ATOM 6081 O O . ARG A 1 768 ? -23.183 28.111 19.241 1.00 88.50 768 ARG A O 1
ATOM 6088 N N . CYS A 1 769 ? -23.891 26.010 19.650 1.00 89.69 769 CYS A N 1
ATOM 6089 C CA . CYS A 1 769 ? -23.569 25.475 18.324 1.00 89.69 769 CYS A CA 1
ATOM 6090 C C . CYS A 1 769 ? -24.316 26.236 17.219 1.00 89.69 769 CYS A C 1
ATOM 6092 O O . CYS A 1 769 ? -23.702 26.694 16.258 1.00 89.69 769 CYS A O 1
ATOM 6094 N N . GLN A 1 770 ? -25.609 26.510 17.409 1.00 90.00 770 GLN A N 1
ATOM 6095 C CA . GLN A 1 770 ? -26.402 27.290 16.460 1.00 90.00 770 GLN A CA 1
ATOM 6096 C C . GLN A 1 770 ? -25.860 28.719 16.274 1.00 90.00 770 GLN A C 1
ATOM 6098 O O . GLN A 1 770 ? -25.746 29.196 15.145 1.00 90.00 770 GLN A O 1
ATOM 6103 N N . SER A 1 771 ? -25.479 29.401 17.358 1.00 91.38 771 SER A N 1
ATOM 6104 C CA . SER A 1 771 ? -24.892 30.750 17.300 1.00 91.38 771 SER A CA 1
ATOM 6105 C C . SER A 1 771 ? -23.540 30.778 16.570 1.00 91.38 771 SER A C 1
ATOM 6107 O O . SER A 1 771 ? -23.285 31.671 15.749 1.00 91.38 771 SER A O 1
ATOM 6109 N N . LEU A 1 772 ? -22.682 29.783 16.824 1.00 90.88 772 LEU A N 1
ATOM 6110 C CA . LEU A 1 772 ? -21.397 29.620 16.136 1.00 90.88 772 LEU A CA 1
ATOM 6111 C C . LEU A 1 772 ? -21.601 29.324 14.646 1.00 90.88 772 LEU A C 1
ATOM 6113 O O . LEU A 1 772 ? -20.969 29.972 13.813 1.00 90.88 772 LEU A O 1
ATOM 6117 N N . SER A 1 773 ? -22.535 28.430 14.312 1.00 90.31 773 SER A N 1
ATOM 6118 C CA . SER A 1 773 ? -22.886 28.088 12.930 1.00 90.31 773 SER A CA 1
ATOM 6119 C C . SER A 1 773 ? -23.405 29.308 12.159 1.00 90.31 773 SER A C 1
ATOM 6121 O O . SER A 1 773 ? -22.833 29.683 11.138 1.00 90.31 773 SER A O 1
ATOM 6123 N N . GLN A 1 774 ? -24.368 30.057 12.711 1.00 92.44 774 GLN A N 1
ATOM 6124 C CA . GLN A 1 774 ? -24.862 31.301 12.096 1.00 92.44 774 GLN A CA 1
ATOM 6125 C C . GLN A 1 774 ? -23.771 32.372 11.931 1.00 92.44 774 GLN A C 1
ATOM 6127 O O . GLN A 1 774 ? -23.833 33.212 11.028 1.00 92.44 774 GLN A O 1
ATOM 6132 N N . SER A 1 775 ? -22.790 32.408 12.834 1.00 92.81 775 SER A N 1
ATOM 6133 C CA . SER A 1 775 ? -21.649 33.325 12.730 1.00 92.81 775 SER A CA 1
ATOM 6134 C C . SER A 1 775 ? -20.692 32.890 11.618 1.00 92.81 775 SER A C 1
ATOM 6136 O O . SER A 1 775 ? -20.250 33.728 10.829 1.00 92.81 775 SER A O 1
ATOM 6138 N N . ALA A 1 776 ? -20.425 31.588 11.509 1.00 92.38 776 ALA A N 1
ATOM 6139 C CA . ALA A 1 776 ? -19.631 30.997 10.441 1.00 92.38 776 ALA A CA 1
ATOM 6140 C C . ALA A 1 776 ? -20.289 31.199 9.066 1.00 92.38 776 ALA A C 1
ATOM 6142 O O . ALA A 1 776 ? -19.609 31.607 8.127 1.00 92.38 776 ALA A O 1
ATOM 6143 N N . GLU A 1 777 ? -21.609 31.037 8.949 1.00 91.94 777 GLU A N 1
ATOM 6144 C CA . GLU A 1 777 ? -22.350 31.299 7.707 1.00 91.94 777 GLU A CA 1
ATOM 6145 C C . GLU A 1 777 ? -22.252 32.760 7.251 1.00 91.94 777 GLU A C 1
ATOM 6147 O O . GLU A 1 777 ? -22.048 33.036 6.065 1.00 91.94 777 GLU A O 1
ATOM 6152 N N . ARG A 1 778 ? -22.337 33.718 8.183 1.00 92.31 778 ARG A N 1
ATOM 6153 C CA . ARG A 1 778 ? -22.155 35.148 7.874 1.00 92.31 778 ARG A CA 1
ATOM 6154 C C . ARG A 1 778 ? -20.746 35.446 7.356 1.00 92.31 778 ARG A C 1
ATOM 6156 O O . ARG A 1 778 ? -20.591 36.199 6.388 1.00 92.31 778 ARG A O 1
ATOM 6163 N N . ILE A 1 779 ? -19.725 34.837 7.964 1.00 92.25 779 ILE A N 1
ATOM 6164 C CA . ILE A 1 779 ? -18.337 34.959 7.497 1.00 92.25 779 ILE A CA 1
ATOM 6165 C C . ILE A 1 779 ? -18.184 34.312 6.121 1.00 92.25 779 ILE A C 1
ATOM 6167 O O . ILE A 1 779 ? -17.617 34.931 5.227 1.00 92.25 779 ILE A O 1
ATOM 6171 N N . LEU A 1 780 ? -18.739 33.119 5.914 1.00 91.88 780 LEU A N 1
ATOM 6172 C CA . LEU A 1 780 ? -18.691 32.408 4.639 1.00 91.88 780 LEU A CA 1
ATOM 6173 C C . LEU A 1 780 ? -19.360 33.204 3.505 1.00 91.88 780 LEU A C 1
ATOM 6175 O O . LEU A 1 780 ? -18.815 33.284 2.405 1.00 91.88 780 LEU A O 1
ATOM 6179 N N . SER A 1 781 ? -20.500 33.847 3.769 1.00 90.88 781 SER A N 1
ATOM 6180 C CA . SER A 1 781 ? -21.155 34.750 2.810 1.00 90.88 781 SER A CA 1
ATOM 6181 C C . SER A 1 781 ? -20.262 35.946 2.451 1.00 90.88 781 SER A C 1
ATOM 6183 O O . SER A 1 781 ? -20.125 36.305 1.280 1.00 90.88 781 SER A O 1
ATOM 6185 N N . SER A 1 782 ? -19.571 36.513 3.444 1.00 89.56 782 SER A N 1
ATOM 6186 C CA . SER A 1 782 ? -18.611 37.604 3.233 1.00 89.56 782 SER A CA 1
ATOM 6187 C C . SER A 1 782 ? -17.389 37.148 2.426 1.00 89.56 782 SER A C 1
ATOM 6189 O O . SER A 1 782 ? -16.974 37.844 1.500 1.00 89.56 782 SER A O 1
ATOM 6191 N N . VAL A 1 783 ? -16.862 35.952 2.720 1.00 89.62 783 VAL A N 1
ATOM 6192 C CA . VAL A 1 783 ? -15.793 35.289 1.955 1.00 89.62 783 VAL A CA 1
ATOM 6193 C C . VAL A 1 783 ? -16.219 35.125 0.500 1.00 89.62 783 VAL A C 1
ATOM 6195 O O . VAL A 1 783 ? -15.490 35.552 -0.388 1.00 89.62 783 VAL A O 1
ATOM 6198 N N . ARG A 1 784 ? -17.424 34.601 0.238 1.00 88.75 784 ARG A N 1
ATOM 6199 C CA . ARG A 1 784 ? -17.958 34.442 -1.123 1.00 88.75 784 ARG A CA 1
ATOM 6200 C C . ARG A 1 784 ? -17.983 35.765 -1.891 1.00 88.75 784 ARG A C 1
ATOM 6202 O O . ARG A 1 784 ? -17.511 35.824 -3.022 1.00 88.75 784 ARG A O 1
ATOM 6209 N N . ASN A 1 785 ? -18.493 36.829 -1.273 1.00 86.88 785 ASN A N 1
ATOM 6210 C CA . ASN A 1 785 ? -18.552 38.148 -1.909 1.00 86.88 785 ASN A CA 1
ATOM 6211 C C . ASN A 1 785 ? -17.153 38.721 -2.174 1.00 86.88 785 ASN A C 1
ATOM 6213 O O . ASN A 1 785 ? -16.934 39.355 -3.205 1.00 86.88 785 ASN A O 1
ATOM 6217 N N . ARG A 1 786 ? -16.195 38.483 -1.269 1.00 85.94 786 ARG A N 1
ATOM 6218 C CA . ARG A 1 786 ? -14.809 38.928 -1.444 1.00 85.94 786 ARG A CA 1
ATOM 6219 C C . ARG A 1 786 ? -14.107 38.171 -2.568 1.00 85.94 786 ARG A C 1
ATOM 6221 O O . ARG A 1 786 ? -13.429 38.806 -3.369 1.00 85.94 786 ARG A O 1
ATOM 6228 N N . LEU A 1 787 ? -14.302 36.854 -2.654 1.00 84.81 787 LEU A N 1
ATOM 6229 C CA . LEU A 1 787 ? -13.704 36.037 -3.708 1.00 84.81 787 LEU A CA 1
ATOM 6230 C C . LEU A 1 787 ? -14.191 36.434 -5.108 1.00 84.81 787 LEU A C 1
ATOM 6232 O O . LEU A 1 787 ? -13.396 36.446 -6.043 1.00 84.81 787 LEU A O 1
ATOM 6236 N N . ALA A 1 788 ? -15.459 36.834 -5.239 1.00 81.69 788 ALA A N 1
ATOM 6237 C CA . ALA A 1 788 ? -16.045 37.279 -6.505 1.00 81.69 788 ALA A CA 1
ATOM 6238 C C . ALA A 1 788 ? -15.417 38.569 -7.081 1.00 81.69 788 ALA A C 1
ATOM 6240 O O . ALA A 1 788 ? -15.614 38.868 -8.263 1.00 81.69 788 ALA A O 1
ATOM 6241 N N . ALA A 1 789 ? -14.691 39.337 -6.259 1.00 82.19 789 ALA A N 1
ATOM 6242 C CA . ALA A 1 789 ? -14.029 40.577 -6.658 1.00 82.19 789 ALA A CA 1
ATOM 6243 C C . ALA A 1 789 ? -12.596 40.373 -7.182 1.00 82.19 789 ALA A C 1
ATOM 6245 O O . ALA A 1 789 ? -12.034 41.308 -7.753 1.00 82.19 789 ALA A O 1
ATOM 6246 N N . PHE A 1 790 ? -11.996 39.193 -6.987 1.00 80.81 790 PHE A N 1
ATOM 6247 C CA . PHE A 1 790 ? -10.650 38.912 -7.488 1.00 80.81 790 PHE A CA 1
ATOM 6248 C C . PHE A 1 790 ? -10.657 38.674 -8.997 1.00 80.81 790 PHE A C 1
ATOM 6250 O O . PHE A 1 790 ? -11.605 38.116 -9.552 1.00 80.81 790 PHE A O 1
ATOM 6257 N N . ALA A 1 791 ? -9.589 39.113 -9.661 1.00 77.00 791 ALA A N 1
ATOM 6258 C CA . ALA A 1 791 ? -9.455 39.013 -11.113 1.00 77.00 791 ALA A CA 1
ATOM 6259 C C . ALA A 1 791 ? -8.553 37.849 -11.537 1.00 77.00 791 ALA A C 1
ATOM 6261 O O . ALA A 1 791 ? -8.580 37.452 -12.701 1.00 77.00 791 ALA A O 1
ATOM 6262 N N . LYS A 1 792 ? -7.750 37.316 -10.609 1.00 78.50 792 LYS A N 1
ATOM 6263 C CA . LYS A 1 792 ? -6.770 36.263 -10.879 1.00 78.50 792 LYS A CA 1
ATOM 6264 C C . LYS A 1 792 ? -6.882 35.099 -9.887 1.00 78.50 792 LYS A C 1
ATOM 6266 O O . LYS A 1 792 ? -7.092 35.341 -8.695 1.00 78.50 792 LYS A O 1
ATOM 6271 N N . PRO A 1 793 ? -6.698 33.844 -10.334 1.00 80.19 793 PRO A N 1
ATOM 6272 C CA . PRO A 1 793 ? -6.692 32.674 -9.455 1.00 80.19 793 PRO A CA 1
ATOM 6273 C C . PRO A 1 793 ? -5.681 32.762 -8.300 1.00 80.19 793 PRO A C 1
ATOM 6275 O O . PRO A 1 793 ? -5.977 32.350 -7.177 1.00 80.19 793 PRO A O 1
ATOM 6278 N N . GLU A 1 794 ? -4.500 33.336 -8.538 1.00 78.62 794 GLU A N 1
ATOM 6279 C CA . GLU A 1 794 ? -3.424 33.442 -7.544 1.00 78.62 794 GLU A CA 1
ATOM 6280 C C . GLU A 1 794 ? -3.811 34.345 -6.362 1.00 78.62 794 GLU A C 1
ATOM 6282 O O . GLU A 1 794 ? -3.407 34.091 -5.223 1.00 78.62 794 GLU A O 1
ATOM 6287 N N . GLU A 1 795 ? -4.637 35.366 -6.610 1.00 80.75 795 GLU A N 1
ATOM 6288 C CA . GLU A 1 795 ? -5.163 36.272 -5.582 1.00 80.75 795 GLU A CA 1
ATOM 6289 C C . GLU A 1 795 ? -6.142 35.541 -4.653 1.00 80.75 795 GLU A C 1
ATOM 6291 O O . GLU A 1 795 ? -6.067 35.698 -3.433 1.00 80.75 795 GLU A O 1
ATOM 6296 N N . VAL A 1 796 ? -6.999 34.675 -5.211 1.00 81.50 796 VAL A N 1
ATOM 6297 C CA . VAL A 1 796 ? -7.924 33.824 -4.444 1.00 81.50 796 VAL A CA 1
ATOM 6298 C C . VAL A 1 796 ? -7.154 32.881 -3.523 1.00 81.50 796 VAL A C 1
ATOM 6300 O O . VAL A 1 796 ? -7.456 32.803 -2.331 1.00 81.50 796 VAL A O 1
ATOM 6303 N N . HIS A 1 797 ? -6.145 32.181 -4.049 1.00 76.31 797 HIS A N 1
ATOM 6304 C CA . HIS A 1 797 ? -5.345 31.245 -3.256 1.00 76.31 797 HIS A CA 1
ATOM 6305 C C . HIS A 1 797 ? -4.551 31.949 -2.152 1.00 76.31 797 HIS A C 1
ATOM 6307 O O . HIS A 1 797 ? -4.570 31.498 -1.005 1.00 76.31 797 HIS A O 1
ATOM 6313 N N . SER A 1 798 ? -3.914 33.077 -2.473 1.00 76.12 798 SER A N 1
ATOM 6314 C CA . SER A 1 798 ? -3.131 33.857 -1.507 1.00 76.12 798 SER A CA 1
ATOM 6315 C C . SER A 1 798 ? -4.010 34.422 -0.389 1.00 76.12 798 SER A C 1
ATOM 6317 O O . SER A 1 798 ? -3.651 34.351 0.787 1.00 76.12 798 SER A O 1
ATOM 6319 N N . TRP A 1 799 ? -5.198 34.928 -0.731 1.00 83.56 799 TRP A N 1
ATOM 6320 C CA . TRP A 1 799 ? -6.132 35.478 0.248 1.00 83.56 799 TRP A CA 1
ATOM 6321 C C . TRP A 1 799 ? -6.755 34.386 1.134 1.00 83.56 799 TRP A C 1
ATOM 6323 O O . TRP A 1 799 ? -6.762 34.525 2.353 1.00 83.56 799 TRP A O 1
ATOM 6333 N N . LEU A 1 800 ? -7.183 33.245 0.575 1.00 79.62 800 LEU A N 1
ATOM 6334 C CA . LEU A 1 800 ? -7.704 32.115 1.368 1.00 79.62 800 LEU A CA 1
ATOM 6335 C C . LEU A 1 800 ? -6.663 31.480 2.308 1.00 79.62 800 LEU A C 1
ATOM 6337 O O . LEU A 1 800 ? -7.031 30.823 3.293 1.00 79.62 800 LEU A O 1
ATOM 6341 N N . ALA A 1 801 ? -5.376 31.625 1.994 1.00 74.12 801 ALA A N 1
ATOM 6342 C CA . ALA A 1 801 ? -4.286 31.156 2.839 1.00 74.12 801 ALA A CA 1
ATOM 6343 C C . ALA A 1 801 ? -3.991 32.123 3.997 1.00 74.12 801 ALA A C 1
ATOM 6345 O O . ALA A 1 801 ? -3.768 31.660 5.114 1.00 74.12 801 ALA A O 1
ATOM 6346 N N . GLY A 1 802 ? -4.009 33.438 3.743 1.00 67.38 802 GLY A N 1
ATOM 6347 C CA . GLY A 1 802 ? -3.532 34.452 4.693 1.00 67.38 802 GLY A CA 1
ATOM 6348 C C . GLY A 1 802 ? -4.595 35.302 5.400 1.00 67.38 802 GLY A C 1
ATOM 6349 O O . GLY A 1 802 ? -4.249 36.030 6.328 1.00 67.38 802 GLY A O 1
ATOM 6350 N N . ASP A 1 803 ? -5.864 35.265 4.985 1.00 88.19 803 ASP A N 1
ATOM 6351 C CA . ASP A 1 803 ? -6.882 36.180 5.510 1.00 88.19 803 ASP A CA 1
ATOM 6352 C C . ASP A 1 803 ? -7.449 35.764 6.881 1.00 88.19 803 ASP A C 1
ATOM 6354 O O . ASP A 1 803 ? -7.805 34.607 7.132 1.00 88.19 803 ASP A O 1
ATOM 6358 N N . ALA A 1 804 ? -7.590 36.753 7.767 1.00 81.12 804 ALA A N 1
ATOM 6359 C CA . ALA A 1 804 ? -8.062 36.566 9.135 1.00 81.12 804 ALA A CA 1
ATOM 6360 C C . ALA A 1 804 ? -9.535 36.124 9.227 1.00 81.12 804 ALA A C 1
ATOM 6362 O O . ALA A 1 804 ? -9.898 35.424 10.172 1.00 81.12 804 ALA A O 1
ATOM 6363 N N . MET A 1 805 ? -10.396 36.486 8.266 1.00 86.88 805 MET A N 1
ATOM 6364 C CA . MET A 1 805 ? -11.787 36.016 8.229 1.00 86.88 805 MET A CA 1
ATOM 6365 C C . MET A 1 805 ? -11.849 34.525 7.902 1.00 86.88 805 MET A C 1
ATOM 6367 O O . MET A 1 805 ? -12.641 33.797 8.499 1.00 86.88 805 MET A O 1
ATOM 6371 N N . VAL A 1 806 ? -10.994 34.057 6.991 1.00 87.31 806 VAL A N 1
ATOM 6372 C CA . VAL A 1 806 ? -10.913 32.639 6.614 1.00 87.31 806 VAL A CA 1
ATOM 6373 C C . VAL A 1 806 ? -10.318 31.814 7.753 1.00 87.31 806 VAL A C 1
ATOM 6375 O O . VAL A 1 806 ? -10.833 30.738 8.056 1.00 87.31 806 VAL A O 1
ATOM 6378 N N . ALA A 1 807 ? -9.290 32.332 8.432 1.00 85.06 807 ALA A N 1
ATOM 6379 C CA . ALA A 1 807 ? -8.765 31.730 9.658 1.00 85.06 807 ALA A CA 1
ATOM 6380 C C . ALA A 1 807 ? -9.858 31.621 10.734 1.00 85.06 807 ALA A C 1
ATOM 6382 O O . ALA A 1 807 ? -10.135 30.527 11.216 1.00 85.06 807 ALA A O 1
ATOM 6383 N N . LYS A 1 808 ? -10.584 32.714 10.997 1.00 90.62 808 LYS A N 1
ATOM 6384 C CA . LYS A 1 808 ? -11.695 32.731 11.957 1.00 90.62 808 LYS A CA 1
ATOM 6385 C C . LYS A 1 808 ? -12.818 31.756 11.591 1.00 90.62 808 LYS A C 1
ATOM 6387 O O . LYS A 1 808 ? -13.398 31.137 12.476 1.00 90.62 808 LYS A O 1
ATOM 6392 N N . LEU A 1 809 ? -13.132 31.589 10.305 1.00 92.06 809 LEU A N 1
ATOM 6393 C CA . LEU A 1 809 ? -14.099 30.586 9.848 1.00 92.06 809 LEU A CA 1
ATOM 6394 C C . LEU A 1 809 ? -13.616 29.159 10.148 1.00 92.06 809 LEU A C 1
ATOM 6396 O O . LEU A 1 809 ? -14.396 28.344 10.635 1.00 92.06 809 LEU A O 1
ATOM 6400 N N . ARG A 1 810 ? -12.333 28.861 9.899 1.00 90.56 810 ARG A N 1
ATOM 6401 C CA . ARG A 1 810 ? -11.727 27.563 10.246 1.00 90.56 810 ARG A CA 1
ATOM 6402 C C . ARG A 1 810 ? -11.732 27.326 11.759 1.00 90.56 810 ARG A C 1
ATOM 6404 O O . ARG A 1 810 ? -12.022 26.207 12.177 1.00 90.56 810 ARG A O 1
ATOM 6411 N N . ASP A 1 811 ? -11.495 28.363 12.559 1.00 92.31 811 ASP A N 1
ATOM 6412 C CA . ASP A 1 811 ? -11.553 28.287 14.023 1.00 92.31 811 ASP A CA 1
ATOM 6413 C C . ASP A 1 811 ? -12.969 27.979 14.524 1.00 92.31 811 ASP A C 1
ATOM 6415 O O . ASP A 1 811 ? -13.135 27.100 15.365 1.00 92.31 811 ASP A O 1
ATOM 6419 N N . LEU A 1 812 ? -13.999 28.630 13.969 1.00 92.62 812 LEU A N 1
ATOM 6420 C CA . LEU A 1 812 ? -15.400 28.347 14.312 1.00 92.62 812 LEU A CA 1
ATOM 6421 C C . LEU A 1 812 ? -15.809 26.917 13.928 1.00 92.62 812 LEU A C 1
ATOM 6423 O O . LEU A 1 812 ? -16.486 26.246 14.702 1.00 92.62 812 LEU A O 1
ATOM 6427 N N . ILE A 1 813 ? -15.363 26.425 12.766 1.00 91.81 813 ILE A N 1
ATOM 6428 C CA . ILE A 1 813 ? -15.563 25.026 12.349 1.00 91.81 813 ILE A CA 1
ATOM 6429 C C . ILE A 1 813 ? -14.877 24.070 13.338 1.00 91.81 813 ILE A C 1
ATOM 6431 O O . ILE A 1 813 ? -15.455 23.056 13.731 1.00 91.81 813 ILE A O 1
ATOM 6435 N N . ALA A 1 814 ? -13.656 24.388 13.777 1.00 90.94 814 ALA A N 1
ATOM 6436 C CA . ALA A 1 814 ? -12.947 23.593 14.774 1.00 90.94 814 ALA A CA 1
ATOM 6437 C C . ALA A 1 814 ? -13.626 23.642 16.155 1.00 90.94 814 ALA A C 1
ATOM 6439 O O . ALA A 1 814 ? -13.653 22.628 16.853 1.00 90.94 814 ALA A O 1
ATOM 6440 N N . GLU A 1 815 ? -14.191 24.784 16.554 1.00 91.00 815 GLU A N 1
ATOM 6441 C CA . GLU A 1 815 ? -14.951 24.925 17.801 1.00 91.00 815 GLU A CA 1
ATOM 6442 C C . GLU A 1 815 ? -16.250 24.108 17.765 1.00 91.00 815 GLU A C 1
ATOM 6444 O O . GLU A 1 815 ? -16.527 23.390 18.722 1.00 91.00 815 GLU A O 1
ATOM 6449 N N . LEU A 1 816 ? -16.990 24.118 16.649 1.00 91.19 816 LEU A N 1
ATOM 6450 C CA . LEU A 1 816 ? -18.173 23.268 16.454 1.00 91.19 816 LEU A CA 1
ATOM 6451 C C . LEU A 1 816 ? -17.837 21.776 16.583 1.00 91.19 816 LEU A C 1
ATOM 6453 O O . LEU A 1 816 ? -18.523 21.053 17.305 1.00 91.19 816 LEU A O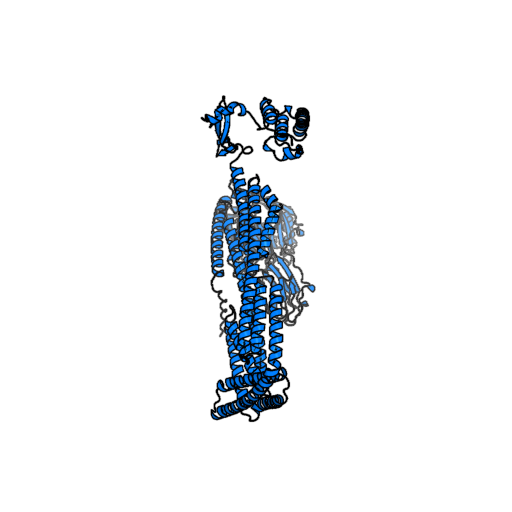 1
ATOM 6457 N N . ARG A 1 817 ? -16.723 21.327 15.983 1.00 89.94 817 ARG A N 1
ATOM 6458 C CA . ARG A 1 817 ? -16.235 19.945 16.153 1.00 89.94 817 ARG A CA 1
ATOM 6459 C C . ARG A 1 817 ? -15.896 19.613 17.600 1.00 89.94 817 ARG A C 1
ATOM 6461 O O . ARG A 1 817 ? -16.222 18.525 18.060 1.00 89.94 817 ARG A O 1
ATOM 6468 N N . LYS A 1 818 ? -15.257 20.538 18.324 1.00 88.25 818 LYS A N 1
ATOM 6469 C CA . LYS A 1 818 ? -14.944 20.360 19.753 1.00 88.25 818 LYS A CA 1
ATOM 6470 C C . LYS A 1 818 ? -16.201 20.275 20.620 1.00 88.25 818 LYS A C 1
ATOM 6472 O O . LYS A 1 818 ? -16.166 19.601 21.641 1.00 88.25 818 LYS A O 1
ATOM 6477 N N . LEU A 1 819 ? -17.280 20.951 20.226 1.00 86.94 819 LEU A N 1
ATOM 6478 C CA . LEU A 1 819 ? -18.573 20.926 20.915 1.00 86.94 819 LEU A CA 1
ATOM 6479 C C . LEU A 1 819 ? -19.462 19.734 20.514 1.00 86.94 819 LEU A C 1
ATOM 6481 O O . LEU A 1 819 ? -20.545 19.591 21.072 1.00 86.94 819 LEU A O 1
ATOM 6485 N N . GLY A 1 820 ? -19.020 18.881 19.582 1.00 83.69 820 GLY A N 1
ATOM 6486 C CA . GLY A 1 820 ? -19.741 17.674 19.164 1.00 83.69 820 GLY A CA 1
ATOM 6487 C C . GLY A 1 820 ? -20.721 17.859 17.998 1.00 83.69 820 GLY A C 1
ATOM 6488 O O . GLY A 1 820 ? -21.323 16.879 17.569 1.00 83.69 820 GLY A O 1
ATOM 6489 N N . ASP A 1 821 ? -20.852 19.065 17.432 1.00 88.56 821 ASP A N 1
ATOM 6490 C CA . ASP A 1 821 ? -21.688 19.326 16.247 1.00 88.56 821 ASP A CA 1
ATOM 6491 C C . ASP A 1 821 ? -20.869 19.160 14.954 1.00 88.56 821 ASP A C 1
ATOM 6493 O O . ASP A 1 821 ? -20.475 20.120 14.281 1.00 88.56 821 ASP A O 1
ATOM 6497 N N . SER A 1 822 ? -20.542 17.904 14.641 1.00 87.38 822 SER A N 1
ATOM 6498 C CA . SER A 1 822 ? -19.749 17.540 13.461 1.00 87.38 822 SER A CA 1
ATOM 6499 C C . SER A 1 822 ? -20.485 17.803 12.147 1.00 87.38 822 SER A C 1
ATOM 6501 O O . SER A 1 822 ? -19.852 18.207 11.174 1.00 87.38 822 SER A O 1
ATOM 6503 N N . VAL A 1 823 ? -21.810 17.642 12.126 1.00 87.75 823 VAL A N 1
ATOM 6504 C CA . VAL A 1 823 ? -22.636 17.812 10.922 1.00 87.75 823 VAL A CA 1
ATOM 6505 C C . VAL A 1 823 ? -22.566 19.253 10.421 1.00 87.75 823 VAL A C 1
ATOM 6507 O O . VAL A 1 823 ? -22.200 19.480 9.266 1.00 87.75 823 VAL A O 1
ATOM 6510 N N . SER A 1 824 ? -22.826 20.234 11.293 1.00 85.88 824 SER A N 1
ATOM 6511 C CA . SER A 1 824 ? -22.737 21.654 10.925 1.00 85.88 824 SER A CA 1
ATOM 6512 C C . SER A 1 824 ? -21.313 22.051 10.520 1.00 85.88 824 SER A C 1
ATOM 6514 O O . SER A 1 824 ? -21.112 22.824 9.580 1.00 85.88 824 SER A O 1
ATOM 6516 N N . ALA A 1 825 ? -20.300 21.516 11.210 1.00 90.81 825 ALA A N 1
ATOM 6517 C CA . ALA A 1 825 ? -18.899 21.790 10.902 1.00 90.81 825 ALA A CA 1
ATOM 6518 C C . ALA A 1 825 ? -18.486 21.271 9.512 1.00 90.81 825 ALA A C 1
ATOM 6520 O O . ALA A 1 825 ? -17.815 21.982 8.755 1.00 90.81 825 ALA A O 1
ATOM 6521 N N . ASP A 1 826 ? -18.896 20.052 9.164 1.00 91.12 826 ASP A N 1
ATOM 6522 C CA . ASP A 1 826 ? -18.584 19.421 7.881 1.00 91.12 826 ASP A CA 1
ATOM 6523 C C . ASP A 1 826 ? -19.346 20.081 6.724 1.00 91.12 826 ASP A C 1
ATOM 6525 O O . ASP A 1 826 ? -18.772 20.289 5.646 1.00 91.12 826 ASP A O 1
ATOM 6529 N N . GLU A 1 827 ? -20.594 20.504 6.952 1.00 92.44 827 GLU A N 1
ATOM 6530 C CA . GLU A 1 827 ? -21.356 21.300 5.987 1.00 92.44 827 GLU A CA 1
ATOM 6531 C C . GLU A 1 827 ? -20.641 22.627 5.683 1.00 92.44 827 GLU A C 1
ATOM 6533 O O . GLU A 1 827 ? -20.373 22.946 4.520 1.00 92.44 827 GLU A O 1
ATOM 6538 N N . LEU A 1 828 ? -20.254 23.382 6.718 1.00 92.56 828 LEU A N 1
ATOM 6539 C CA . LEU A 1 828 ? -19.543 24.656 6.570 1.00 92.56 828 LEU A CA 1
ATOM 6540 C C . LEU A 1 828 ? -18.186 24.489 5.874 1.00 92.56 828 LEU A C 1
ATOM 6542 O O . LEU A 1 828 ? -17.831 25.299 5.010 1.00 92.56 828 LEU A O 1
ATOM 6546 N N . GLN A 1 829 ? -17.436 23.430 6.195 1.00 91.81 829 GLN A N 1
ATOM 6547 C CA . GLN A 1 829 ? -16.169 23.142 5.523 1.00 91.81 829 GLN A CA 1
ATOM 6548 C C . GLN A 1 829 ? -16.376 22.813 4.038 1.00 91.81 829 GLN A C 1
ATOM 6550 O O . GLN A 1 829 ? -15.614 23.281 3.185 1.00 91.81 829 GLN A O 1
ATOM 6555 N N . THR A 1 830 ? -17.407 22.033 3.719 1.00 92.88 830 THR A N 1
ATOM 6556 C CA . THR A 1 830 ? -17.751 21.675 2.337 1.00 92.88 830 THR A CA 1
ATOM 6557 C C . THR A 1 830 ? -18.183 22.905 1.544 1.00 92.88 830 THR A C 1
ATOM 6559 O O . THR A 1 830 ? -17.703 23.125 0.427 1.00 92.88 830 THR A O 1
ATOM 6562 N N . ARG A 1 831 ? -19.014 23.774 2.130 1.00 91.94 831 ARG A N 1
ATOM 6563 C CA . ARG A 1 831 ? -19.443 25.024 1.486 1.00 91.94 831 ARG A CA 1
ATOM 6564 C C . ARG A 1 831 ? -18.276 25.994 1.281 1.00 91.94 831 ARG A C 1
ATOM 6566 O O . ARG A 1 831 ? -18.222 26.631 0.234 1.00 91.94 831 ARG A O 1
ATOM 6573 N N . LEU A 1 832 ? -17.302 26.061 2.195 1.00 91.19 832 LEU A N 1
ATOM 6574 C CA . LEU A 1 832 ? -16.073 26.844 1.993 1.00 91.19 832 LEU A CA 1
ATOM 6575 C C . LEU A 1 832 ? -15.262 26.353 0.783 1.00 91.19 832 LEU A C 1
ATOM 6577 O O . LEU A 1 832 ? -14.839 27.168 -0.038 1.00 91.19 832 LEU A O 1
ATOM 6581 N N . LYS A 1 833 ? -15.081 25.032 0.639 1.00 89.31 833 LYS A N 1
ATOM 6582 C CA . LYS A 1 833 ? -14.410 24.442 -0.536 1.00 89.31 833 LYS A CA 1
ATOM 6583 C C . LYS A 1 833 ? -15.172 24.729 -1.830 1.00 89.31 833 LYS A C 1
ATOM 6585 O O . LYS A 1 833 ? -14.564 25.103 -2.827 1.00 89.31 833 LYS A O 1
ATOM 6590 N N . THR A 1 834 ? -16.496 24.600 -1.789 1.00 91.00 834 THR A N 1
ATOM 6591 C CA . THR A 1 834 ? -17.368 24.868 -2.942 1.00 91.00 834 THR A CA 1
ATOM 6592 C C . THR A 1 834 ? -17.244 26.327 -3.385 1.00 91.00 834 THR A C 1
ATOM 6594 O O . THR A 1 834 ? -16.972 26.600 -4.548 1.00 91.00 834 THR A O 1
ATOM 6597 N N . VAL A 1 835 ? -17.315 27.273 -2.441 1.00 89.38 835 VAL A N 1
ATOM 6598 C CA . VAL A 1 835 ? -17.142 28.712 -2.707 1.00 89.38 835 VAL A CA 1
ATOM 6599 C C . VAL A 1 835 ? -15.775 29.021 -3.330 1.00 89.38 835 VAL A C 1
ATOM 6601 O O . VAL A 1 835 ? -15.696 29.853 -4.235 1.00 89.38 835 VAL A O 1
ATOM 6604 N N . GLN A 1 836 ? -14.706 28.347 -2.896 1.00 85.56 836 GLN A N 1
ATOM 6605 C CA . GLN A 1 836 ? -13.385 28.473 -3.516 1.00 85.56 836 GLN A CA 1
ATOM 6606 C C . GLN A 1 836 ? -13.392 27.994 -4.976 1.00 85.56 836 GLN A C 1
ATOM 6608 O O . GLN A 1 836 ? -12.922 28.717 -5.855 1.00 85.56 836 GLN A O 1
ATOM 6613 N N . GLN A 1 837 ? -13.918 26.796 -5.240 1.00 86.75 837 GLN A N 1
ATOM 6614 C CA . GLN A 1 837 ? -13.948 26.209 -6.584 1.00 86.75 837 GLN A CA 1
ATOM 6615 C C . GLN A 1 837 ? -14.804 27.032 -7.555 1.00 86.75 837 GLN A C 1
ATOM 6617 O O . GLN A 1 837 ? -14.344 27.351 -8.653 1.00 86.75 837 GLN A O 1
ATOM 6622 N N . ASP A 1 838 ? -16.000 27.441 -7.130 1.00 86.44 838 ASP A N 1
ATOM 6623 C CA . ASP A 1 838 ? -16.904 28.267 -7.935 1.00 86.44 838 ASP A CA 1
ATOM 6624 C C . ASP A 1 838 ? -16.275 29.620 -8.283 1.00 86.44 838 ASP A C 1
ATOM 6626 O O . ASP A 1 838 ? -16.384 30.083 -9.419 1.00 86.44 838 ASP A O 1
ATOM 6630 N N . SER A 1 839 ? -15.569 30.243 -7.334 1.00 83.19 839 SER A N 1
ATOM 6631 C CA . SER A 1 839 ? -14.903 31.530 -7.570 1.00 83.19 839 SER A CA 1
ATOM 6632 C C . SER A 1 839 ? -13.766 31.402 -8.586 1.00 83.19 839 SER A C 1
ATOM 6634 O O . SER A 1 839 ? -13.663 32.220 -9.498 1.00 83.19 839 SER A O 1
ATOM 6636 N N . LEU A 1 840 ? -12.939 30.355 -8.483 1.00 82.50 840 LEU A N 1
ATOM 6637 C CA . LEU A 1 840 ? -11.861 30.096 -9.446 1.00 82.50 840 LEU A CA 1
ATOM 6638 C C . LEU A 1 840 ? -12.408 29.842 -10.855 1.00 82.50 840 LEU A C 1
ATOM 6640 O O . LEU A 1 840 ? -11.865 30.362 -11.831 1.00 82.50 840 LEU A O 1
ATOM 6644 N N . LYS A 1 841 ? -13.511 29.092 -10.956 1.00 84.38 841 LYS A N 1
ATOM 6645 C CA . LYS A 1 841 ? -14.203 28.856 -12.224 1.00 84.38 841 LYS A CA 1
ATOM 6646 C C . LYS A 1 841 ? -14.727 30.160 -12.828 1.00 84.38 841 LYS A C 1
ATOM 6648 O O . LYS A 1 841 ? -14.420 30.455 -13.975 1.00 84.38 841 LYS A O 1
ATOM 6653 N N . GLN A 1 842 ? -15.433 30.982 -12.050 1.00 82.06 842 GLN A N 1
ATOM 6654 C CA . GLN A 1 842 ? -15.948 32.272 -12.525 1.00 82.06 842 GLN A CA 1
ATOM 6655 C C . GLN A 1 842 ? -14.842 33.223 -12.998 1.00 82.06 842 GLN A C 1
ATOM 6657 O O . GLN A 1 842 ? -15.044 33.964 -13.960 1.00 82.06 842 GLN A O 1
ATOM 6662 N N . ILE A 1 843 ? -13.684 33.222 -12.333 1.00 80.50 843 ILE A N 1
ATOM 6663 C CA . ILE A 1 843 ? -12.528 34.024 -12.749 1.00 80.50 843 ILE A CA 1
ATOM 6664 C C . ILE A 1 843 ? -11.990 33.534 -14.095 1.00 80.50 843 ILE A C 1
ATOM 6666 O O . ILE A 1 843 ? -11.735 34.354 -14.976 1.00 80.50 843 ILE A O 1
ATOM 6670 N N . ARG A 1 844 ? -11.862 32.214 -14.277 1.00 77.69 844 ARG A N 1
ATOM 6671 C CA . ARG A 1 844 ? -11.415 31.615 -15.541 1.00 77.69 844 ARG A CA 1
ATOM 6672 C C . ARG A 1 844 ? -12.378 31.928 -16.684 1.00 77.69 844 ARG A C 1
ATOM 6674 O O . ARG A 1 844 ? -11.945 32.448 -17.706 1.00 77.69 844 ARG A O 1
ATOM 6681 N N . ASP A 1 845 ? -13.673 31.716 -16.459 1.00 77.00 845 ASP A N 1
ATOM 6682 C CA . ASP A 1 845 ? -14.721 31.997 -17.442 1.00 77.00 845 ASP A CA 1
ATOM 6683 C C . ASP A 1 845 ? -14.702 33.486 -17.847 1.00 77.00 845 ASP A C 1
ATOM 6685 O O . ASP A 1 845 ? -14.784 33.824 -19.028 1.00 77.00 845 ASP A O 1
ATOM 6689 N N . LYS A 1 846 ? -14.521 34.406 -16.884 1.00 72.19 846 LYS A N 1
ATOM 6690 C CA . LYS A 1 846 ? -14.361 35.842 -17.174 1.00 72.19 846 LYS A CA 1
ATOM 6691 C C . LYS A 1 846 ? -13.081 36.144 -17.958 1.00 72.19 846 LYS A C 1
ATOM 6693 O O . LYS A 1 846 ? -13.134 36.967 -18.867 1.00 72.19 846 LYS A O 1
ATOM 6698 N N . ALA A 1 847 ? -11.954 35.521 -17.622 1.00 70.50 847 ALA A N 1
ATOM 6699 C CA . ALA A 1 847 ? -10.683 35.742 -18.314 1.00 70.50 847 ALA A CA 1
ATOM 6700 C C . ALA A 1 847 ? -10.713 35.256 -19.774 1.00 70.50 847 ALA A C 1
ATOM 6702 O O . ALA A 1 847 ? -10.064 35.855 -20.627 1.00 70.50 847 ALA A O 1
ATOM 6703 N N . GLU A 1 848 ? -11.481 34.206 -20.069 1.00 71.81 848 GLU A N 1
ATOM 6704 C CA . GLU A 1 848 ? -11.662 33.695 -21.432 1.00 71.81 848 GLU A CA 1
ATOM 6705 C C . GLU A 1 848 ? -12.634 34.549 -22.263 1.00 71.81 848 GLU A C 1
ATOM 6707 O O . GLU A 1 848 ? -12.443 34.709 -23.468 1.00 71.81 848 GLU A O 1
ATOM 6712 N N . LEU A 1 849 ? -13.667 35.122 -21.634 1.00 68.19 849 LEU A N 1
ATOM 6713 C CA . LEU A 1 849 ? -14.705 35.894 -22.328 1.00 68.19 849 LEU A CA 1
ATOM 6714 C C . LEU A 1 849 ? -14.328 37.361 -22.577 1.00 68.19 849 LEU A C 1
ATOM 6716 O O . LEU A 1 849 ? -14.731 37.929 -23.595 1.00 68.19 849 LEU A O 1
ATOM 6720 N N . PHE A 1 850 ? -13.604 37.993 -21.652 1.00 66.81 850 PHE A N 1
ATOM 6721 C CA . PHE A 1 850 ? -13.343 39.432 -21.655 1.00 66.81 850 PHE A CA 1
ATOM 6722 C C . PHE A 1 850 ? -11.917 39.766 -22.116 1.00 66.81 850 PHE A C 1
ATOM 6724 O O . PHE A 1 850 ? -10.939 39.261 -21.574 1.00 66.81 850 PHE A O 1
ATOM 6731 N N . VAL A 1 851 ? -11.793 40.688 -23.073 1.00 66.31 851 VAL A N 1
ATOM 6732 C CA . VAL A 1 851 ? -10.518 41.122 -23.675 1.00 66.31 851 VAL A CA 1
ATOM 6733 C C . VAL A 1 851 ? -10.335 42.633 -23.458 1.00 66.31 851 VAL A C 1
ATOM 6735 O O . VAL A 1 851 ? -11.304 43.345 -23.192 1.00 66.31 851 VAL A O 1
ATOM 6738 N N . ASP A 1 852 ? -9.098 43.134 -23.531 1.00 59.41 852 ASP A N 1
ATOM 6739 C CA . ASP A 1 852 ? -8.760 44.568 -23.428 1.00 59.41 852 ASP A CA 1
ATOM 6740 C C . ASP A 1 852 ? -9.271 45.253 -22.133 1.00 59.41 852 ASP A C 1
ATOM 6742 O O . ASP A 1 852 ? -9.919 46.293 -22.173 1.00 59.41 852 ASP A O 1
ATOM 6746 N N . GLY A 1 853 ? -9.012 44.667 -20.954 1.00 61.00 853 GLY A N 1
ATOM 6747 C CA . GLY A 1 853 ? -9.375 45.274 -19.654 1.00 61.00 853 GLY A CA 1
ATOM 6748 C C . GLY A 1 853 ? -10.845 45.097 -19.238 1.00 61.00 853 GLY A C 1
ATOM 6749 O O . GLY A 1 853 ? -11.255 45.529 -18.156 1.00 61.00 853 GLY A O 1
ATOM 6750 N N . GLY A 1 854 ? -11.632 44.385 -20.049 1.00 64.00 854 GLY A N 1
ATOM 6751 C CA . GLY A 1 854 ? -12.970 43.917 -19.695 1.00 64.00 854 GLY A CA 1
ATOM 6752 C C . GLY A 1 854 ? -14.139 44.717 -20.259 1.00 64.00 854 GLY A C 1
ATOM 6753 O O . GLY A 1 854 ? -15.283 44.433 -19.907 1.00 64.00 854 GLY A O 1
ATOM 6754 N N . ASP A 1 855 ? -13.872 45.657 -21.158 1.00 64.38 855 ASP A N 1
ATOM 6755 C CA . ASP A 1 855 ? -14.912 46.445 -21.830 1.00 64.38 855 ASP A CA 1
ATOM 6756 C C . ASP A 1 855 ? -15.390 45.797 -23.142 1.00 64.38 855 ASP A C 1
ATOM 6758 O O . ASP A 1 855 ? -16.378 46.234 -23.739 1.00 64.38 855 ASP A O 1
ATOM 6762 N N . LEU A 1 856 ? -14.716 44.727 -23.583 1.00 70.19 856 LEU A N 1
ATOM 6763 C CA . LEU A 1 856 ? -15.028 43.977 -24.796 1.00 70.19 856 LEU A CA 1
ATOM 6764 C C . LEU A 1 856 ? -15.156 42.480 -24.485 1.00 70.19 856 LEU A C 1
ATOM 6766 O O . LEU A 1 856 ? -14.261 41.894 -23.880 1.00 70.19 856 LEU A O 1
ATOM 6770 N N . ILE A 1 857 ? -16.241 41.847 -24.936 1.00 75.69 857 ILE A N 1
ATOM 6771 C CA . ILE A 1 857 ? -16.350 40.382 -25.008 1.00 75.69 857 ILE A CA 1
ATOM 6772 C C . ILE A 1 857 ? -15.953 39.933 -26.413 1.00 75.69 857 ILE A C 1
ATOM 6774 O O . ILE A 1 857 ? -16.437 40.495 -27.401 1.00 75.69 857 ILE A O 1
ATOM 6778 N N . GLN A 1 858 ? -15.094 38.916 -26.514 1.00 75.12 858 GLN A N 1
ATOM 6779 C CA . GLN A 1 858 ? -14.684 38.335 -27.793 1.00 75.12 858 GLN A CA 1
ATOM 6780 C C . GLN A 1 858 ? -15.316 36.955 -27.986 1.00 75.12 858 GLN A C 1
ATOM 6782 O O . GLN A 1 858 ? -14.996 36.004 -27.283 1.00 75.12 858 GLN A O 1
ATOM 6787 N N . LEU A 1 859 ? -16.191 36.835 -28.987 1.00 73.69 859 LEU A N 1
ATOM 6788 C CA . LEU A 1 859 ? -16.780 35.561 -29.404 1.00 73.69 859 LEU A CA 1
ATOM 6789 C C . LEU A 1 859 ? -16.287 35.241 -30.817 1.00 73.69 859 LEU A C 1
ATOM 6791 O O . LEU A 1 859 ? -16.710 35.844 -31.810 1.00 73.69 859 LEU A O 1
ATOM 6795 N N . GLY A 1 860 ? -15.327 34.320 -30.906 1.00 76.94 860 GLY A N 1
ATOM 6796 C CA . GLY A 1 860 ? -14.627 34.008 -32.150 1.00 76.94 860 GLY A CA 1
ATOM 6797 C C . GLY A 1 860 ? -13.827 35.208 -32.671 1.00 76.94 860 GLY A C 1
ATOM 6798 O O . GLY A 1 860 ? -12.872 35.659 -32.038 1.00 76.94 860 GLY A O 1
ATOM 6799 N N . ARG A 1 861 ? -14.206 35.725 -33.848 1.00 74.81 861 ARG A N 1
ATOM 6800 C CA . ARG A 1 861 ? -13.555 36.885 -34.493 1.00 74.81 861 ARG A CA 1
ATOM 6801 C C . ARG A 1 861 ? -14.236 38.225 -34.198 1.00 74.81 861 ARG A C 1
ATOM 6803 O O . ARG A 1 861 ? -13.722 39.260 -34.613 1.00 74.81 861 ARG A O 1
ATOM 6810 N N . HIS A 1 862 ? -15.384 38.222 -33.524 1.00 74.69 862 HIS A N 1
ATOM 6811 C CA . HIS A 1 862 ? -16.175 39.428 -33.281 1.00 74.69 862 HIS A CA 1
ATOM 6812 C C . HIS A 1 862 ? -15.955 39.943 -31.856 1.00 74.69 862 HIS A C 1
ATOM 6814 O O . HIS A 1 862 ? -15.952 39.161 -30.905 1.00 74.69 862 HIS A O 1
ATOM 6820 N N . LYS A 1 863 ? -15.783 41.262 -31.718 1.00 77.19 863 LYS A N 1
ATOM 6821 C CA . LYS A 1 863 ? -15.684 41.959 -30.431 1.00 77.19 863 LYS A CA 1
ATOM 6822 C C . LYS A 1 863 ? -16.969 42.749 -30.175 1.00 77.19 863 LYS A C 1
ATOM 6824 O O . LYS A 1 863 ? -17.427 43.468 -31.063 1.00 77.19 863 LYS A O 1
ATOM 6829 N N . PHE A 1 864 ? -17.522 42.634 -28.972 1.00 77.25 864 PHE A N 1
ATOM 6830 C CA . PHE A 1 864 ? -18.742 43.319 -28.542 1.00 77.25 864 PHE A CA 1
ATOM 6831 C C . PHE A 1 864 ? -18.449 44.200 -27.332 1.00 77.25 864 PHE A C 1
ATOM 6833 O O . PHE A 1 864 ? -17.904 43.711 -26.347 1.00 77.25 864 PHE A O 1
ATOM 6840 N N . SER A 1 865 ? -18.822 45.480 -27.385 1.00 73.69 865 SER A N 1
ATOM 6841 C CA . SER A 1 865 ? -18.726 46.372 -26.225 1.00 73.69 865 SER A CA 1
ATOM 6842 C C . SER A 1 865 ? -19.737 45.973 -25.159 1.00 73.69 865 SER A C 1
ATOM 6844 O O . SER A 1 865 ? -20.918 45.788 -25.458 1.00 73.69 865 SER A O 1
ATOM 6846 N N . VAL A 1 866 ? -19.277 45.865 -23.917 1.00 70.06 866 VAL A N 1
ATOM 6847 C CA . VAL A 1 866 ? -20.121 45.487 -22.783 1.00 70.06 866 VAL A CA 1
ATOM 6848 C C . VAL A 1 866 ? -20.423 46.712 -21.946 1.00 70.06 866 VAL A C 1
ATOM 6850 O O . VAL A 1 866 ? -19.516 47.378 -21.452 1.00 70.06 866 VAL A O 1
ATOM 6853 N N . ASN A 1 867 ? -21.710 46.992 -21.745 1.00 67.88 867 ASN A N 1
ATOM 6854 C CA . ASN A 1 867 ? -22.102 47.978 -20.755 1.00 67.88 867 ASN A CA 1
ATOM 6855 C C . ASN A 1 867 ? -22.025 47.357 -19.356 1.00 67.88 867 ASN A C 1
ATOM 6857 O O . ASN A 1 867 ? -22.741 46.405 -19.054 1.00 67.88 867 ASN A O 1
ATOM 6861 N N . ARG A 1 868 ? -21.134 47.890 -18.520 1.00 67.44 868 ARG A N 1
ATOM 6862 C CA . ARG A 1 868 ? -20.908 47.443 -17.138 1.00 67.44 868 ARG A CA 1
ATOM 6863 C C . ARG A 1 868 ? -21.701 48.244 -16.106 1.00 67.44 868 ARG A C 1
ATOM 6865 O O . ARG A 1 868 ? -21.590 47.964 -14.915 1.00 67.44 868 ARG A O 1
ATOM 6872 N N . GLN A 1 869 ? -22.467 49.245 -16.537 1.00 71.62 869 GLN A N 1
ATOM 6873 C CA . GLN A 1 869 ? -23.326 50.000 -15.634 1.00 71.62 869 GLN A CA 1
ATOM 6874 C C . GLN A 1 869 ? -24.445 49.088 -15.108 1.00 71.62 869 GLN A C 1
ATOM 6876 O O . GLN A 1 869 ? -25.071 48.388 -15.909 1.00 71.62 869 GLN A O 1
ATOM 6881 N N . PRO A 1 870 ? -24.709 49.076 -13.788 1.00 69.75 870 PRO A N 1
ATOM 6882 C CA . PRO A 1 870 ? -25.867 48.382 -13.249 1.00 69.75 870 PRO A CA 1
ATOM 6883 C C . PRO A 1 870 ? -27.137 48.966 -13.871 1.00 69.75 870 PRO A C 1
ATOM 6885 O O . PRO A 1 870 ? -27.239 50.175 -14.095 1.00 69.75 870 PRO A O 1
ATOM 6888 N N . LEU A 1 871 ? -28.074 48.082 -14.199 1.00 77.94 871 LEU A N 1
ATOM 6889 C CA . LEU A 1 871 ? -29.332 48.424 -14.844 1.00 77.94 871 LEU A CA 1
ATOM 6890 C C . LEU A 1 871 ? -30.332 48.846 -13.759 1.00 77.94 871 LEU A C 1
ATOM 6892 O O . LEU A 1 871 ? -30.952 48.005 -13.111 1.00 77.94 871 LEU A O 1
ATOM 6896 N N . GLU A 1 872 ? -30.450 50.145 -13.529 1.00 82.31 872 GLU A N 1
ATOM 6897 C CA . GLU A 1 872 ? -31.254 50.749 -12.471 1.00 82.31 872 GLU A CA 1
ATOM 6898 C C . GLU A 1 872 ? -32.290 51.689 -13.081 1.00 82.31 872 GLU A C 1
ATOM 6900 O O . GLU A 1 872 ? -32.014 52.429 -14.030 1.00 82.31 872 GLU A O 1
ATOM 6905 N N . LEU A 1 873 ? -33.507 51.658 -12.542 1.00 87.38 873 LEU A N 1
ATOM 6906 C CA . LEU A 1 873 ? -34.548 52.599 -12.927 1.00 87.38 873 LEU A CA 1
ATOM 6907 C C . LEU A 1 873 ? -34.377 53.879 -12.109 1.00 87.38 873 LEU A C 1
ATOM 6909 O O . LEU A 1 873 ? -34.524 53.875 -10.889 1.00 87.38 873 LEU A O 1
ATOM 6913 N N . THR A 1 874 ? -34.090 54.975 -12.793 1.00 87.38 874 THR A N 1
ATOM 6914 C CA . THR A 1 874 ? -33.872 56.297 -12.203 1.00 87.38 874 THR A CA 1
ATOM 6915 C C . THR A 1 874 ? -34.896 57.287 -12.740 1.00 87.38 874 THR A C 1
ATOM 6917 O O . THR A 1 874 ? -35.459 57.089 -13.816 1.00 87.38 874 THR A O 1
ATOM 6920 N N . ILE A 1 875 ? -35.165 58.348 -11.983 1.00 87.50 875 ILE A N 1
ATOM 6921 C CA . ILE A 1 875 ? -35.963 59.482 -12.449 1.00 87.50 875 ILE A CA 1
ATOM 6922 C C . ILE A 1 875 ? -35.003 60.637 -12.676 1.00 87.50 875 ILE A C 1
ATOM 6924 O O . ILE A 1 875 ? -34.245 60.985 -11.773 1.00 87.50 875 ILE A O 1
ATOM 6928 N N . LEU A 1 876 ? -35.033 61.227 -13.867 1.00 84.75 876 LEU A N 1
ATOM 6929 C CA . LEU A 1 876 ? -34.183 62.362 -14.202 1.00 84.75 876 LEU A CA 1
ATOM 6930 C C . LEU A 1 876 ? -34.954 63.457 -14.944 1.00 84.75 876 LEU A C 1
ATOM 6932 O O . LEU A 1 876 ? -35.801 63.145 -15.794 1.00 84.75 876 LEU A O 1
ATOM 6936 N N . PRO A 1 877 ? -34.678 64.737 -14.637 1.00 80.56 877 PRO A N 1
ATOM 6937 C CA . PRO A 1 877 ? -35.215 65.855 -15.393 1.00 80.56 877 PRO A CA 1
ATOM 6938 C C . PRO A 1 877 ? -34.548 65.908 -16.771 1.00 80.56 877 PRO A C 1
ATOM 6940 O O . PRO A 1 877 ? -33.323 65.919 -16.896 1.00 80.56 877 PRO A O 1
ATOM 6943 N N . ARG A 1 878 ? -35.359 65.929 -17.829 1.00 77.06 878 ARG A N 1
ATOM 6944 C CA . ARG A 1 878 ? -34.906 66.033 -19.218 1.00 77.06 878 ARG A CA 1
ATOM 6945 C C . ARG A 1 878 ? -35.901 66.841 -20.044 1.00 77.06 878 ARG A C 1
ATOM 6947 O O . ARG A 1 878 ? -37.109 66.625 -19.967 1.00 77.06 878 ARG A O 1
ATOM 6954 N N . ASP A 1 879 ? -35.382 67.792 -20.820 1.00 74.56 879 ASP A N 1
ATOM 6955 C CA . ASP A 1 879 ? -36.166 68.658 -21.713 1.00 74.56 879 ASP A CA 1
ATOM 6956 C C . ASP A 1 879 ? -37.359 69.349 -21.008 1.00 74.56 879 ASP A C 1
ATOM 6958 O O . ASP A 1 879 ? -38.423 69.560 -21.585 1.00 74.56 879 ASP A O 1
ATOM 6962 N N . GLY A 1 880 ? -37.183 69.700 -19.727 1.00 74.25 880 GLY A N 1
ATOM 6963 C CA . GLY A 1 880 ? -38.190 70.387 -18.914 1.00 74.25 880 GLY A CA 1
ATOM 6964 C C . GLY A 1 880 ? -39.285 69.498 -18.310 1.00 74.25 880 GLY A C 1
ATOM 6965 O O . GLY A 1 880 ? -40.247 70.053 -17.783 1.00 74.25 880 GLY A O 1
ATOM 6966 N N . SER A 1 881 ? -39.145 68.167 -18.361 1.00 81.00 881 SER A N 1
ATOM 6967 C CA . SER A 1 881 ? -40.060 67.188 -17.745 1.00 81.00 881 SER A CA 1
ATOM 6968 C C . SER A 1 881 ? -39.298 66.069 -17.019 1.00 81.00 881 SER A C 1
ATOM 6970 O O . SER A 1 881 ? -38.144 65.799 -17.346 1.00 81.00 881 SER A O 1
ATOM 6972 N N . LEU A 1 882 ? -39.916 65.401 -16.039 1.00 87.81 882 LEU A N 1
ATOM 6973 C CA . LEU A 1 882 ? -39.321 64.211 -15.416 1.00 87.81 882 LEU A CA 1
ATOM 6974 C C . LEU A 1 882 ? -39.505 62.981 -16.311 1.00 87.81 882 LEU A C 1
ATOM 6976 O O . LEU A 1 882 ? -40.585 62.743 -16.853 1.00 87.81 882 LEU A O 1
ATOM 6980 N N . THR A 1 883 ? -38.454 62.172 -16.431 1.00 89.81 883 THR A N 1
ATOM 6981 C CA . THR A 1 883 ? -38.458 60.924 -17.205 1.00 89.81 883 THR A CA 1
ATOM 6982 C C . THR A 1 883 ? -37.936 59.763 -16.365 1.00 89.81 883 THR A C 1
ATOM 6984 O O . THR A 1 883 ? -36.965 59.921 -15.627 1.00 89.81 883 THR A O 1
ATOM 6987 N N . TYR A 1 884 ? -38.562 58.594 -16.488 1.00 90.75 884 TYR A N 1
ATOM 6988 C CA . TYR A 1 884 ? -37.965 57.323 -16.110 1.00 90.75 884 TYR A CA 1
ATOM 6989 C C . TYR A 1 884 ? -36.839 56.997 -17.084 1.00 90.75 884 TYR A C 1
ATOM 6991 O O . TYR A 1 884 ? -37.037 57.011 -18.298 1.00 90.75 884 TYR A O 1
ATOM 6999 N N . HIS A 1 885 ? -35.671 56.664 -16.558 1.00 90.38 885 HIS A N 1
ATOM 7000 C CA . HIS A 1 885 ? -34.525 56.225 -17.329 1.00 90.38 885 HIS A CA 1
ATOM 7001 C C . HIS A 1 885 ? -33.971 54.936 -16.752 1.00 90.38 885 HIS A C 1
ATOM 7003 O O . HIS A 1 885 ? -33.691 54.843 -15.558 1.00 90.38 885 HIS A O 1
ATOM 7009 N N . LEU A 1 886 ? -33.778 53.956 -17.624 1.00 89.12 886 LEU A N 1
ATOM 7010 C CA . LEU A 1 886 ? -33.109 52.719 -17.269 1.00 89.12 886 LEU A CA 1
ATOM 7011 C C . LEU A 1 886 ? -31.624 52.851 -17.614 1.00 89.12 886 LEU A C 1
ATOM 7013 O O . LEU A 1 886 ? -31.261 52.871 -18.799 1.00 89.12 886 LEU A O 1
ATOM 7017 N N . THR A 1 887 ? -30.783 52.972 -16.587 1.00 82.56 887 THR A N 1
ATOM 7018 C CA . THR A 1 887 ? -29.348 53.231 -16.741 1.00 82.56 887 THR A CA 1
ATOM 7019 C C . THR A 1 887 ? -28.689 52.167 -17.612 1.00 82.56 887 THR A C 1
ATOM 7021 O O . THR A 1 887 ? -29.036 50.985 -17.601 1.00 82.56 887 THR A O 1
ATOM 7024 N N . GLY A 1 888 ? -27.758 52.615 -18.447 1.00 77.38 888 GLY A N 1
ATOM 7025 C CA . GLY A 1 888 ? -27.067 51.762 -19.403 1.00 77.38 888 GLY A CA 1
ATOM 7026 C C . GLY A 1 888 ? -27.867 51.364 -20.653 1.00 77.38 888 GLY A C 1
ATOM 7027 O O . GLY A 1 888 ? -27.341 50.659 -21.518 1.00 77.38 888 GLY A O 1
ATOM 7028 N N . THR A 1 889 ? -29.097 51.859 -20.804 1.00 82.44 889 THR A N 1
ATOM 7029 C CA . THR A 1 889 ? -29.912 51.693 -22.017 1.00 82.44 889 THR A CA 1
ATOM 7030 C C . THR A 1 889 ? -30.250 53.046 -22.652 1.00 82.44 889 THR A C 1
ATOM 7032 O O . THR A 1 889 ? -29.927 54.103 -22.120 1.00 82.44 889 THR A O 1
ATOM 7035 N N . ARG A 1 890 ? -30.917 53.040 -23.813 1.00 83.12 890 ARG A N 1
ATOM 7036 C CA . ARG A 1 890 ? -31.506 54.257 -24.409 1.00 83.12 890 ARG A CA 1
ATOM 7037 C C . ARG A 1 890 ? -32.969 54.468 -24.005 1.00 83.12 890 ARG A C 1
ATOM 7039 O O . ARG A 1 890 ? -33.661 55.251 -24.648 1.00 83.12 890 ARG A O 1
ATOM 7046 N N . PHE A 1 891 ? -33.450 53.752 -22.990 1.00 86.94 891 PHE A N 1
ATOM 7047 C CA . PHE A 1 891 ? -34.834 53.838 -22.552 1.00 86.94 891 PHE A CA 1
ATOM 7048 C C . PHE A 1 891 ? -35.064 55.120 -21.748 1.00 86.94 891 PHE A C 1
ATOM 7050 O O . PHE A 1 891 ? -34.400 55.352 -20.735 1.00 86.94 891 PHE A O 1
ATOM 7057 N N . PHE A 1 892 ? -36.006 55.931 -22.220 1.00 88.31 892 PHE A N 1
ATOM 7058 C CA . PHE A 1 892 ? -36.538 57.093 -21.524 1.00 88.31 892 PHE A CA 1
ATOM 7059 C C . PHE A 1 892 ? -38.053 57.093 -21.697 1.00 88.31 892 PHE A C 1
ATOM 7061 O O . PHE A 1 892 ? -38.538 56.981 -22.824 1.00 88.31 892 PHE A O 1
ATOM 7068 N N . GLU A 1 893 ? -38.790 57.247 -20.605 1.00 89.88 893 GLU A N 1
ATOM 7069 C CA . GLU A 1 893 ? -40.247 57.354 -20.619 1.00 89.88 893 GLU A CA 1
ATOM 7070 C C . GLU A 1 893 ? -40.673 58.544 -19.766 1.00 89.88 893 GLU A C 1
ATOM 7072 O O . GLU A 1 893 ? -40.223 58.698 -18.635 1.00 89.88 893 GLU A O 1
ATOM 7077 N N . LYS A 1 894 ? -41.511 59.424 -20.309 1.00 87.38 894 LYS A N 1
ATOM 7078 C CA . LYS A 1 894 ? -41.963 60.611 -19.583 1.00 87.38 894 LYS A CA 1
ATOM 7079 C C . LYS A 1 894 ? -42.895 60.220 -18.437 1.00 87.38 894 LYS A C 1
ATOM 7081 O O . LYS A 1 894 ? -43.784 59.396 -18.616 1.00 87.38 894 LYS A O 1
ATOM 7086 N N . ILE A 1 895 ? -42.711 60.844 -17.276 1.00 88.56 895 ILE A N 1
ATOM 7087 C CA . ILE A 1 895 ? -43.585 60.649 -16.119 1.00 88.56 895 ILE A CA 1
ATOM 7088 C C . ILE A 1 895 ? -44.758 61.625 -16.220 1.00 88.56 895 ILE A C 1
ATOM 7090 O O . ILE A 1 895 ? -44.596 62.822 -15.989 1.00 88.56 895 ILE A O 1
ATOM 7094 N N . ASP A 1 896 ? -45.951 61.121 -16.530 1.00 84.38 896 ASP A N 1
ATOM 7095 C CA . ASP A 1 896 ? -47.172 61.931 -16.546 1.00 84.38 896 ASP A CA 1
ATOM 7096 C C . ASP A 1 896 ? -47.850 61.916 -15.163 1.00 84.38 896 ASP A C 1
ATOM 7098 O O . ASP A 1 896 ? -48.673 61.057 -14.849 1.00 84.38 896 ASP A O 1
ATOM 7102 N N . SER A 1 897 ? -47.490 62.884 -14.311 1.00 83.62 897 SER A N 1
ATOM 7103 C CA . SER A 1 897 ? -48.089 63.074 -12.981 1.00 83.62 897 SER A CA 1
ATOM 7104 C C . SER A 1 897 ? -48.298 64.553 -12.662 1.00 83.62 897 SER A C 1
ATOM 7106 O O . SER A 1 897 ? -47.347 65.322 -12.523 1.00 83.62 897 SER A O 1
ATOM 7108 N N . THR A 1 898 ? -49.561 64.946 -12.473 1.00 82.25 898 THR A N 1
ATOM 7109 C CA . THR A 1 898 ? -49.942 66.320 -12.102 1.00 82.25 898 THR A CA 1
ATOM 7110 C C . THR A 1 898 ? -49.401 66.731 -10.732 1.00 82.25 898 THR A C 1
ATOM 7112 O O . THR A 1 898 ? -49.078 67.900 -10.527 1.00 82.25 898 THR A O 1
ATOM 7115 N N . ALA A 1 899 ? -49.254 65.781 -9.803 1.00 83.06 899 ALA A N 1
ATOM 7116 C CA . ALA A 1 899 ? -48.689 66.037 -8.482 1.00 83.06 899 ALA A CA 1
ATOM 7117 C C . ALA A 1 899 ? -47.190 66.371 -8.554 1.00 83.06 899 ALA A C 1
ATOM 7119 O O . ALA A 1 899 ? -46.750 67.321 -7.910 1.00 83.06 899 ALA A O 1
ATOM 7120 N N . LEU A 1 900 ? -46.415 65.643 -9.367 1.00 81.94 900 LEU A N 1
ATOM 7121 C CA . LEU A 1 900 ? -44.978 65.898 -9.517 1.00 81.94 900 LEU A CA 1
ATOM 7122 C C . LEU A 1 900 ? -44.703 67.205 -10.266 1.00 81.94 900 LEU A C 1
ATOM 7124 O O . LEU A 1 900 ? -43.804 67.941 -9.872 1.00 81.94 900 LEU A O 1
ATOM 7128 N N . GLU A 1 901 ? -45.508 67.540 -11.278 1.00 82.38 901 GLU A N 1
ATOM 7129 C CA . GLU A 1 901 ? -45.402 68.820 -11.999 1.00 82.38 901 GLU A CA 1
ATOM 7130 C C . GLU A 1 901 ? -45.607 70.038 -11.085 1.00 82.38 901 GLU A C 1
ATOM 7132 O O . GLU A 1 901 ? -44.947 71.063 -11.249 1.00 82.38 901 GLU A O 1
ATOM 7137 N N . SER A 1 902 ? -46.451 69.922 -10.051 1.00 84.00 902 SER A N 1
ATOM 7138 C CA . SER A 1 902 ? -46.615 70.992 -9.054 1.00 84.00 902 SER A CA 1
ATOM 7139 C C . SER A 1 902 ? -45.349 71.261 -8.222 1.00 84.00 902 SER A C 1
ATOM 7141 O O . SER A 1 902 ? -45.225 72.328 -7.624 1.00 84.00 902 SER A O 1
ATOM 7143 N N . GLN A 1 903 ? -44.390 70.327 -8.219 1.00 84.44 903 GLN A N 1
ATOM 7144 C CA . GLN A 1 903 ? -43.123 70.401 -7.484 1.00 84.44 903 GLN A CA 1
ATOM 7145 C C . GLN A 1 903 ? -41.931 70.787 -8.374 1.00 84.44 903 GLN A C 1
ATOM 7147 O O . GLN A 1 903 ? -40.784 70.694 -7.946 1.00 84.44 903 GLN A O 1
ATOM 7152 N N . ARG A 1 904 ? -42.177 71.261 -9.600 1.00 81.50 904 ARG A N 1
ATOM 7153 C CA . ARG A 1 904 ? -41.130 71.658 -10.552 1.00 81.50 904 ARG A CA 1
ATOM 7154 C C . ARG A 1 904 ? -40.020 72.571 -9.993 1.00 81.50 904 ARG A C 1
ATOM 7156 O O . ARG A 1 904 ? -38.874 72.353 -10.377 1.00 81.50 904 ARG A O 1
ATOM 7163 N N . PRO A 1 905 ? -40.282 73.540 -9.088 1.00 81.94 905 PRO A N 1
ATOM 7164 C CA . PRO A 1 905 ? -39.225 74.396 -8.537 1.00 81.94 905 PRO A CA 1
ATOM 7165 C C . PRO A 1 905 ? -38.115 73.657 -7.776 1.00 81.94 905 PRO A C 1
ATOM 7167 O O . PRO A 1 905 ? -37.034 74.212 -7.618 1.00 81.94 905 PRO A O 1
ATOM 7170 N N . VAL A 1 906 ? -38.365 72.429 -7.302 1.00 82.00 906 VAL A N 1
ATOM 7171 C CA . VAL A 1 906 ? -37.396 71.642 -6.516 1.00 82.00 906 VAL A CA 1
ATOM 7172 C C . VAL A 1 906 ? -36.794 70.467 -7.292 1.00 82.00 906 VAL A C 1
ATOM 7174 O O . VAL A 1 906 ? -36.052 69.679 -6.723 1.00 82.00 906 VAL A O 1
ATOM 7177 N N . TRP A 1 907 ? -37.084 70.305 -8.586 1.00 83.75 907 TRP A N 1
ATOM 7178 C CA . TRP A 1 907 ? -36.558 69.166 -9.356 1.00 83.75 907 TRP A CA 1
ATOM 7179 C C . TRP A 1 907 ? -35.042 69.207 -9.555 1.00 83.75 907 TRP A C 1
ATOM 7181 O O . TRP A 1 907 ? -34.401 68.160 -9.566 1.00 83.75 907 TRP A O 1
ATOM 7191 N N . ASP A 1 908 ? -34.472 70.406 -9.673 1.00 77.00 908 ASP A N 1
ATOM 7192 C CA . ASP A 1 908 ? -33.027 70.608 -9.837 1.00 77.00 908 ASP A CA 1
ATOM 7193 C C . ASP A 1 908 ? -32.295 70.723 -8.483 1.00 77.00 908 ASP A C 1
ATOM 7195 O O . ASP A 1 908 ? -31.106 71.040 -8.422 1.00 77.00 908 ASP A O 1
ATOM 7199 N N . GLN A 1 909 ? -33.004 70.476 -7.377 1.00 84.12 909 GLN A N 1
ATOM 7200 C CA . GLN A 1 909 ? -32.459 70.543 -6.029 1.00 84.12 909 GLN A CA 1
ATOM 7201 C C . GLN A 1 909 ? -31.667 69.269 -5.704 1.00 84.12 909 GLN A C 1
ATOM 7203 O O . GLN A 1 909 ? -32.227 68.184 -5.574 1.00 84.12 909 GLN A O 1
ATOM 7208 N N . ALA A 1 910 ? -30.349 69.401 -5.533 1.00 78.31 910 ALA A N 1
ATOM 7209 C CA . ALA A 1 910 ? -29.476 68.264 -5.229 1.00 78.31 910 ALA A CA 1
ATOM 7210 C C . ALA A 1 910 ? -29.614 67.756 -3.779 1.00 78.31 910 ALA A C 1
ATOM 7212 O O . ALA A 1 910 ? -29.416 66.570 -3.522 1.00 78.31 910 ALA A O 1
ATOM 7213 N N . VAL A 1 911 ? -29.932 68.646 -2.831 1.00 85.25 911 VAL A N 1
ATOM 7214 C CA . VAL A 1 911 ? -30.122 68.337 -1.402 1.00 85.25 911 VAL A CA 1
ATOM 7215 C C . VAL A 1 911 ? -31.246 69.186 -0.822 1.00 85.25 911 VAL A C 1
ATOM 7217 O O . VAL A 1 911 ? -31.389 70.345 -1.196 1.00 85.25 911 VAL A O 1
ATOM 7220 N N . VAL A 1 912 ? -32.010 68.652 0.134 1.00 84.88 912 VAL A N 1
ATOM 7221 C CA . VAL A 1 912 ? -33.179 69.331 0.742 1.00 84.88 912 VAL A CA 1
ATOM 7222 C C . VAL A 1 912 ? -32.824 70.675 1.397 1.00 84.88 912 VAL A C 1
ATOM 7224 O O . VAL A 1 912 ? -33.662 71.569 1.489 1.00 84.88 912 VAL A O 1
ATOM 7227 N N . SER A 1 913 ? -31.575 70.833 1.824 1.00 88.62 913 SER A N 1
ATOM 7228 C CA . SER A 1 913 ? -31.087 72.002 2.552 1.00 88.62 913 SER A CA 1
ATOM 7229 C C . SER A 1 913 ? -30.685 73.194 1.680 1.00 88.62 913 SER A C 1
ATOM 7231 O O . SER A 1 913 ? -30.389 74.247 2.236 1.00 88.62 913 SER A O 1
ATOM 7233 N N . GLU A 1 914 ? -30.654 73.065 0.350 1.00 89.19 914 GLU A N 1
ATOM 7234 C CA . GLU A 1 914 ? -30.166 74.125 -0.544 1.00 89.19 914 GLU A CA 1
ATOM 7235 C C . GLU A 1 914 ? -31.004 74.267 -1.807 1.00 89.19 914 GLU A C 1
ATOM 7237 O O . GLU A 1 914 ? -31.292 73.276 -2.471 1.00 89.19 914 GLU A O 1
ATOM 7242 N N . ASN A 1 915 ? -31.310 75.497 -2.202 1.00 88.38 915 ASN A N 1
ATOM 7243 C CA . ASN A 1 915 ? -31.801 75.810 -3.542 1.00 88.38 915 ASN A CA 1
ATOM 7244 C C . ASN A 1 915 ? -31.241 77.169 -4.002 1.00 88.38 915 ASN A C 1
ATOM 7246 O O . ASN A 1 915 ? -30.332 77.706 -3.375 1.00 88.38 915 ASN A O 1
ATOM 7250 N N . GLN A 1 916 ? -31.741 77.721 -5.113 1.00 84.31 916 GLN A N 1
ATOM 7251 C CA . GLN A 1 916 ? -31.238 78.999 -5.641 1.00 84.31 916 GLN A CA 1
ATOM 7252 C C . GLN A 1 916 ? -31.441 80.188 -4.684 1.00 84.31 916 GLN A C 1
ATOM 7254 O O . GLN A 1 916 ? -30.690 81.156 -4.773 1.00 84.31 916 GLN A O 1
ATOM 7259 N N . ASP A 1 917 ? -32.420 80.104 -3.779 1.00 86.31 917 ASP A N 1
ATOM 7260 C CA . ASP A 1 917 ? -32.805 81.189 -2.872 1.00 86.31 917 ASP A CA 1
ATOM 7261 C C . ASP A 1 917 ? -32.346 80.961 -1.422 1.00 86.31 917 ASP A C 1
ATOM 7263 O O . ASP A 1 917 ? -32.310 81.909 -0.640 1.00 86.31 917 ASP A O 1
ATOM 7267 N N . VAL A 1 918 ? -32.033 79.718 -1.043 1.00 88.75 918 VAL A N 1
ATOM 7268 C CA . VAL A 1 918 ? -31.745 79.314 0.340 1.00 88.75 918 VAL A CA 1
ATOM 7269 C C . VAL A 1 918 ? -30.427 78.557 0.401 1.00 88.75 918 VAL A C 1
ATOM 7271 O O . VAL A 1 918 ? -30.286 77.482 -0.187 1.00 88.75 918 VAL A O 1
ATOM 7274 N N . TYR A 1 919 ? -29.483 79.089 1.175 1.00 90.62 919 TYR A N 1
ATOM 7275 C CA . TYR A 1 919 ? -28.197 78.446 1.437 1.00 90.62 919 TYR A CA 1
ATOM 7276 C C . TYR A 1 919 ? -28.301 77.383 2.547 1.00 90.62 919 TYR A C 1
ATOM 7278 O O . TYR A 1 919 ? -29.075 77.519 3.498 1.00 90.62 919 TYR A O 1
ATOM 7286 N N . ARG A 1 920 ? -27.458 76.339 2.489 1.00 91.62 920 ARG A N 1
ATOM 7287 C CA . ARG A 1 920 ? -27.460 75.212 3.450 1.00 91.62 920 ARG A CA 1
ATOM 7288 C C . ARG A 1 920 ? -27.402 75.651 4.904 1.00 91.62 920 ARG A C 1
ATOM 7290 O O . ARG A 1 920 ? -28.137 75.127 5.738 1.00 91.62 920 ARG A O 1
ATOM 7297 N N . ALA A 1 921 ? -26.529 76.601 5.223 1.00 93.00 921 ALA A N 1
ATOM 7298 C CA . ALA A 1 921 ? -26.377 77.059 6.598 1.00 93.00 921 ALA A CA 1
ATOM 7299 C C . ALA A 1 921 ? -27.603 77.839 7.099 1.00 93.00 921 ALA A C 1
ATOM 7301 O O . ALA A 1 921 ? -27.932 77.761 8.281 1.00 93.00 921 ALA A O 1
ATOM 7302 N N . GLU A 1 922 ? -28.314 78.543 6.212 1.00 93.31 922 GLU A N 1
ATOM 7303 C CA . GLU A 1 922 ? -29.558 79.243 6.550 1.00 93.31 922 GLU A CA 1
ATOM 7304 C C . GLU A 1 922 ? -30.671 78.249 6.865 1.00 93.31 922 GLU A C 1
ATOM 7306 O O . GLU A 1 922 ? -31.376 78.406 7.864 1.00 93.31 922 GLU A O 1
ATOM 7311 N N . TYR A 1 923 ? -30.785 77.183 6.068 1.00 92.25 923 TYR A N 1
ATOM 7312 C CA . TYR A 1 923 ? -31.733 76.107 6.331 1.00 92.25 923 TYR A CA 1
ATOM 7313 C C . TYR A 1 923 ? -31.420 75.380 7.649 1.00 92.25 923 TYR A C 1
ATOM 7315 O O . TYR A 1 923 ? -32.324 75.163 8.460 1.00 92.25 923 TYR A O 1
ATOM 7323 N N . LEU A 1 924 ? -30.142 75.083 7.918 1.00 91.50 924 LEU A N 1
ATOM 7324 C CA . LEU A 1 924 ? -29.693 74.493 9.185 1.00 91.50 924 LEU A CA 1
ATOM 7325 C C . LEU A 1 924 ? -30.009 75.404 10.380 1.00 91.50 924 LEU A C 1
ATOM 7327 O O . LEU A 1 924 ? -30.560 74.946 11.383 1.00 91.50 924 LEU A O 1
ATOM 7331 N N . ALA A 1 925 ? -29.703 76.699 10.268 1.00 91.69 925 ALA A N 1
ATOM 7332 C CA . ALA A 1 925 ? -30.006 77.683 11.301 1.00 91.69 925 ALA A CA 1
ATOM 7333 C C . ALA A 1 925 ? -31.516 77.792 11.545 1.00 91.69 925 ALA A C 1
ATOM 7335 O O . ALA A 1 925 ? -31.949 77.805 12.696 1.00 91.69 925 ALA A O 1
ATOM 7336 N N . TRP A 1 926 ? -32.329 77.813 10.485 1.00 91.25 926 TRP A N 1
ATOM 7337 C CA . TRP A 1 926 ? -33.788 77.840 10.585 1.00 91.25 926 TRP A CA 1
ATOM 7338 C C . TRP A 1 926 ? -34.346 76.585 11.264 1.00 91.25 926 TRP A C 1
ATOM 7340 O O . TRP A 1 926 ? -35.197 76.702 12.147 1.00 91.25 926 TRP A O 1
ATOM 7350 N N . GLN A 1 927 ? -33.844 75.395 10.913 1.00 90.25 927 GLN A N 1
ATOM 7351 C CA . GLN A 1 927 ? -34.262 74.144 11.548 1.00 90.25 927 GLN A CA 1
ATOM 7352 C C . GLN A 1 927 ? -33.958 74.146 13.049 1.00 90.25 927 GLN A C 1
ATOM 7354 O O . GLN A 1 927 ? -34.826 73.785 13.841 1.00 90.25 927 GLN A O 1
ATOM 7359 N N . ILE A 1 928 ? -32.761 74.585 13.451 1.00 89.62 928 ILE A N 1
ATOM 7360 C CA . ILE A 1 928 ? -32.388 74.684 14.871 1.00 89.62 928 ILE A CA 1
ATOM 7361 C C . ILE A 1 928 ? -33.206 75.774 15.574 1.00 89.62 928 ILE A C 1
ATOM 7363 O O . ILE A 1 928 ? -33.616 75.613 16.718 1.00 89.62 928 ILE A O 1
ATOM 7367 N N . TYR A 1 929 ? -33.479 76.890 14.901 1.00 88.50 929 TYR A N 1
ATOM 7368 C CA . TYR A 1 929 ? -34.298 77.961 15.459 1.00 88.50 929 TYR A CA 1
ATOM 7369 C C . TYR A 1 929 ? -35.745 77.511 15.723 1.00 88.50 929 TYR A C 1
ATOM 7371 O O . TYR A 1 929 ? -36.306 77.852 16.763 1.00 88.50 929 TYR A O 1
ATOM 7379 N N . GLN A 1 930 ? -36.329 76.702 14.831 1.00 86.69 930 GLN A N 1
ATOM 7380 C CA . GLN A 1 930 ? -37.676 76.135 14.980 1.00 86.69 930 GLN A CA 1
ATOM 7381 C C . GLN A 1 930 ? -37.815 75.196 16.186 1.00 86.69 930 GLN A C 1
ATOM 7383 O O . GLN A 1 930 ? -38.900 75.126 16.759 1.00 86.69 930 GLN A O 1
ATOM 7388 N N . THR A 1 931 ? -36.754 74.486 16.598 1.00 84.31 931 THR A N 1
ATOM 7389 C CA . THR A 1 931 ? -36.849 73.599 17.775 1.00 84.31 931 THR A CA 1
ATOM 7390 C C . THR A 1 931 ? -36.968 74.376 19.085 1.00 84.31 931 THR A C 1
ATOM 7392 O O . THR A 1 931 ? -37.474 73.840 20.065 1.00 84.31 931 THR A O 1
ATOM 7395 N N . GLY A 1 932 ? -36.523 75.637 19.119 1.00 72.62 932 GLY A N 1
ATOM 7396 C CA . GLY A 1 932 ? -36.547 76.481 20.318 1.00 72.62 932 GLY A CA 1
ATOM 7397 C C . GLY A 1 932 ? -35.520 76.096 21.393 1.00 72.62 932 GLY A C 1
ATOM 7398 O O . GLY A 1 932 ? -35.430 76.777 22.414 1.00 72.62 932 GLY A O 1
ATOM 7399 N N . GLU A 1 933 ? -34.719 75.053 21.166 1.00 73.12 933 GLU A N 1
ATOM 7400 C CA . GLU A 1 933 ? -33.718 74.540 22.105 1.00 73.12 933 GLU A CA 1
ATOM 7401 C C . GLU A 1 933 ? -32.296 74.969 21.727 1.00 73.12 933 GLU A C 1
ATOM 7403 O O . GLU A 1 933 ? -31.977 75.242 20.566 1.00 73.12 933 GLU A O 1
ATOM 7408 N N . ASN A 1 934 ? -31.403 75.023 22.719 1.00 74.44 934 ASN A N 1
ATOM 7409 C CA . ASN A 1 934 ? -30.001 75.361 22.496 1.00 74.44 934 ASN A CA 1
ATOM 7410 C C . ASN A 1 934 ? -29.177 74.105 22.175 1.00 74.44 934 ASN A C 1
ATOM 7412 O O . ASN A 1 934 ? -28.481 73.571 23.034 1.00 74.44 934 ASN A O 1
ATOM 7416 N N . HIS A 1 935 ? -29.308 73.605 20.945 1.00 75.44 935 HIS A N 1
ATOM 7417 C CA . HIS A 1 935 ? -28.537 72.454 20.476 1.00 75.44 935 HIS A CA 1
ATOM 7418 C C . HIS A 1 935 ? -27.084 72.816 20.149 1.00 75.44 935 HIS A C 1
ATOM 7420 O O . HIS A 1 935 ? -26.802 73.880 19.598 1.00 75.44 935 HIS A O 1
ATOM 7426 N N . ASP A 1 936 ? -26.176 71.876 20.413 1.00 82.75 936 ASP A N 1
ATOM 7427 C CA . ASP A 1 936 ? -24.829 71.889 19.849 1.00 82.75 936 ASP A CA 1
ATOM 7428 C C . ASP A 1 936 ? -24.903 71.640 18.330 1.00 82.75 936 ASP A C 1
ATOM 7430 O O . ASP A 1 936 ? -25.317 70.564 17.886 1.00 82.75 936 ASP A O 1
ATOM 7434 N N . ILE A 1 937 ? -24.544 72.651 17.532 1.00 86.19 937 ILE A N 1
ATOM 7435 C CA . ILE A 1 937 ? -24.753 72.668 16.073 1.00 86.19 937 ILE A CA 1
ATOM 7436 C C . ILE A 1 937 ? -24.030 71.502 15.373 1.00 86.19 937 ILE A C 1
ATOM 7438 O O . ILE A 1 937 ? -24.680 70.813 14.581 1.00 86.19 937 ILE A O 1
ATOM 7442 N N . PRO A 1 938 ? -22.750 71.190 15.668 1.00 84.31 938 PRO A N 1
ATOM 7443 C CA . PRO A 1 938 ? -22.066 70.050 15.060 1.00 84.31 938 PRO A CA 1
ATOM 7444 C C . PRO A 1 938 ? -22.754 68.712 15.346 1.00 84.31 938 PRO A C 1
ATOM 7446 O O . PRO A 1 938 ? -22.846 67.870 14.451 1.00 84.31 938 PRO A O 1
ATOM 7449 N N . THR A 1 939 ? -23.269 68.512 16.562 1.00 84.81 939 THR A N 1
ATOM 7450 C CA . THR A 1 939 ? -24.004 67.290 16.922 1.00 84.81 939 THR A CA 1
ATOM 7451 C C . THR A 1 939 ? -25.360 67.220 16.216 1.00 84.81 939 THR A C 1
ATOM 7453 O O . THR A 1 939 ? -25.728 66.167 15.691 1.00 84.81 939 THR A O 1
ATOM 7456 N N . PHE A 1 940 ? -26.083 68.343 16.137 1.00 87.06 940 PHE A N 1
ATOM 7457 C CA . PHE A 1 940 ? -27.366 68.430 15.429 1.00 87.06 940 PHE A CA 1
ATOM 7458 C C . PHE A 1 940 ? -27.219 68.156 13.924 1.00 87.06 940 PHE A C 1
ATOM 7460 O O . PHE A 1 940 ? -28.058 67.481 13.319 1.00 87.06 940 PHE A O 1
ATOM 7467 N N . MET A 1 941 ? -26.126 68.641 13.335 1.00 88.56 941 MET A N 1
ATOM 7468 C CA . MET A 1 941 ? -25.741 68.409 11.946 1.00 88.56 941 MET A CA 1
ATOM 7469 C C . MET A 1 941 ? -25.320 66.951 11.695 1.00 88.56 941 MET A C 1
ATOM 7471 O O . MET A 1 941 ? -25.704 66.374 10.681 1.00 88.56 941 MET A O 1
ATOM 7475 N N . ALA A 1 942 ? -24.571 66.321 12.610 1.00 82.81 942 ALA A N 1
ATOM 7476 C CA . ALA A 1 942 ? -24.047 64.959 12.433 1.00 82.81 942 ALA A CA 1
ATOM 7477 C C . ALA A 1 942 ? -25.142 63.889 12.268 1.00 82.81 942 ALA A C 1
ATOM 7479 O O . ALA A 1 942 ? -24.928 62.874 11.606 1.00 82.81 942 ALA A O 1
ATOM 7480 N N . GLN A 1 943 ? -26.329 64.123 12.831 1.00 82.00 943 GLN A N 1
ATOM 7481 C CA . GLN A 1 943 ? -27.477 63.226 12.677 1.00 82.00 943 GLN A CA 1
ATOM 7482 C C . GLN A 1 943 ? -28.176 63.361 11.309 1.00 82.00 943 GLN A C 1
ATOM 7484 O O . GLN A 1 943 ? -29.041 62.548 10.988 1.00 82.00 943 GLN A O 1
ATOM 7489 N N . ARG A 1 944 ? -27.800 64.354 10.489 1.00 82.31 944 ARG A N 1
ATOM 7490 C CA . ARG A 1 944 ? -28.462 64.732 9.228 1.00 82.31 944 ARG A CA 1
ATOM 7491 C C . ARG A 1 944 ? -27.510 64.682 8.035 1.00 82.31 944 ARG A C 1
ATOM 7493 O O . ARG A 1 944 ? -27.358 65.641 7.286 1.00 82.31 944 ARG A O 1
ATOM 7500 N N . TYR A 1 945 ? -26.878 63.529 7.829 1.00 74.50 945 TYR A N 1
ATOM 7501 C CA . TYR A 1 945 ? -25.976 63.313 6.689 1.00 74.50 945 TYR A CA 1
ATOM 7502 C C . TYR A 1 945 ? -26.668 63.487 5.321 1.00 74.50 945 TYR A C 1
ATOM 7504 O O . TYR A 1 945 ? -26.012 63.820 4.339 1.00 74.50 945 TYR A O 1
ATOM 7512 N N . GLN A 1 946 ? -27.989 63.298 5.264 1.00 79.44 946 GLN A N 1
ATOM 7513 C CA . GLN A 1 946 ? -28.812 63.404 4.051 1.00 79.44 946 GLN A CA 1
ATOM 7514 C C . GLN A 1 946 ? -28.932 64.847 3.534 1.00 79.44 946 GLN A C 1
ATOM 7516 O O . GLN A 1 946 ? -29.121 65.067 2.342 1.00 79.44 946 GLN A O 1
ATOM 7521 N N . ASP A 1 947 ? -28.756 65.826 4.423 1.00 85.50 947 ASP A N 1
ATOM 7522 C CA . ASP A 1 947 ? -28.889 67.251 4.118 1.00 85.50 947 ASP A CA 1
ATOM 7523 C C . ASP A 1 947 ? -27.581 67.852 3.564 1.00 85.50 947 ASP A C 1
ATOM 7525 O O . ASP A 1 947 ? -27.491 69.055 3.336 1.00 85.50 947 ASP A O 1
ATOM 7529 N N . GLY A 1 948 ? -26.535 67.045 3.349 1.00 85.19 948 GLY A N 1
ATOM 7530 C CA . GLY A 1 948 ? -25.324 67.472 2.642 1.00 85.19 948 GLY A CA 1
ATOM 7531 C C . GLY A 1 948 ? -24.497 68.548 3.356 1.00 85.19 948 GLY A C 1
ATOM 7532 O O . GLY A 1 948 ? -23.879 69.389 2.693 1.00 85.19 948 GLY A O 1
ATOM 7533 N N . TYR A 1 949 ? -24.483 68.569 4.691 1.00 89.38 949 TYR A N 1
ATOM 7534 C CA . TYR A 1 949 ? -23.711 69.562 5.434 1.00 89.38 949 TYR A CA 1
ATOM 7535 C C . TYR A 1 949 ? -22.206 69.257 5.489 1.00 89.38 949 TYR A C 1
ATOM 7537 O O . TYR A 1 949 ? -21.794 68.119 5.707 1.00 89.38 949 TYR A O 1
ATOM 7545 N N . THR A 1 950 ? -21.381 70.301 5.375 1.00 87.44 950 THR A N 1
ATOM 7546 C CA . THR A 1 950 ? -19.925 70.234 5.508 1.00 87.44 950 THR A CA 1
ATOM 7547 C C . THR A 1 950 ? -19.523 70.829 6.850 1.00 87.44 950 THR A C 1
ATOM 7549 O O . THR A 1 950 ? -19.731 72.018 7.101 1.00 87.44 950 THR A O 1
ATOM 7552 N N . LYS A 1 951 ? -18.927 69.997 7.709 1.00 85.25 951 LYS A N 1
ATOM 7553 C CA . LYS A 1 951 ? -18.407 70.416 9.014 1.00 85.25 951 LYS A CA 1
ATOM 7554 C C . LYS A 1 951 ? -17.290 71.451 8.858 1.00 85.25 951 LYS A C 1
ATOM 7556 O O . LYS A 1 951 ? -16.415 71.289 8.012 1.00 85.25 951 LYS A O 1
ATOM 7561 N N . GLY A 1 952 ? -17.304 72.476 9.698 1.00 83.56 952 GLY A N 1
ATOM 7562 C CA . GLY A 1 952 ? -16.414 73.635 9.651 1.00 83.56 952 GLY A CA 1
ATOM 7563 C C . GLY A 1 952 ? -16.880 74.759 8.721 1.00 83.56 952 GLY A C 1
ATOM 7564 O O . GLY A 1 952 ? -16.326 75.850 8.807 1.00 83.56 952 GLY A O 1
ATOM 7565 N N . VAL A 1 953 ? -17.866 74.514 7.850 1.00 89.25 953 VAL A N 1
ATOM 7566 C CA . VAL A 1 953 ? -18.413 75.522 6.927 1.00 89.25 953 VAL A CA 1
ATOM 7567 C C . VAL A 1 953 ? -19.854 75.833 7.314 1.00 89.25 953 VAL A C 1
ATOM 7569 O O . VAL A 1 953 ? -20.147 76.912 7.818 1.00 89.25 953 VAL A O 1
ATOM 7572 N N . HIS A 1 954 ? -20.762 74.867 7.157 1.00 93.75 954 HIS A N 1
ATOM 7573 C CA . HIS A 1 954 ? -22.190 75.127 7.349 1.00 93.75 954 HIS A CA 1
ATOM 7574 C C . HIS A 1 954 ? -22.586 75.226 8.827 1.00 93.75 954 HIS A C 1
ATOM 7576 O O . HIS A 1 954 ? -23.506 75.965 9.153 1.00 93.75 954 HIS A O 1
ATOM 7582 N N . ASP A 1 955 ? -21.904 74.515 9.728 1.00 90.12 955 ASP A N 1
ATOM 7583 C CA . ASP A 1 955 ? -22.096 74.642 11.180 1.00 90.12 955 ASP A CA 1
ATOM 7584 C C . ASP A 1 955 ? -21.613 76.000 11.707 1.00 90.12 955 ASP A C 1
ATOM 7586 O O . ASP A 1 955 ? -22.265 76.586 12.572 1.00 90.12 955 ASP A O 1
ATOM 7590 N N . HIS A 1 956 ? -20.511 76.519 11.162 1.00 91.44 956 HIS A N 1
ATOM 7591 C CA . HIS A 1 956 ? -19.999 77.845 11.494 1.00 91.44 956 HIS A CA 1
ATOM 7592 C C . HIS A 1 956 ? -20.947 78.955 11.020 1.00 91.44 956 HIS A C 1
ATOM 7594 O O . HIS A 1 956 ? -21.388 79.773 11.829 1.00 91.44 956 HIS A O 1
ATOM 7600 N N . ASP A 1 957 ? -21.321 78.944 9.740 1.00 94.75 957 ASP A N 1
ATOM 7601 C CA . ASP A 1 957 ? -22.229 79.938 9.162 1.00 94.75 957 ASP A CA 1
ATOM 7602 C C . ASP A 1 957 ? -23.612 79.892 9.837 1.00 94.75 957 ASP A C 1
ATOM 7604 O O . ASP A 1 957 ? -24.189 80.931 10.173 1.00 94.75 957 ASP A O 1
ATOM 7608 N N . ALA A 1 958 ? -24.125 78.687 10.123 1.00 92.75 958 ALA A N 1
ATOM 7609 C CA . ALA A 1 958 ? -25.400 78.520 10.814 1.00 92.75 958 ALA A CA 1
ATOM 7610 C C . ALA A 1 958 ? -25.349 79.083 12.238 1.00 92.75 958 ALA A C 1
ATOM 7612 O O . ALA A 1 958 ? -26.342 79.645 12.698 1.00 92.75 958 ALA A O 1
ATOM 7613 N N . ALA A 1 959 ? -24.207 78.981 12.929 1.00 90.81 959 ALA A N 1
ATOM 7614 C CA . ALA A 1 959 ? -24.027 79.572 14.253 1.00 90.81 959 ALA A CA 1
ATOM 7615 C C . ALA A 1 959 ? -24.161 81.100 14.218 1.00 90.81 959 ALA A C 1
ATOM 7617 O O . ALA A 1 959 ? -24.854 81.669 15.064 1.00 90.81 959 ALA A O 1
ATOM 7618 N N . ILE A 1 960 ? -23.554 81.749 13.218 1.00 93.00 960 ILE A N 1
ATOM 7619 C CA . ILE A 1 960 ? -23.619 83.205 13.028 1.00 93.00 960 ILE A CA 1
ATOM 7620 C C . ILE A 1 960 ? -25.068 83.645 12.775 1.00 93.00 960 ILE A C 1
ATOM 7622 O O . ILE A 1 960 ? -25.569 84.562 13.431 1.00 93.00 960 ILE A O 1
ATOM 7626 N N . ILE A 1 961 ? -25.767 82.960 11.864 1.00 92.50 961 ILE A N 1
ATOM 7627 C CA . ILE A 1 961 ? -27.162 83.268 11.514 1.00 92.50 961 ILE A CA 1
ATOM 7628 C C . ILE A 1 961 ? -28.084 83.043 12.720 1.00 92.50 961 ILE A C 1
ATOM 7630 O O . ILE A 1 961 ? -28.895 83.905 13.068 1.00 92.50 961 ILE A O 1
ATOM 7634 N N . LEU A 1 962 ? -27.947 81.900 13.395 1.00 91.00 962 LEU A N 1
ATOM 7635 C CA . LEU A 1 962 ? -28.773 81.526 14.541 1.00 91.00 962 LEU A CA 1
ATOM 7636 C C . LEU A 1 962 ? -28.582 82.482 15.724 1.00 91.00 962 LEU A C 1
ATOM 7638 O O . LEU A 1 962 ? -29.559 82.800 16.407 1.00 91.00 962 LEU A O 1
ATOM 7642 N N . GLN A 1 963 ? -27.355 82.954 15.963 1.00 89.69 963 GLN A N 1
ATOM 7643 C CA . GLN A 1 963 ? -27.078 83.945 16.999 1.00 89.69 963 GLN A CA 1
ATOM 7644 C C . GLN A 1 963 ? -27.864 85.237 16.740 1.00 89.69 963 GLN A C 1
ATOM 7646 O O . GLN A 1 963 ? -28.624 85.667 17.609 1.00 89.69 963 GLN A O 1
ATOM 7651 N N . ALA A 1 964 ? -27.765 85.799 15.531 1.00 90.44 964 ALA A N 1
ATOM 7652 C CA . ALA A 1 964 ? -28.492 87.015 15.164 1.00 90.44 964 ALA A CA 1
ATOM 7653 C C . ALA A 1 964 ? -30.021 86.831 15.258 1.00 90.44 964 ALA A C 1
ATOM 7655 O O . ALA A 1 964 ? -30.728 87.700 15.776 1.00 90.44 964 ALA A O 1
ATOM 7656 N N . LEU A 1 965 ? -30.544 85.680 14.815 1.00 88.00 965 LEU A N 1
ATOM 7657 C CA . LEU A 1 965 ? -31.972 85.353 14.911 1.00 88.00 965 LEU A CA 1
ATOM 7658 C C . LEU A 1 965 ? -32.459 85.267 16.362 1.00 88.00 965 LEU A C 1
ATOM 7660 O O . LEU A 1 965 ? -33.539 85.766 16.678 1.00 88.00 965 LEU A O 1
ATOM 7664 N N . ARG A 1 966 ? -31.676 84.663 17.260 1.00 86.88 966 ARG A N 1
ATOM 7665 C CA . ARG A 1 966 ? -32.027 84.546 18.684 1.00 86.88 966 ARG A CA 1
ATOM 7666 C C . ARG A 1 966 ? -31.949 85.875 19.420 1.00 86.88 966 ARG A C 1
ATOM 7668 O O . ARG A 1 966 ? -32.820 86.153 20.248 1.00 86.88 966 ARG A O 1
ATOM 7675 N N . GLU A 1 967 ? -30.952 86.698 19.110 1.00 87.88 967 GLU A N 1
ATOM 7676 C CA . GLU A 1 967 ? -30.851 88.062 19.633 1.00 87.88 967 GLU A CA 1
ATOM 7677 C C . GLU A 1 967 ? -32.087 88.872 19.223 1.00 87.88 967 GLU A C 1
ATOM 7679 O O . GLU A 1 967 ? -32.794 89.384 20.092 1.00 87.88 967 GLU A O 1
ATOM 7684 N N . MET A 1 968 ? -32.448 88.866 17.933 1.00 86.62 968 MET A N 1
ATOM 7685 C CA . MET A 1 968 ? -33.675 89.508 17.446 1.00 86.62 968 MET A CA 1
ATOM 7686 C C . MET A 1 968 ? -34.937 88.943 18.110 1.00 86.62 968 MET A C 1
ATOM 7688 O O . MET A 1 968 ? -35.787 89.713 18.561 1.00 86.62 968 MET A O 1
ATOM 7692 N N . HIS A 1 969 ? -35.064 87.617 18.221 1.00 85.62 969 HIS A N 1
ATOM 7693 C CA . HIS A 1 969 ? -36.215 86.972 18.861 1.00 85.62 969 HIS A CA 1
ATOM 7694 C C . HIS A 1 969 ? -36.391 87.414 20.319 1.00 85.62 969 HIS A C 1
ATOM 7696 O O . HIS A 1 969 ? -37.514 87.642 20.775 1.00 85.62 969 HIS A O 1
ATOM 7702 N N . THR A 1 970 ? -35.280 87.549 21.043 1.00 84.12 970 THR A N 1
ATOM 7703 C CA . THR A 1 970 ? -35.270 87.981 22.444 1.00 84.12 970 THR A CA 1
ATOM 7704 C C . THR A 1 970 ? -35.592 89.470 22.555 1.00 84.12 970 THR A C 1
ATOM 7706 O O . THR A 1 970 ? -36.458 89.848 23.343 1.00 84.12 970 THR A O 1
ATOM 7709 N N . SER A 1 971 ? -34.967 90.315 21.726 1.00 88.44 971 SER A N 1
ATOM 7710 C CA . SER A 1 971 ? -35.195 91.766 21.708 1.00 88.44 971 SER A CA 1
ATOM 7711 C C . SER A 1 971 ? -36.620 92.151 21.311 1.00 88.44 971 SER A C 1
ATOM 7713 O O . SER A 1 971 ? -37.145 93.146 21.808 1.00 88.44 971 SER A O 1
ATOM 7715 N N . LEU A 1 972 ? -37.271 91.371 20.444 1.00 85.69 972 LEU A N 1
ATOM 7716 C CA . LEU A 1 972 ? -38.661 91.611 20.054 1.00 85.69 972 LEU A CA 1
ATOM 7717 C C . LEU A 1 972 ? -39.639 91.401 21.223 1.00 85.69 972 LEU A C 1
ATOM 7719 O O . LEU A 1 972 ? -40.705 92.018 21.237 1.00 85.69 972 LEU A O 1
ATOM 7723 N N . GLY A 1 973 ? -39.317 90.561 22.213 1.00 84.25 973 GLY A N 1
ATOM 7724 C CA . GLY A 1 973 ? -40.211 90.277 23.340 1.00 84.25 973 GLY A CA 1
ATOM 7725 C C . GLY A 1 973 ? -41.617 89.895 22.862 1.00 84.25 973 GLY A C 1
ATOM 7726 O O . GLY A 1 973 ? -41.779 89.028 22.006 1.00 84.25 973 GLY A O 1
ATOM 7727 N N . HIS A 1 974 ? -42.659 90.576 23.350 1.00 80.81 974 HIS A N 1
ATOM 7728 C CA . HIS A 1 974 ? -44.030 90.330 22.887 1.00 80.81 974 HIS A CA 1
ATOM 7729 C C . HIS A 1 974 ? -44.282 90.744 21.425 1.00 80.81 974 HIS A C 1
ATOM 7731 O O . HIS A 1 974 ? -45.212 90.219 20.813 1.00 80.81 974 HIS A O 1
ATOM 7737 N N . LEU A 1 975 ? -43.468 91.631 20.834 1.00 83.56 975 LEU A N 1
ATOM 7738 C CA . LEU A 1 975 ? -43.626 92.092 19.443 1.00 83.56 975 LEU A CA 1
ATOM 7739 C C . LEU A 1 975 ? -43.461 90.970 18.415 1.00 83.56 975 LEU A C 1
ATOM 7741 O O . LEU A 1 975 ? -43.937 91.121 17.294 1.00 83.56 975 LEU A O 1
ATOM 7745 N N . ARG A 1 976 ? -42.858 89.838 18.797 1.00 80.00 976 ARG A N 1
ATOM 7746 C CA . ARG A 1 976 ? -42.784 88.633 17.957 1.00 80.00 976 ARG A CA 1
ATOM 7747 C C . ARG A 1 976 ? -44.158 88.038 17.629 1.00 80.00 976 ARG A C 1
ATOM 7749 O O . ARG A 1 976 ? -44.289 87.281 16.675 1.00 80.00 976 ARG A O 1
ATOM 7756 N N . HIS A 1 977 ? -45.180 88.351 18.428 1.00 83.50 977 HIS A N 1
ATOM 7757 C CA . HIS A 1 977 ? -46.549 87.902 18.200 1.00 83.50 977 HIS A CA 1
ATOM 7758 C C . HIS A 1 977 ? -47.324 88.924 17.362 1.00 83.50 977 HIS A C 1
ATOM 7760 O O . HIS A 1 977 ? -47.164 90.143 17.519 1.00 83.50 977 HIS A O 1
ATOM 7766 N N . SER A 1 978 ? -48.212 88.420 16.498 1.00 86.00 978 SER A N 1
ATOM 7767 C CA . SER A 1 978 ? -49.024 89.271 15.626 1.00 86.00 978 SER A CA 1
ATOM 7768 C C . SER A 1 978 ? -49.824 90.299 16.443 1.00 86.00 978 SER A C 1
ATOM 7770 O O . SER A 1 978 ? -50.207 90.020 17.586 1.00 86.00 978 SER A O 1
ATOM 7772 N N . PRO A 1 979 ? -50.108 91.492 15.890 1.00 85.38 979 PRO A N 1
ATOM 7773 C CA . PRO A 1 979 ? -50.904 92.500 16.588 1.00 85.38 979 PRO A CA 1
ATOM 7774 C C . PRO A 1 979 ? -52.254 91.957 17.077 1.00 85.38 979 PRO A C 1
ATOM 7776 O O . PRO A 1 979 ? -52.666 92.274 18.188 1.00 85.38 979 PRO A O 1
ATOM 7779 N N . ALA A 1 980 ? -52.893 91.077 16.295 1.00 87.19 980 ALA A N 1
ATOM 7780 C CA . ALA A 1 980 ? -54.131 90.406 16.685 1.00 87.19 980 ALA A CA 1
ATOM 7781 C C . ALA A 1 980 ? -53.932 89.486 17.900 1.00 87.19 980 ALA A C 1
ATOM 7783 O O . ALA A 1 980 ? -54.684 89.591 18.863 1.00 87.19 980 ALA A O 1
ATOM 7784 N N . ALA A 1 981 ? -52.895 88.638 17.903 1.00 85.50 981 ALA A N 1
ATOM 7785 C CA . ALA A 1 981 ? -52.602 87.749 19.029 1.00 85.50 981 ALA A CA 1
ATOM 7786 C C . ALA A 1 981 ? -52.281 88.532 20.311 1.00 85.50 981 ALA A C 1
ATOM 7788 O O . ALA A 1 981 ? -52.777 88.189 21.381 1.00 85.50 981 ALA A O 1
ATOM 7789 N N . ARG A 1 982 ? -51.514 89.625 20.203 1.00 85.50 982 ARG A N 1
ATOM 7790 C CA . ARG A 1 982 ? -51.255 90.530 21.334 1.00 85.50 982 ARG A CA 1
ATOM 7791 C C . ARG A 1 982 ? -52.519 91.234 21.823 1.00 85.50 982 ARG A C 1
ATOM 7793 O O . ARG A 1 982 ? -52.706 91.359 23.027 1.00 85.50 982 ARG A O 1
ATOM 7800 N N . GLY A 1 983 ? -53.382 91.668 20.905 1.00 83.56 983 GLY A N 1
ATOM 7801 C CA . GLY A 1 983 ? -54.675 92.265 21.234 1.00 83.56 983 GLY A CA 1
ATOM 7802 C C . GLY A 1 983 ? -55.589 91.287 21.971 1.00 83.56 983 GLY A C 1
ATOM 7803 O O . GLY A 1 983 ? -56.139 91.636 23.011 1.00 83.56 983 GLY A O 1
ATOM 7804 N N . TYR A 1 984 ? -55.690 90.043 21.494 1.00 85.44 984 TYR A N 1
ATOM 7805 C CA . TYR A 1 984 ? -56.449 88.990 22.172 1.00 85.44 984 TYR A CA 1
ATOM 7806 C C . TYR A 1 984 ? -55.857 88.633 23.537 1.00 85.44 984 TYR A C 1
ATOM 7808 O O . TYR A 1 984 ? -56.609 88.495 24.497 1.00 85.44 984 TYR A O 1
ATOM 7816 N N . ALA A 1 985 ? -54.529 88.541 23.652 1.00 81.50 985 ALA A N 1
ATOM 7817 C CA . ALA A 1 985 ? -53.865 88.298 24.930 1.00 81.50 985 ALA A CA 1
ATOM 7818 C C . ALA A 1 985 ? -54.105 89.436 25.940 1.00 81.50 985 ALA A C 1
ATOM 7820 O O . ALA A 1 985 ? -54.258 89.161 27.120 1.00 81.50 985 ALA A O 1
ATOM 7821 N N . LEU A 1 986 ? -54.204 90.694 25.495 1.00 78.25 986 LEU A N 1
ATOM 7822 C CA . LEU A 1 986 ? -54.586 91.827 26.352 1.00 78.25 986 LEU A CA 1
ATOM 7823 C C . LEU A 1 986 ? -56.079 91.827 26.725 1.00 78.25 986 LEU A C 1
ATOM 7825 O O . LEU A 1 986 ? -56.425 92.233 27.829 1.00 78.25 986 LEU A O 1
ATOM 7829 N N . LEU A 1 987 ? -56.962 91.399 25.816 1.00 79.50 987 LEU A N 1
ATOM 7830 C CA . LEU A 1 987 ? -58.416 91.357 26.038 1.00 79.50 987 LEU A CA 1
ATOM 7831 C C . LEU A 1 987 ? -58.857 90.197 26.943 1.00 79.50 987 LEU A C 1
ATOM 7833 O O . LEU A 1 987 ? -59.819 90.349 27.690 1.00 79.50 987 LEU A O 1
ATOM 7837 N N . PHE A 1 988 ? -58.179 89.049 26.861 1.00 77.00 988 PHE A N 1
ATOM 7838 C CA . PHE A 1 988 ? -58.578 87.811 27.543 1.00 77.00 988 PHE A CA 1
ATOM 7839 C C . PHE A 1 988 ? -57.528 87.261 28.518 1.00 77.00 988 PHE A C 1
ATOM 7841 O O . PHE A 1 988 ? -57.824 86.330 29.265 1.00 77.00 988 PHE A O 1
ATOM 7848 N N . GLY A 1 989 ? -56.315 87.815 28.543 1.00 68.94 989 GLY A N 1
ATOM 7849 C CA . GLY A 1 989 ? -55.293 87.475 29.530 1.00 68.94 989 GLY A CA 1
ATOM 7850 C C . GLY A 1 989 ? -55.448 88.330 30.782 1.00 68.94 989 GLY A C 1
ATOM 7851 O O . GLY A 1 989 ? -55.014 89.477 30.821 1.00 68.94 989 GLY A O 1
ATOM 7852 N N . THR A 1 990 ? -56.068 87.783 31.824 1.00 54.72 990 THR A N 1
ATOM 7853 C CA . THR A 1 990 ? -56.020 88.366 33.173 1.00 54.72 990 THR A CA 1
ATOM 7854 C C . THR A 1 990 ? -54.582 88.371 33.707 1.00 54.72 990 THR A C 1
ATOM 7856 O O . THR A 1 990 ? -53.884 87.373 33.519 1.00 54.72 990 THR A O 1
ATOM 7859 N N . PRO A 1 991 ? -54.133 89.433 34.403 1.00 54.44 991 PRO A N 1
ATOM 7860 C CA . PRO A 1 991 ? -52.835 89.435 35.064 1.00 54.44 991 PRO A CA 1
ATOM 7861 C C . PRO A 1 991 ? -52.866 88.454 36.241 1.00 54.44 991 PRO A C 1
ATOM 7863 O O . PRO A 1 991 ? -53.671 88.610 37.161 1.00 54.44 991 PRO A O 1
ATOM 7866 N N . GLY A 1 992 ? -52.005 87.445 36.183 1.00 46.12 992 GLY A N 1
ATOM 7867 C CA . GLY A 1 992 ? -51.597 86.616 37.313 1.00 46.12 992 GLY A CA 1
ATOM 7868 C C . GLY A 1 992 ? -50.093 86.705 37.441 1.00 46.12 992 GLY A C 1
ATOM 7869 O O . GLY A 1 992 ? -49.435 86.372 36.429 1.00 46.12 992 GLY A O 1
#